Protein AF-0000000072194244 (afdb_homodimer)

Solvent-accessible surface area (backbone atoms only — not comparable to full-atom values): 41242 Å² total; per-residue (Å²): 120,69,75,63,57,59,68,65,25,69,85,48,50,73,40,33,37,29,37,32,29,22,42,45,92,61,34,68,52,39,53,58,39,48,48,56,43,42,70,26,44,30,46,35,26,34,32,38,37,77,55,20,52,60,36,37,35,70,57,42,47,43,54,65,60,36,54,61,70,42,52,59,68,84,71,59,92,54,96,53,62,51,50,46,54,46,73,64,32,51,21,36,36,29,40,30,24,21,71,66,53,42,48,26,58,50,67,66,41,55,85,44,33,62,36,32,26,55,70,64,36,86,57,46,39,38,40,26,39,26,45,55,36,70,58,50,68,30,64,68,49,45,50,26,51,51,50,35,42,73,72,63,33,45,73,46,65,41,27,73,42,72,37,75,84,66,48,74,37,51,13,31,58,42,57,54,66,57,51,47,51,51,52,51,28,46,66,38,62,62,84,34,50,85,38,31,34,36,33,33,19,9,13,19,44,27,51,28,33,49,58,36,30,41,32,46,69,43,44,16,58,59,29,43,15,34,52,44,37,43,41,35,19,40,24,48,37,39,36,42,29,19,58,80,42,62,72,67,60,87,82,45,45,75,43,82,34,46,29,47,65,49,42,39,54,56,48,59,70,49,49,85,76,36,41,31,38,38,44,48,38,47,61,43,65,52,32,50,62,64,77,42,74,55,63,82,71,66,80,90,42,75,87,33,52,71,46,49,28,38,62,44,82,59,52,63,45,54,51,45,70,65,53,56,91,83,48,42,35,37,38,57,44,82,39,76,56,96,46,68,66,58,38,38,53,51,34,51,53,47,28,63,74,36,56,35,48,30,23,40,22,31,39,52,81,39,90,70,14,37,60,78,37,73,25,33,37,36,26,36,36,36,72,86,67,55,66,50,75,45,69,75,37,36,31,24,46,53,24,42,51,50,54,53,52,59,71,74,104,119,68,75,64,57,58,68,66,26,69,86,48,50,74,38,32,37,28,37,31,29,22,42,45,93,61,33,68,54,39,52,58,38,49,48,57,44,42,68,25,46,30,46,35,26,34,31,38,37,77,56,20,53,60,36,35,36,70,56,43,46,42,54,66,59,34,54,60,71,42,52,59,68,84,72,58,93,53,97,52,62,52,49,45,53,46,73,64,33,51,20,36,36,28,39,29,24,21,71,67,53,43,47,26,58,50,68,67,41,56,86,44,33,62,35,33,27,54,69,65,36,88,58,47,40,37,41,26,38,26,46,54,36,70,59,49,67,30,65,69,48,45,49,26,52,51,49,36,42,74,73,63,32,45,74,47,65,41,28,73,43,72,36,75,84,67,50,73,37,48,12,31,58,42,56,54,67,58,52,47,52,51,52,50,28,46,66,37,63,61,85,35,51,85,38,31,34,36,32,33,19,9,12,18,45,27,51,28,34,49,59,35,30,41,31,46,69,44,44,16,59,60,27,44,15,34,52,45,38,43,39,35,19,40,24,49,36,38,36,42,30,19,57,81,41,62,73,67,58,87,82,45,45,75,43,82,32,46,30,46,64,50,42,39,53,55,48,60,70,48,50,85,76,36,41,33,38,39,43,49,39,47,61,44,65,51,31,49,61,63,78,42,74,55,64,82,72,66,80,90,42,75,88,34,52,70,46,49,29,37,62,43,80,60,52,62,44,55,51,45,72,63,54,56,90,83,48,42,34,36,39,58,44,81,39,77,54,95,46,67,66,60,39,37,53,51,33,50,52,47,28,62,74,35,56,36,48,30,23,41,22,31,39,51,82,39,90,69,14,37,60,77,37,72,25,32,37,36,26,37,36,36,72,87,67,54,67,49,76,47,68,76,37,37,32,23,46,52,24,43,51,51,53,52,52,59,70,73,105

Foldseek 3Di:
DDFALCLAPLPCAPAEEEEEAEADPCSVLVLVLLLSCVSSNYAYAYEYEPNRCVNPNLVSSVVSPHPPYHYWDPPDPDPCLLAPCQVGHQEYEYPADELVNLLCCLVCNPPTSVSSSSSNHDAAYEYWYADDQVSCPPPSSVVSVVSCVVVPHHYDWADFQQDPVRDGGGGHTDRSSLSNLVRLLSRAALPQAPFEEEEEFEKAWFAAEQDDTDIDQAQRNLRQLLQSLSVSNHYAYEYEYEPNHDDHHPSYHYHYDHALQRSLVVCVVCLAVGQEYEYHYHHDQKHWDHPYNDDDDCPPPPVDDDTDIDGGDDNLLVSLVVHDPRHAYEEEEEDADDDVVVQLVVQVVVCVNSVHQKYKYWYCPDPQADHPHQWTWIWMAGPVGDIDTGDIDGSNNVSNVRVVVRSVD/DDFALCLAPLPCAPAEEEEEAEADPCSVLVLVLLLSCVSSNYAYAYEYEPNNCVNPNLVSSVVSPHPPYHYWDPPDPDPCLLAPCQVGHQEYEYPADELVNLLCCLVCPPPTSVSSSSSNHDAAYEYWYADDQVSCPPPSSVVSVVSCVVVPHHYDWADFAADPVRDGGGGHTDRSSLSNLVRLLSRAALLQAPFEEEEEFEKAWFAAEQPDTDIDQAQRNLRQLLQSLSVSNHYAYEYEYEPNHDDHHPSYHYHYDHALQRSLVVCVVCLAPGQEYEYHYHHDQKHWDHPYNDDDDCPPVPVDDDTDIDGGDDNLLVSLVVHDPNHAYEEEEEDADDDVVVQLVVQVVVCVNSVHQKYKYWYCPDPQADHPHQWTWIWMAGPVGDIDTGDIDGSNNVSNVVVVVRSVD

pLDDT: mean 92.01, std 9.84, range [43.25, 98.88]

Structure (mmCIF, N/CA/C/O backbone):
data_AF-0000000072194244-model_v1
#
loop_
_entity.id
_entity.type
_entity.pdbx_description
1 polymer 'Coenzyme A biosynthesis bifunctional protein CoaBC'
#
loop_
_atom_site.group_PDB
_atom_site.id
_atom_site.type_symbol
_atom_site.label_atom_id
_atom_site.label_alt_id
_atom_site.label_comp_id
_atom_site.label_asym_id
_atom_site.label_entity_id
_atom_site.label_seq_id
_atom_site.pdbx_PDB_ins_code
_atom_site.Cartn_x
_atom_site.Cartn_y
_atom_site.Cartn_z
_atom_site.occupancy
_atom_site.B_iso_or_equiv
_atom_site.auth_seq_id
_atom_site.auth_comp_id
_atom_site.auth_asym_id
_atom_site.auth_atom_id
_atom_site.pdbx_PDB_model_num
ATOM 1 N N . MET A 1 1 ? 0.087 -2.645 2.057 1 44.06 1 MET A N 1
ATOM 2 C CA . MET A 1 1 ? 0.866 -3.736 1.479 1 44.06 1 MET A CA 1
ATOM 3 C C . MET A 1 1 ? 0.925 -3.617 -0.041 1 44.06 1 MET A C 1
ATOM 5 O O . MET A 1 1 ? -0.09 -3.35 -0.687 1 44.06 1 MET A O 1
ATOM 9 N N . SER A 1 2 ? 2.178 -3.439 -0.507 1 63 2 SER A N 1
ATOM 10 C CA . SER A 1 2 ? 2.348 -3.26 -1.945 1 63 2 SER A CA 1
ATOM 11 C C . SER A 1 2 ? 1.781 -4.445 -2.721 1 63 2 SER A C 1
ATOM 13 O O . SER A 1 2 ? 1.91 -5.594 -2.291 1 63 2 SER A O 1
ATOM 15 N N . ALA A 1 3 ? 1.033 -4.137 -3.693 1 75.06 3 ALA A N 1
ATOM 16 C CA . ALA A 1 3 ? 0.448 -5.145 -4.57 1 75.06 3 ALA A CA 1
ATOM 17 C C . ALA A 1 3 ? 1.531 -5.957 -5.273 1 75.06 3 ALA A C 1
ATOM 19 O O . ALA A 1 3 ? 2.57 -5.418 -5.66 1 75.06 3 ALA A O 1
ATOM 20 N N . SER A 1 4 ? 1.307 -7.215 -5.316 1 86.88 4 SER A N 1
ATOM 21 C CA . SER A 1 4 ? 2.227 -8.117 -5.992 1 86.88 4 SER A CA 1
ATOM 22 C C . SER A 1 4 ? 2.52 -7.648 -7.414 1 86.88 4 SER A C 1
ATOM 24 O O . SER A 1 4 ? 1.617 -7.195 -8.117 1 86.88 4 SER A O 1
ATOM 26 N N . PRO A 1 5 ? 3.777 -7.738 -7.801 1 91.19 5 PRO A N 1
ATOM 27 C CA . PRO A 1 5 ? 4.121 -7.406 -9.188 1 91.19 5 PRO A CA 1
ATOM 28 C C . PRO A 1 5 ? 3.35 -8.25 -10.203 1 91.19 5 PRO A C 1
ATOM 30 O O . PRO A 1 5 ? 3.262 -7.879 -11.375 1 91.19 5 PRO A O 1
ATOM 33 N N . PHE A 1 6 ? 2.773 -9.305 -9.797 1 95.06 6 PHE A N 1
ATOM 34 C CA . PHE A 1 6 ? 2.158 -10.234 -10.742 1 95.06 6 PHE A CA 1
ATOM 35 C C . PHE A 1 6 ? 0.713 -9.844 -11.023 1 95.06 6 PHE A C 1
ATOM 37 O O . PHE A 1 6 ? 0.04 -10.477 -11.836 1 95.06 6 PHE A O 1
ATOM 44 N N . ARG A 1 7 ? 0.212 -8.82 -10.445 1 93.62 7 ARG A N 1
ATOM 45 C CA . ARG A 1 7 ? -1.136 -8.336 -10.727 1 93.62 7 ARG A CA 1
ATOM 46 C C . ARG A 1 7 ? -1.245 -7.82 -12.156 1 93.62 7 ARG A C 1
ATOM 48 O O . ARG A 1 7 ? -2.35 -7.621 -12.664 1 93.62 7 ARG A O 1
ATOM 55 N N . SER A 1 8 ? -0.079 -7.652 -12.805 1 88.94 8 SER A N 1
ATOM 56 C CA . SER A 1 8 ? -0.102 -7.156 -14.172 1 88.94 8 SER A CA 1
ATOM 57 C C . SER A 1 8 ? 0.542 -8.148 -15.133 1 88.94 8 SER A C 1
ATOM 59 O O . SER A 1 8 ? 0.938 -7.781 -16.234 1 88.94 8 SER A O 1
ATOM 61 N N . SER A 1 9 ? 0.679 -9.352 -14.68 1 94.69 9 SER A N 1
ATOM 62 C CA . SER A 1 9 ? 1.322 -10.359 -15.516 1 94.69 9 SER A CA 1
ATOM 63 C C . SER A 1 9 ? 0.376 -10.859 -16.609 1 94.69 9 SER A C 1
ATOM 65 O O . SER A 1 9 ? -0.83 -10.977 -16.375 1 94.69 9 SER A O 1
ATOM 67 N N . ARG A 1 10 ? 0.887 -11.258 -17.75 1 93.5 10 ARG A N 1
ATOM 68 C CA . ARG A 1 10 ? 0.102 -11.836 -18.828 1 93.5 10 ARG A CA 1
ATOM 69 C C . ARG A 1 10 ? 0.295 -13.352 -18.906 1 93.5 10 ARG A C 1
ATOM 71 O O . ARG A 1 10 ? -0.276 -14.016 -19.766 1 93.5 10 ARG A O 1
ATOM 78 N N . ARG A 1 11 ? 0.986 -13.812 -18 1 95.06 11 ARG A N 1
ATOM 79 C CA . ARG A 1 11 ? 1.408 -15.203 -18.047 1 95.06 11 ARG A CA 1
ATOM 80 C C . ARG A 1 11 ? 0.264 -16.141 -17.672 1 95.06 11 ARG A C 1
ATOM 82 O O . ARG A 1 11 ? 0.332 -17.344 -17.922 1 95.06 11 ARG A O 1
ATOM 89 N N . PHE A 1 12 ? -0.789 -15.656 -17.125 1 97.19 12 PHE A N 1
ATOM 90 C CA . PHE A 1 12 ? -1.854 -16.516 -16.609 1 97.19 12 PHE A CA 1
ATOM 91 C C . PHE A 1 12 ? -3.117 -16.359 -17.453 1 97.19 12 PHE A C 1
ATOM 93 O O . PHE A 1 12 ? -4.16 -16.922 -17.125 1 97.19 12 PHE A O 1
ATOM 100 N N . ALA A 1 13 ? -2.998 -15.594 -18.516 1 96.25 13 ALA A N 1
ATOM 101 C CA . ALA A 1 13 ? -4.145 -15.391 -19.406 1 96.25 13 ALA A CA 1
ATOM 102 C C . ALA A 1 13 ? -4.668 -16.719 -19.938 1 96.25 13 ALA A C 1
ATOM 104 O O . ALA A 1 13 ? -3.895 -17.562 -20.391 1 96.25 13 ALA A O 1
ATOM 105 N N . GLY A 1 14 ? -5.977 -16.891 -19.812 1 96 14 GLY A N 1
ATOM 106 C CA . GLY A 1 14 ? -6.625 -18.062 -20.375 1 96 14 GLY A CA 1
ATOM 107 C C . GLY A 1 14 ? -6.66 -19.234 -19.406 1 96 14 GLY A C 1
ATOM 108 O O . GLY A 1 14 ? -7.293 -20.25 -19.688 1 96 14 GLY A O 1
ATOM 109 N N . ARG A 1 15 ? -5.953 -19.188 -18.297 1 96.94 15 ARG A N 1
ATOM 110 C CA . ARG A 1 15 ? -6.02 -20.234 -17.281 1 96.94 15 ARG A CA 1
ATOM 111 C C . ARG A 1 15 ? -7.406 -20.328 -16.672 1 96.94 15 ARG A C 1
ATOM 113 O O . ARG A 1 15 ? -8.195 -19.391 -16.781 1 96.94 15 ARG A O 1
ATOM 120 N N . ARG A 1 16 ? -7.715 -21.469 -16.078 1 97.06 16 ARG A N 1
ATOM 121 C CA . ARG A 1 16 ? -9.039 -21.703 -15.508 1 97.06 16 ARG A CA 1
ATOM 122 C C . ARG A 1 16 ? -8.938 -22.141 -14.047 1 97.06 16 ARG A C 1
ATOM 124 O O . ARG A 1 16 ? -8.203 -23.078 -13.727 1 97.06 16 ARG A O 1
ATOM 131 N N . LEU A 1 17 ? -9.633 -21.469 -13.172 1 97.81 17 LEU A N 1
ATOM 132 C CA . LEU A 1 17 ? -9.641 -21.734 -11.742 1 97.81 17 LEU A CA 1
ATOM 133 C C . LEU A 1 17 ? -11.07 -21.875 -11.219 1 97.81 17 LEU A C 1
ATOM 135 O O . LEU A 1 17 ? -11.945 -21.094 -11.602 1 97.81 17 LEU A O 1
ATOM 139 N N . HIS A 1 18 ? -11.336 -22.891 -10.445 1 97.75 18 HIS A N 1
ATOM 140 C CA . HIS A 1 18 ? -12.625 -23.031 -9.773 1 97.75 18 HIS A CA 1
ATOM 141 C C . HIS A 1 18 ? -12.547 -22.547 -8.328 1 97.75 18 HIS A C 1
ATOM 143 O O . HIS A 1 18 ? -11.672 -22.969 -7.57 1 97.75 18 HIS A O 1
ATOM 149 N N . LEU A 1 19 ? -13.422 -21.625 -7.957 1 97.94 19 LEU A N 1
ATOM 150 C CA . LEU A 1 19 ? -13.445 -21.031 -6.629 1 97.94 19 LEU A CA 1
ATOM 151 C C . LEU A 1 19 ? -14.641 -21.531 -5.824 1 97.94 19 LEU A C 1
ATOM 153 O O . LEU A 1 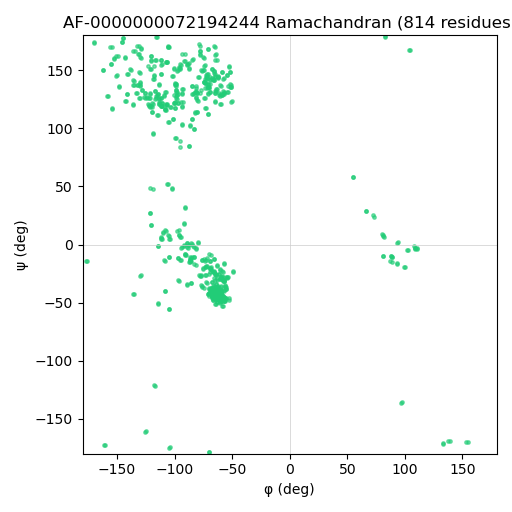19 ? -15.789 -21.391 -6.258 1 97.94 19 LEU A O 1
ATOM 157 N N . GLY A 1 20 ? -14.352 -22.234 -4.762 1 97.62 20 GLY A N 1
ATOM 158 C CA . GLY A 1 20 ? -15.391 -22.578 -3.797 1 97.62 20 GLY A CA 1
ATOM 159 C C . GLY A 1 20 ? -15.477 -21.578 -2.652 1 97.62 20 GLY A C 1
ATOM 160 O O . GLY A 1 20 ? -14.469 -21.234 -2.035 1 97.62 20 GLY A O 1
ATOM 161 N N . VAL A 1 21 ? -16.688 -21.094 -2.365 1 97.88 21 VAL A N 1
ATOM 162 C CA . VAL A 1 21 ? -16.906 -20.109 -1.316 1 97.88 21 VAL A CA 1
ATOM 163 C C . VAL A 1 21 ? -17.844 -20.672 -0.256 1 97.88 21 VAL A C 1
ATOM 165 O O . VAL A 1 21 ? -18.969 -21.062 -0.565 1 97.88 21 VAL A O 1
ATOM 168 N N . CYS A 1 22 ? -17.391 -20.719 0.977 1 96.81 22 CYS A N 1
ATOM 169 C CA . CYS A 1 22 ? -18.172 -21.281 2.066 1 96.81 22 CYS A CA 1
ATOM 170 C C . CYS A 1 22 ? -18.719 -20.172 2.969 1 96.81 22 CYS A C 1
ATOM 172 O O . CYS A 1 22 ? -18.344 -19 2.809 1 96.81 22 CYS A O 1
ATOM 174 N N . GLY A 1 23 ? -19.594 -20.625 3.848 1 93.12 23 GLY A N 1
ATOM 175 C CA . GLY A 1 23 ? -20.234 -19.688 4.754 1 93.12 23 GLY A CA 1
ATOM 176 C C . GLY A 1 23 ? -19.297 -19.141 5.812 1 93.12 23 GLY A C 1
ATOM 177 O O . GLY A 1 23 ? -18.875 -19.875 6.703 1 93.12 23 GLY A O 1
ATOM 178 N N . SER A 1 24 ? -19.016 -17.906 5.73 1 91.38 24 SER A N 1
ATOM 179 C CA . SER A 1 24 ? -18.188 -17.109 6.641 1 91.38 24 SER A CA 1
ATOM 180 C C . SER A 1 24 ? -18.438 -15.617 6.445 1 91.38 24 SER A C 1
ATOM 182 O O . SER A 1 24 ? -18.844 -15.18 5.367 1 91.38 24 SER A O 1
ATOM 184 N N . ILE A 1 25 ? -18.281 -14.875 7.473 1 89.62 25 ILE A N 1
ATOM 185 C CA . ILE A 1 25 ? -18.406 -13.43 7.359 1 89.62 25 ILE A CA 1
ATOM 186 C C . ILE A 1 25 ? -17.406 -12.898 6.344 1 89.62 25 ILE A C 1
ATOM 188 O O . ILE A 1 25 ? -17.641 -11.867 5.707 1 89.62 25 ILE A O 1
ATOM 192 N N . ALA A 1 26 ? -16.359 -13.633 6.121 1 92.31 26 ALA A N 1
ATOM 193 C CA . ALA A 1 26 ? -15.289 -13.203 5.23 1 92.31 26 ALA A CA 1
ATOM 194 C C . ALA A 1 26 ? -15.602 -13.562 3.779 1 92.31 26 ALA A C 1
ATOM 196 O O . ALA A 1 26 ? -14.789 -13.312 2.883 1 92.31 26 ALA A O 1
ATOM 197 N N . CYS A 1 27 ? -16.734 -14.156 3.459 1 93.62 27 CYS A N 1
ATOM 198 C CA . CYS A 1 27 ? -17.031 -14.68 2.129 1 93.62 27 CYS A CA 1
ATOM 199 C C . CYS A 1 27 ? -16.984 -13.57 1.086 1 93.62 27 CYS A C 1
ATOM 201 O O . CYS A 1 27 ? -16.641 -13.812 -0.073 1 93.62 27 CYS A O 1
ATOM 203 N N . TYR A 1 28 ? -17.266 -12.273 1.501 1 93.06 28 TYR A N 1
ATOM 204 C CA . TYR A 1 28 ? -17.266 -11.172 0.543 1 93.06 28 TYR A CA 1
ATOM 205 C C . TYR A 1 28 ? -15.859 -10.867 0.048 1 93.06 28 TYR A C 1
ATOM 207 O O . TYR A 1 28 ? -15.688 -10.25 -1.006 1 93.06 28 TYR A O 1
ATOM 215 N N . LYS A 1 29 ? -14.836 -11.266 0.768 1 95.31 29 LYS A N 1
ATOM 216 C CA . LYS A 1 29 ? -13.453 -11.07 0.347 1 95.31 29 LYS A CA 1
ATOM 217 C C . LYS A 1 29 ? -13.141 -11.891 -0.901 1 95.31 29 LYS A C 1
ATOM 219 O O . LYS A 1 29 ? -12.195 -11.586 -1.628 1 95.31 29 LYS A O 1
ATOM 224 N N . ALA A 1 30 ? -13.883 -12.93 -1.124 1 96.94 30 ALA A N 1
ATOM 225 C CA . ALA A 1 30 ? -13.734 -13.742 -2.328 1 96.94 30 ALA A CA 1
ATOM 226 C C . ALA A 1 30 ? -14 -12.922 -3.584 1 96.94 30 ALA A C 1
ATOM 228 O O . ALA A 1 30 ? -13.492 -13.234 -4.66 1 96.94 30 ALA A O 1
ATOM 229 N N . LEU A 1 31 ? -14.781 -11.875 -3.414 1 95.69 31 LEU A N 1
ATOM 230 C CA . LEU A 1 31 ? -15.102 -11.016 -4.551 1 95.69 31 LEU A CA 1
ATOM 231 C C . LEU A 1 31 ? -13.875 -10.227 -5 1 95.69 31 LEU A C 1
ATOM 233 O O . LEU A 1 31 ? -13.625 -10.086 -6.199 1 95.69 31 LEU A O 1
ATOM 237 N N . ASP A 1 32 ? -13.148 -9.75 -4.035 1 95.31 32 ASP A N 1
ATOM 238 C CA . ASP A 1 32 ? -11.898 -9.07 -4.367 1 95.31 32 ASP A CA 1
ATOM 239 C C . ASP A 1 32 ? -10.922 -10.031 -5.039 1 95.31 32 ASP A C 1
ATOM 241 O O . ASP A 1 32 ? -10.203 -9.648 -5.965 1 95.31 32 ASP A O 1
ATOM 245 N N . LEU A 1 33 ? -10.867 -11.219 -4.535 1 97.31 33 LEU A N 1
ATOM 246 C CA . LEU A 1 33 ? -10.031 -12.25 -5.141 1 97.31 33 LEU A CA 1
ATOM 247 C C . LEU A 1 33 ? -10.453 -12.508 -6.582 1 97.31 33 LEU A C 1
ATOM 249 O O . LEU A 1 33 ? -9.609 -12.555 -7.48 1 97.31 33 LEU A O 1
ATOM 253 N N . LEU A 1 34 ? -11.75 -12.688 -6.777 1 97.31 34 LEU A N 1
ATOM 254 C CA . LEU A 1 34 ? -12.305 -12.922 -8.102 1 97.31 34 LEU A CA 1
ATOM 255 C C . LEU A 1 34 ? -11.914 -11.797 -9.062 1 97.31 34 LEU A C 1
ATOM 257 O O . LEU A 1 34 ? -11.453 -12.062 -10.18 1 97.31 34 LEU A O 1
ATOM 261 N N . ARG A 1 35 ? -12.031 -10.594 -8.641 1 94.94 35 ARG A N 1
ATOM 262 C CA . ARG A 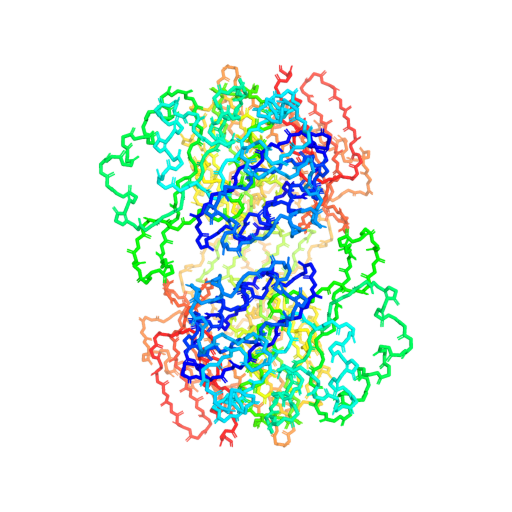1 35 ? -11.68 -9.445 -9.461 1 94.94 35 ARG A CA 1
ATOM 263 C C . ARG A 1 35 ? -10.203 -9.461 -9.828 1 94.94 35 ARG A C 1
ATOM 265 O O . ARG A 1 35 ? -9.836 -9.18 -10.977 1 94.94 35 ARG A O 1
ATOM 272 N N . ALA A 1 36 ? -9.359 -9.75 -8.867 1 96.12 36 ALA A N 1
ATOM 273 C CA . ALA A 1 36 ? -7.918 -9.789 -9.094 1 96.12 36 ALA A CA 1
ATOM 274 C C . ALA A 1 36 ? -7.559 -10.859 -10.125 1 96.12 36 ALA A C 1
ATOM 276 O O . ALA A 1 36 ? -6.715 -10.633 -10.992 1 96.12 36 ALA A O 1
ATOM 277 N N . LEU A 1 37 ? -8.172 -12.031 -10.016 1 97.62 37 LEU A N 1
ATOM 278 C CA . LEU A 1 37 ? -7.91 -13.125 -10.945 1 97.62 37 LEU A CA 1
ATOM 279 C C . LEU A 1 37 ? -8.414 -12.789 -12.344 1 97.62 37 LEU A C 1
ATOM 281 O O . LEU A 1 37 ? -7.738 -13.055 -13.336 1 97.62 37 LEU A O 1
ATOM 285 N N . HIS A 1 38 ? -9.562 -12.156 -12.391 1 95.31 38 HIS A N 1
ATOM 286 C CA . HIS A 1 38 ? -10.133 -11.766 -13.672 1 95.31 38 HIS A CA 1
ATOM 287 C C . HIS A 1 38 ? -9.242 -10.742 -14.375 1 95.31 38 HIS A C 1
ATOM 289 O O . HIS A 1 38 ? -9.141 -10.742 -15.602 1 95.31 38 HIS A O 1
ATOM 295 N N . ALA A 1 39 ? -8.664 -9.891 -13.617 1 93.88 39 ALA A N 1
ATOM 296 C CA . ALA A 1 39 ? -7.781 -8.875 -14.18 1 93.88 39 ALA A CA 1
ATOM 297 C C . ALA A 1 39 ? -6.605 -9.508 -14.914 1 93.88 39 ALA A C 1
ATOM 299 O O . ALA A 1 39 ? -5.98 -8.875 -15.766 1 93.88 39 ALA A O 1
ATOM 300 N N . LEU A 1 40 ? -6.289 -10.727 -14.609 1 96.5 40 LEU A N 1
ATOM 301 C CA . LEU A 1 40 ? -5.215 -11.461 -15.266 1 96.5 40 LEU A CA 1
ATOM 302 C C . LEU A 1 40 ? -5.758 -12.312 -16.406 1 96.5 40 LEU A C 1
ATOM 304 O O . LEU A 1 40 ? -5.043 -13.148 -16.953 1 96.5 40 LEU A O 1
ATOM 308 N N . ASP A 1 41 ? -7.055 -12.141 -16.703 1 96.25 41 ASP A N 1
ATOM 309 C CA . ASP A 1 41 ? -7.746 -12.883 -17.75 1 96.25 41 ASP A CA 1
ATOM 310 C C . ASP A 1 41 ? -7.836 -14.367 -17.406 1 96.25 41 ASP A C 1
ATOM 312 O O . ASP A 1 41 ? -7.754 -15.219 -18.281 1 96.25 41 ASP A O 1
ATOM 316 N N . ILE A 1 42 ? -7.871 -14.703 -16.156 1 97.25 42 ILE A N 1
ATOM 317 C CA . ILE A 1 42 ? -8.148 -16.062 -15.688 1 97.25 42 ILE A CA 1
ATOM 318 C C . ILE A 1 42 ? -9.648 -16.312 -15.68 1 97.25 42 ILE A C 1
ATOM 320 O O . ILE A 1 42 ? -10.422 -15.469 -15.219 1 97.25 42 ILE A O 1
ATOM 324 N N . HIS A 1 43 ? -10.062 -17.406 -16.234 1 96.69 43 HIS A N 1
ATOM 325 C CA . HIS A 1 43 ? -11.461 -17.812 -16.156 1 96.69 43 HIS A CA 1
ATOM 326 C C . HIS A 1 43 ? -11.789 -18.453 -14.82 1 96.69 43 HIS A C 1
ATOM 328 O O . HIS A 1 43 ? -11.148 -19.422 -14.422 1 96.69 43 HIS A O 1
ATOM 334 N N . VAL A 1 44 ? -12.797 -17.875 -14.133 1 97.06 44 VAL A N 1
ATOM 335 C CA . VAL A 1 44 ? -13.102 -18.359 -12.797 1 97.06 44 VAL A CA 1
ATOM 336 C C . VAL A 1 44 ? -14.547 -18.859 -12.734 1 97.06 44 VAL A C 1
ATOM 338 O O . VAL A 1 44 ? -15.477 -18.109 -13.07 1 97.06 44 VAL A O 1
ATOM 341 N N . SER A 1 45 ? -14.758 -20.094 -12.438 1 96.31 45 SER A N 1
ATOM 342 C CA . SER A 1 45 ? -16.062 -20.594 -12.023 1 96.31 45 SER A CA 1
ATOM 343 C C . SER A 1 45 ? -16.172 -20.625 -10.5 1 96.31 45 SER A C 1
ATOM 345 O O . SER A 1 45 ? -15.164 -20.688 -9.797 1 96.31 45 SER A O 1
ATOM 347 N N . VAL A 1 46 ? -17.484 -20.562 -10.023 1 96.56 46 VAL A N 1
ATOM 348 C CA . VAL A 1 46 ? -17.641 -20.406 -8.578 1 96.56 46 VAL A CA 1
ATOM 349 C C . VAL A 1 46 ? -18.734 -21.359 -8.086 1 96.56 46 VAL A C 1
ATOM 351 O O . VAL A 1 46 ? -19.75 -21.531 -8.75 1 96.56 46 VAL A O 1
ATOM 354 N N . THR A 1 47 ? -18.531 -21.984 -7.02 1 96 47 THR A N 1
ATOM 355 C CA . THR A 1 47 ? -19.578 -22.672 -6.277 1 96 47 THR A CA 1
ATOM 356 C C . THR A 1 47 ? -19.812 -22 -4.926 1 96 47 THR A C 1
ATOM 358 O O . THR A 1 47 ? -18.875 -21.844 -4.133 1 96 47 THR A O 1
ATOM 361 N N . LEU A 1 48 ? -21.016 -21.578 -4.699 1 95.94 48 LEU A N 1
ATOM 362 C CA . LEU A 1 48 ? -21.438 -21.016 -3.414 1 95.94 48 LEU A CA 1
ATOM 363 C C . LEU A 1 48 ? -22.172 -22.062 -2.584 1 95.94 48 LEU A C 1
ATOM 365 O O . LEU A 1 48 ? -23.172 -22.625 -3.031 1 95.94 48 LEU A O 1
ATOM 369 N N . THR A 1 49 ? -21.656 -22.328 -1.389 1 94.62 49 THR A N 1
ATOM 370 C CA . THR A 1 49 ? -22.391 -23.203 -0.485 1 94.62 49 THR A CA 1
ATOM 371 C C . THR A 1 49 ? -23.641 -22.516 0.04 1 94.62 49 THR A C 1
ATOM 373 O O . THR A 1 49 ? -23.797 -21.297 -0.114 1 94.62 49 THR A O 1
ATOM 376 N N . ASP A 1 50 ? -24.516 -23.312 0.69 1 93.25 50 ASP A N 1
ATOM 377 C CA . ASP A 1 50 ? -25.719 -22.75 1.312 1 93.25 50 ASP A CA 1
ATOM 378 C C . ASP A 1 50 ? -25.328 -21.703 2.365 1 93.25 50 ASP A C 1
ATOM 380 O O . ASP A 1 50 ? -25.984 -20.672 2.486 1 93.25 50 ASP A O 1
ATOM 384 N N . GLY A 1 51 ? -24.312 -22 3.096 1 92.69 51 GLY A N 1
ATOM 385 C CA . GLY A 1 51 ? -23.828 -21.062 4.09 1 92.69 51 GLY A CA 1
ATOM 386 C C . GLY A 1 51 ? -23.375 -19.734 3.49 1 92.69 51 GLY A C 1
ATOM 387 O O . GLY A 1 51 ? -23.688 -18.672 4.023 1 92.69 51 GLY A O 1
ATOM 388 N N . ALA A 1 52 ? -22.641 -19.812 2.391 1 94.44 52 ALA A N 1
ATOM 389 C CA . ALA A 1 52 ? -22.156 -18.609 1.733 1 94.44 52 ALA A CA 1
ATOM 390 C C . ALA A 1 52 ? -23.312 -17.75 1.223 1 94.44 52 ALA A C 1
ATOM 392 O O . ALA A 1 52 ? -23.281 -16.531 1.311 1 94.44 52 ALA A O 1
ATOM 393 N N . ARG A 1 53 ? -24.328 -18.359 0.734 1 93.81 53 ARG A N 1
ATOM 394 C CA . ARG A 1 53 ? -25.469 -17.688 0.119 1 93.81 53 ARG A CA 1
ATOM 395 C C . ARG A 1 53 ? -26.297 -16.922 1.161 1 93.81 53 ARG A C 1
ATOM 397 O O . ARG A 1 53 ? -27.141 -16.109 0.813 1 93.81 53 ARG A O 1
ATOM 404 N N . ARG A 1 54 ? -26.062 -17.203 2.404 1 92.19 54 ARG A N 1
ATOM 405 C CA . ARG A 1 54 ? -26.703 -16.438 3.471 1 92.19 54 ARG A CA 1
ATOM 406 C C . ARG A 1 54 ? -26.078 -15.047 3.584 1 92.19 54 ARG A C 1
ATOM 408 O O . ARG A 1 54 ? -26.656 -14.141 4.184 1 92.19 54 ARG A O 1
ATOM 415 N N . PHE A 1 55 ? -24.906 -14.867 3.066 1 91.69 55 PHE A N 1
ATOM 416 C CA . PHE A 1 55 ? -24.172 -13.617 3.176 1 91.69 55 PHE A CA 1
ATOM 417 C C . PHE A 1 55 ? -24.141 -12.883 1.837 1 91.69 55 PHE A C 1
ATOM 419 O O . PHE A 1 55 ? -24.234 -11.656 1.79 1 91.69 55 PHE A O 1
ATOM 426 N N . VAL A 1 56 ? -23.969 -13.625 0.708 1 92.62 56 VAL A N 1
ATOM 427 C CA . VAL A 1 56 ? -23.828 -13.062 -0.63 1 92.62 56 VAL A CA 1
ATOM 428 C C . VAL A 1 56 ? -24.766 -13.781 -1.599 1 92.62 56 VAL A C 1
ATOM 430 O O . VAL A 1 56 ? -25.203 -14.906 -1.325 1 92.62 56 VAL A O 1
ATOM 433 N N . THR A 1 57 ? -25 -13.18 -2.758 1 92.38 57 THR A N 1
ATOM 434 C CA . THR A 1 57 ? -25.875 -13.812 -3.744 1 92.38 57 THR A CA 1
ATOM 435 C C . THR A 1 57 ? -25.078 -14.258 -4.965 1 92.38 57 THR A C 1
ATOM 437 O O . THR A 1 57 ? -24.016 -13.703 -5.258 1 92.38 57 THR A O 1
ATOM 440 N N . PRO A 1 58 ? -25.594 -15.297 -5.684 1 92.75 58 PRO A N 1
ATOM 441 C CA . PRO A 1 58 ? -24.938 -15.719 -6.922 1 92.75 58 PRO A CA 1
ATOM 442 C C . PRO A 1 58 ? -24.812 -14.594 -7.941 1 92.75 58 PRO A C 1
ATOM 444 O O . PRO A 1 58 ? -23.828 -14.531 -8.688 1 92.75 58 PRO A O 1
ATOM 447 N N . LEU A 1 59 ? -25.766 -13.688 -7.91 1 92.31 59 LEU A N 1
ATOM 448 C CA . LEU A 1 59 ? -25.797 -12.586 -8.867 1 92.31 59 LEU A CA 1
ATOM 449 C C . LEU A 1 59 ? -24.547 -11.719 -8.742 1 92.31 59 LEU A C 1
ATOM 451 O O . LEU A 1 59 ? -24.016 -11.227 -9.742 1 92.31 59 LEU A O 1
ATOM 455 N N . LEU A 1 60 ? -24.125 -11.508 -7.551 1 92.69 60 LEU A N 1
ATOM 456 C CA . LEU A 1 60 ? -22.938 -10.688 -7.289 1 92.69 60 LEU A CA 1
ATOM 457 C C . LEU A 1 60 ? -21.703 -11.281 -7.957 1 92.69 60 LEU A C 1
ATOM 459 O O . LEU A 1 60 ? -20.938 -10.562 -8.602 1 92.69 60 LEU A O 1
ATOM 463 N N . PHE A 1 61 ? -21.531 -12.586 -7.883 1 94.88 61 PHE A N 1
ATOM 464 C CA . PHE A 1 61 ? -20.391 -13.273 -8.484 1 94.88 61 PHE A CA 1
ATOM 465 C C . PHE A 1 61 ? -20.516 -13.281 -10.008 1 94.88 61 PHE A C 1
ATOM 467 O O . PHE A 1 61 ? -19.531 -13.047 -10.711 1 94.88 61 PHE A O 1
ATOM 474 N N . GLU A 1 62 ? -21.719 -13.539 -10.492 1 94 62 GLU A N 1
ATOM 475 C CA . GLU A 1 62 ? -21.953 -13.523 -11.938 1 94 62 GLU A CA 1
ATOM 476 C C . GLU A 1 62 ? -21.656 -12.148 -12.523 1 94 62 GLU A C 1
ATOM 478 O O . GLU A 1 62 ? -21.016 -12.047 -13.578 1 94 62 GLU A O 1
ATOM 483 N N . ALA A 1 63 ? -22.078 -11.172 -11.812 1 90.56 63 ALA A N 1
ATOM 484 C CA . ALA A 1 63 ? -21.891 -9.797 -12.273 1 90.56 63 ALA A CA 1
ATOM 485 C C . ALA A 1 63 ? -20.406 -9.438 -12.344 1 90.56 63 ALA A C 1
ATOM 487 O O . ALA A 1 63 ? -20.016 -8.594 -13.148 1 90.56 63 ALA A O 1
ATOM 488 N N . LEU A 1 64 ? -19.609 -10.102 -11.562 1 91.69 64 LEU A N 1
ATOM 489 C CA . LEU A 1 64 ? -18.188 -9.82 -11.539 1 91.69 64 LEU A CA 1
ATOM 490 C C . LEU A 1 64 ? -17.438 -10.711 -12.539 1 91.69 64 LEU A C 1
ATOM 492 O O . LEU A 1 64 ? -16.219 -10.672 -12.617 1 91.69 64 LEU A O 1
ATOM 496 N N . GLY A 1 65 ? -18.203 -11.555 -13.203 1 91.19 65 GLY A N 1
ATOM 497 C CA . GLY A 1 65 ? -17.609 -12.266 -14.328 1 91.19 65 GLY A CA 1
ATOM 498 C C . GLY A 1 65 ? -17.422 -13.75 -14.062 1 91.19 65 GLY A C 1
ATOM 499 O O . GLY A 1 65 ? -16.969 -14.484 -14.938 1 91.19 65 GLY A O 1
ATOM 500 N N . ALA A 1 66 ? -17.734 -14.188 -12.867 1 93.88 66 ALA A N 1
ATOM 501 C CA . ALA A 1 66 ? -17.641 -15.625 -12.609 1 93.88 66 ALA A CA 1
ATOM 502 C C . ALA A 1 66 ? -18.625 -16.406 -13.484 1 93.88 66 ALA A C 1
ATOM 504 O O . ALA A 1 66 ? -19.781 -16.016 -13.633 1 93.88 66 ALA A O 1
ATOM 505 N N . MET A 1 67 ? -18.125 -17.469 -14.086 1 91 67 MET A N 1
ATOM 506 C CA . MET A 1 67 ? -18.984 -18.297 -14.93 1 91 67 MET A CA 1
ATOM 507 C C . MET A 1 67 ? -18.406 -19.703 -15.086 1 91 67 MET A C 1
ATOM 509 O O . MET A 1 67 ? -17.266 -19.859 -15.539 1 91 67 MET A O 1
ATOM 513 N N . PRO A 1 68 ? -19.297 -20.688 -14.789 1 92.44 68 PRO A N 1
ATOM 514 C CA . PRO A 1 68 ? -20.625 -20.625 -14.172 1 92.44 68 PRO A CA 1
ATOM 515 C C . PRO A 1 68 ? -20.547 -20.391 -12.664 1 92.44 68 PRO A C 1
ATOM 517 O O . PRO A 1 68 ? -19.469 -20.469 -12.07 1 92.44 68 PRO A O 1
ATOM 520 N N . VAL A 1 69 ? -21.625 -19.969 -12.156 1 93.12 69 VAL A N 1
ATOM 521 C CA . VAL A 1 69 ? -21.797 -19.922 -10.711 1 93.12 69 VAL A CA 1
ATOM 522 C C . VAL A 1 69 ? -22.75 -21.016 -10.266 1 93.12 69 VAL A C 1
ATOM 524 O O . VAL A 1 69 ? -23.922 -21.031 -10.648 1 93.12 69 VAL A O 1
ATOM 527 N N . TYR A 1 70 ? -22.188 -21.891 -9.406 1 88.44 70 TYR A N 1
ATOM 528 C CA . TYR A 1 70 ? -22.953 -23.031 -8.945 1 88.44 70 TYR A CA 1
ATOM 529 C C . TYR A 1 70 ? -23.5 -22.797 -7.539 1 88.44 70 TYR A C 1
ATOM 531 O O . TYR A 1 70 ? -22.875 -22.094 -6.738 1 88.44 70 TYR A O 1
ATOM 539 N N . GLY A 1 71 ? -24.656 -23.297 -7.266 1 85.25 71 GLY A N 1
ATOM 540 C CA . GLY A 1 71 ? -25.266 -23.281 -5.945 1 85.25 71 GLY A CA 1
ATOM 541 C C . GLY A 1 71 ? -25.5 -24.672 -5.379 1 85.25 71 GLY A C 1
ATOM 542 O O . GLY A 1 71 ? -24.562 -25.469 -5.273 1 85.25 71 GLY A O 1
ATOM 543 N N . ARG A 1 72 ? -26.875 -24.906 -5.094 1 72.88 72 ARG A N 1
ATOM 544 C CA . ARG A 1 72 ? -27.25 -26.172 -4.488 1 72.88 72 ARG A CA 1
ATOM 545 C C . ARG A 1 72 ? -27.188 -27.312 -5.508 1 72.88 72 ARG A C 1
ATOM 547 O O . ARG A 1 72 ? -27.359 -27.078 -6.707 1 72.88 72 ARG A O 1
ATOM 554 N N . MET A 1 73 ? -26.969 -28.375 -4.773 1 67.31 73 MET A N 1
ATOM 555 C CA . MET A 1 73 ? -26.969 -29.594 -5.582 1 67.31 73 MET A CA 1
ATOM 556 C C . MET A 1 73 ? -28.312 -29.781 -6.293 1 67.31 73 MET A C 1
ATOM 558 O O . MET A 1 73 ? -29.359 -29.5 -5.723 1 67.31 73 MET A O 1
ATOM 562 N N . PHE A 1 74 ? -28.328 -30.016 -7.598 1 56.53 74 PHE A N 1
ATOM 563 C CA . PHE A 1 74 ? -29.5 -30.375 -8.391 1 56.53 74 PHE A CA 1
ATOM 564 C C . PHE A 1 74 ? -30.234 -29.125 -8.867 1 56.53 74 PHE A C 1
ATOM 566 O O . PHE A 1 74 ? -31.312 -29.234 -9.469 1 56.53 74 PHE A O 1
ATOM 573 N N . GLU A 1 75 ? -29.938 -27.828 -8.273 1 54.28 75 GLU A N 1
ATOM 574 C CA . GLU A 1 75 ? -30.625 -26.625 -8.727 1 54.28 75 GLU A CA 1
ATOM 575 C C . GLU A 1 75 ? -30.188 -26.234 -10.133 1 54.28 75 GLU A C 1
ATOM 577 O O . GLU A 1 75 ? -30.922 -25.562 -10.852 1 54.28 75 GLU A O 1
ATOM 582 N N . GLY A 1 76 ? -29.078 -26.578 -10.531 1 55.44 76 GLY A N 1
ATOM 583 C CA . GLY A 1 76 ? -28.625 -26.141 -11.844 1 55.44 76 GLY A CA 1
ATOM 584 C C . GLY A 1 76 ? -29.062 -27.078 -12.961 1 55.44 76 GLY A C 1
ATOM 585 O O . GLY A 1 76 ? -29.688 -28.094 -12.711 1 55.44 76 GLY A O 1
ATOM 586 N N . ASP A 1 77 ? -29.156 -26.547 -14.242 1 51.16 77 ASP A N 1
ATOM 587 C CA . ASP A 1 77 ? -29.734 -27.141 -15.445 1 51.16 77 ASP A CA 1
ATOM 588 C C . ASP A 1 77 ? -28.922 -28.344 -15.898 1 51.16 77 ASP A C 1
ATOM 590 O O . ASP A 1 77 ? -29.406 -29.172 -16.672 1 51.16 77 ASP A O 1
ATOM 594 N N . GLU A 1 78 ? -27.594 -28.375 -15.477 1 53.91 78 GLU A N 1
ATOM 595 C CA . GLU A 1 78 ? -26.859 -29.406 -16.188 1 53.91 78 GLU A CA 1
ATOM 596 C C . GLU A 1 78 ? -26.516 -30.578 -15.266 1 53.91 78 GLU A C 1
ATOM 598 O O . GLU A 1 78 ? -26.094 -30.375 -14.125 1 53.91 78 GLU A O 1
ATOM 603 N N . VAL A 1 79 ? -26.875 -31.859 -15.734 1 44.44 79 VAL A N 1
ATOM 604 C CA . VAL A 1 79 ? -26.781 -33.156 -15.062 1 44.44 79 VAL A CA 1
ATOM 605 C C . VAL A 1 79 ? -25.391 -33.312 -14.477 1 44.44 79 VAL A C 1
ATOM 607 O O . VAL A 1 79 ? -25.219 -33.938 -13.414 1 44.44 79 VAL A O 1
ATOM 610 N N . PHE A 1 80 ? -24.391 -32.625 -14.984 1 48.91 80 PHE A N 1
ATOM 611 C CA . PHE A 1 80 ? -23.016 -32.969 -14.594 1 48.91 80 PHE A CA 1
ATOM 612 C C . PHE A 1 80 ? -22.328 -31.766 -13.969 1 48.91 80 PHE A C 1
ATOM 614 O O . PHE A 1 80 ? -21.094 -31.672 -14.008 1 48.91 80 PHE A O 1
ATOM 621 N N . ASP A 1 81 ? -23.078 -30.828 -13.359 1 60.44 81 ASP A N 1
ATOM 622 C CA . ASP A 1 81 ? -22.531 -29.625 -12.75 1 60.44 81 ASP A CA 1
ATOM 623 C C . ASP A 1 81 ? -21.516 -29.969 -11.656 1 60.44 81 ASP A C 1
ATOM 625 O O . ASP A 1 81 ? -20.547 -29.234 -11.445 1 60.44 81 ASP A O 1
ATOM 629 N N . HIS A 1 82 ? -21.75 -31.125 -11.047 1 63.25 82 HIS A N 1
ATOM 630 C CA . HIS A 1 82 ? -20.906 -31.547 -9.945 1 63.25 82 HIS A CA 1
ATOM 631 C C . HIS A 1 82 ? -19.547 -32 -10.445 1 63.25 82 HIS A C 1
ATOM 633 O O . HIS A 1 82 ? -18.594 -32.156 -9.664 1 63.25 82 HIS A O 1
ATOM 639 N N . LEU A 1 83 ? -19.438 -32.219 -11.758 1 64.56 83 LEU A N 1
ATOM 640 C CA . LEU A 1 83 ? -18.172 -32.688 -12.32 1 64.56 83 LEU A CA 1
ATOM 641 C C . LEU A 1 83 ? -17.5 -31.562 -13.133 1 64.56 83 LEU A C 1
ATOM 643 O O . LEU A 1 83 ? -16.312 -31.641 -13.43 1 64.56 83 LEU A O 1
ATOM 647 N N . GLU A 1 84 ? -18.156 -30.531 -13.461 1 62.16 84 GLU A N 1
ATOM 648 C CA . GLU A 1 84 ? -17.797 -29.609 -14.539 1 62.16 84 GLU A CA 1
ATOM 649 C C . GLU A 1 84 ? -16.531 -28.828 -14.203 1 62.16 84 GLU A C 1
ATOM 651 O O . GLU A 1 84 ? -15.625 -28.734 -15.031 1 62.16 84 GLU A O 1
ATOM 656 N N . PRO A 1 85 ? -16.406 -28.344 -12.969 1 62.72 85 PRO A N 1
ATOM 657 C CA . PRO A 1 85 ? -15.156 -27.609 -12.781 1 62.72 85 PRO A CA 1
ATOM 658 C C . PRO A 1 85 ? -13.922 -28.484 -12.945 1 62.72 85 PRO A C 1
ATOM 660 O O . PRO A 1 85 ? -12.891 -28.031 -13.453 1 62.72 85 PRO A O 1
ATOM 663 N N . GLY A 1 86 ? -14.172 -29.672 -12.594 1 62.97 86 GLY A N 1
ATOM 664 C CA . GLY A 1 86 ? -13.062 -30.609 -12.672 1 62.97 86 GLY A CA 1
ATOM 665 C C . GLY A 1 86 ? -12.625 -30.906 -14.094 1 62.97 86 GLY A C 1
ATOM 666 O O . GLY A 1 86 ? -11.469 -31.266 -14.336 1 62.97 86 GLY A O 1
ATOM 667 N N . GLN A 1 87 ? -13.531 -30.641 -14.914 1 67.31 87 GLN A N 1
ATOM 668 C CA . GLN A 1 87 ? -13.195 -30.969 -16.297 1 67.31 87 GLN A CA 1
ATOM 669 C C . GLN A 1 87 ? -12.469 -29.812 -16.969 1 67.31 87 GLN A C 1
ATOM 671 O O . GLN A 1 87 ? -11.703 -30.031 -17.922 1 67.31 87 GLN A O 1
ATOM 676 N N . ARG A 1 88 ? -12.523 -28.781 -16.422 1 82.06 88 ARG A N 1
ATOM 677 C CA . ARG A 1 88 ? -12.008 -27.641 -17.172 1 82.06 88 ARG A CA 1
ATOM 678 C C . ARG A 1 88 ? -11.016 -26.828 -16.344 1 82.06 88 ARG A C 1
ATOM 680 O O . ARG A 1 88 ? -10.062 -26.266 -16.875 1 82.06 88 ARG A O 1
ATOM 687 N N . ALA A 1 89 ? -11.172 -26.891 -15.016 1 93.25 89 ALA A N 1
ATOM 688 C CA . ALA A 1 89 ? -10.328 -26.047 -14.172 1 93.25 89 ALA A CA 1
ATOM 689 C C . ALA A 1 89 ? -8.938 -26.656 -14 1 93.25 89 ALA A C 1
ATOM 691 O O . ALA A 1 89 ? -8.805 -27.891 -13.93 1 93.25 89 ALA A O 1
ATOM 692 N N . GLN A 1 90 ? -7.945 -25.812 -13.938 1 96.81 90 GLN A N 1
ATOM 693 C CA . GLN A 1 90 ? -6.57 -26.266 -13.766 1 96.81 90 GLN A CA 1
ATOM 694 C C . GLN A 1 90 ? -6.145 -26.203 -12.305 1 96.81 90 GLN A C 1
ATOM 696 O O . GLN A 1 90 ? -5.117 -26.766 -11.922 1 96.81 90 GLN A O 1
ATOM 701 N N . ALA A 1 91 ? -6.941 -25.547 -11.484 1 97.69 91 ALA A N 1
ATOM 702 C CA . ALA A 1 91 ? -6.762 -25.469 -10.039 1 97.69 91 ALA A CA 1
ATOM 703 C C . ALA A 1 91 ? -8.086 -25.188 -9.336 1 97.69 91 ALA A C 1
ATOM 705 O O . ALA A 1 91 ? -9.023 -24.672 -9.953 1 97.69 91 ALA A O 1
ATOM 706 N N . MET A 1 92 ? -8.172 -25.578 -8.102 1 97.69 92 MET A N 1
ATOM 707 C CA . MET A 1 92 ? -9.336 -25.297 -7.27 1 97.69 92 MET A CA 1
ATOM 708 C C . MET A 1 92 ? -8.93 -24.594 -5.977 1 97.69 92 MET A C 1
ATOM 710 O O . MET A 1 92 ? -7.941 -24.969 -5.344 1 97.69 92 MET A O 1
ATOM 714 N N . LEU A 1 93 ? -9.562 -23.531 -5.637 1 98.44 93 LEU A N 1
ATOM 715 C CA . LEU A 1 93 ? -9.344 -22.781 -4.41 1 98.44 93 LEU A CA 1
ATOM 716 C C . LEU A 1 93 ? -10.641 -22.656 -3.609 1 98.44 93 LEU A C 1
ATOM 718 O O . LEU A 1 93 ? -11.664 -22.219 -4.137 1 98.44 93 LEU A O 1
ATOM 722 N N . VAL A 1 94 ? -10.648 -23.141 -2.406 1 98.5 94 VAL A N 1
ATOM 723 C CA . VAL A 1 94 ? -11.773 -22.969 -1.504 1 98.5 94 VAL A CA 1
ATOM 724 C C . VAL A 1 94 ? -11.461 -21.859 -0.498 1 98.5 94 VAL A C 1
ATOM 726 O O . VAL A 1 94 ? -10.648 -22.047 0.406 1 98.5 94 VAL A O 1
ATOM 729 N N . ALA A 1 95 ? -12.094 -20.734 -0.628 1 98.44 95 ALA A N 1
ATOM 730 C CA . ALA A 1 95 ? -11.789 -19.547 0.172 1 98.44 95 ALA A CA 1
ATOM 731 C C . ALA A 1 95 ? -13.008 -18.641 0.286 1 98.44 95 ALA A C 1
ATOM 733 O O . ALA A 1 95 ? -13.461 -18.078 -0.711 1 98.44 95 ALA A O 1
ATOM 734 N N . PRO A 1 96 ? -13.562 -18.375 1.436 1 97.88 96 PRO A N 1
ATOM 735 C CA . PRO A 1 96 ? -13.148 -19.047 2.676 1 97.88 96 PRO A CA 1
ATOM 736 C C . PRO A 1 96 ? -13.648 -20.484 2.764 1 97.88 96 PRO A C 1
ATOM 738 O O . PRO A 1 96 ? -14.68 -20.828 2.176 1 97.88 96 PRO A O 1
ATOM 741 N N . ALA A 1 97 ? -12.859 -21.266 3.455 1 98.06 97 ALA A N 1
ATOM 742 C CA . ALA A 1 97 ? -13.297 -22.609 3.811 1 98.06 97 ALA A CA 1
ATOM 743 C C . ALA A 1 97 ? -13.781 -22.672 5.258 1 98.06 97 ALA A C 1
ATOM 745 O O . ALA A 1 97 ? -13.031 -22.375 6.184 1 98.06 97 ALA A O 1
ATOM 746 N N . SER A 1 98 ? -15.016 -23.078 5.457 1 96.19 98 SER A N 1
ATOM 747 C CA . SER A 1 98 ? -15.562 -23.234 6.805 1 96.19 98 SER A CA 1
ATOM 748 C C . SER A 1 98 ? -15.07 -24.516 7.461 1 96.19 98 SER A C 1
ATOM 750 O O . SER A 1 98 ? -14.516 -25.391 6.789 1 96.19 98 SER A O 1
ATOM 752 N N . ALA A 1 99 ? -15.242 -24.547 8.797 1 95 99 ALA A N 1
ATOM 753 C CA . ALA A 1 99 ? -14.898 -25.781 9.5 1 95 99 ALA A CA 1
ATOM 754 C C . ALA A 1 99 ? -15.672 -26.969 8.938 1 95 99 ALA A C 1
ATOM 756 O O . ALA A 1 99 ? -15.117 -28.062 8.789 1 95 99 ALA A O 1
ATOM 757 N N . ASP A 1 100 ? -16.875 -26.781 8.609 1 94.75 100 ASP A N 1
ATOM 758 C CA . ASP A 1 100 ? -17.719 -27.828 8.031 1 94.75 100 ASP A CA 1
ATOM 759 C C . ASP A 1 100 ? -17.156 -28.297 6.688 1 94.75 100 ASP A C 1
ATOM 761 O O . ASP A 1 100 ? -17.094 -29.5 6.43 1 94.75 100 ASP A O 1
ATOM 765 N N . ALA A 1 101 ? -16.812 -27.391 5.871 1 95.75 101 ALA A N 1
ATOM 766 C CA . ALA A 1 101 ? -16.234 -27.734 4.574 1 95.75 101 ALA A CA 1
ATOM 767 C C . ALA A 1 101 ? -14.945 -28.531 4.738 1 95.75 101 ALA A C 1
ATOM 769 O O . ALA A 1 101 ? -14.727 -29.516 4.031 1 95.75 101 ALA A O 1
ATOM 770 N N . LEU A 1 102 ? -14.109 -28.078 5.676 1 97.06 102 LEU A N 1
ATOM 771 C CA . LEU A 1 102 ? -12.867 -28.812 5.941 1 97.06 102 LEU A CA 1
ATOM 772 C C . LEU A 1 102 ? -13.148 -30.266 6.289 1 97.06 102 LEU A C 1
ATOM 774 O O . LEU A 1 102 ? -12.484 -31.172 5.785 1 97.06 102 LEU A O 1
ATOM 778 N N . SER A 1 103 ? -14.133 -30.422 7.164 1 96.69 103 SER A N 1
ATOM 779 C CA . SER A 1 103 ? -14.5 -31.766 7.598 1 96.69 103 SER A CA 1
ATOM 780 C C . SER A 1 103 ? -14.977 -32.625 6.426 1 96.69 103 SER A C 1
ATOM 782 O O . SER A 1 103 ? -14.562 -33.781 6.281 1 96.69 103 SER A O 1
ATOM 784 N N . ARG A 1 104 ? -15.789 -32.062 5.598 1 95.94 104 ARG A N 1
ATOM 785 C CA . ARG A 1 104 ? -16.312 -32.812 4.453 1 95.94 104 ARG A CA 1
ATOM 786 C C . ARG A 1 104 ? -15.203 -33.156 3.469 1 95.94 104 ARG A C 1
ATOM 788 O O . ARG A 1 104 ? -15.133 -34.281 2.98 1 95.94 104 ARG A O 1
ATOM 795 N N . LEU A 1 105 ? -14.375 -32.156 3.166 1 96 105 LEU A N 1
ATOM 796 C CA . LEU A 1 105 ? -13.266 -32.406 2.24 1 96 105 LEU A CA 1
ATOM 797 C C . LEU A 1 105 ? -12.336 -33.5 2.762 1 96 105 LEU A C 1
ATOM 799 O O . LEU A 1 105 ? -11.906 -34.344 2 1 96 105 LEU A O 1
ATOM 803 N N . ALA A 1 106 ? -12.008 -33.406 4.047 1 96.62 106 ALA A N 1
ATOM 804 C CA . ALA A 1 106 ? -11.094 -34.375 4.66 1 96.62 106 ALA A CA 1
ATOM 805 C C . ALA A 1 106 ? -11.703 -35.781 4.688 1 96.62 106 ALA A C 1
ATOM 807 O O . ALA A 1 106 ? -11 -36.781 4.504 1 96.62 106 ALA A O 1
ATOM 808 N N . ALA A 1 107 ? -13.016 -35.844 4.895 1 94.81 107 ALA A N 1
ATOM 809 C CA . ALA A 1 107 ? -13.695 -37.125 5.059 1 94.81 107 ALA A CA 1
ATOM 810 C C . ALA A 1 107 ? -14.086 -37.719 3.709 1 94.81 107 ALA A C 1
ATOM 812 O O . ALA A 1 107 ? -14.461 -38.875 3.619 1 94.81 107 ALA A O 1
ATOM 813 N N . GLY A 1 108 ? -14.039 -36.938 2.688 1 91.69 108 GLY A N 1
ATOM 814 C CA . GLY A 1 108 ? -14.562 -37.375 1.402 1 91.69 108 GLY A CA 1
ATOM 815 C C . GLY A 1 108 ? -16.078 -37.406 1.369 1 91.69 108 GLY A C 1
ATOM 816 O O . GLY A 1 108 ? -16.656 -38.25 0.666 1 91.69 108 GLY A O 1
ATOM 817 N N . ALA A 1 109 ? -16.625 -36.656 2.197 1 86.81 109 ALA A N 1
ATOM 818 C CA . ALA A 1 109 ? -18.078 -36.562 2.242 1 86.81 109 ALA A CA 1
ATOM 819 C C . ALA A 1 109 ? -18.609 -35.625 1.163 1 86.81 109 ALA A C 1
ATOM 821 O O . ALA A 1 109 ? -18.297 -34.438 1.169 1 86.81 109 ALA A O 1
ATOM 822 N N . ALA A 1 110 ? -19.344 -36.125 0.192 1 86.44 110 ALA A N 1
ATOM 823 C CA . ALA A 1 110 ? -19.797 -35.375 -0.973 1 86.44 110 ALA A CA 1
ATOM 824 C C . ALA A 1 110 ? -21.281 -35.062 -0.891 1 86.44 110 ALA A C 1
ATOM 826 O O . ALA A 1 110 ? -22.016 -35.25 -1.859 1 86.44 110 ALA A O 1
ATOM 827 N N . SER A 1 111 ? -21.656 -34.469 0.262 1 84 111 SER A N 1
ATOM 828 C CA . SER A 1 111 ? -23.078 -34.281 0.518 1 84 111 SER A CA 1
ATOM 829 C C . SER A 1 111 ? -23.562 -32.969 -0.099 1 84 111 SER A C 1
ATOM 831 O O . SER A 1 111 ? -24.766 -32.688 -0.153 1 84 111 SER A O 1
ATOM 833 N N . ASP A 1 112 ? -22.656 -32.125 -0.52 1 87.38 112 ASP A N 1
ATOM 834 C CA . ASP A 1 112 ? -23.031 -30.891 -1.193 1 87.38 112 ASP A CA 1
ATOM 835 C C . ASP A 1 112 ? -22.234 -30.703 -2.48 1 87.38 112 ASP A C 1
ATOM 837 O O . ASP A 1 112 ? -21.359 -31.516 -2.795 1 87.38 112 ASP A O 1
ATOM 841 N N . MET A 1 113 ? -22.594 -29.734 -3.277 1 89.94 113 MET A N 1
ATOM 842 C CA . MET A 1 113 ? -22.016 -29.516 -4.602 1 89.94 113 MET A CA 1
ATOM 843 C C . MET A 1 113 ? -20.5 -29.312 -4.508 1 89.94 113 MET A C 1
ATOM 845 O O . MET A 1 113 ? -19.734 -29.984 -5.207 1 89.94 113 MET A O 1
ATOM 849 N N . LEU A 1 114 ? -20.062 -28.453 -3.6 1 93.12 114 LEU A N 1
ATOM 850 C CA . LEU A 1 114 ? -18.656 -28.094 -3.498 1 93.12 114 LEU A CA 1
ATOM 851 C C . LEU A 1 114 ? -17.812 -29.312 -3.123 1 93.12 114 LEU A C 1
ATOM 853 O O . LEU A 1 114 ? -16.781 -29.578 -3.744 1 93.12 114 LEU A O 1
ATOM 857 N N . SER A 1 115 ? -18.25 -30.016 -2.1 1 92.5 115 SER A N 1
ATOM 858 C CA . SER A 1 115 ? -17.5 -31.188 -1.656 1 92.5 115 SER A CA 1
ATOM 859 C C . SER A 1 115 ? -17.469 -32.25 -2.738 1 92.5 115 SER A C 1
ATOM 861 O O . SER A 1 115 ? -16.453 -32.938 -2.898 1 92.5 115 SER A O 1
ATOM 863 N N . ALA A 1 116 ? -18.547 -32.438 -3.49 1 90.56 116 ALA A N 1
ATOM 864 C CA . ALA A 1 116 ? -18.578 -33.406 -4.594 1 90.56 116 ALA A CA 1
ATOM 865 C C . ALA A 1 116 ? -17.594 -33 -5.695 1 90.56 116 ALA A C 1
ATOM 867 O O . ALA A 1 116 ? -16.859 -33.812 -6.219 1 90.56 116 ALA A O 1
ATOM 868 N N . GLN A 1 117 ? -17.641 -31.75 -6.012 1 91.69 117 GLN A N 1
ATOM 869 C CA . GLN A 1 117 ? -16.75 -31.219 -7.035 1 91.69 117 GLN A CA 1
ATOM 870 C C . GLN A 1 117 ? -15.289 -31.391 -6.629 1 91.69 117 GLN A C 1
ATOM 872 O O . GLN A 1 117 ? -14.453 -31.781 -7.445 1 91.69 117 GLN A O 1
ATOM 877 N N . ALA A 1 118 ? -15.023 -31.125 -5.379 1 93.25 118 ALA A N 1
ATOM 878 C CA . ALA A 1 118 ? -13.656 -31.25 -4.871 1 93.25 118 ALA A CA 1
ATOM 879 C C . ALA A 1 118 ? -13.195 -32.688 -4.902 1 93.25 118 ALA A C 1
ATOM 881 O O . ALA A 1 118 ? -12.031 -32.969 -5.219 1 93.25 118 ALA A O 1
ATOM 882 N N . LEU A 1 119 ? -14.047 -33.594 -4.582 1 90.44 119 LEU A N 1
ATOM 883 C CA . LEU A 1 119 ? -13.727 -35 -4.562 1 90.44 119 LEU A CA 1
ATOM 884 C C . LEU A 1 119 ? -13.406 -35.5 -5.969 1 90.44 119 LEU A C 1
ATOM 886 O O . LEU A 1 119 ? -12.57 -36.406 -6.137 1 90.44 119 LEU A O 1
ATOM 890 N N . ALA A 1 120 ? -14.016 -34.906 -6.926 1 89.75 120 ALA A N 1
ATOM 891 C CA . ALA A 1 120 ? -13.844 -35.344 -8.312 1 89.75 120 ALA A CA 1
ATOM 892 C C . ALA A 1 120 ? -12.688 -34.625 -8.977 1 89.75 120 ALA A C 1
ATOM 894 O O . ALA A 1 120 ? -12.312 -34.938 -10.109 1 89.75 120 ALA A O 1
ATOM 895 N N . PHE A 1 121 ? -12.156 -33.656 -8.336 1 92.81 121 PHE A N 1
ATOM 896 C CA . PHE A 1 121 ? -11.125 -32.812 -8.922 1 92.81 121 PHE A CA 1
ATOM 897 C C . PHE A 1 121 ? -9.75 -33.438 -8.75 1 92.81 121 PHE A C 1
ATOM 899 O O . PHE A 1 121 ? -9.375 -33.844 -7.648 1 92.81 121 PHE A O 1
ATOM 906 N N . ASP A 1 122 ? -8.922 -33.562 -9.828 1 90.81 122 ASP A N 1
ATOM 907 C CA . ASP A 1 122 ? -7.629 -34.25 -9.797 1 90.81 122 ASP A CA 1
ATOM 908 C C . ASP A 1 122 ? -6.48 -33.25 -9.922 1 90.81 122 ASP A C 1
ATOM 910 O O . ASP A 1 122 ? -5.328 -33.656 -10.125 1 90.81 122 ASP A O 1
ATOM 914 N N . GLY A 1 123 ? -6.727 -32.031 -9.82 1 94 123 GLY A N 1
ATOM 915 C CA . GLY A 1 123 ? -5.684 -31.016 -9.922 1 94 123 GLY A CA 1
ATOM 916 C C . GLY A 1 123 ? -5.305 -30.406 -8.586 1 94 123 GLY A C 1
ATOM 917 O O . GLY A 1 123 ? -5.688 -30.922 -7.535 1 94 123 GLY A O 1
ATOM 918 N N . PRO A 1 124 ? -4.422 -29.375 -8.562 1 97.06 124 PRO A N 1
ATOM 919 C CA . PRO A 1 124 ? -3.996 -28.703 -7.332 1 97.06 124 PRO A CA 1
ATOM 920 C C . PRO A 1 124 ? -5.16 -28.094 -6.559 1 97.06 124 PRO A C 1
ATOM 922 O O . PRO A 1 124 ? -5.996 -27.391 -7.145 1 97.06 124 PRO A O 1
ATOM 925 N N . LEU A 1 125 ? -5.242 -28.406 -5.27 1 97.69 125 LEU A N 1
ATOM 926 C CA . LEU A 1 125 ? -6.281 -27.891 -4.383 1 97.69 125 LEU A CA 1
ATOM 927 C C . LEU A 1 125 ? -5.688 -26.969 -3.318 1 97.69 125 LEU A C 1
ATOM 929 O O . LEU A 1 125 ? -4.762 -27.359 -2.604 1 97.69 125 LEU A O 1
ATOM 933 N N . VAL A 1 126 ? -6.129 -25.75 -3.27 1 98.56 126 VAL A N 1
ATOM 934 C CA . VAL A 1 126 ? -5.777 -24.781 -2.238 1 98.56 126 VAL A CA 1
ATOM 935 C C . VAL A 1 126 ? -6.973 -24.547 -1.319 1 98.56 126 VAL A C 1
ATOM 937 O O . VAL A 1 126 ? -8.102 -24.375 -1.789 1 98.56 126 VAL A O 1
ATOM 940 N N . VAL A 1 127 ? -6.785 -24.594 -0.019 1 98.69 127 VAL A N 1
ATOM 941 C CA . VAL A 1 127 ? -7.848 -24.375 0.959 1 98.69 127 VAL A CA 1
ATOM 942 C C . VAL A 1 127 ? -7.457 -23.25 1.916 1 98.69 127 VAL A C 1
ATOM 944 O O . VAL A 1 127 ? -6.367 -23.266 2.49 1 98.69 127 VAL A O 1
ATOM 947 N N . ALA A 1 128 ? -8.289 -22.25 2.08 1 98.69 128 ALA A N 1
ATOM 948 C CA . ALA A 1 128 ? -8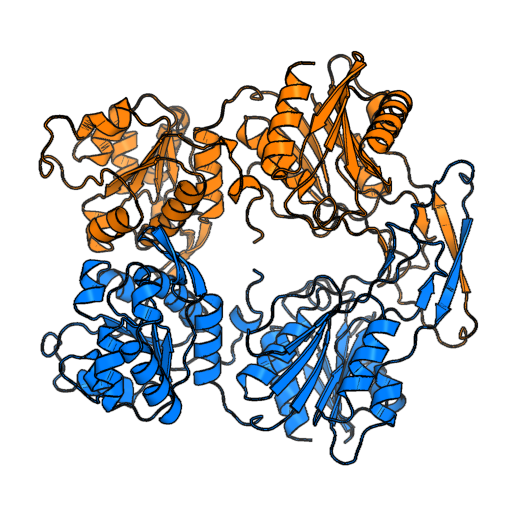.062 -21.109 2.969 1 98.69 128 ALA A CA 1
ATOM 949 C C . ALA A 1 128 ? -9.133 -21.031 4.047 1 98.69 128 ALA A C 1
ATOM 951 O O . ALA A 1 128 ? -10.172 -20.391 3.854 1 98.69 128 ALA A O 1
ATOM 952 N N . PRO A 1 129 ? -8.844 -21.578 5.188 1 97.94 129 PRO A N 1
ATOM 953 C CA . PRO A 1 129 ? -9.852 -21.625 6.258 1 97.94 129 PRO A CA 1
ATOM 954 C C . PRO A 1 129 ? -10.109 -20.25 6.871 1 97.94 129 PRO A C 1
ATOM 956 O O . PRO A 1 129 ? -9.211 -19.406 6.922 1 97.94 129 PRO A O 1
ATOM 959 N N . ALA A 1 130 ? -11.234 -20.016 7.254 1 96.56 130 ALA A N 1
ATOM 960 C CA . ALA A 1 130 ? -11.633 -18.859 8.039 1 96.56 130 ALA A CA 1
ATOM 961 C C . ALA A 1 130 ? -12.695 -19.219 9.07 1 96.56 130 ALA A C 1
ATOM 963 O O . ALA A 1 130 ? -13.758 -19.75 8.719 1 96.56 130 ALA A O 1
ATOM 964 N N . MET A 1 131 ? -12.453 -18.969 10.273 1 93.88 131 MET A N 1
ATOM 965 C CA . MET A 1 131 ? -13.359 -19.328 11.359 1 93.88 131 MET A CA 1
ATOM 966 C C . MET A 1 131 ? -12.922 -18.688 12.672 1 93.88 131 MET A C 1
ATOM 968 O O . MET A 1 131 ? -11.938 -17.938 12.703 1 93.88 131 MET A O 1
ATOM 972 N N . ASN A 1 132 ? -13.75 -18.859 13.641 1 91.12 132 ASN A N 1
ATOM 973 C CA . ASN A 1 132 ? -13.375 -18.406 14.977 1 91.12 132 ASN A CA 1
ATOM 974 C C . ASN A 1 132 ? -12.078 -19.047 15.453 1 91.12 132 ASN A C 1
ATOM 976 O O . ASN A 1 132 ? -11.852 -20.234 15.219 1 91.12 132 ASN A O 1
ATOM 980 N N . PRO A 1 133 ? -11.242 -18.266 16.188 1 92.38 133 PRO A N 1
ATOM 981 C CA . PRO A 1 133 ? -9.953 -18.797 16.641 1 92.38 133 PRO A CA 1
ATOM 982 C C . PRO A 1 133 ? -10.102 -20.078 17.453 1 92.38 133 PRO A C 1
ATOM 984 O O . PRO A 1 133 ? -9.266 -20.984 17.359 1 92.38 133 PRO A O 1
ATOM 987 N N . ARG A 1 134 ? -11.141 -20.156 18.219 1 92.88 134 ARG A N 1
ATOM 988 C CA . ARG A 1 134 ? -11.367 -21.359 19.016 1 92.88 134 ARG A CA 1
ATOM 989 C C . ARG A 1 134 ? -11.688 -22.547 18.125 1 92.88 134 ARG A C 1
ATOM 991 O O . ARG A 1 134 ? -11.234 -23.672 18.391 1 92.88 134 ARG A O 1
ATOM 998 N N . MET A 1 135 ? -12.469 -22.312 17.062 1 94.19 135 MET A N 1
ATOM 999 C CA . MET A 1 135 ? -12.789 -23.375 16.109 1 94.19 135 MET A CA 1
ATOM 1000 C C . MET A 1 135 ? -11.539 -23.812 15.359 1 94.19 135 MET A C 1
ATOM 1002 O O . MET A 1 135 ? -11.344 -25.016 15.125 1 94.19 135 MET A O 1
ATOM 1006 N N . TRP A 1 136 ? -10.648 -22.859 15.031 1 95.25 136 TRP A N 1
ATOM 1007 C CA . TRP A 1 136 ? -9.445 -23.156 14.273 1 95.25 136 TRP A CA 1
ATOM 1008 C C . TRP A 1 136 ? -8.492 -24.031 15.078 1 95.25 136 TRP A C 1
ATOM 1010 O O . TRP A 1 136 ? -7.898 -24.969 14.539 1 95.25 136 TRP A O 1
ATOM 1020 N N . ARG A 1 137 ? -8.422 -23.781 16.344 1 95 137 ARG A N 1
ATOM 1021 C CA . ARG A 1 137 ? -7.465 -24.469 17.203 1 95 137 ARG A CA 1
ATOM 1022 C C . ARG A 1 137 ? -8 -25.828 17.641 1 95 137 ARG A C 1
ATOM 1024 O O . ARG A 1 137 ? -7.262 -26.656 18.172 1 95 137 ARG A O 1
ATOM 1031 N N . HIS A 1 138 ? -9.305 -26.016 17.484 1 95.44 138 HIS A N 1
ATOM 1032 C CA . HIS A 1 138 ? -9.898 -27.281 17.906 1 95.44 138 HIS A CA 1
ATOM 1033 C C . HIS A 1 138 ? -9.172 -28.453 17.281 1 95.44 138 HIS A C 1
ATOM 1035 O O . HIS A 1 138 ? -8.875 -28.453 16.078 1 95.44 138 HIS A O 1
ATOM 1041 N N . PRO A 1 139 ? -8.898 -29.453 18.016 1 97.38 139 PRO A N 1
ATOM 1042 C CA . PRO A 1 139 ? -8.141 -30.594 17.5 1 97.38 139 PRO A CA 1
ATOM 1043 C C . PRO A 1 139 ? -8.766 -31.219 16.266 1 97.38 139 PRO A C 1
ATOM 1045 O O . PRO A 1 139 ? -8.055 -31.656 15.352 1 97.38 139 PRO A O 1
ATOM 1048 N N . ALA A 1 140 ? -10.086 -31.312 16.203 1 96.5 140 ALA A N 1
ATOM 1049 C CA . ALA A 1 140 ? -10.766 -31.891 15.039 1 96.5 140 ALA A CA 1
ATOM 1050 C C . ALA A 1 140 ? -10.445 -31.109 13.773 1 96.5 140 ALA A C 1
ATOM 1052 O O . ALA A 1 140 ? -10.211 -31.688 12.711 1 96.5 140 ALA A O 1
ATOM 1053 N N . THR A 1 141 ? -10.508 -29.797 13.891 1 97.25 141 THR A N 1
ATOM 1054 C CA . THR A 1 141 ? -10.188 -28.938 12.758 1 97.25 141 THR A CA 1
ATOM 1055 C C . THR A 1 141 ? -8.734 -29.125 12.328 1 97.25 141 THR A C 1
ATOM 1057 O O . THR A 1 141 ? -8.445 -29.297 11.141 1 97.25 141 THR A O 1
ATOM 1060 N N . GLN A 1 142 ? -7.879 -29.172 13.305 1 97.81 142 GLN A N 1
ATOM 1061 C CA . GLN A 1 142 ? -6.457 -29.344 13.016 1 97.81 142 GLN A CA 1
ATOM 1062 C C . GLN A 1 142 ? -6.188 -30.703 12.367 1 97.81 142 GLN A C 1
ATOM 1064 O O . GLN A 1 142 ? -5.359 -30.812 11.461 1 97.81 142 GLN A O 1
ATOM 1069 N N . ASP A 1 143 ? -6.871 -31.703 12.805 1 97.81 143 ASP A N 1
ATOM 1070 C CA . ASP A 1 143 ? -6.742 -33.031 12.211 1 97.81 143 ASP A CA 1
ATOM 1071 C C . ASP A 1 143 ? -7.195 -33.031 10.75 1 97.81 143 ASP A C 1
ATOM 1073 O O . ASP A 1 143 ? -6.57 -33.656 9.898 1 97.81 143 ASP A O 1
ATOM 1077 N N . ASN A 1 144 ? -8.312 -32.375 10.508 1 97.75 144 ASN A N 1
ATOM 1078 C CA . ASN A 1 144 ? -8.805 -32.281 9.141 1 97.75 144 ASN A CA 1
ATOM 1079 C C . ASN A 1 144 ? -7.789 -31.578 8.234 1 97.75 144 ASN A C 1
ATOM 1081 O O . ASN A 1 144 ? -7.531 -32.031 7.117 1 97.75 144 ASN A O 1
ATOM 1085 N N . VAL A 1 145 ? -7.23 -30.484 8.719 1 98.06 145 VAL A N 1
ATOM 1086 C CA . VAL A 1 145 ? -6.227 -29.734 7.98 1 98.06 145 VAL A CA 1
ATOM 1087 C C . VAL A 1 145 ? -5.016 -30.625 7.699 1 98.06 145 VAL A C 1
ATOM 1089 O O . VAL A 1 145 ? -4.508 -30.656 6.574 1 98.06 145 VAL A O 1
ATOM 1092 N N . ALA A 1 146 ? -4.551 -31.359 8.703 1 98.12 146 ALA A N 1
ATOM 1093 C CA . ALA A 1 146 ? -3.414 -32.25 8.547 1 98.12 146 ALA A CA 1
ATOM 1094 C C . ALA A 1 146 ? -3.697 -33.312 7.477 1 98.12 146 ALA A C 1
ATOM 1096 O O . ALA A 1 146 ? -2.822 -33.625 6.668 1 98.12 146 ALA A O 1
ATOM 1097 N N . THR A 1 147 ? -4.883 -33.844 7.496 1 98 147 THR A N 1
ATOM 1098 C CA . THR A 1 147 ? -5.293 -34.844 6.512 1 98 147 THR A CA 1
ATOM 1099 C C . THR A 1 147 ? -5.234 -34.281 5.102 1 98 147 THR A C 1
ATOM 1101 O O . THR A 1 147 ? -4.688 -34.906 4.191 1 98 147 THR A O 1
ATOM 1104 N N . LEU A 1 148 ? -5.789 -33.094 4.926 1 97.94 148 LEU A N 1
ATOM 1105 C CA . LEU A 1 148 ? -5.801 -32.469 3.621 1 97.94 148 LEU A CA 1
ATOM 1106 C C . LEU A 1 148 ? -4.383 -32.156 3.143 1 97.94 148 LEU A C 1
ATOM 1108 O O . LEU A 1 148 ? -4.062 -32.375 1.97 1 97.94 148 LEU A O 1
ATOM 1112 N N . ARG A 1 149 ? -3.539 -31.734 4.086 1 97.44 149 ARG A N 1
ATOM 1113 C CA . ARG A 1 149 ? -2.141 -31.484 3.746 1 97.44 149 ARG A CA 1
ATOM 1114 C C . ARG A 1 149 ? -1.461 -32.781 3.266 1 97.44 149 ARG A C 1
ATOM 1116 O O . ARG A 1 149 ? -0.759 -32.75 2.252 1 97.44 149 ARG A O 1
ATOM 1123 N N . ARG A 1 150 ? -1.674 -33.812 4.012 1 97 150 ARG A N 1
ATOM 1124 C CA . ARG A 1 150 ? -1.075 -35.094 3.676 1 97 150 ARG A CA 1
ATOM 1125 C C . ARG A 1 150 ? -1.484 -35.531 2.277 1 97 150 ARG A C 1
ATOM 1127 O O . ARG A 1 150 ? -0.7 -36.156 1.568 1 97 150 ARG A O 1
ATOM 1134 N N . ARG A 1 151 ? -2.664 -35.156 1.876 1 96.75 151 ARG A N 1
ATOM 1135 C CA . ARG A 1 151 ? -3.197 -35.594 0.585 1 96.75 151 ARG A CA 1
ATOM 1136 C C . ARG A 1 151 ? -2.809 -34.625 -0.516 1 96.75 151 ARG A C 1
ATOM 1138 O O . ARG A 1 151 ? -3.305 -34.688 -1.641 1 96.75 151 ARG A O 1
ATOM 1145 N N . GLY A 1 152 ? -2.029 -33.562 -0.162 1 95.69 152 GLY A N 1
ATOM 1146 C CA . GLY A 1 152 ? -1.425 -32.75 -1.187 1 95.69 152 GLY A CA 1
ATOM 1147 C C . GLY A 1 152 ? -2.066 -31.375 -1.294 1 95.69 152 GLY A C 1
ATOM 1148 O O . GLY A 1 152 ? -1.648 -30.547 -2.111 1 95.69 152 GLY A O 1
ATOM 1149 N N . ALA A 1 153 ? -3.137 -31.062 -0.5 1 97.38 153 ALA A N 1
ATOM 1150 C CA . ALA A 1 153 ? -3.76 -29.75 -0.545 1 97.38 153 ALA A CA 1
ATOM 1151 C C . ALA A 1 153 ? -2.848 -28.688 0.068 1 97.38 153 ALA A C 1
ATOM 1153 O O . ALA A 1 153 ? -2.182 -28.938 1.074 1 97.38 153 ALA A O 1
ATOM 1154 N N . GLU A 1 154 ? -2.723 -27.578 -0.57 1 97.12 154 GLU A N 1
ATOM 1155 C CA . GLU A 1 154 ? -2.062 -26.422 0.028 1 97.12 154 GLU A CA 1
ATOM 1156 C C . GLU A 1 154 ? -3.012 -25.672 0.951 1 97.12 154 GLU A C 1
ATOM 1158 O O . GLU A 1 154 ? -4.117 -25.297 0.548 1 97.12 154 GLU A O 1
ATOM 1163 N N . ILE A 1 155 ? -2.57 -25.453 2.197 1 98.06 155 ILE A N 1
ATOM 1164 C CA . ILE A 1 155 ? -3.391 -24.75 3.172 1 98.06 155 ILE A CA 1
ATOM 1165 C C . ILE A 1 155 ? -2.873 -23.312 3.334 1 98.06 155 ILE A C 1
ATOM 1167 O O . ILE A 1 155 ? -1.704 -23.109 3.664 1 98.06 155 ILE A O 1
ATOM 1171 N N . VAL A 1 156 ? -3.668 -22.281 3.02 1 97.81 156 VAL A N 1
ATOM 1172 C CA . VAL A 1 156 ? -3.365 -20.906 3.369 1 97.81 156 VAL A CA 1
ATOM 1173 C C . VAL A 1 156 ? -3.873 -20.594 4.777 1 97.81 156 VAL A C 1
ATOM 1175 O O . VAL A 1 156 ? -5.07 -20.375 4.977 1 97.81 156 VAL A O 1
ATOM 1178 N N . VAL A 1 157 ? -3.023 -20.578 5.672 1 96.06 157 VAL A N 1
ATOM 1179 C CA . VAL A 1 157 ? -3.371 -20.531 7.09 1 96.06 157 VAL A CA 1
ATOM 1180 C C . VAL A 1 157 ? -4.039 -19.188 7.406 1 96.06 157 VAL A C 1
ATOM 1182 O O . VAL A 1 157 ? -3.66 -18.156 6.852 1 96.06 157 VAL A O 1
ATOM 1185 N N . PRO A 1 158 ? -5.07 -19.25 8.305 1 95.19 158 PRO A N 1
ATOM 1186 C CA . PRO A 1 158 ? -5.758 -18.016 8.688 1 95.19 158 PRO A CA 1
ATOM 1187 C C . PRO A 1 158 ? -4.816 -16.984 9.305 1 95.19 158 PRO A C 1
ATOM 1189 O O . PRO A 1 158 ? -3.781 -17.344 9.875 1 95.19 158 PRO A O 1
ATOM 1192 N N . GLY A 1 159 ? -5.168 -15.781 9.062 1 91.25 159 GLY A N 1
ATOM 1193 C CA . GLY A 1 159 ? -4.406 -14.711 9.68 1 91.25 159 GLY A CA 1
ATOM 1194 C C . GLY A 1 159 ? -4.766 -14.484 11.141 1 91.25 159 GLY A C 1
ATOM 1195 O O . GLY A 1 159 ? -5.684 -15.117 11.664 1 91.25 159 GLY A O 1
ATOM 1196 N N . CYS A 1 160 ? -3.91 -13.594 11.719 1 84.56 160 CYS A N 1
ATOM 1197 C CA . CYS A 1 160 ? -4.156 -13.195 13.094 1 84.56 160 CYS A CA 1
ATOM 1198 C C . CYS A 1 160 ? -4.926 -11.875 13.148 1 84.56 160 CYS A C 1
ATOM 1200 O O . CYS A 1 160 ? -4.816 -11.055 12.242 1 84.56 160 CYS A O 1
ATOM 1202 N N . GLY A 1 161 ? -5.645 -11.703 14.172 1 77 161 GLY A N 1
ATOM 1203 C CA . GLY A 1 161 ? -6.371 -10.461 14.398 1 77 161 GLY A CA 1
ATOM 1204 C C . GLY A 1 161 ? -7.781 -10.688 14.914 1 77 161 GLY A C 1
ATOM 1205 O O . GLY A 1 161 ? -8.117 -11.781 15.375 1 77 161 GLY A O 1
ATOM 1206 N N . GLY A 1 162 ? -8.531 -9.555 14.906 1 71.25 162 GLY A N 1
ATOM 1207 C CA . GLY A 1 162 ? -9.906 -9.641 15.375 1 71.25 162 GLY A CA 1
ATOM 1208 C C . GLY A 1 162 ? -10.852 -10.25 14.352 1 71.25 162 GLY A C 1
ATOM 1209 O O . GLY A 1 162 ? -10.688 -10.039 13.148 1 71.25 162 GLY A O 1
ATOM 1210 N N . THR A 1 163 ? -11.641 -11.242 14.852 1 73.19 163 THR A N 1
ATOM 1211 C CA . THR A 1 163 ? -12.727 -11.773 14.031 1 73.19 163 THR A CA 1
ATOM 1212 C C . THR A 1 163 ? -14.023 -11.008 14.281 1 73.19 163 THR A C 1
ATOM 1214 O O . THR A 1 163 ? -14.102 -10.195 15.203 1 73.19 163 THR A O 1
ATOM 1217 N N . ALA A 1 164 ? -14.883 -11.141 13.484 1 66.81 164 ALA A N 1
ATOM 1218 C CA . ALA A 1 164 ? -16.172 -10.453 13.609 1 66.81 164 ALA A CA 1
ATOM 1219 C C . ALA A 1 164 ? -16.812 -10.742 14.961 1 66.81 164 ALA A C 1
ATOM 1221 O O . ALA A 1 164 ? -17.594 -9.93 15.469 1 66.81 164 ALA A O 1
ATOM 1222 N N . CYS A 1 165 ? -16.453 -11.914 15.445 1 64.81 165 CYS A N 1
ATOM 1223 C CA . CYS A 1 165 ? -17.047 -12.32 16.719 1 64.81 165 CYS A CA 1
ATOM 1224 C C . CYS A 1 165 ? -16.344 -11.648 17.891 1 64.81 165 CYS A C 1
ATOM 1226 O O . CYS A 1 165 ? -16.703 -11.867 19.047 1 64.81 165 CYS A O 1
ATOM 1228 N N . GLY A 1 166 ? -15.367 -10.828 17.5 1 70 166 GLY A N 1
ATOM 1229 C CA . GLY A 1 166 ? -14.711 -10.062 18.547 1 70 166 GLY A CA 1
ATOM 1230 C C . GLY A 1 166 ? -13.531 -10.789 19.172 1 70 166 GLY A C 1
ATOM 1231 O O . GLY A 1 166 ? -12.789 -10.211 19.969 1 70 166 GLY A O 1
ATOM 1232 N N . ASP A 1 167 ? -13.414 -12.094 18.828 1 71 167 ASP A N 1
ATOM 1233 C CA . ASP A 1 167 ? -12.305 -12.867 19.391 1 71 167 ASP A CA 1
ATOM 1234 C C . ASP A 1 167 ? -10.984 -12.484 18.734 1 71 167 ASP A C 1
ATOM 1236 O O . ASP A 1 167 ? -10.945 -12.156 17.547 1 71 167 ASP A O 1
ATOM 1240 N N . THR A 1 168 ? -10 -12.391 19.562 1 78.81 168 THR A N 1
ATOM 1241 C CA . THR A 1 168 ? -8.656 -12.102 19.078 1 78.81 168 THR A CA 1
ATOM 1242 C C . THR A 1 168 ? -7.855 -13.391 18.922 1 78.81 168 THR A C 1
ATOM 1244 O O . THR A 1 168 ? -8.008 -14.32 19.719 1 78.81 168 THR A O 1
ATOM 1247 N N . GLY A 1 169 ? -7.238 -13.648 17.844 1 81.75 169 GLY A N 1
ATOM 1248 C CA . GLY A 1 169 ? -6.43 -14.82 17.562 1 81.75 169 GLY A CA 1
ATOM 1249 C C . GLY A 1 169 ? -6.375 -15.172 16.078 1 81.75 169 GLY A C 1
ATOM 1250 O O . GLY A 1 169 ? -6.754 -14.359 15.234 1 81.75 169 GLY A O 1
ATOM 1251 N N . GLN A 1 170 ? -5.816 -16.359 15.906 1 87.69 170 GLN A N 1
ATOM 1252 C CA . GLN A 1 170 ? -5.676 -16.844 14.539 1 87.69 170 GLN A CA 1
ATOM 1253 C C . GLN A 1 170 ? -6.969 -17.484 14.039 1 87.69 170 GLN A C 1
ATOM 1255 O O . GLN A 1 170 ? -7.484 -18.422 14.656 1 87.69 170 GLN A O 1
ATOM 1260 N N . GLY A 1 171 ? -7.652 -16.906 13.055 1 91.06 171 GLY A N 1
ATOM 1261 C CA . GLY A 1 171 ? -8.883 -17.484 12.523 1 91.06 171 GLY A CA 1
ATOM 1262 C C . GLY A 1 171 ? -9.445 -16.703 11.352 1 91.06 171 GLY A C 1
ATOM 1263 O O . GLY A 1 171 ? -10.297 -17.203 10.617 1 91.06 171 GLY A O 1
ATOM 1264 N N . ARG A 1 172 ? -8.914 -15.523 11.227 1 93.44 172 ARG A N 1
ATOM 1265 C CA . ARG A 1 172 ? -9.375 -14.648 10.156 1 93.44 172 ARG A CA 1
ATOM 1266 C C . ARG A 1 172 ? -8.875 -15.133 8.797 1 93.44 172 ARG A C 1
ATOM 1268 O O . ARG A 1 172 ? -7.746 -15.625 8.688 1 93.44 172 ARG A O 1
ATOM 1275 N N . LEU A 1 173 ? -9.742 -15.008 7.801 1 96.5 173 LEU A N 1
ATOM 1276 C CA . LEU A 1 173 ? -9.289 -15.367 6.461 1 96.5 173 LEU A CA 1
ATOM 1277 C C . LEU A 1 173 ? -7.98 -14.664 6.121 1 96.5 173 LEU A C 1
ATOM 1279 O O . LEU A 1 173 ? -7.809 -13.484 6.418 1 96.5 173 LEU A O 1
ATOM 1283 N N . ALA A 1 174 ? -7.055 -15.43 5.535 1 96.31 174 ALA A N 1
ATOM 1284 C CA . ALA A 1 174 ? -5.793 -14.852 5.082 1 96.31 174 ALA A CA 1
ATOM 1285 C C . ALA A 1 174 ? -6.035 -13.641 4.18 1 96.31 174 ALA A C 1
ATOM 1287 O O . ALA A 1 174 ? -7.078 -13.547 3.531 1 96.31 174 ALA A O 1
ATOM 1288 N N . PRO A 1 175 ? -5.09 -12.719 4.137 1 94.75 175 PRO A N 1
ATOM 1289 C CA . PRO A 1 175 ? -5.227 -11.586 3.221 1 94.75 175 PRO A CA 1
ATOM 1290 C C . PRO A 1 175 ? -5.461 -12.023 1.775 1 94.75 175 PRO A C 1
ATOM 1292 O O . PRO A 1 175 ? -4.914 -13.039 1.335 1 94.75 175 PRO A O 1
ATOM 1295 N N . VAL A 1 176 ? -6.242 -11.242 1.045 1 96.38 176 VAL A N 1
ATOM 1296 C CA . VAL A 1 176 ? -6.617 -11.539 -0.333 1 96.38 176 VAL A CA 1
ATOM 1297 C C . VAL A 1 176 ? -5.363 -11.727 -1.184 1 96.38 176 VAL A C 1
ATOM 1299 O O . VAL A 1 176 ? -5.32 -12.586 -2.061 1 96.38 176 VAL A O 1
ATOM 1302 N N . GLU A 1 177 ? -4.336 -10.938 -0.875 1 95.88 177 GLU A N 1
ATOM 1303 C CA . GLU A 1 177 ? -3.094 -11.031 -1.636 1 95.88 177 GLU A CA 1
ATOM 1304 C C . GLU A 1 177 ? -2.455 -12.406 -1.493 1 95.88 177 GLU A C 1
ATOM 1306 O O . GLU A 1 177 ? -1.919 -12.953 -2.461 1 95.88 177 GLU A O 1
ATOM 1311 N N . ASP A 1 178 ? -2.512 -12.969 -0.273 1 96.62 178 ASP A N 1
ATOM 1312 C CA . ASP A 1 178 ? -1.977 -14.305 -0.046 1 96.62 178 ASP A CA 1
ATOM 1313 C C . ASP A 1 178 ? -2.773 -15.352 -0.822 1 96.62 178 ASP A C 1
ATOM 1315 O O . ASP A 1 178 ? -2.197 -16.297 -1.378 1 96.62 178 ASP A O 1
ATOM 1319 N N . LEU A 1 179 ? -4.066 -15.188 -0.813 1 98 179 LEU A N 1
ATOM 1320 C CA . LEU A 1 179 ? -4.926 -16.094 -1.565 1 98 179 LEU A CA 1
ATOM 1321 C C . LEU A 1 179 ? -4.637 -16 -3.061 1 98 179 LEU A C 1
ATOM 1323 O O . LEU A 1 179 ? -4.566 -17.031 -3.744 1 98 179 LEU A O 1
ATOM 1327 N N . PHE A 1 180 ? -4.469 -14.766 -3.529 1 98.19 180 PHE A N 1
ATOM 1328 C CA . PHE A 1 180 ? -4.156 -14.484 -4.926 1 98.19 180 PHE A CA 1
ATOM 1329 C C . PHE A 1 180 ? -2.877 -15.195 -5.348 1 98.19 180 PHE A C 1
ATOM 1331 O O . PHE A 1 180 ? -2.861 -15.914 -6.352 1 98.19 180 PHE A O 1
ATOM 1338 N N . LEU A 1 181 ? -1.854 -15.07 -4.559 1 98.06 181 LEU A N 1
ATOM 1339 C CA . LEU A 1 181 ? -0.566 -15.68 -4.875 1 98.06 181 LEU A CA 1
ATOM 1340 C C . LEU A 1 181 ? -0.645 -17.203 -4.785 1 98.06 181 LEU A C 1
ATOM 1342 O O . LEU A 1 181 ? -0.018 -17.906 -5.578 1 98.06 181 LEU A O 1
ATOM 1346 N N . ALA A 1 182 ? -1.396 -17.719 -3.814 1 98.06 182 ALA A N 1
ATOM 1347 C CA . ALA A 1 182 ? -1.586 -19.172 -3.709 1 98.06 182 ALA A CA 1
ATOM 1348 C C . ALA A 1 182 ? -2.287 -19.719 -4.949 1 98.06 182 ALA A C 1
ATOM 1350 O O . ALA A 1 182 ? -1.945 -20.797 -5.434 1 98.06 182 ALA A O 1
ATOM 1351 N N . ALA A 1 183 ? -3.287 -18.984 -5.434 1 98.38 183 ALA A N 1
ATOM 1352 C CA . ALA A 1 183 ? -3.982 -19.375 -6.656 1 98.38 183 ALA A CA 1
ATOM 1353 C C . ALA A 1 183 ? -3.027 -19.422 -7.844 1 98.38 183 ALA A C 1
ATOM 1355 O O . ALA A 1 183 ? -3.025 -20.375 -8.625 1 98.38 183 ALA A O 1
ATOM 1356 N N . LEU A 1 184 ? -2.236 -18.359 -7.984 1 98.5 184 LEU A N 1
ATOM 1357 C CA . LEU A 1 184 ? -1.287 -18.297 -9.094 1 98.5 184 LEU A CA 1
ATOM 1358 C C . LEU A 1 184 ? -0.281 -19.438 -9.008 1 98.5 184 LEU A C 1
ATOM 1360 O O . LEU A 1 184 ? 0.088 -20.031 -10.031 1 98.5 184 LEU A O 1
ATOM 1364 N N . ARG A 1 185 ? 0.194 -19.719 -7.805 1 98.31 185 ARG A N 1
ATOM 1365 C CA . ARG A 1 185 ? 1.138 -20.812 -7.629 1 98.31 185 ARG A CA 1
ATOM 1366 C C . ARG A 1 185 ? 0.521 -22.141 -8.07 1 98.31 185 ARG A C 1
ATOM 1368 O O . ARG A 1 185 ? 1.171 -22.938 -8.742 1 98.31 185 ARG A O 1
ATOM 1375 N N . ALA A 1 186 ? -0.776 -22.344 -7.699 1 98.12 186 ALA A N 1
ATOM 1376 C CA . ALA A 1 186 ? -1.484 -23.578 -8.062 1 98.12 186 ALA A CA 1
ATOM 1377 C C . ALA A 1 186 ? -1.629 -23.688 -9.578 1 98.12 186 ALA A C 1
ATOM 1379 O O . ALA A 1 186 ? -1.722 -24.797 -10.109 1 98.12 186 ALA A O 1
ATOM 1380 N N . LEU A 1 187 ? -1.627 -22.547 -10.273 1 98.12 187 LEU A N 1
ATOM 1381 C CA . LEU A 1 187 ? -1.8 -22.531 -11.719 1 98.12 187 LEU A CA 1
ATOM 1382 C C . LEU A 1 187 ? -0.449 -22.531 -12.43 1 98.12 187 LEU A C 1
ATOM 1384 O O . LEU A 1 187 ? -0.389 -22.516 -13.656 1 98.12 187 LEU A O 1
ATOM 1388 N N . SER A 1 188 ? 0.647 -22.5 -11.711 1 98.25 188 SER A N 1
ATOM 1389 C CA . SER A 1 188 ? 1.981 -22.375 -12.289 1 98.25 188 SER A CA 1
ATOM 1390 C C . SER A 1 188 ? 2.658 -23.734 -12.422 1 98.25 188 SER A C 1
ATOM 1392 O O . SER A 1 188 ? 2.395 -24.641 -11.633 1 98.25 188 SER A O 1
ATOM 1394 N N . PRO A 1 189 ? 3.525 -23.875 -13.445 1 97.56 189 PRO A N 1
ATOM 1395 C CA . PRO A 1 189 ? 4.367 -25.078 -13.445 1 97.56 189 PRO A CA 1
ATOM 1396 C C . PRO A 1 189 ? 5.293 -25.141 -12.227 1 97.56 189 PRO A C 1
ATOM 1398 O O . PRO A 1 189 ? 5.727 -24.109 -11.719 1 97.56 189 PRO A O 1
ATOM 1401 N N . GLN A 1 190 ? 5.477 -26.328 -11.766 1 97.94 190 GLN A N 1
ATOM 1402 C CA . GLN A 1 190 ? 6.367 -26.516 -10.625 1 97.94 190 GLN A CA 1
ATOM 1403 C C . GLN A 1 190 ? 7.727 -27.047 -11.07 1 97.94 190 GLN A C 1
ATOM 1405 O O . GLN A 1 190 ? 8.234 -28.016 -10.492 1 97.94 190 GLN A O 1
ATOM 1410 N N . ASP A 1 191 ? 8.25 -26.359 -12.117 1 98.31 191 ASP A N 1
ATOM 1411 C CA . ASP A 1 191 ? 9.469 -26.828 -12.766 1 98.31 191 ASP A CA 1
ATOM 1412 C C . ASP A 1 191 ? 10.711 -26.359 -12.016 1 98.31 191 ASP A C 1
ATOM 1414 O O . ASP A 1 191 ? 11.836 -26.719 -12.375 1 98.31 191 ASP A O 1
ATOM 1418 N N . MET A 1 192 ? 10.586 -25.578 -10.922 1 98.38 192 MET A N 1
ATOM 1419 C CA . MET A 1 192 ? 11.719 -25.172 -10.094 1 98.38 192 MET A CA 1
ATOM 1420 C C . MET A 1 192 ? 11.648 -25.828 -8.719 1 98.38 192 MET A C 1
ATOM 1422 O O . MET A 1 192 ? 12.406 -25.484 -7.816 1 98.38 192 MET A O 1
ATOM 1426 N N . ALA A 1 193 ? 10.664 -26.734 -8.586 1 97.56 193 ALA A N 1
ATOM 1427 C CA . ALA A 1 193 ? 10.539 -27.469 -7.328 1 97.56 193 ALA A CA 1
ATOM 1428 C C . ALA A 1 193 ? 11.852 -28.156 -6.965 1 97.56 193 ALA A C 1
ATOM 1430 O O . ALA A 1 193 ? 12.492 -28.766 -7.816 1 97.56 193 ALA A O 1
ATOM 1431 N N . GLY A 1 194 ? 12.258 -27.969 -5.715 1 97.12 194 GLY A N 1
ATOM 1432 C CA . GLY A 1 194 ? 13.484 -28.594 -5.234 1 97.12 194 GLY A CA 1
ATOM 1433 C C . GLY A 1 194 ? 14.703 -27.703 -5.367 1 97.12 194 GLY A C 1
ATOM 1434 O O . GLY A 1 194 ? 15.75 -27.984 -4.785 1 97.12 194 GLY A O 1
ATOM 1435 N N . GLN A 1 195 ? 14.633 -26.672 -6.164 1 97.81 195 GLN A N 1
ATOM 1436 C CA . GLN A 1 195 ? 15.734 -25.719 -6.312 1 97.81 195 GLN A CA 1
ATOM 1437 C C . GLN A 1 195 ? 15.75 -24.703 -5.164 1 97.81 195 GLN A C 1
ATOM 1439 O O . GLN A 1 195 ? 14.695 -24.234 -4.727 1 97.81 195 GLN A O 1
ATOM 1444 N N . ARG A 1 196 ? 16.906 -24.594 -4.637 1 98.44 196 ARG A N 1
ATOM 1445 C CA . ARG A 1 196 ? 17.125 -23.531 -3.652 1 98.44 196 ARG A CA 1
ATOM 1446 C C . ARG A 1 196 ? 17.688 -22.281 -4.312 1 98.44 196 ARG A C 1
ATOM 1448 O O . ARG A 1 196 ? 18.797 -22.312 -4.859 1 98.44 196 ARG A O 1
ATOM 1455 N N . VAL A 1 197 ? 16.938 -21.094 -4.242 1 98.81 197 VAL A N 1
ATOM 1456 C CA . VAL A 1 197 ? 17.281 -19.875 -4.953 1 98.81 197 VAL A CA 1
ATOM 1457 C C . VAL A 1 197 ? 17.594 -18.766 -3.951 1 98.81 197 VAL A C 1
ATOM 1459 O O . VAL A 1 197 ? 16.812 -18.516 -3.027 1 98.81 197 VAL A O 1
ATOM 1462 N N . MET A 1 198 ? 18.703 -18.141 -4.039 1 98.81 198 MET A N 1
ATOM 1463 C CA . MET A 1 198 ? 19.016 -16.922 -3.307 1 98.81 198 MET A CA 1
ATOM 1464 C C . MET A 1 198 ? 18.844 -15.688 -4.195 1 98.81 198 MET A C 1
ATOM 1466 O O . MET A 1 198 ? 19.25 -15.703 -5.359 1 98.81 198 MET A O 1
ATOM 1470 N N . LEU A 1 199 ? 18.297 -14.688 -3.672 1 98.5 199 LEU A N 1
ATOM 1471 C CA . LEU A 1 199 ? 18.078 -13.438 -4.391 1 98.5 199 LEU A CA 1
ATOM 1472 C C . LEU A 1 199 ? 18.516 -12.25 -3.549 1 98.5 199 LEU A C 1
ATOM 1474 O O . LEU A 1 199 ? 18.25 -12.195 -2.346 1 98.5 199 LEU A O 1
ATOM 1478 N N . THR A 1 200 ? 19.297 -11.359 -4.094 1 98.69 200 THR A N 1
ATOM 1479 C CA . THR A 1 200 ? 19.5 -10.047 -3.488 1 98.69 200 THR A CA 1
ATOM 1480 C C . THR A 1 200 ? 18.609 -9 -4.164 1 98.69 200 THR A C 1
ATOM 1482 O O . THR A 1 200 ? 18.438 -9.031 -5.383 1 98.69 200 THR A O 1
ATOM 1485 N N . MET A 1 201 ? 18.047 -8.156 -3.365 1 98 201 MET A N 1
ATOM 1486 C CA . MET A 1 201 ? 17.141 -7.18 -3.969 1 98 201 MET A CA 1
ATOM 1487 C C . MET A 1 201 ? 17.125 -5.887 -3.16 1 98 201 MET A C 1
ATOM 1489 O O . MET A 1 201 ? 17.531 -5.871 -1.998 1 98 201 MET A O 1
ATOM 1493 N N . GLY A 1 202 ? 16.625 -4.84 -3.869 1 97.12 202 GLY A N 1
ATOM 1494 C CA . GLY A 1 202 ? 16.484 -3.551 -3.215 1 97.12 202 GLY A CA 1
ATOM 1495 C C . GLY A 1 202 ? 17.781 -2.748 -3.193 1 97.12 202 GLY A C 1
ATOM 1496 O O . GLY A 1 202 ? 18.797 -3.207 -3.695 1 97.12 202 GLY A O 1
ATOM 1497 N N . PRO A 1 203 ? 17.641 -1.535 -2.607 1 97.25 203 PRO A N 1
ATOM 1498 C CA . PRO A 1 203 ? 18.828 -0.694 -2.453 1 97.25 203 PRO A CA 1
ATOM 1499 C C . PRO A 1 203 ? 19.625 -1.037 -1.202 1 97.25 203 PRO A C 1
ATOM 1501 O O . PRO A 1 203 ? 19.141 -1.768 -0.333 1 97.25 203 PRO A O 1
ATOM 1504 N N . THR A 1 204 ? 20.828 -0.677 -1.181 1 97.88 204 THR A N 1
ATOM 1505 C CA . THR A 1 204 ? 21.531 -0.553 0.088 1 97.88 204 THR A CA 1
ATOM 1506 C C . THR A 1 204 ? 21.609 0.908 0.522 1 97.88 204 THR A C 1
ATOM 1508 O O . THR A 1 204 ? 21.531 1.813 -0.31 1 97.88 204 THR A O 1
ATOM 1511 N N . ARG A 1 205 ? 21.672 1.139 1.757 1 97.25 205 ARG A N 1
ATOM 1512 C CA . ARG A 1 205 ? 21.812 2.471 2.334 1 97.25 205 ARG A CA 1
ATOM 1513 C C . ARG A 1 205 ? 23.094 2.578 3.162 1 97.25 205 ARG A C 1
ATOM 1515 O O . ARG A 1 205 ? 23.234 1.91 4.188 1 97.25 205 ARG A O 1
ATOM 1522 N N . GLU A 1 206 ? 23.953 3.383 2.682 1 97.88 206 GLU A N 1
ATOM 1523 C CA . GLU A 1 206 ? 25.234 3.58 3.357 1 97.88 206 GLU A CA 1
ATOM 1524 C C . GLU A 1 206 ? 25.172 4.77 4.312 1 97.88 206 GLU A C 1
ATOM 1526 O O . GLU A 1 206 ? 25.328 5.918 3.895 1 97.88 206 GLU A O 1
ATOM 1531 N N . LYS A 1 207 ? 25.062 4.449 5.547 1 95.44 207 LYS A N 1
ATOM 1532 C CA . LYS A 1 207 ? 24.859 5.473 6.566 1 95.44 207 LYS A CA 1
ATOM 1533 C C . LYS A 1 207 ? 26.125 6.301 6.777 1 95.44 207 LYS A C 1
ATOM 1535 O O . LYS A 1 207 ? 27.234 5.754 6.793 1 95.44 207 LYS A O 1
ATOM 1540 N N . TRP A 1 208 ? 25.953 7.594 6.91 1 95.25 208 TRP A N 1
ATOM 1541 C CA . TRP A 1 208 ? 27.078 8.477 7.23 1 95.25 208 TRP A CA 1
ATOM 1542 C C . TRP A 1 208 ? 27.016 8.922 8.688 1 95.25 208 TRP A C 1
ATOM 1544 O O . TRP A 1 208 ? 27.984 8.734 9.438 1 95.25 208 TRP A O 1
ATOM 1554 N N . ASP A 1 209 ? 25.953 9.469 9.039 1 92.12 209 ASP A N 1
ATOM 1555 C CA . ASP A 1 209 ? 25.75 9.859 10.438 1 92.12 209 ASP A CA 1
ATOM 1556 C C . ASP A 1 209 ? 24.469 9.242 11 1 92.12 209 ASP A C 1
ATOM 1558 O O . ASP A 1 209 ? 24.016 8.203 10.523 1 92.12 209 ASP A O 1
ATOM 1562 N N . GLY A 1 210 ? 23.984 9.789 12.023 1 87.5 210 GLY A N 1
ATOM 1563 C CA . GLY A 1 210 ? 22.844 9.195 12.688 1 87.5 210 GLY A CA 1
ATOM 1564 C C . GLY A 1 210 ? 21.562 9.297 11.875 1 87.5 210 GLY A C 1
ATOM 1565 O O . GLY A 1 210 ? 20.562 8.656 12.203 1 87.5 210 GLY A O 1
ATOM 1566 N N . VAL A 1 211 ? 21.578 9.992 10.828 1 88.25 211 VAL A N 1
ATOM 1567 C CA . VAL A 1 211 ? 20.328 10.273 10.117 1 88.25 211 VAL A CA 1
ATOM 1568 C C . VAL A 1 211 ? 20.531 10.086 8.617 1 88.25 211 VAL A C 1
ATOM 1570 O O . VAL A 1 211 ? 19.766 9.391 7.961 1 88.25 211 VAL A O 1
ATOM 1573 N N . ARG A 1 212 ? 21.641 10.539 8.047 1 93.44 212 ARG A N 1
ATOM 1574 C CA . ARG A 1 212 ? 21.828 10.648 6.602 1 93.44 212 ARG A CA 1
ATOM 1575 C C . ARG A 1 212 ? 22.547 9.422 6.047 1 93.44 212 ARG A C 1
ATOM 1577 O O . ARG A 1 212 ? 23.344 8.797 6.742 1 93.44 212 ARG A O 1
ATOM 1584 N N . TYR A 1 213 ? 22.188 9.195 4.738 1 95.38 213 TYR A N 1
ATOM 1585 C CA . TYR A 1 213 ? 22.828 8.055 4.102 1 95.38 213 TYR A CA 1
ATOM 1586 C C . TYR A 1 213 ? 22.922 8.25 2.594 1 95.38 213 TYR A C 1
ATOM 1588 O O . TYR A 1 213 ? 22.297 9.156 2.037 1 95.38 213 TYR A O 1
ATOM 1596 N N . TRP A 1 214 ? 23.828 7.5 2.037 1 96.69 214 TRP A N 1
ATOM 1597 C CA . TRP A 1 214 ? 24.109 7.418 0.607 1 96.69 214 TRP A CA 1
ATOM 1598 C C . TRP A 1 214 ? 23.406 6.215 -0.014 1 96.69 214 TRP A C 1
ATOM 1600 O O . TRP A 1 214 ? 23.469 5.109 0.531 1 96.69 214 TRP A O 1
ATOM 1610 N N . THR A 1 215 ? 22.688 6.453 -1.174 1 96.81 215 THR A N 1
ATOM 1611 C CA . THR A 1 215 ? 21.922 5.336 -1.708 1 96.81 215 THR A CA 1
ATOM 1612 C C . THR A 1 215 ? 21.562 5.57 -3.174 1 96.81 215 THR A C 1
ATOM 1614 O O . THR A 1 215 ? 22.141 6.449 -3.822 1 96.81 215 THR A O 1
ATOM 1617 N N . ASN A 1 216 ? 20.75 4.711 -3.723 1 93.31 216 ASN A N 1
ATOM 1618 C CA . ASN A 1 216 ? 20.188 4.789 -5.07 1 93.31 216 ASN A CA 1
ATOM 1619 C C . ASN A 1 216 ? 18.672 4.613 -5.062 1 93.31 216 ASN A C 1
ATOM 1621 O O . ASN A 1 216 ? 18.094 4.254 -4.035 1 93.31 216 ASN A O 1
ATOM 1625 N N . PRO A 1 217 ? 18 4.875 -6.164 1 91.81 217 PRO A N 1
ATOM 1626 C CA . PRO A 1 217 ? 16.531 4.945 -6.148 1 91.81 217 PRO A CA 1
ATOM 1627 C C . PRO A 1 217 ? 15.875 3.605 -6.449 1 91.81 217 PRO A C 1
ATOM 1629 O O . PRO A 1 217 ? 14.75 3.566 -6.945 1 91.81 217 PRO A O 1
ATOM 1632 N N . SER A 1 218 ? 16.453 2.555 -6.105 1 93.12 218 SER A N 1
ATOM 1633 C CA . SER A 1 218 ? 15.844 1.253 -6.344 1 93.12 218 SER A CA 1
ATOM 1634 C C . SER A 1 218 ? 14.664 1.016 -5.41 1 93.12 218 SER A C 1
ATOM 1636 O O . SER A 1 218 ? 14.758 1.274 -4.207 1 93.12 218 SER A O 1
ATOM 1638 N N . SER A 1 219 ? 13.594 0.522 -6.02 1 92.38 219 SER A N 1
ATOM 1639 C CA . SER A 1 219 ? 12.406 0.197 -5.23 1 92.38 219 SER A CA 1
ATOM 1640 C C . SER A 1 219 ? 12.391 -1.277 -4.84 1 92.38 219 SER A C 1
ATOM 1642 O O . SER A 1 219 ? 11.594 -1.692 -3.998 1 92.38 219 SER A O 1
ATOM 1644 N N . GLY A 1 220 ? 13.234 -2.02 -5.461 1 95.19 220 GLY A N 1
ATOM 1645 C CA . GLY A 1 220 ? 13.273 -3.449 -5.195 1 95.19 220 GLY A CA 1
ATOM 1646 C C . GLY A 1 220 ? 12.195 -4.223 -5.938 1 95.19 220 GLY A C 1
ATOM 1647 O O . GLY A 1 220 ? 12.094 -5.441 -5.789 1 95.19 220 GLY A O 1
ATOM 1648 N N . THR A 1 221 ? 11.43 -3.609 -6.848 1 95.25 221 THR A N 1
ATOM 1649 C CA . THR A 1 221 ? 10.281 -4.219 -7.508 1 95.25 221 THR A CA 1
ATOM 1650 C C . THR A 1 221 ? 10.734 -5.34 -8.445 1 95.25 221 THR A C 1
ATOM 1652 O O . THR A 1 221 ? 10.102 -6.398 -8.5 1 95.25 221 THR A O 1
ATOM 1655 N N . MET A 1 222 ? 11.781 -5.117 -9.18 1 96.12 222 MET A N 1
ATOM 1656 C CA . MET A 1 222 ? 12.281 -6.156 -10.07 1 96.12 222 MET A CA 1
ATOM 1657 C C . MET A 1 222 ? 12.703 -7.391 -9.281 1 96.12 222 MET A C 1
ATOM 1659 O O . MET A 1 222 ? 12.414 -8.523 -9.68 1 96.12 222 MET A O 1
ATOM 1663 N N . GLY A 1 223 ? 13.422 -7.164 -8.156 1 97.56 223 GLY A N 1
ATOM 1664 C CA . GLY A 1 223 ? 13.805 -8.266 -7.297 1 97.56 223 GLY A CA 1
ATOM 1665 C C . GLY A 1 223 ? 12.609 -9.016 -6.723 1 97.56 223 GLY A C 1
ATOM 1666 O O . GLY A 1 223 ? 12.617 -10.242 -6.652 1 97.56 223 GLY A O 1
ATOM 1667 N N . ALA A 1 224 ? 11.625 -8.273 -6.352 1 97.5 224 ALA A N 1
ATOM 1668 C CA . ALA A 1 224 ? 10.414 -8.891 -5.828 1 97.5 224 ALA A CA 1
ATOM 1669 C C . ALA A 1 224 ? 9.734 -9.758 -6.891 1 97.5 224 ALA A C 1
ATOM 1671 O O . ALA A 1 224 ? 9.219 -10.836 -6.586 1 97.5 224 ALA A O 1
ATOM 1672 N N . ALA A 1 225 ? 9.695 -9.234 -8.086 1 97.75 225 ALA A N 1
ATOM 1673 C CA . ALA A 1 225 ? 9.125 -9.992 -9.195 1 97.75 225 ALA A CA 1
ATOM 1674 C C . ALA A 1 225 ? 9.875 -11.305 -9.406 1 97.75 225 ALA A C 1
ATOM 1676 O O . ALA A 1 225 ? 9.258 -12.359 -9.586 1 97.75 225 ALA A O 1
ATOM 1677 N N . LEU A 1 226 ? 11.18 -11.258 -9.312 1 98.31 226 LEU A N 1
ATOM 1678 C CA . LEU A 1 226 ? 12.008 -12.445 -9.5 1 98.31 226 LEU A CA 1
ATOM 1679 C C . LEU A 1 226 ? 11.766 -13.461 -8.391 1 98.31 226 LEU A C 1
ATOM 1681 O O . LEU A 1 226 ? 11.57 -14.648 -8.656 1 98.31 226 LEU A O 1
ATOM 1685 N N . ALA A 1 227 ? 11.789 -12.953 -7.172 1 98.5 227 ALA A N 1
ATOM 1686 C CA . ALA A 1 227 ? 11.547 -13.82 -6.023 1 98.5 227 ALA A CA 1
ATOM 1687 C C . ALA A 1 227 ? 10.188 -14.508 -6.137 1 98.5 227 ALA A C 1
ATOM 1689 O O . ALA A 1 227 ? 10.078 -15.719 -5.918 1 98.5 227 ALA A O 1
ATOM 1690 N N . THR A 1 228 ? 9.227 -13.758 -6.5 1 98.31 228 THR A N 1
ATOM 1691 C CA . THR A 1 228 ? 7.867 -14.281 -6.602 1 98.31 228 THR A CA 1
ATOM 1692 C C . THR A 1 228 ? 7.758 -15.297 -7.734 1 98.31 228 THR A C 1
ATOM 1694 O O . THR A 1 228 ? 7.145 -16.359 -7.574 1 98.31 228 THR A O 1
ATOM 1697 N N . ALA A 1 229 ? 8.359 -14.969 -8.883 1 98.5 229 ALA A N 1
ATOM 1698 C CA . ALA A 1 229 ? 8.336 -15.891 -10.023 1 98.5 229 ALA A CA 1
ATOM 1699 C C . ALA A 1 229 ? 8.93 -17.234 -9.648 1 98.5 229 ALA A C 1
ATOM 1701 O O . ALA A 1 229 ? 8.336 -18.281 -9.914 1 98.5 229 ALA A O 1
ATOM 1702 N N . ALA A 1 230 ? 10.078 -17.156 -9.023 1 98.75 230 ALA A N 1
ATOM 1703 C CA . ALA A 1 230 ? 10.734 -18.391 -8.617 1 98.75 230 ALA A CA 1
ATOM 1704 C C . ALA A 1 230 ? 9.875 -19.156 -7.609 1 98.75 230 ALA A C 1
ATOM 1706 O O . ALA A 1 230 ? 9.727 -20.375 -7.715 1 98.75 230 ALA A O 1
ATOM 1707 N N . TRP A 1 231 ? 9.312 -18.438 -6.66 1 98.56 231 TRP A N 1
ATOM 1708 C CA . TRP A 1 231 ? 8.469 -19.047 -5.637 1 98.56 231 TRP A CA 1
ATOM 1709 C C . TRP A 1 231 ? 7.215 -19.656 -6.25 1 98.56 231 TRP A C 1
ATOM 1711 O O . TRP A 1 231 ? 6.828 -20.781 -5.91 1 98.56 231 TRP A O 1
ATOM 1721 N N . LEU A 1 232 ? 6.598 -18.938 -7.145 1 98.44 232 LEU A N 1
ATOM 1722 C CA . LEU A 1 232 ? 5.406 -19.438 -7.824 1 98.44 232 LEU A CA 1
ATOM 1723 C C . LEU A 1 232 ? 5.695 -20.75 -8.539 1 98.44 232 LEU A C 1
ATOM 1725 O O . LEU A 1 232 ? 4.828 -21.625 -8.617 1 98.44 232 LEU A O 1
ATOM 1729 N N . ARG A 1 233 ? 6.898 -20.875 -8.977 1 98.56 233 ARG A N 1
ATOM 1730 C CA . ARG A 1 233 ? 7.258 -22.016 -9.812 1 98.56 233 ARG A CA 1
ATOM 1731 C C . ARG A 1 233 ? 7.883 -23.125 -8.977 1 98.56 233 ARG A C 1
ATOM 1733 O O . ARG A 1 233 ? 8.477 -24.062 -9.516 1 98.56 233 ARG A O 1
ATOM 1740 N N . GLY A 1 234 ? 7.848 -22.969 -7.613 1 98.19 234 GLY A N 1
ATOM 1741 C CA . GLY A 1 234 ? 8.086 -24.094 -6.715 1 98.19 234 GLY A CA 1
ATOM 1742 C C . GLY A 1 234 ? 9.414 -24 -5.996 1 98.19 234 GLY A C 1
ATOM 1743 O O . GLY A 1 234 ? 9.711 -24.828 -5.129 1 98.19 234 GLY A O 1
ATOM 1744 N N . ALA A 1 235 ? 10.242 -23.031 -6.258 1 98.69 235 ALA A N 1
ATOM 1745 C CA . ALA A 1 235 ? 11.57 -22.922 -5.656 1 98.69 235 ALA A CA 1
ATOM 1746 C C . ALA A 1 235 ? 11.469 -22.531 -4.184 1 98.69 235 ALA A C 1
ATOM 1748 O O . ALA A 1 235 ? 10.516 -21.859 -3.779 1 98.69 235 ALA A O 1
ATOM 1749 N N . GLY A 1 236 ? 12.375 -23.094 -3.379 1 98.5 236 GLY A N 1
ATOM 1750 C CA . GLY A 1 236 ? 12.664 -22.453 -2.104 1 98.5 236 GLY A CA 1
ATOM 1751 C C . GLY A 1 236 ? 13.484 -21.188 -2.242 1 98.5 236 GLY A C 1
ATOM 1752 O O . GLY A 1 236 ? 14.609 -21.219 -2.74 1 98.5 236 GLY A O 1
ATOM 1753 N N . VAL A 1 237 ? 12.953 -20.062 -1.849 1 98.75 237 VAL A N 1
ATOM 1754 C CA . VAL A 1 237 ? 13.594 -18.781 -2.143 1 98.75 237 VAL A CA 1
ATOM 1755 C C . VAL A 1 237 ? 14.016 -18.094 -0.84 1 98.75 237 VAL A C 1
ATOM 1757 O O . VAL A 1 237 ? 13.234 -18.031 0.112 1 98.75 237 VAL A O 1
ATOM 1760 N N . THR A 1 238 ? 15.195 -17.719 -0.761 1 98.88 238 THR A N 1
ATOM 1761 C CA . THR A 1 238 ? 15.711 -16.828 0.272 1 98.88 238 THR A CA 1
ATOM 1762 C C . THR A 1 238 ? 16.094 -15.469 -0.319 1 98.88 238 THR A C 1
ATOM 1764 O O . THR A 1 238 ? 16.953 -15.391 -1.204 1 98.88 238 THR A O 1
ATOM 1767 N N . ALA A 1 239 ? 15.453 -14.438 0.164 1 98.81 239 ALA A N 1
ATOM 1768 C CA . ALA A 1 239 ? 15.688 -13.094 -0.365 1 98.81 239 ALA A CA 1
ATOM 1769 C C . ALA A 1 239 ? 16.453 -12.234 0.635 1 98.81 239 ALA A C 1
ATOM 1771 O O . ALA A 1 239 ? 15.992 -12.016 1.758 1 98.81 239 ALA A O 1
ATOM 1772 N N . VAL A 1 240 ? 17.641 -11.82 0.268 1 98.81 240 VAL A N 1
ATOM 1773 C CA . VAL A 1 240 ? 18.391 -10.82 1.021 1 98.81 240 VAL A CA 1
ATOM 1774 C C . VAL A 1 240 ? 17.953 -9.422 0.59 1 98.81 240 VAL A C 1
ATOM 1776 O O . VAL A 1 240 ? 18.344 -8.945 -0.483 1 98.81 240 VAL A O 1
ATOM 1779 N N . CYS A 1 241 ? 17.234 -8.75 1.456 1 98.5 241 CYS A N 1
ATOM 1780 C CA . CYS A 1 241 ? 16.469 -7.57 1.053 1 98.5 241 CYS A CA 1
ATOM 1781 C C . CYS A 1 241 ? 17.047 -6.309 1.676 1 98.5 241 CYS A C 1
ATOM 1783 O O . CYS A 1 241 ? 17.234 -6.238 2.893 1 98.5 241 CYS A O 1
ATOM 1785 N N . GLY A 1 242 ? 17.359 -5.324 0.842 1 97.88 242 GLY A N 1
ATOM 1786 C CA . GLY A 1 242 ? 17.672 -3.996 1.341 1 97.88 242 GLY A CA 1
ATOM 1787 C C . GLY A 1 242 ? 16.469 -3.27 1.914 1 97.88 242 GLY A C 1
ATOM 1788 O O . GLY A 1 242 ? 15.367 -3.82 1.956 1 97.88 242 GLY A O 1
ATOM 1789 N N . PRO A 1 243 ? 16.703 -2.084 2.336 1 95.19 243 PRO A N 1
ATOM 1790 C CA . PRO A 1 243 ? 15.625 -1.325 2.965 1 95.19 243 PRO A CA 1
ATOM 1791 C C . PRO A 1 243 ? 14.539 -0.915 1.974 1 95.19 243 PRO A C 1
ATOM 1793 O O . PRO A 1 243 ? 14.844 -0.58 0.825 1 95.19 243 PRO A O 1
ATOM 1796 N N . GLY A 1 244 ? 13.273 -0.976 2.496 1 91.25 244 GLY A N 1
ATOM 1797 C CA . GLY A 1 244 ? 12.164 -0.434 1.727 1 91.25 244 GLY A CA 1
ATOM 1798 C C . GLY A 1 244 ? 11.672 -1.378 0.647 1 91.25 244 GLY A C 1
ATOM 1799 O O . GLY A 1 244 ? 10.828 -1.005 -0.173 1 91.25 244 GLY A O 1
ATOM 1800 N N . CYS A 1 245 ? 12.125 -2.539 0.642 1 94 245 CYS A N 1
ATOM 1801 C CA . CYS A 1 245 ? 11.719 -3.498 -0.381 1 94 245 CYS A CA 1
ATOM 1802 C C . CYS A 1 245 ? 10.25 -3.879 -0.219 1 94 245 CYS A C 1
ATOM 1804 O O . CYS A 1 245 ? 9.727 -3.873 0.894 1 94 245 CYS A O 1
ATOM 1806 N N . PRO A 1 246 ? 9.633 -4.223 -1.397 1 94.06 246 PRO A N 1
ATOM 1807 C CA . PRO A 1 246 ? 8.242 -4.676 -1.332 1 94.06 246 PRO A CA 1
ATOM 1808 C C . PRO A 1 246 ? 8.086 -5.992 -0.57 1 94.06 246 PRO A C 1
ATOM 1810 O O . PRO A 1 246 ? 9.07 -6.707 -0.362 1 94.06 246 PRO A O 1
ATOM 1813 N N . ASP A 1 247 ? 6.836 -6.246 -0.197 1 93.31 247 ASP A N 1
ATOM 1814 C CA . ASP A 1 247 ? 6.512 -7.52 0.442 1 93.31 247 ASP A CA 1
ATOM 1815 C C . ASP A 1 247 ? 6.707 -8.688 -0.525 1 93.31 247 ASP A C 1
ATOM 1817 O O . ASP A 1 247 ? 6.57 -8.523 -1.739 1 93.31 247 ASP A O 1
ATOM 1821 N N . LEU A 1 248 ? 7.051 -9.742 0.075 1 96.69 248 LEU A N 1
ATOM 1822 C CA . LEU A 1 248 ? 7.211 -10.992 -0.659 1 96.69 248 LEU A CA 1
ATOM 1823 C C . LEU A 1 248 ? 6.207 -12.039 -0.183 1 96.69 248 LEU A C 1
ATOM 1825 O O . LEU A 1 248 ? 5.605 -11.883 0.882 1 96.69 248 LEU A O 1
ATOM 1829 N N . PRO A 1 249 ? 5.965 -13.023 -1.041 1 95.62 249 PRO A N 1
ATOM 1830 C CA . PRO A 1 249 ? 5.09 -14.094 -0.565 1 95.62 249 PRO A CA 1
ATOM 1831 C C . PRO A 1 249 ? 5.547 -14.68 0.772 1 95.62 249 PRO A C 1
ATOM 1833 O O . PRO A 1 249 ? 6.75 -14.742 1.044 1 95.62 249 PRO A O 1
ATOM 1836 N N . ALA A 1 250 ? 4.609 -15.141 1.583 1 91.94 250 ALA A N 1
ATOM 1837 C CA . ALA A 1 250 ? 4.879 -15.648 2.926 1 91.94 250 ALA A CA 1
ATOM 1838 C C . ALA A 1 250 ? 5.863 -16.812 2.883 1 91.94 250 ALA A C 1
ATOM 1840 O O . ALA A 1 250 ? 6.641 -17.016 3.818 1 91.94 250 ALA A O 1
ATOM 1841 N N . GLY A 1 251 ? 5.918 -17.531 1.857 1 94.44 251 GLY A N 1
ATOM 1842 C CA . GLY A 1 251 ? 6.777 -18.703 1.746 1 94.44 251 GLY A CA 1
ATOM 1843 C C . GLY A 1 251 ? 8.211 -18.359 1.395 1 94.44 251 GLY A C 1
ATOM 1844 O O . GLY A 1 251 ? 9.078 -19.219 1.388 1 94.44 251 GLY A O 1
ATOM 1845 N N . VAL A 1 252 ? 8.523 -17.094 1.158 1 97.44 252 VAL A N 1
ATOM 1846 C CA . VAL A 1 252 ? 9.875 -16.641 0.842 1 97.44 252 VAL A CA 1
ATOM 1847 C C . VAL A 1 252 ? 10.586 -16.219 2.121 1 97.44 252 VAL A C 1
ATOM 1849 O O . VAL A 1 252 ? 10.07 -15.398 2.887 1 97.44 252 VAL A O 1
ATOM 1852 N N . GLU A 1 253 ? 11.688 -16.844 2.367 1 97.88 253 GLU A N 1
ATOM 1853 C CA . GLU A 1 253 ? 12.492 -16.406 3.508 1 97.88 253 GLU A CA 1
ATOM 1854 C C . GLU A 1 253 ? 13.156 -15.062 3.238 1 97.88 253 GLU A C 1
ATOM 1856 O O . GLU A 1 253 ? 13.797 -14.875 2.201 1 97.88 253 GLU A O 1
ATOM 1861 N N . ARG A 1 254 ? 12.992 -14.188 4.168 1 98 254 ARG A N 1
ATOM 1862 C CA . ARG A 1 254 ? 13.531 -12.844 4 1 98 254 ARG A CA 1
ATOM 1863 C C . ARG A 1 254 ? 14.633 -12.562 5.016 1 98 254 ARG A C 1
ATOM 1865 O O . ARG A 1 254 ? 14.484 -12.859 6.203 1 98 254 ARG A O 1
ATOM 1872 N N . ILE A 1 255 ? 15.742 -12.094 4.57 1 98.56 255 ILE A N 1
ATOM 1873 C CA . ILE A 1 255 ? 16.828 -11.594 5.402 1 98.56 255 ILE A CA 1
ATOM 1874 C C . ILE A 1 255 ? 17.016 -10.094 5.164 1 98.56 255 ILE A C 1
ATOM 1876 O O . ILE A 1 255 ? 17.438 -9.68 4.078 1 98.56 255 ILE A O 1
ATOM 1880 N N . GLY A 1 256 ? 16.703 -9.297 6.133 1 98.12 256 GLY A N 1
ATOM 1881 C CA . GLY A 1 256 ? 16.844 -7.859 6.012 1 98.12 256 GLY A CA 1
ATOM 1882 C C . GLY A 1 256 ? 18.266 -7.375 6.246 1 98.12 256 GLY A C 1
ATOM 1883 O O . GLY A 1 256 ? 18.938 -7.859 7.148 1 98.12 256 GLY A O 1
ATOM 1884 N N . VAL A 1 257 ? 18.688 -6.484 5.398 1 98.31 257 VAL A N 1
ATOM 1885 C CA . VAL A 1 257 ? 20 -5.855 5.543 1 98.31 257 VAL A CA 1
ATOM 1886 C C . VAL A 1 257 ? 19.891 -4.355 5.297 1 98.31 257 VAL A C 1
ATOM 1888 O O . VAL A 1 257 ? 18.859 -3.879 4.801 1 98.31 257 VAL A O 1
ATOM 1891 N N . GLY A 1 258 ? 20.906 -3.621 5.656 1 97.06 258 GLY A N 1
ATOM 1892 C CA . GLY A 1 258 ? 20.906 -2.184 5.438 1 97.06 258 GLY A CA 1
ATOM 1893 C C . GLY A 1 258 ? 21.953 -1.73 4.441 1 97.06 258 GLY A C 1
ATOM 1894 O O . GLY A 1 258 ? 21.641 -1.074 3.449 1 97.06 258 GLY A O 1
ATOM 1895 N N . SER A 1 259 ? 23.203 -2.174 4.66 1 97.88 259 SER A N 1
ATOM 1896 C CA . SER A 1 259 ? 24.344 -1.706 3.893 1 97.88 259 SER A CA 1
ATOM 1897 C C . SER A 1 259 ? 24.812 -2.762 2.896 1 97.88 259 SER A C 1
ATOM 1899 O O . SER A 1 259 ? 24.375 -3.91 2.947 1 97.88 259 SER A O 1
ATOM 1901 N N . ALA A 1 260 ? 25.703 -2.328 2.023 1 98.06 260 ALA A N 1
ATOM 1902 C CA . ALA A 1 260 ? 26.312 -3.238 1.06 1 98.06 260 ALA A CA 1
ATOM 1903 C C . ALA A 1 260 ? 27.094 -4.348 1.768 1 98.06 260 ALA A C 1
ATOM 1905 O O . ALA A 1 260 ? 27.016 -5.512 1.377 1 98.06 260 ALA A O 1
ATOM 1906 N N . ARG A 1 261 ? 27.812 -4.008 2.795 1 98 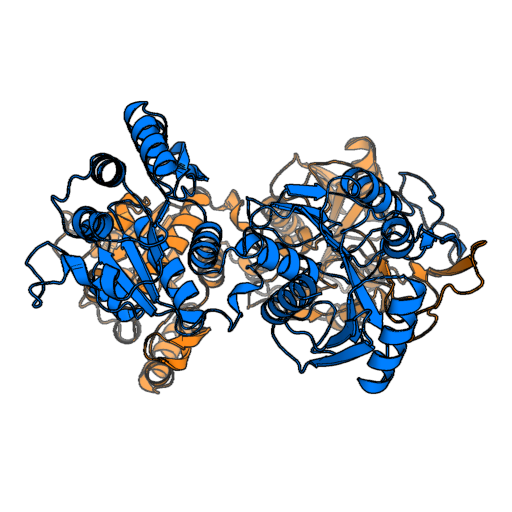261 ARG A N 1
ATOM 1907 C CA . ARG A 1 261 ? 28.609 -4.98 3.529 1 98 261 ARG A CA 1
ATOM 1908 C C . ARG A 1 261 ? 27.719 -6.004 4.23 1 98 261 ARG A C 1
ATOM 1910 O O . ARG A 1 261 ? 28.016 -7.199 4.234 1 98 261 ARG A O 1
ATOM 1917 N N . GLU A 1 262 ? 26.672 -5.496 4.828 1 98.44 262 GLU A N 1
ATOM 1918 C CA . GLU A 1 262 ? 25.719 -6.406 5.453 1 98.44 262 GLU A CA 1
ATOM 1919 C C . GLU A 1 262 ? 25.109 -7.359 4.43 1 98.44 262 GLU A C 1
ATOM 1921 O O . GLU A 1 262 ? 24.922 -8.547 4.707 1 98.44 262 GLU A O 1
ATOM 1926 N N . MET A 1 263 ? 24.781 -6.863 3.275 1 98.69 263 MET A N 1
ATOM 1927 C CA . MET A 1 263 ? 24.219 -7.703 2.221 1 98.69 263 MET A CA 1
ATOM 1928 C C . MET A 1 263 ? 25.234 -8.75 1.764 1 98.69 263 MET A C 1
ATOM 1930 O O . MET A 1 263 ? 24.875 -9.906 1.536 1 98.69 263 MET A O 1
ATOM 1934 N N . PHE A 1 264 ? 26.5 -8.305 1.648 1 98.5 264 PHE A N 1
ATOM 1935 C CA . PHE A 1 264 ? 27.562 -9.219 1.256 1 98.5 264 PHE A CA 1
ATOM 1936 C C . PHE A 1 264 ? 27.688 -10.375 2.246 1 98.5 264 PHE A C 1
ATOM 1938 O O . PHE A 1 264 ? 27.734 -11.539 1.849 1 98.5 264 PHE A O 1
ATOM 1945 N N . GLU A 1 265 ? 27.672 -10.031 3.492 1 98.62 265 GLU A N 1
ATOM 1946 C CA . GLU A 1 265 ? 27.812 -11.047 4.535 1 98.62 265 GLU A CA 1
ATOM 1947 C C . GLU A 1 265 ? 26.641 -12.023 4.52 1 98.62 265 GLU A C 1
ATOM 1949 O O . GLU A 1 265 ? 26.828 -13.234 4.531 1 98.62 265 GLU A O 1
ATOM 1954 N N . ALA A 1 266 ? 25.422 -11.492 4.449 1 98.75 266 ALA A N 1
ATOM 1955 C CA . ALA A 1 266 ? 24.234 -12.328 4.441 1 98.75 266 ALA A CA 1
ATOM 1956 C C . ALA A 1 266 ? 24.203 -13.234 3.215 1 98.75 266 ALA A C 1
ATOM 1958 O O . ALA A 1 266 ? 23.906 -14.43 3.322 1 98.75 266 ALA A O 1
ATOM 1959 N N . ALA A 1 267 ? 24.5 -12.664 2.059 1 98.62 267 ALA A N 1
ATOM 1960 C CA . ALA A 1 267 ? 24.5 -13.438 0.817 1 98.62 267 ALA A CA 1
ATOM 1961 C C . ALA A 1 267 ? 25.594 -14.508 0.844 1 98.62 267 ALA A C 1
ATOM 1963 O O . ALA A 1 267 ? 25.359 -15.641 0.401 1 98.62 267 ALA A O 1
ATOM 1964 N N . SER A 1 268 ? 26.766 -14.133 1.334 1 98.38 268 SER A N 1
ATOM 1965 C CA . SER A 1 268 ? 27.875 -15.078 1.418 1 98.38 268 SER A CA 1
ATOM 1966 C C . SER A 1 268 ? 27.531 -16.266 2.293 1 98.38 268 SER A C 1
ATOM 1968 O O . SER A 1 268 ? 27.906 -17.406 1.989 1 98.38 268 SER A O 1
ATOM 1970 N N . ASP A 1 269 ? 26.828 -16.016 3.35 1 98.12 269 ASP A N 1
ATOM 1971 C CA . ASP A 1 269 ? 26.438 -17.078 4.273 1 98.12 269 ASP A CA 1
ATOM 1972 C C . ASP A 1 269 ? 25.438 -18.031 3.625 1 98.12 269 ASP A C 1
ATOM 1974 O O . ASP A 1 269 ? 25.469 -19.234 3.863 1 98.12 269 ASP A O 1
ATOM 1978 N N . CYS A 1 270 ? 24.594 -17.531 2.74 1 97.75 270 CYS A N 1
ATOM 1979 C CA . CYS A 1 270 ? 23.516 -18.297 2.119 1 97.75 270 CYS A CA 1
ATOM 1980 C C . CYS A 1 270 ? 24.016 -19.047 0.893 1 97.75 270 CYS A C 1
ATOM 1982 O O . CYS A 1 270 ? 23.625 -20.188 0.652 1 97.75 270 CYS A O 1
ATOM 1984 N N . TRP A 1 271 ? 24.906 -18.547 0.197 1 97.81 271 TRP A N 1
ATOM 1985 C CA . TRP A 1 271 ? 25.25 -18.875 -1.184 1 97.81 271 TRP A CA 1
ATOM 1986 C C . TRP A 1 271 ? 25.719 -20.328 -1.3 1 97.81 271 TRP A C 1
ATOM 1988 O O . TRP A 1 271 ? 25.281 -21.047 -2.197 1 97.81 271 TRP A O 1
ATOM 1998 N N . PRO A 1 272 ? 26.5 -20.828 -0.322 1 97.19 272 PRO A N 1
ATOM 1999 C CA . PRO A 1 272 ? 27.016 -22.188 -0.489 1 97.19 272 PRO A CA 1
ATOM 2000 C C . PRO A 1 272 ? 25.906 -23.234 -0.528 1 97.19 272 PRO A C 1
ATOM 2002 O O . PRO A 1 272 ? 26.125 -24.344 -1.042 1 97.19 272 PRO A O 1
ATOM 2005 N N . HIS A 1 273 ? 24.719 -22.922 -0.07 1 96.88 273 HIS A N 1
ATOM 2006 C CA . HIS A 1 273 ? 23.656 -23.891 0.079 1 96.88 273 HIS A CA 1
ATOM 2007 C C . HIS A 1 273 ? 22.594 -23.719 -1.006 1 96.88 273 HIS A C 1
ATOM 2009 O O . HIS A 1 273 ? 21.547 -24.391 -0.976 1 96.88 273 HIS A O 1
ATOM 2015 N N . MET A 1 274 ? 22.859 -22.891 -1.95 1 98.31 274 MET A N 1
ATOM 2016 C CA . MET A 1 274 ? 21.875 -22.562 -2.961 1 98.31 274 MET A CA 1
ATOM 2017 C C . MET A 1 274 ? 22.219 -23.203 -4.301 1 98.31 274 MET A C 1
ATOM 2019 O O . MET A 1 274 ? 23.359 -23.578 -4.535 1 98.31 274 MET A O 1
ATOM 2023 N N . ASP A 1 275 ? 21.188 -23.359 -5.125 1 98.31 275 ASP A N 1
ATOM 2024 C CA . ASP A 1 275 ? 21.391 -23.875 -6.477 1 98.31 275 ASP A CA 1
ATOM 2025 C C . ASP A 1 275 ? 21.469 -22.734 -7.492 1 98.31 275 ASP A C 1
ATOM 2027 O O . ASP A 1 275 ? 22.156 -22.859 -8.516 1 98.31 275 ASP A O 1
ATOM 2031 N N . MET A 1 276 ? 20.797 -21.656 -7.246 1 98.5 276 MET A N 1
ATOM 2032 C CA . MET A 1 276 ? 20.766 -20.484 -8.125 1 98.5 276 MET A CA 1
ATOM 2033 C C . MET A 1 276 ? 20.906 -19.203 -7.324 1 98.5 276 MET A C 1
ATOM 2035 O O . MET A 1 276 ? 20.391 -19.094 -6.211 1 98.5 276 MET A O 1
ATOM 2039 N N . GLY A 1 277 ? 21.609 -18.281 -7.852 1 98.56 277 GLY A N 1
ATOM 2040 C CA . GLY A 1 277 ? 21.734 -16.938 -7.301 1 98.56 277 GLY A CA 1
ATOM 2041 C C . GLY A 1 277 ? 21.281 -15.859 -8.25 1 98.56 277 GLY A C 1
ATOM 2042 O O . GLY A 1 277 ? 21.797 -15.742 -9.367 1 98.56 277 GLY A O 1
ATOM 2043 N N . LEU A 1 278 ? 20.281 -15.117 -7.875 1 98.75 278 LEU A N 1
ATOM 2044 C CA . LEU A 1 278 ? 19.75 -13.984 -8.633 1 98.75 278 LEU A CA 1
ATOM 2045 C C . LEU A 1 278 ? 20.172 -12.664 -7.992 1 98.75 278 LEU A C 1
ATOM 2047 O O . LEU A 1 278 ? 19.656 -12.289 -6.941 1 98.75 278 LEU A O 1
ATOM 2051 N N . PHE A 1 279 ? 21.094 -12 -8.586 1 98.44 279 PHE A N 1
ATOM 2052 C CA . PHE A 1 279 ? 21.656 -10.781 -8.016 1 98.44 279 PHE A CA 1
ATOM 2053 C C . PHE A 1 279 ? 21.031 -9.547 -8.648 1 98.44 279 PHE A C 1
ATOM 2055 O O . PHE A 1 279 ? 21.531 -9.016 -9.641 1 98.44 279 PHE A O 1
ATOM 2062 N N . CYS A 1 280 ? 19.953 -9.094 -7.984 1 97.5 280 CYS A N 1
ATOM 2063 C CA . CYS A 1 280 ? 19.141 -8.023 -8.547 1 97.5 280 CYS A CA 1
ATOM 2064 C C . CYS A 1 280 ? 19.219 -6.762 -7.699 1 97.5 280 CYS A C 1
ATOM 2066 O O . CYS A 1 280 ? 18.656 -5.73 -8.055 1 97.5 280 CYS A O 1
ATOM 2068 N N . ALA A 1 281 ? 19.906 -6.715 -6.621 1 97.88 281 ALA A N 1
ATOM 2069 C CA . ALA A 1 281 ? 20 -5.57 -5.723 1 97.88 281 ALA A CA 1
ATOM 2070 C C . ALA A 1 281 ? 20.734 -4.414 -6.379 1 97.88 281 ALA A C 1
ATOM 2072 O O . ALA A 1 281 ? 21.688 -4.629 -7.137 1 97.88 281 ALA A O 1
ATOM 2073 N N . ALA A 1 282 ? 20.297 -3.232 -6.094 1 96.38 282 ALA A N 1
ATOM 2074 C CA . ALA A 1 282 ? 21.078 -2.031 -6.391 1 96.38 282 ALA A CA 1
ATOM 2075 C C . ALA A 1 282 ? 22.031 -1.701 -5.246 1 96.38 282 ALA A C 1
ATOM 2077 O O . ALA A 1 282 ? 21.719 -0.856 -4.402 1 96.38 282 ALA A O 1
ATOM 2078 N N . VAL A 1 283 ? 23.172 -2.346 -5.289 1 97.06 283 VAL A N 1
ATOM 2079 C CA . VAL A 1 283 ? 24.172 -2.205 -4.23 1 97.06 283 VAL A CA 1
ATOM 2080 C C . VAL A 1 283 ? 25 -0.949 -4.473 1 97.06 283 VAL A C 1
ATOM 2082 O O . VAL A 1 283 ? 25.5 -0.731 -5.578 1 97.06 283 VAL A O 1
ATOM 2085 N N . ALA A 1 284 ? 25.125 -0.169 -3.406 1 95.5 284 ALA A N 1
ATOM 2086 C CA . ALA A 1 284 ? 25.984 1.001 -3.533 1 95.5 284 ALA A CA 1
ATOM 2087 C C . ALA A 1 284 ? 27.438 0.587 -3.762 1 95.5 284 ALA A C 1
ATOM 2089 O O . ALA A 1 284 ? 27.984 -0.224 -3.012 1 95.5 284 ALA A O 1
ATOM 2090 N N . ASP A 1 285 ? 28.078 1.176 -4.723 1 92.75 285 ASP A N 1
ATOM 2091 C CA . ASP A 1 285 ? 29.453 0.823 -5.086 1 92.75 285 ASP A CA 1
ATOM 2092 C C . ASP A 1 285 ? 30.438 1.327 -4.039 1 92.75 285 ASP A C 1
ATOM 2094 O O . ASP A 1 285 ? 31.547 0.806 -3.93 1 92.75 285 ASP A O 1
ATOM 2098 N N . PHE A 1 286 ? 30.047 2.396 -3.33 1 93.44 286 PHE A N 1
ATOM 2099 C CA . PHE A 1 286 ? 30.922 2.988 -2.318 1 93.44 286 PHE A CA 1
ATOM 2100 C C . PHE A 1 286 ? 30.109 3.463 -1.119 1 93.44 286 PHE A C 1
ATOM 2102 O O . PHE A 1 286 ? 28.875 3.594 -1.202 1 93.44 286 PHE A O 1
ATOM 2109 N N . SER A 1 287 ? 30.781 3.623 -0.062 1 95.62 287 SER A N 1
ATOM 2110 C CA . SER A 1 287 ? 30.188 4.047 1.204 1 95.62 287 SER A CA 1
ATOM 2111 C C . SER A 1 287 ? 30.953 5.215 1.808 1 95.62 287 SER A C 1
ATOM 2113 O O . SER A 1 287 ? 32.188 5.246 1.765 1 95.62 287 SER A O 1
ATOM 2115 N N . PRO A 1 288 ? 30.203 6.211 2.328 1 96.38 288 PRO A N 1
ATOM 2116 C CA . PRO A 1 288 ? 30.906 7.266 3.064 1 96.38 288 PRO A CA 1
ATOM 2117 C C . PRO A 1 288 ? 31.562 6.754 4.344 1 96.38 288 PRO A C 1
ATOM 2119 O O . PRO A 1 288 ? 31.016 5.867 5.008 1 96.38 288 PRO A O 1
ATOM 2122 N N . GLU A 1 289 ? 32.656 7.379 4.641 1 94.75 289 GLU A N 1
ATOM 2123 C CA . GLU A 1 289 ? 33.25 7.094 5.949 1 94.75 289 GLU A CA 1
ATOM 2124 C C . GLU A 1 289 ? 32.312 7.559 7.074 1 94.75 289 GLU A C 1
ATOM 2126 O O . GLU A 1 289 ? 31.984 8.742 7.156 1 94.75 289 GLU A O 1
ATOM 2131 N N . PRO A 1 290 ? 32 6.641 7.863 1 92.56 290 PRO A N 1
ATOM 2132 C CA . PRO A 1 290 ? 31 6.977 8.867 1 92.56 290 PRO A CA 1
ATOM 2133 C C . PRO A 1 290 ? 31.484 8.008 9.875 1 92.56 290 PRO A C 1
ATOM 2135 O O . PRO A 1 290 ? 32.656 7.992 10.266 1 92.56 290 PRO A O 1
ATOM 2138 N N . LEU A 1 291 ? 30.641 8.914 10.273 1 89.88 291 LEU A N 1
ATOM 2139 C CA . LEU A 1 291 ? 30.906 9.891 11.328 1 89.88 291 LEU A CA 1
ATOM 2140 C C . LEU A 1 291 ? 30.5 9.344 12.695 1 89.88 291 LEU A C 1
ATOM 2142 O O . LEU A 1 291 ? 31.109 9.695 13.711 1 89.88 291 LEU A O 1
ATOM 2146 N N . GLY A 1 292 ? 29.438 8.547 12.734 1 84.88 292 GLY A N 1
ATOM 2147 C CA . GLY A 1 292 ? 28.938 8.008 13.984 1 84.88 292 GLY A CA 1
ATOM 2148 C C . GLY A 1 292 ? 27.422 8.141 14.125 1 84.88 292 GLY A C 1
ATOM 2149 O O . GLY A 1 292 ? 26.75 8.555 13.18 1 84.88 292 GLY A O 1
ATOM 2150 N N . PRO A 1 293 ? 26.891 7.836 15.297 1 83.75 293 PRO A N 1
ATOM 2151 C CA . PRO A 1 293 ? 25.438 7.727 15.492 1 83.75 293 PRO A CA 1
ATOM 2152 C C . PRO A 1 293 ? 24.781 9.078 15.734 1 83.75 293 PRO A C 1
ATOM 2154 O O . PRO A 1 293 ? 23.547 9.18 15.695 1 83.75 293 PRO A O 1
ATOM 2157 N N . GLN A 1 294 ? 25.531 10.031 15.945 1 82.31 294 GLN A N 1
ATOM 2158 C CA . GLN A 1 294 ? 24.969 11.359 16.203 1 82.31 294 GLN A CA 1
ATOM 2159 C C . GLN A 1 294 ? 24.734 12.117 14.891 1 82.31 294 GLN A C 1
ATOM 2161 O O . GLN A 1 294 ? 25.469 11.93 13.922 1 82.31 294 GLN A O 1
ATOM 2166 N N . LYS A 1 295 ? 23.75 12.969 14.953 1 83.56 295 LYS A N 1
ATOM 2167 C CA . LYS A 1 295 ? 23.484 13.812 13.797 1 83.56 295 LYS A CA 1
ATOM 2168 C C . LYS A 1 295 ? 24.531 14.914 13.656 1 83.56 295 LYS A C 1
ATOM 2170 O O . LYS A 1 295 ? 24.812 15.633 14.617 1 83.56 295 LYS A O 1
ATOM 2175 N N . PHE A 1 296 ? 25.109 14.938 12.43 1 83.31 296 PHE A N 1
ATOM 2176 C CA . PHE A 1 296 ? 26.078 15.977 12.125 1 83.31 296 PHE A CA 1
ATOM 2177 C C . PHE A 1 296 ? 25.422 17.359 12.141 1 83.31 296 PHE A C 1
ATOM 2179 O O . PHE A 1 296 ? 24.328 17.531 11.602 1 83.31 296 PHE A O 1
ATOM 2186 N N . LYS A 1 297 ? 26.031 18.328 12.859 1 74.5 297 LYS A N 1
ATOM 2187 C CA . LYS A 1 297 ? 25.531 19.703 12.906 1 74.5 297 LYS A CA 1
ATOM 2188 C C . LYS A 1 297 ? 26.328 20.609 11.961 1 74.5 297 LYS A C 1
ATOM 2190 O O . LYS A 1 297 ? 27.547 20.594 11.969 1 74.5 297 LYS A O 1
ATOM 2195 N N . LYS A 1 298 ? 25.641 21.281 11.172 1 69.62 298 LYS A N 1
ATOM 2196 C CA . LYS A 1 298 ? 26.219 22.109 10.117 1 69.62 298 LYS A CA 1
ATOM 2197 C C . LYS A 1 298 ? 26.891 23.359 10.695 1 69.62 298 LYS A C 1
ATOM 2199 O O . LYS A 1 298 ? 27.594 24.078 9.984 1 69.62 298 LYS A O 1
ATOM 2204 N N . GLU A 1 299 ? 26.625 23.578 11.93 1 65.5 299 GLU A N 1
ATOM 2205 C CA . GLU A 1 299 ? 27.109 24.859 12.453 1 65.5 299 GLU A CA 1
ATOM 2206 C C . GLU A 1 299 ? 28.578 25.062 12.133 1 65.5 299 GLU A C 1
ATOM 2208 O O . GLU A 1 299 ? 29.406 24.188 12.391 1 65.5 299 GLU A O 1
ATOM 2213 N N . GLY A 1 300 ? 28.969 26.109 11.469 1 59.91 300 GLY A N 1
ATOM 2214 C CA . GLY A 1 300 ? 30.312 26.578 11.195 1 59.91 300 GLY A CA 1
ATOM 2215 C C . GLY A 1 300 ? 30.859 26.094 9.867 1 59.91 300 GLY A C 1
ATOM 2216 O O . GLY A 1 300 ? 32 26.344 9.531 1 59.91 300 GLY A O 1
ATOM 2217 N N . ARG A 1 301 ? 30.141 25.375 9.086 1 67.06 301 ARG A N 1
ATOM 2218 C CA . ARG A 1 301 ? 30.672 24.859 7.832 1 67.06 301 ARG A CA 1
ATOM 2219 C C . ARG A 1 301 ? 29.844 25.344 6.645 1 67.06 301 ARG A C 1
ATOM 2221 O O . ARG A 1 301 ? 29.469 24.547 5.781 1 67.06 301 ARG A O 1
ATOM 2228 N N . GLN A 1 302 ? 29.594 26.578 6.609 1 68.5 302 GLN A N 1
ATOM 2229 C CA . GLN A 1 302 ? 28.75 27.172 5.578 1 68.5 302 GLN A CA 1
ATOM 2230 C C . GLN A 1 302 ? 29.438 27.125 4.215 1 68.5 302 GLN A C 1
ATOM 2232 O O . GLN A 1 302 ? 28.766 27.109 3.178 1 68.5 302 GLN A O 1
ATOM 2237 N N . ASP A 1 303 ? 30.734 26.969 4.285 1 79.12 303 ASP A N 1
ATOM 2238 C CA . ASP A 1 303 ? 31.469 27.016 3.029 1 79.12 303 ASP A CA 1
ATOM 2239 C C . ASP A 1 303 ? 31.562 25.625 2.391 1 79.12 303 ASP A C 1
ATOM 2241 O O . ASP A 1 303 ? 32.125 25.469 1.306 1 79.12 303 ASP A O 1
ATOM 2245 N N . GLY A 1 304 ? 31.047 24.703 3.066 1 84.5 304 GLY A N 1
ATOM 2246 C CA . GLY A 1 304 ? 31.094 23.359 2.51 1 84.5 304 GLY A CA 1
ATOM 2247 C C . GLY A 1 304 ? 32.125 22.453 3.168 1 84.5 304 GLY A C 1
ATOM 2248 O O . GLY A 1 304 ? 32.906 22.906 4.02 1 84.5 304 GLY A O 1
ATOM 2249 N N . PHE A 1 305 ? 32.062 21.172 2.898 1 90.81 305 PHE A N 1
ATOM 2250 C CA . PHE A 1 305 ? 33 20.172 3.396 1 90.81 305 PHE A CA 1
ATOM 2251 C C . PHE A 1 305 ? 33.031 18.953 2.477 1 90.81 305 PHE A C 1
ATOM 2253 O O . PHE A 1 305 ? 32.25 18.859 1.531 1 90.81 305 PHE A O 1
ATOM 2260 N N . SER A 1 306 ? 34 18.125 2.758 1 94.06 306 SER A N 1
ATOM 2261 C CA . SER A 1 306 ? 34.156 16.938 1.929 1 94.06 306 SER A CA 1
ATOM 2262 C C . SER A 1 306 ? 33.969 15.672 2.752 1 94.06 306 SER A C 1
ATOM 2264 O O . SER A 1 306 ? 34.344 15.609 3.918 1 94.06 306 SER A O 1
ATOM 2266 N N . ILE A 1 307 ? 33.406 14.727 2.121 1 94.25 307 ILE A N 1
ATOM 2267 C CA . ILE A 1 307 ? 33.219 13.414 2.736 1 94.25 307 ILE A CA 1
ATOM 2268 C C . ILE A 1 307 ? 34 12.367 1.954 1 94.25 307 ILE A C 1
ATOM 2270 O O . ILE A 1 307 ? 33.938 12.32 0.724 1 94.25 307 ILE A O 1
ATOM 2274 N N . ARG A 1 308 ? 34.75 11.547 2.682 1 95.56 308 ARG A N 1
ATOM 2275 C CA . ARG A 1 308 ? 35.531 10.477 2.062 1 95.56 308 ARG A CA 1
ATOM 2276 C C . ARG A 1 308 ? 34.656 9.227 1.854 1 95.56 308 ARG A C 1
ATOM 2278 O O . ARG A 1 308 ? 33.875 8.844 2.736 1 95.56 308 ARG A O 1
ATOM 2285 N N . PHE A 1 309 ? 34.844 8.672 0.667 1 95.5 309 PHE A N 1
ATOM 2286 C CA . PHE A 1 309 ? 34.125 7.449 0.311 1 95.5 309 PHE A CA 1
ATOM 2287 C C . PHE A 1 309 ? 35.094 6.312 0.043 1 95.5 309 PHE A C 1
ATOM 2289 O O . PHE A 1 309 ? 36.188 6.531 -0.513 1 95.5 309 PHE A O 1
ATOM 2296 N N . THR A 1 310 ? 34.688 5.16 0.461 1 94.38 310 THR A N 1
ATOM 2297 C CA . THR A 1 310 ? 35.469 3.961 0.21 1 94.38 310 THR A CA 1
ATOM 2298 C C . THR A 1 310 ? 34.688 2.939 -0.59 1 94.38 310 THR A C 1
ATOM 2300 O O . THR A 1 310 ? 33.438 2.975 -0.587 1 94.38 310 THR A O 1
ATOM 2303 N N . ALA A 1 311 ? 35.344 2.018 -1.28 1 93.69 311 ALA A N 1
ATOM 2304 C CA . ALA A 1 311 ? 34.688 1.036 -2.146 1 93.69 311 ALA A CA 1
ATOM 2305 C C . ALA A 1 311 ? 34 -0.046 -1.326 1 93.69 311 ALA A C 1
ATOM 2307 O O . ALA A 1 311 ? 34.531 -0.494 -0.305 1 93.69 311 ALA A O 1
ATOM 2308 N N . ASN A 1 312 ? 32.812 -0.444 -1.756 1 94.88 312 ASN A N 1
ATOM 2309 C CA . ASN A 1 312 ? 32.125 -1.601 -1.198 1 94.88 312 ASN A CA 1
ATOM 2310 C C . ASN A 1 312 ? 32.5 -2.885 -1.93 1 94.88 312 ASN A C 1
ATOM 2312 O O . ASN A 1 312 ? 32.969 -2.842 -3.068 1 94.88 312 ASN A O 1
ATOM 2316 N N . PRO A 1 313 ? 32.375 -3.982 -1.245 1 94.12 313 PRO A N 1
ATOM 2317 C CA . PRO A 1 313 ? 32.656 -5.238 -1.948 1 94.12 313 PRO A CA 1
ATOM 2318 C C . PRO A 1 313 ? 31.703 -5.473 -3.123 1 94.12 313 PRO A C 1
ATOM 2320 O O . PRO A 1 313 ? 30.531 -5.086 -3.066 1 94.12 313 PRO A O 1
ATOM 2323 N N . ASP A 1 314 ? 32.25 -6.078 -4.156 1 94.44 314 ASP A N 1
ATOM 2324 C CA . ASP A 1 314 ? 31.438 -6.516 -5.281 1 94.44 314 ASP A CA 1
ATOM 2325 C C . ASP A 1 314 ? 30.797 -7.875 -5 1 94.44 314 ASP A C 1
ATOM 2327 O O . ASP A 1 314 ? 31.438 -8.914 -5.164 1 94.44 314 ASP A O 1
ATOM 2331 N N . ILE A 1 315 ? 29.578 -7.848 -4.625 1 97.19 315 ILE A N 1
ATOM 2332 C CA . ILE A 1 315 ? 28.891 -9.039 -4.145 1 97.19 315 ILE A CA 1
ATOM 2333 C C . ILE A 1 315 ? 28.766 -10.055 -5.277 1 97.19 315 ILE A C 1
ATOM 2335 O O . ILE A 1 315 ? 29.109 -11.227 -5.117 1 97.19 315 ILE A O 1
ATOM 2339 N N . LEU A 1 316 ? 28.25 -9.625 -6.449 1 97.31 316 LEU A N 1
ATOM 2340 C CA . LEU A 1 316 ? 28.031 -10.5 -7.594 1 97.31 316 LEU A CA 1
ATOM 2341 C C . LEU A 1 316 ? 29.328 -11.172 -8.039 1 97.31 316 LEU A C 1
ATOM 2343 O O . LEU A 1 316 ? 29.391 -12.398 -8.148 1 97.31 316 LEU A O 1
ATOM 2347 N N . ARG A 1 317 ? 30.344 -10.359 -8.266 1 95.56 317 ARG A N 1
ATOM 2348 C CA . ARG A 1 317 ? 31.609 -10.891 -8.75 1 95.56 317 ARG A CA 1
ATOM 2349 C C . ARG A 1 317 ? 32.188 -11.891 -7.762 1 95.56 317 ARG A C 1
ATOM 2351 O O . ARG A 1 317 ? 32.625 -12.984 -8.148 1 95.56 317 ARG A O 1
ATOM 2358 N N . THR A 1 318 ? 32.188 -11.516 -6.473 1 96.56 318 THR A N 1
ATOM 2359 C CA . THR A 1 318 ? 32.812 -12.359 -5.449 1 96.56 318 THR A CA 1
ATOM 2360 C C . THR A 1 318 ? 32.062 -13.695 -5.34 1 96.56 318 THR A C 1
ATOM 2362 O O . THR A 1 318 ? 32.688 -14.758 -5.34 1 96.56 318 THR A O 1
ATOM 2365 N N . LEU A 1 319 ? 30.766 -13.656 -5.305 1 97.12 319 LEU A N 1
ATOM 2366 C CA . LEU A 1 319 ? 30 -14.883 -5.078 1 97.12 319 LEU A CA 1
ATOM 2367 C C . LEU A 1 319 ? 29.953 -15.734 -6.344 1 97.12 319 LEU A C 1
ATOM 2369 O O . LEU A 1 319 ? 29.938 -16.969 -6.27 1 97.12 319 LEU A O 1
ATOM 2373 N N . SER A 1 320 ? 29.906 -15.094 -7.484 1 96.56 320 SER A N 1
ATOM 2374 C CA . SER A 1 320 ? 29.969 -15.844 -8.734 1 96.56 320 SER A CA 1
ATOM 2375 C C . SER A 1 320 ? 31.266 -16.641 -8.836 1 96.56 320 SER A C 1
ATOM 2377 O O . SER A 1 320 ? 31.266 -17.766 -9.344 1 96.56 320 SER A O 1
ATOM 2379 N N . GLN A 1 321 ? 32.344 -16.109 -8.352 1 94.81 321 GLN A N 1
ATOM 2380 C CA . GLN A 1 321 ? 33.625 -16.766 -8.406 1 94.81 321 GLN A CA 1
ATOM 2381 C C . GLN A 1 321 ? 33.719 -17.891 -7.387 1 94.81 321 GLN A C 1
ATOM 2383 O O . GLN A 1 321 ? 34.562 -18.781 -7.508 1 94.81 321 GLN A O 1
ATOM 2388 N N . GLN A 1 322 ? 32.906 -17.828 -6.441 1 94.75 322 GLN A N 1
ATOM 2389 C CA . GLN A 1 322 ? 32.938 -18.828 -5.387 1 94.75 322 GLN A CA 1
ATOM 2390 C C . GLN A 1 322 ? 31.891 -19.906 -5.645 1 94.75 322 GLN A C 1
ATOM 2392 O O . GLN A 1 322 ? 31.625 -20.75 -4.781 1 94.75 322 GLN A O 1
ATOM 2397 N N . ARG A 1 323 ? 31.328 -19.938 -6.77 1 93.44 323 ARG A N 1
ATOM 2398 C CA . ARG A 1 323 ? 30.219 -20.844 -7.016 1 93.44 323 ARG A CA 1
ATOM 2399 C C . ARG A 1 323 ? 30.688 -22.297 -7.094 1 93.44 323 ARG A C 1
ATOM 2401 O O . ARG A 1 323 ? 31.766 -22.562 -7.609 1 93.44 323 ARG A O 1
ATOM 2408 N N . ARG A 1 324 ? 29.922 -23.141 -6.641 1 94.19 324 ARG A N 1
ATOM 2409 C CA . ARG A 1 324 ? 30.109 -24.578 -6.812 1 94.19 324 ARG A CA 1
ATOM 2410 C C . ARG A 1 324 ? 29.688 -25.016 -8.211 1 94.19 324 ARG A C 1
ATOM 2412 O O . ARG A 1 324 ? 28.984 -24.281 -8.914 1 94.19 324 ARG A O 1
ATOM 2419 N N . GLU A 1 325 ? 30.109 -26.25 -8.508 1 92.75 325 GLU A N 1
ATOM 2420 C CA . GLU A 1 325 ? 29.656 -26.828 -9.781 1 92.75 325 GLU A CA 1
ATOM 2421 C C . GLU A 1 325 ? 28.141 -26.953 -9.82 1 92.75 325 GLU A C 1
ATOM 2423 O O . GLU A 1 325 ? 27.516 -27.391 -8.844 1 92.75 325 GLU A O 1
ATOM 2428 N N . GLY A 1 326 ? 27.609 -26.5 -10.82 1 93.81 326 GLY A N 1
ATOM 2429 C CA . GLY A 1 326 ? 26.188 -26.672 -11.031 1 93.81 326 GLY A CA 1
ATOM 2430 C C . GLY A 1 326 ? 25.375 -25.453 -10.641 1 93.81 326 GLY A C 1
ATOM 2431 O O . GLY A 1 326 ? 24.219 -25.312 -11.047 1 93.81 326 GLY A O 1
ATOM 2432 N N . GLN A 1 327 ? 25.938 -24.578 -9.828 1 97.31 327 GLN A N 1
ATOM 2433 C CA . GLN A 1 327 ? 25.234 -23.359 -9.43 1 97.31 327 GLN A CA 1
ATOM 2434 C C . GLN A 1 327 ? 25.094 -22.391 -10.602 1 97.31 327 GLN A C 1
ATOM 2436 O O . GLN A 1 327 ? 26.031 -22.234 -11.391 1 97.31 327 GLN A O 1
ATOM 2441 N N . LYS A 1 328 ? 23.969 -21.812 -10.703 1 98.12 328 LYS A N 1
ATOM 2442 C CA . LYS A 1 328 ? 23.703 -20.859 -11.773 1 98.12 328 LYS A CA 1
ATOM 2443 C C . LYS A 1 328 ? 23.547 -19.438 -11.219 1 98.12 328 LYS A C 1
ATOM 2445 O O . LYS A 1 328 ? 22.984 -19.25 -10.141 1 98.12 328 LYS A O 1
ATOM 2450 N N . VAL A 1 329 ? 23.984 -18.484 -12.008 1 98.44 329 VAL A N 1
ATOM 2451 C CA . VAL A 1 329 ? 24.016 -17.109 -11.531 1 98.44 329 VAL A CA 1
ATOM 2452 C C . VAL A 1 329 ? 23.359 -16.188 -12.562 1 98.44 329 VAL A C 1
ATOM 2454 O O . VAL A 1 329 ? 23.703 -16.234 -13.75 1 98.44 329 VAL A O 1
ATOM 2457 N N . LEU A 1 330 ? 22.406 -15.438 -12.133 1 98.62 330 LEU A N 1
ATOM 2458 C CA . LEU A 1 330 ? 21.812 -14.344 -12.891 1 98.62 330 LEU A CA 1
ATOM 2459 C C . LEU A 1 330 ? 22.234 -12.992 -12.32 1 98.62 330 LEU A C 1
ATOM 2461 O O . LEU A 1 330 ? 22.031 -12.727 -11.133 1 98.62 330 LEU A O 1
ATOM 2465 N N . GLY A 1 331 ? 22.875 -12.195 -13.148 1 98 331 GLY A N 1
ATOM 2466 C CA . GLY A 1 331 ? 23.25 -10.852 -12.758 1 98 331 GLY A CA 1
ATOM 2467 C C . GLY A 1 331 ? 22.406 -9.781 -13.438 1 98 331 GLY A C 1
ATOM 2468 O O . GLY A 1 331 ? 21.812 -10.023 -14.477 1 98 331 GLY A O 1
ATOM 2469 N N . PHE A 1 332 ? 22.359 -8.656 -12.82 1 96.31 332 PHE A N 1
ATOM 2470 C CA . PHE A 1 332 ? 21.656 -7.504 -13.367 1 96.31 332 PHE A CA 1
ATOM 2471 C C . PHE A 1 332 ? 22.594 -6.324 -13.57 1 96.31 332 PHE A C 1
ATOM 2473 O O . PHE A 1 332 ? 23.594 -6.195 -12.859 1 96.31 332 PHE A 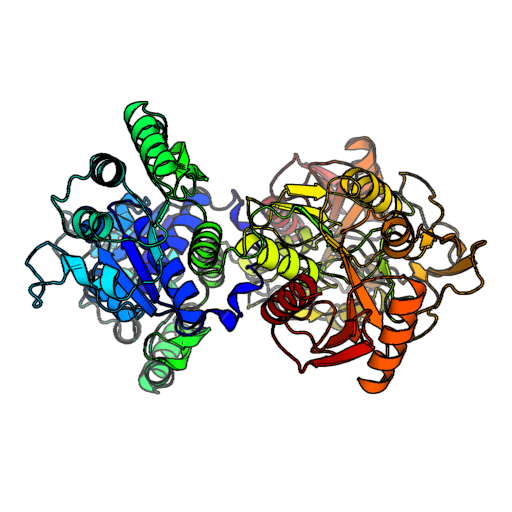O 1
ATOM 2480 N N . ALA A 1 333 ? 22.266 -5.504 -14.531 1 90.38 333 ALA A N 1
ATOM 2481 C CA . ALA A 1 333 ? 22.984 -4.258 -14.781 1 90.38 333 ALA A CA 1
ATOM 2482 C C . ALA A 1 333 ? 22.016 -3.109 -15.055 1 90.38 333 ALA A C 1
ATOM 2484 O O . ALA A 1 333 ? 21.125 -3.225 -15.898 1 90.38 333 ALA A O 1
ATOM 2485 N N . ALA A 1 334 ? 22.078 -2.113 -14.25 1 88.06 334 ALA A N 1
ATOM 2486 C CA . ALA A 1 334 ? 21.375 -0.86 -14.523 1 88.06 334 ALA A CA 1
ATOM 2487 C C . ALA A 1 334 ? 22.312 0.185 -15.109 1 88.06 334 ALA A C 1
ATOM 2489 O O . ALA A 1 334 ? 23.297 0.57 -14.469 1 88.06 334 ALA A O 1
ATOM 2490 N N . GLU A 1 335 ? 22.047 0.631 -16.344 1 87.75 335 GLU A N 1
ATOM 2491 C CA . GLU A 1 335 ? 22.984 1.489 -17.062 1 87.75 335 GLU A CA 1
ATOM 2492 C C . GLU A 1 335 ? 22.297 2.719 -17.641 1 87.75 335 GLU A C 1
ATOM 2494 O O . GLU A 1 335 ? 21.078 2.697 -17.875 1 87.75 335 GLU A O 1
ATOM 2499 N N . THR A 1 336 ? 23.078 3.781 -17.672 1 86.06 336 THR A N 1
ATOM 2500 C CA . THR A 1 336 ? 22.594 4.969 -18.359 1 86.06 336 THR A CA 1
ATOM 2501 C C . THR A 1 336 ? 23.125 5 -19.797 1 86.06 336 THR A C 1
ATOM 2503 O O . THR A 1 336 ? 24.312 5.242 -20.016 1 86.06 336 THR A O 1
ATOM 2506 N N . THR A 1 337 ? 22.438 4.422 -20.688 1 86.62 337 THR A N 1
ATOM 2507 C CA . THR A 1 337 ? 22.844 4.379 -22.078 1 86.62 337 THR A CA 1
ATOM 2508 C C . THR A 1 337 ? 21.75 4.973 -22.969 1 86.62 337 THR A C 1
ATOM 2510 O O . THR A 1 337 ? 20.578 5.02 -22.594 1 86.62 337 THR A O 1
ATOM 2513 N N . PRO A 1 338 ? 22.188 5.457 -24.078 1 85.44 338 PRO A N 1
ATOM 2514 C CA . PRO A 1 338 ? 21.219 6.141 -24.938 1 85.44 338 PRO A CA 1
ATOM 2515 C C . PRO A 1 338 ? 20.25 5.176 -25.609 1 85.44 338 PRO A C 1
ATOM 2517 O O . PRO A 1 338 ? 19.125 5.566 -25.969 1 85.44 338 PRO A O 1
ATOM 2520 N N . ASP A 1 339 ? 20.75 3.922 -25.938 1 89.25 339 ASP A N 1
ATOM 2521 C CA . ASP A 1 339 ? 19.891 2.992 -26.656 1 89.25 339 ASP A CA 1
ATOM 2522 C C . ASP A 1 339 ? 20.141 1.553 -26.219 1 89.25 339 ASP A C 1
ATOM 2524 O O . ASP A 1 339 ? 21.078 1.285 -25.453 1 89.25 339 ASP A O 1
ATOM 2528 N N . MET A 1 340 ? 19.359 0.672 -26.797 1 90.06 340 MET A N 1
ATOM 2529 C CA . MET A 1 340 ? 19.375 -0.722 -26.359 1 90.06 340 MET A CA 1
ATOM 2530 C C . MET A 1 340 ? 20.594 -1.45 -26.922 1 90.06 340 MET A C 1
ATOM 2532 O O . MET A 1 340 ? 21.094 -2.391 -26.312 1 90.06 340 MET A O 1
ATOM 2536 N N . GLU A 1 341 ? 21.062 -1.041 -27.969 1 91.81 341 GLU A N 1
ATOM 2537 C CA . GLU A 1 341 ? 22.25 -1.668 -28.547 1 91.81 341 GLU A CA 1
ATOM 2538 C C . GLU A 1 341 ? 23.484 -1.419 -27.672 1 91.81 341 GLU A C 1
ATOM 2540 O O . GLU A 1 341 ? 24.281 -2.332 -27.438 1 91.81 341 GLU A O 1
ATOM 2545 N N . SER A 1 342 ? 23.547 -0.206 -27.297 1 92.56 342 SER A N 1
ATOM 2546 C CA . SER A 1 342 ? 24.641 0.126 -26.375 1 92.56 342 SER A CA 1
ATOM 2547 C C . SER A 1 342 ? 24.5 -0.64 -25.062 1 92.56 342 SER A C 1
ATOM 2549 O O . SER A 1 342 ? 25.5 -1.058 -24.484 1 92.56 342 SER A O 1
ATOM 2551 N N . LEU A 1 343 ? 23.312 -0.785 -24.703 1 92.75 343 LEU A N 1
ATOM 2552 C CA . LEU A 1 343 ? 23.047 -1.541 -23.484 1 92.75 343 LEU A CA 1
ATOM 2553 C C . LEU A 1 343 ? 23.5 -2.992 -23.641 1 92.75 343 LEU A C 1
ATOM 2555 O O . LEU A 1 343 ? 24.078 -3.568 -22.719 1 92.75 343 LEU A O 1
ATOM 2559 N N . LEU A 1 344 ? 23.188 -3.545 -24.766 1 95.12 344 LEU A N 1
ATOM 2560 C CA . LEU A 1 344 ? 23.547 -4.93 -25.047 1 95.12 344 LEU A CA 1
ATOM 2561 C C . LEU A 1 344 ? 25.062 -5.113 -24.984 1 95.12 344 LEU A C 1
ATOM 2563 O O . LEU A 1 344 ? 25.547 -6.098 -24.422 1 95.12 344 LEU A O 1
ATOM 2567 N N . GLU A 1 345 ? 25.781 -4.203 -25.5 1 94.12 345 GLU A N 1
ATOM 2568 C CA . GLU A 1 345 ? 27.234 -4.25 -25.469 1 94.12 345 GLU A CA 1
ATOM 2569 C C . GLU A 1 345 ? 27.766 -4.207 -24.031 1 94.12 345 GLU A C 1
ATOM 2571 O O . GLU A 1 345 ? 28.656 -4.965 -23.672 1 94.12 345 GLU A O 1
ATOM 2576 N N . LEU A 1 346 ? 27.188 -3.346 -23.312 1 92.5 346 LEU A N 1
ATOM 2577 C CA . LEU A 1 346 ? 27.578 -3.238 -21.906 1 92.5 346 LEU A CA 1
ATOM 2578 C C . LEU A 1 346 ? 27.266 -4.523 -21.156 1 92.5 346 LEU A C 1
ATOM 2580 O O . LEU A 1 346 ? 28.047 -4.973 -20.312 1 92.5 346 LEU A O 1
ATOM 2584 N N . ALA A 1 347 ? 26.141 -5.055 -21.484 1 94.44 347 ALA A N 1
ATOM 2585 C CA . ALA A 1 347 ? 25.703 -6.289 -20.828 1 94.44 347 ALA A CA 1
ATOM 2586 C C . ALA A 1 347 ? 26.656 -7.438 -21.141 1 94.44 347 ALA A C 1
ATOM 2588 O O . ALA A 1 347 ? 27.016 -8.219 -20.25 1 94.44 347 ALA A O 1
ATOM 2589 N N . ARG A 1 348 ? 27.125 -7.516 -22.359 1 95.44 348 ARG A N 1
ATOM 2590 C CA . ARG A 1 348 ? 28.094 -8.531 -22.75 1 95.44 348 ARG A CA 1
ATOM 2591 C C . ARG A 1 348 ? 29.375 -8.406 -21.938 1 95.44 348 ARG A C 1
ATOM 2593 O O . ARG A 1 348 ? 29.875 -9.398 -21.406 1 95.44 348 ARG A O 1
ATOM 2600 N N . GLY A 1 349 ? 29.828 -7.191 -21.922 1 94.12 349 GLY A N 1
ATOM 2601 C CA . GLY A 1 349 ? 31.047 -6.949 -21.188 1 94.12 349 GLY A CA 1
ATOM 2602 C C . GLY A 1 349 ? 30.938 -7.277 -19.719 1 94.12 349 GLY A C 1
ATOM 2603 O O . GLY A 1 349 ? 31.812 -7.922 -19.141 1 94.12 349 GLY A O 1
ATOM 2604 N N . LYS A 1 350 ? 29.875 -6.867 -19.125 1 94.25 350 LYS A N 1
ATOM 2605 C CA . LYS A 1 350 ? 29.672 -7.105 -17.703 1 94.25 350 LYS A CA 1
ATOM 2606 C C . LYS A 1 350 ? 29.5 -8.594 -17.422 1 94.25 350 LYS A C 1
ATOM 2608 O O . LYS A 1 350 ? 29.984 -9.102 -16.406 1 94.25 350 LYS A O 1
ATOM 2613 N N . ARG A 1 351 ? 28.719 -9.281 -18.266 1 95.94 351 ARG A N 1
ATOM 2614 C CA . ARG A 1 351 ? 28.531 -10.719 -18.094 1 95.94 351 ARG A CA 1
ATOM 2615 C C . ARG A 1 351 ? 29.875 -11.438 -18 1 95.94 351 ARG A C 1
ATOM 2617 O O . ARG A 1 351 ? 30.078 -12.273 -17.125 1 95.94 351 ARG A O 1
ATOM 2624 N N . ALA A 1 352 ? 30.75 -11.094 -18.922 1 94.94 352 ALA A N 1
ATOM 2625 C CA . ALA A 1 352 ? 32.062 -11.719 -18.969 1 94.94 352 ALA A CA 1
ATOM 2626 C C . ALA A 1 352 ? 32.906 -11.359 -17.734 1 94.94 352 ALA A C 1
ATOM 2628 O O . ALA A 1 352 ? 33.5 -12.234 -17.094 1 94.94 352 ALA A O 1
ATOM 2629 N N . ARG A 1 353 ? 32.906 -10.102 -17.359 1 93.56 353 ARG A N 1
ATOM 2630 C CA . ARG A 1 353 ? 33.688 -9.602 -16.234 1 93.56 353 ARG A CA 1
ATOM 2631 C C . ARG A 1 353 ? 33.219 -10.211 -14.922 1 93.56 353 ARG A C 1
ATOM 2633 O O . ARG A 1 353 ? 34.031 -10.531 -14.055 1 93.56 353 ARG A O 1
ATOM 2640 N N . LYS A 1 354 ? 31.906 -10.367 -14.781 1 95.06 354 LYS A N 1
ATOM 2641 C CA . LYS A 1 354 ? 31.344 -10.867 -13.531 1 95.06 354 LYS A CA 1
ATOM 2642 C C . LYS A 1 354 ? 31.219 -12.383 -13.555 1 95.06 354 LYS A C 1
ATOM 2644 O O . LYS A 1 354 ? 30.891 -13 -12.531 1 95.06 354 LYS A O 1
ATOM 2649 N N . ASP A 1 355 ? 31.438 -13.039 -14.664 1 94 355 ASP A N 1
ATOM 2650 C CA . ASP A 1 355 ? 31.391 -14.492 -14.844 1 94 355 ASP A CA 1
ATOM 2651 C C . ASP A 1 355 ? 30.047 -15.062 -14.391 1 94 355 ASP A C 1
ATOM 2653 O O . ASP A 1 355 ? 30 -15.961 -13.555 1 94 355 ASP A O 1
ATOM 2657 N N . VAL A 1 356 ? 28.969 -14.586 -14.992 1 97.25 356 VAL A N 1
ATOM 2658 C CA . VAL A 1 356 ? 27.625 -15.062 -14.633 1 97.25 356 VAL A CA 1
ATOM 2659 C C . VAL A 1 356 ? 27.031 -15.867 -15.789 1 97.25 356 VAL A C 1
ATOM 2661 O O . VAL A 1 356 ? 27.516 -15.781 -16.922 1 97.25 356 VAL A O 1
ATOM 2664 N N . ASP A 1 357 ? 26.109 -16.672 -15.547 1 97.94 357 ASP A N 1
ATOM 2665 C CA . ASP A 1 357 ? 25.469 -17.516 -16.562 1 97.94 357 ASP A CA 1
ATOM 2666 C C . ASP A 1 357 ? 24.531 -16.703 -17.438 1 97.94 357 ASP A C 1
ATOM 2668 O O . ASP A 1 357 ? 24.391 -16.969 -18.625 1 97.94 357 ASP A O 1
ATOM 2672 N N . LEU A 1 358 ? 23.859 -15.773 -16.828 1 98.31 358 LEU A N 1
ATOM 2673 C CA . LEU A 1 358 ? 22.859 -14.914 -17.469 1 98.31 358 LEU A CA 1
ATOM 2674 C C . LEU A 1 358 ? 22.953 -13.484 -16.938 1 98.31 358 LEU A C 1
ATOM 2676 O O . LEU A 1 358 ? 23.078 -13.281 -15.727 1 98.31 358 LEU A O 1
ATOM 2680 N N . LEU A 1 359 ? 23.016 -12.516 -17.797 1 98.31 359 LEU A N 1
ATOM 2681 C CA . LEU A 1 359 ? 23.031 -11.109 -17.406 1 98.31 359 LEU A CA 1
ATOM 2682 C C . LEU A 1 359 ? 21.875 -10.352 -18.047 1 98.31 359 LEU A C 1
ATOM 2684 O O . LEU A 1 359 ? 21.656 -10.445 -19.266 1 98.31 359 LEU A O 1
ATOM 2688 N N . ALA A 1 360 ? 21.109 -9.688 -17.219 1 97.75 360 ALA A N 1
ATOM 2689 C CA . ALA A 1 360 ? 20 -8.844 -17.672 1 97.75 360 ALA A CA 1
ATOM 2690 C C . ALA A 1 360 ? 20.312 -7.367 -17.438 1 97.75 360 ALA A C 1
ATOM 2692 O O . ALA A 1 360 ? 20.594 -6.965 -16.297 1 97.75 360 ALA A O 1
ATOM 2693 N N . GLY A 1 361 ? 20.297 -6.578 -18.469 1 95.25 361 GLY A N 1
ATOM 2694 C CA . GLY A 1 361 ? 20.562 -5.152 -18.375 1 95.25 361 GLY A CA 1
ATOM 2695 C C . GLY A 1 361 ? 19.344 -4.301 -18.703 1 95.25 361 GLY A C 1
ATOM 2696 O O . GLY A 1 361 ? 18.578 -4.621 -19.609 1 95.25 361 GLY A O 1
ATOM 2697 N N . ASN A 1 362 ? 19.125 -3.244 -17.891 1 91.88 362 ASN A N 1
ATOM 2698 C CA . ASN A 1 362 ? 18.047 -2.295 -18.188 1 91.88 362 ASN A CA 1
ATOM 2699 C C . ASN A 1 362 ? 18.562 -0.856 -18.156 1 91.88 362 ASN A C 1
ATOM 2701 O O . ASN A 1 362 ? 19.594 -0.571 -17.562 1 91.88 362 ASN A O 1
ATOM 2705 N N . ARG A 1 363 ? 17.797 0.001 -18.797 1 87.94 363 ARG A N 1
ATOM 2706 C CA . ARG A 1 363 ? 18.109 1.429 -18.797 1 87.94 363 ARG A CA 1
ATOM 2707 C C . ARG A 1 363 ? 17.375 2.148 -17.672 1 87.94 363 ARG A C 1
ATOM 2709 O O . ARG A 1 363 ? 16.172 1.954 -17.469 1 87.94 363 ARG A O 1
ATOM 2716 N N . VAL A 1 364 ? 18.094 2.977 -16.969 1 82.31 364 VAL A N 1
ATOM 2717 C CA . VAL A 1 364 ? 17.484 3.639 -15.82 1 82.31 364 VAL A CA 1
ATOM 2718 C C . VAL A 1 364 ? 17.172 5.094 -16.172 1 82.31 364 VAL A C 1
ATOM 2720 O O . VAL A 1 364 ? 16.531 5.801 -15.383 1 82.31 364 VAL A O 1
ATOM 2723 N N . ASN A 1 365 ? 17.609 5.605 -17.203 1 74.38 365 ASN A N 1
ATOM 2724 C CA . ASN A 1 365 ? 17.344 6.984 -17.594 1 74.38 365 ASN A CA 1
ATOM 2725 C C . ASN A 1 365 ? 16.109 7.086 -18.484 1 74.38 365 ASN A C 1
ATOM 2727 O O . ASN A 1 365 ? 15.906 8.094 -19.172 1 74.38 365 ASN A O 1
ATOM 2731 N N . SER A 1 366 ? 15.336 6.039 -18.422 1 71.25 366 SER A N 1
ATOM 2732 C CA . SER A 1 366 ? 14.109 6.047 -19.203 1 71.25 366 SER A CA 1
ATOM 2733 C C . SER A 1 366 ? 12.875 6.055 -18.312 1 71.25 366 SER A C 1
ATOM 2735 O O . SER A 1 366 ? 12.844 5.359 -17.297 1 71.25 366 SER A O 1
ATOM 2737 N N . GLY A 1 367 ? 11.977 7.016 -18.531 1 69.81 367 GLY A N 1
ATOM 2738 C CA . GLY A 1 367 ? 10.805 7.207 -17.703 1 69.81 367 GLY A CA 1
ATOM 2739 C C . GLY A 1 367 ? 9.953 5.961 -17.562 1 69.81 367 GLY A C 1
ATOM 2740 O O . GLY A 1 367 ? 9.312 5.742 -16.547 1 69.81 367 GLY A O 1
ATOM 2741 N N . ASP A 1 368 ? 9.945 5.109 -18.5 1 74.56 368 ASP A N 1
ATOM 2742 C CA . ASP A 1 368 ? 9.016 3.984 -18.516 1 74.56 368 ASP A CA 1
ATOM 2743 C C . ASP A 1 368 ? 9.742 2.674 -18.203 1 74.56 368 ASP A C 1
ATOM 2745 O O . ASP A 1 368 ? 9.172 1.593 -18.375 1 74.56 368 ASP A O 1
ATOM 2749 N N . SER A 1 369 ? 10.945 2.838 -17.766 1 76.69 369 SER A N 1
ATOM 2750 C CA . SER A 1 369 ? 11.734 1.634 -17.531 1 76.69 369 SER A CA 1
ATOM 2751 C C . SER A 1 369 ? 12.758 1.853 -16.422 1 76.69 369 SER A C 1
ATOM 2753 O O . SER A 1 369 ? 13.289 2.953 -16.266 1 76.69 369 SER A O 1
ATOM 2755 N N . GLY A 1 370 ? 12.898 0.716 -15.727 1 76.75 370 GLY A N 1
ATOM 2756 C CA . GLY A 1 370 ? 13.938 0.779 -14.711 1 76.75 370 GLY A CA 1
ATOM 2757 C C . GLY A 1 370 ? 13.398 1.093 -13.328 1 76.75 370 GLY A C 1
ATOM 2758 O O . GLY A 1 370 ? 12.461 0.451 -12.859 1 76.75 370 GLY A O 1
ATOM 2759 N N . PHE A 1 371 ? 14.086 1.958 -12.719 1 79.25 371 PHE A N 1
ATOM 2760 C CA . PHE A 1 371 ? 13.797 2.18 -11.305 1 79.25 371 PHE A CA 1
ATOM 2761 C C . PHE A 1 371 ? 12.438 2.852 -11.133 1 79.25 371 PHE A C 1
ATOM 2763 O O . PHE A 1 371 ? 12.125 3.826 -11.82 1 79.25 371 PHE A O 1
ATOM 2770 N N . GLY A 1 372 ? 11.625 2.291 -10.227 1 76.31 372 GLY A N 1
ATOM 2771 C CA . GLY A 1 372 ? 10.375 2.922 -9.852 1 76.31 372 GLY A CA 1
ATOM 2772 C C . GLY A 1 372 ? 9.25 2.658 -10.836 1 76.31 372 GLY A C 1
ATOM 2773 O O . GLY A 1 372 ? 8.094 2.984 -10.57 1 76.31 372 GLY A O 1
ATOM 2774 N N . ALA A 1 373 ? 9.609 2.066 -12.016 1 79.5 373 ALA A N 1
ATOM 2775 C CA . ALA A 1 373 ? 8.602 1.771 -13.023 1 79.5 373 ALA A CA 1
ATOM 2776 C C . ALA A 1 373 ? 8.047 0.361 -12.844 1 79.5 373 ALA A C 1
ATOM 2778 O O . ALA A 1 373 ? 8.695 -0.502 -12.258 1 79.5 373 ALA A O 1
ATOM 2779 N N . ALA A 1 374 ? 6.844 0.222 -13.414 1 84 374 ALA A N 1
ATOM 2780 C CA . ALA A 1 374 ? 6.203 -1.087 -13.328 1 84 374 ALA A CA 1
ATOM 2781 C C . ALA A 1 374 ? 6.645 -1.996 -14.469 1 84 374 ALA A C 1
ATOM 2783 O O . ALA A 1 374 ? 6.426 -3.209 -14.43 1 84 374 ALA A O 1
ATOM 2784 N N . THR A 1 375 ? 7.273 -1.399 -15.469 1 87.44 375 THR A N 1
ATOM 2785 C CA . THR A 1 375 ? 7.699 -2.123 -16.656 1 87.44 375 THR A CA 1
ATOM 2786 C C . THR A 1 375 ? 9.211 -2.029 -16.844 1 87.44 375 THR A C 1
ATOM 2788 O O . THR A 1 375 ? 9.883 -1.287 -16.109 1 87.44 375 THR A O 1
ATOM 2791 N N . ASN A 1 376 ? 9.633 -2.922 -17.641 1 89.12 376 ASN A N 1
ATOM 2792 C CA . ASN A 1 376 ? 11.07 -2.926 -17.906 1 89.12 376 ASN A CA 1
ATOM 2793 C C . ASN A 1 376 ? 11.383 -3.41 -19.312 1 89.12 376 ASN A C 1
ATOM 2795 O O . ASN A 1 376 ? 10.758 -4.352 -19.812 1 89.12 376 ASN A O 1
ATOM 2799 N N . SER A 1 377 ? 12.281 -2.701 -19.969 1 90.25 377 SER A N 1
ATOM 2800 C CA . SER A 1 377 ? 12.945 -3.184 -21.172 1 90.25 377 SER A CA 1
ATOM 2801 C C . SER A 1 377 ? 14.328 -3.736 -20.859 1 90.25 377 SER A C 1
ATOM 2803 O O . SER A 1 377 ? 15.062 -3.172 -20.047 1 90.25 377 SER A O 1
ATOM 2805 N N . MET A 1 378 ? 14.602 -4.934 -21.516 1 93.06 378 MET A N 1
ATOM 2806 C CA . MET A 1 378 ? 15.805 -5.629 -21.078 1 93.06 378 MET A CA 1
ATOM 2807 C C . MET A 1 378 ? 16.688 -6.008 -22.25 1 93.06 378 MET A C 1
ATOM 2809 O O . MET A 1 378 ? 16.188 -6.355 -23.328 1 93.06 378 MET A O 1
ATOM 2813 N N . ALA A 1 379 ? 17.984 -5.855 -22.094 1 96.06 379 ALA A N 1
ATOM 2814 C CA . ALA A 1 379 ? 18.984 -6.598 -22.859 1 96.06 379 ALA A CA 1
ATOM 2815 C C . ALA A 1 379 ? 19.484 -7.812 -22.078 1 96.06 379 ALA A C 1
ATOM 2817 O O . ALA A 1 379 ? 19.984 -7.68 -20.953 1 96.06 379 ALA A O 1
ATOM 2818 N N . VAL A 1 380 ? 19.328 -9 -22.641 1 97.81 380 VAL A N 1
ATOM 2819 C CA . VAL A 1 380 ? 19.688 -10.219 -21.922 1 97.81 380 VAL A CA 1
ATOM 2820 C C . VAL A 1 380 ? 20.734 -10.992 -22.688 1 97.81 380 VAL A C 1
ATOM 2822 O O . VAL A 1 380 ? 20.609 -11.195 -23.906 1 97.81 380 VAL A O 1
ATOM 2825 N N . VAL A 1 381 ? 21.812 -11.383 -22.016 1 97.94 381 VAL A N 1
ATOM 2826 C CA . VAL A 1 381 ? 22.906 -12.125 -22.625 1 97.94 381 VAL A CA 1
ATOM 2827 C C . VAL A 1 381 ? 23.266 -13.32 -21.734 1 97.94 381 VAL A C 1
ATOM 2829 O O . VAL A 1 381 ? 23.266 -13.219 -20.516 1 97.94 381 VAL A O 1
ATOM 2832 N N . ASP A 1 382 ? 23.5 -14.477 -22.359 1 97.94 382 ASP A N 1
ATOM 2833 C CA . ASP A 1 382 ? 23.875 -15.625 -21.531 1 97.94 382 ASP A CA 1
ATOM 2834 C C . ASP A 1 382 ? 25.297 -16.078 -21.859 1 97.94 382 ASP A C 1
ATOM 2836 O O . ASP A 1 382 ? 25.969 -15.492 -22.703 1 97.94 382 ASP A O 1
ATOM 2840 N N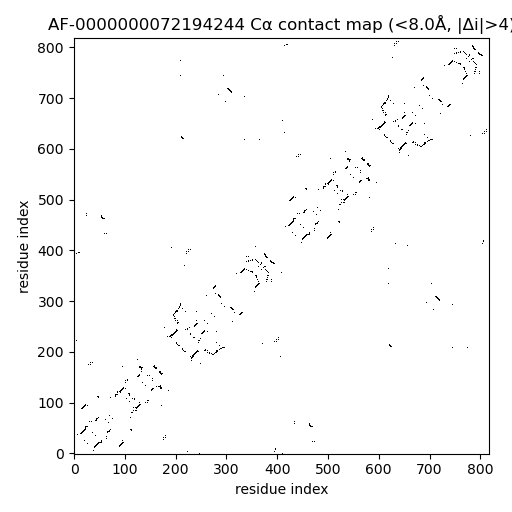 . ARG A 1 383 ? 25.844 -17.094 -21.188 1 95.75 383 ARG A N 1
ATOM 2841 C CA . ARG A 1 383 ? 27.219 -17.547 -21.25 1 95.75 383 ARG A CA 1
ATOM 2842 C C . ARG A 1 383 ? 27.516 -18.25 -22.578 1 95.75 383 ARG A C 1
ATOM 2844 O O . ARG A 1 383 ? 28.672 -18.438 -22.953 1 95.75 383 ARG A O 1
ATOM 2851 N N . THR A 1 384 ? 26.484 -18.688 -23.297 1 96 384 THR A N 1
ATOM 2852 C CA . THR A 1 384 ? 26.688 -19.359 -24.578 1 96 384 THR A CA 1
ATOM 2853 C C . THR A 1 384 ? 26.828 -18.359 -25.703 1 96 384 THR A C 1
ATOM 2855 O O . THR A 1 384 ? 27.141 -18.734 -26.844 1 96 384 THR A O 1
ATOM 2858 N N . GLY A 1 385 ? 26.531 -17.141 -25.406 1 94.69 385 GLY A N 1
ATOM 2859 C CA . GLY A 1 385 ? 26.609 -16.109 -26.422 1 94.69 385 GLY A CA 1
ATOM 2860 C C . GLY A 1 385 ? 25.25 -15.719 -26.984 1 94.69 385 GLY A C 1
ATOM 2861 O O . GLY A 1 385 ? 25.156 -14.781 -27.781 1 94.69 385 GLY A O 1
ATOM 2862 N N . HIS A 1 386 ? 24.25 -16.438 -26.547 1 96.88 386 HIS A N 1
ATOM 2863 C CA . HIS A 1 386 ? 22.891 -16.062 -26.953 1 96.88 386 HIS A CA 1
ATOM 2864 C C . HIS A 1 386 ? 22.469 -14.758 -26.281 1 96.88 386 HIS A C 1
ATOM 2866 O O . HIS A 1 386 ? 22.734 -14.539 -25.094 1 96.88 386 HIS A O 1
ATOM 2872 N N . GLU A 1 387 ? 21.859 -13.875 -27.062 1 97.06 387 GLU A N 1
ATOM 2873 C CA . GLU A 1 387 ? 21.438 -12.586 -26.531 1 97.06 387 GLU A CA 1
ATOM 2874 C C . GLU A 1 387 ? 20.078 -12.172 -27.109 1 97.06 387 GLU A C 1
ATOM 2876 O O . GLU A 1 387 ? 19.75 -12.539 -28.234 1 97.06 387 GLU A O 1
ATOM 2881 N N . GLU A 1 388 ? 19.297 -11.5 -26.344 1 96.81 388 GLU A N 1
ATOM 2882 C CA . GLU A 1 388 ? 18 -11 -26.75 1 96.81 388 GLU A CA 1
ATOM 2883 C C . GLU A 1 388 ? 17.766 -9.586 -26.234 1 96.81 388 GLU A C 1
ATOM 2885 O O . GLU A 1 388 ? 18.297 -9.203 -25.188 1 96.81 388 GLU A O 1
ATOM 2890 N N . ILE A 1 389 ? 16.984 -8.828 -26.969 1 95.81 389 ILE A N 1
ATOM 2891 C CA . ILE A 1 389 ? 16.422 -7.555 -26.516 1 95.81 389 ILE A CA 1
ATOM 2892 C C . ILE A 1 389 ? 14.922 -7.691 -26.344 1 95.81 389 ILE A C 1
ATOM 2894 O O . ILE A 1 389 ? 14.211 -8.07 -27.281 1 95.81 389 ILE A O 1
ATOM 2898 N N . TRP A 1 390 ? 14.5 -7.48 -25.141 1 94.75 390 TRP A N 1
ATOM 2899 C CA . TRP A 1 390 ? 13.078 -7.598 -24.844 1 94.75 390 TRP A CA 1
ATOM 2900 C C . TRP A 1 390 ? 12.414 -6.227 -24.828 1 94.75 390 TRP A C 1
ATOM 2902 O O . TRP A 1 390 ? 12.953 -5.27 -24.266 1 94.75 390 TRP A O 1
ATOM 2912 N N . PRO A 1 391 ? 11.266 -6.102 -25.5 1 91.06 391 PRO A N 1
ATOM 2913 C CA . PRO A 1 391 ? 10.5 -4.855 -25.406 1 91.06 391 PRO A CA 1
ATOM 2914 C C . PRO A 1 391 ? 9.961 -4.582 -24.016 1 91.06 391 PRO A C 1
ATOM 2916 O O . PRO A 1 391 ? 10.086 -5.43 -23.125 1 91.06 391 PRO A O 1
ATOM 2919 N N . ASN A 1 392 ? 9.453 -3.408 -23.844 1 91.44 392 ASN A N 1
ATOM 2920 C CA . ASN A 1 392 ? 8.875 -3.018 -22.562 1 91.44 392 ASN A CA 1
ATOM 2921 C C . ASN A 1 392 ? 7.715 -3.926 -22.172 1 91.44 392 ASN A C 1
ATOM 2923 O O . ASN A 1 392 ? 6.781 -4.117 -22.953 1 91.44 392 ASN A O 1
ATOM 2927 N N . GLN A 1 393 ? 7.824 -4.559 -21.062 1 92.56 393 GLN A N 1
ATOM 2928 C CA . GLN A 1 393 ? 6.805 -5.449 -20.516 1 92.56 393 GLN A CA 1
ATOM 2929 C C . GLN A 1 393 ? 6.773 -5.375 -18.984 1 92.56 393 GLN A C 1
ATOM 2931 O O . GLN A 1 393 ? 7.613 -4.711 -18.375 1 92.56 393 GLN A O 1
ATOM 2936 N N . SER A 1 394 ? 5.789 -6.074 -18.391 1 94.75 394 SER A N 1
ATOM 2937 C CA . SER A 1 394 ? 5.688 -6.031 -16.938 1 94.75 394 SER A CA 1
ATOM 2938 C C . SER A 1 394 ? 6.906 -6.668 -16.281 1 94.75 394 SER A C 1
ATOM 2940 O O . SER A 1 394 ? 7.441 -7.656 -16.781 1 94.75 394 SER A O 1
ATOM 2942 N N . LYS A 1 395 ? 7.324 -6.156 -15.18 1 95.94 395 LYS A N 1
ATOM 2943 C CA . LYS A 1 395 ? 8.469 -6.707 -14.461 1 95.94 395 LYS A CA 1
ATOM 2944 C C . LYS A 1 395 ? 8.211 -8.148 -14.039 1 95.94 395 LYS A C 1
ATOM 2946 O O . LYS A 1 395 ? 9.133 -8.961 -13.984 1 95.94 395 LYS A O 1
ATOM 2951 N N . ALA A 1 396 ? 6.938 -8.492 -13.805 1 96.75 396 ALA A N 1
ATOM 2952 C CA . ALA A 1 396 ? 6.57 -9.867 -13.508 1 96.75 396 ALA A CA 1
ATOM 2953 C C . ALA A 1 396 ? 6.883 -10.789 -14.688 1 96.75 396 ALA A C 1
ATOM 2955 O O . ALA A 1 396 ? 7.445 -11.867 -14.5 1 96.75 396 ALA A O 1
ATOM 2956 N N . ASP A 1 397 ? 6.516 -10.375 -15.891 1 97.31 397 ASP A N 1
ATOM 2957 C CA . ASP A 1 397 ? 6.75 -11.195 -17.078 1 97.31 397 ASP A CA 1
ATOM 2958 C C . ASP A 1 397 ? 8.242 -11.289 -17.391 1 97.31 397 ASP A C 1
ATOM 2960 O O . ASP A 1 397 ? 8.727 -12.344 -17.797 1 97.31 397 ASP A O 1
ATOM 2964 N N . VAL A 1 398 ? 8.945 -10.156 -17.203 1 97.06 398 VAL A N 1
ATOM 2965 C CA . VAL A 1 398 ? 10.398 -10.164 -17.344 1 97.06 398 VAL A CA 1
ATOM 2966 C C . VAL A 1 398 ? 11.008 -11.203 -16.406 1 97.06 398 VAL A C 1
ATOM 2968 O O . VAL A 1 398 ? 11.828 -12.023 -16.828 1 97.06 398 VAL A O 1
ATOM 2971 N N . ALA A 1 399 ? 10.578 -11.164 -15.148 1 97.94 399 ALA A N 1
ATOM 2972 C CA . ALA A 1 399 ? 11.086 -12.078 -14.133 1 97.94 399 ALA A CA 1
ATOM 2973 C C . ALA A 1 399 ? 10.812 -13.531 -14.516 1 97.94 399 ALA A C 1
ATOM 2975 O O . ALA A 1 399 ? 11.688 -14.391 -14.383 1 97.94 399 ALA A O 1
ATOM 2976 N N . TRP A 1 400 ? 9.586 -13.773 -14.992 1 98.19 400 TRP A N 1
ATOM 2977 C CA . TRP A 1 400 ? 9.195 -15.117 -15.406 1 98.19 400 TRP A CA 1
ATOM 2978 C C . TRP A 1 400 ? 10.109 -15.641 -16.5 1 98.19 400 TRP A C 1
ATOM 2980 O O . TRP A 1 400 ? 10.609 -16.766 -16.422 1 98.19 400 TRP A O 1
ATOM 2990 N N . ASP A 1 401 ? 10.367 -14.82 -17.484 1 97.81 401 ASP A N 1
ATOM 2991 C CA . ASP A 1 401 ? 11.164 -15.211 -18.641 1 97.81 401 ASP A CA 1
ATOM 2992 C C . ASP A 1 401 ? 12.633 -15.391 -18.266 1 97.81 401 ASP A C 1
ATOM 2994 O O . ASP A 1 401 ? 13.305 -16.281 -18.781 1 97.81 401 ASP A O 1
ATOM 2998 N N . LEU A 1 402 ? 13.125 -14.578 -17.406 1 98.31 402 LEU A N 1
ATOM 2999 C CA . LEU A 1 402 ? 14.5 -14.719 -16.938 1 98.31 402 LEU A CA 1
ATOM 3000 C C . LEU A 1 402 ? 14.695 -16.047 -16.219 1 98.31 402 LEU A C 1
ATOM 3002 O O . LEU A 1 402 ? 15.703 -16.719 -16.422 1 98.31 402 LEU A O 1
ATOM 3006 N N . CYS A 1 403 ? 13.766 -16.422 -15.359 1 98.31 403 CYS A N 1
ATOM 3007 C CA . CYS A 1 403 ? 13.836 -17.703 -14.672 1 98.31 403 CYS A CA 1
ATOM 3008 C C . CYS A 1 403 ? 13.82 -18.859 -15.664 1 98.31 403 CYS A C 1
ATOM 3010 O O . CYS A 1 403 ? 14.586 -19.812 -15.523 1 98.31 403 CYS A O 1
ATOM 3012 N N . SER A 1 404 ? 12.945 -18.75 -16.703 1 98.19 404 SER A N 1
ATOM 3013 C CA . SER A 1 404 ? 12.875 -19.797 -17.719 1 98.19 404 SER A CA 1
ATOM 3014 C C . SER A 1 404 ? 14.203 -19.938 -18.453 1 98.19 404 SER A C 1
ATOM 3016 O O . SER A 1 404 ? 14.664 -21.062 -18.688 1 98.19 404 SER A O 1
ATOM 3018 N N . TRP A 1 405 ? 14.734 -18.797 -18.797 1 98.19 405 TRP A N 1
ATOM 3019 C CA . TRP A 1 405 ? 16.016 -18.797 -19.5 1 98.19 405 TRP A CA 1
ATOM 3020 C C . TRP A 1 405 ? 17.109 -19.406 -18.641 1 98.19 405 TRP A C 1
ATOM 3022 O O . TRP A 1 405 ? 17.859 -20.281 -19.094 1 98.19 405 TRP A O 1
ATOM 3032 N N . LEU A 1 406 ? 17.172 -19.047 -17.391 1 97.5 406 LEU A N 1
ATOM 3033 C CA . LEU A 1 406 ? 18.172 -19.562 -16.453 1 97.5 406 LEU A CA 1
ATOM 3034 C C . LEU A 1 406 ? 18.047 -21.078 -16.297 1 97.5 406 LEU A C 1
ATOM 3036 O O . LEU A 1 406 ? 19.047 -21.781 -16.25 1 97.5 406 LEU A O 1
ATOM 3040 N N . LEU A 1 407 ? 16.812 -21.625 -16.25 1 96.12 407 LEU A N 1
ATOM 3041 C CA . LEU A 1 407 ? 16.547 -23.062 -16.109 1 96.12 407 LEU A CA 1
ATOM 3042 C C . LEU A 1 407 ? 17.062 -23.828 -17.312 1 96.12 407 LEU A C 1
ATOM 3044 O O . LEU A 1 407 ? 17.547 -24.969 -17.172 1 96.12 407 LEU A O 1
ATOM 3048 N N . ARG A 1 408 ? 17 -23.203 -18.469 1 95.19 408 ARG A N 1
ATOM 3049 C CA . ARG A 1 408 ? 17.391 -23.875 -19.703 1 95.19 408 ARG A CA 1
ATOM 3050 C C . ARG A 1 408 ? 18.906 -23.953 -19.828 1 95.19 408 ARG A C 1
ATOM 3052 O O . ARG A 1 408 ? 19.422 -24.75 -20.609 1 95.19 408 ARG A O 1
ATOM 3059 N N . LEU A 1 409 ? 19.578 -23.031 -19.234 1 95.06 409 LEU A N 1
ATOM 3060 C CA . LEU A 1 409 ? 21.031 -23.016 -19.297 1 95.06 409 LEU A CA 1
ATOM 3061 C C . LEU A 1 409 ? 21.625 -24.172 -18.5 1 95.06 409 LEU A C 1
ATOM 3063 O O . LEU A 1 409 ? 22.656 -24.719 -18.875 1 95.06 409 LEU A O 1
ATOM 3067 N N . MET B 1 1 ? -1.52 1.437 -2.582 1 43.25 1 MET B N 1
ATOM 3068 C CA . MET B 1 1 ? -1.801 2.752 -2.014 1 43.25 1 MET B CA 1
ATOM 3069 C C . MET B 1 1 ? -1.729 2.713 -0.491 1 43.25 1 MET B C 1
ATOM 3071 O O . MET B 1 1 ? -2.27 1.802 0.137 1 43.25 1 MET B O 1
ATOM 3075 N N . SER B 1 2 ? -0.735 3.475 0.009 1 61.91 2 SER B N 1
ATOM 3076 C CA . SER B 1 2 ? -0.533 3.471 1.454 1 61.91 2 SER B CA 1
ATOM 3077 C C . SER B 1 2 ? -1.802 3.889 2.191 1 61.91 2 SER B C 1
ATOM 3079 O O . SER B 1 2 ? -2.521 4.781 1.74 1 61.91 2 SER B O 1
ATOM 3081 N N . ALA B 1 3 ? -2.143 3.127 3.143 1 74.94 3 ALA B N 1
ATOM 3082 C CA . ALA B 1 3 ? -3.301 3.406 3.988 1 74.94 3 ALA B CA 1
ATOM 3083 C C . ALA B 1 3 ? -3.148 4.746 4.703 1 74.94 3 ALA B C 1
ATOM 3085 O O . ALA B 1 3 ? -2.049 5.113 5.121 1 74.94 3 ALA B O 1
ATOM 3086 N N . SER B 1 4 ? -4.195 5.461 4.715 1 86.81 4 SER B N 1
ATOM 3087 C CA . SER B 1 4 ? -4.223 6.75 5.402 1 86.81 4 SER B CA 1
ATOM 3088 C C . SER B 1 4 ? -3.719 6.621 6.836 1 86.81 4 SER B C 1
ATOM 3090 O O . SER B 1 4 ? -4.031 5.652 7.523 1 86.81 4 SER B O 1
ATOM 3092 N N . PRO B 1 5 ? -2.918 7.578 7.242 1 91 5 PRO B N 1
ATOM 3093 C CA . PRO B 1 5 ? -2.477 7.582 8.641 1 91 5 PRO B CA 1
ATOM 3094 C C . PRO B 1 5 ? -3.641 7.605 9.625 1 91 5 PRO B C 1
ATOM 3096 O O . PRO B 1 5 ? -3.465 7.27 10.805 1 91 5 PRO B O 1
ATOM 3099 N N . PHE B 1 6 ? -4.785 7.938 9.195 1 95 6 PHE B N 1
ATOM 3100 C CA . PHE B 1 6 ? -5.902 8.133 10.117 1 95 6 PHE B CA 1
ATOM 3101 C C . PHE B 1 6 ? -6.629 6.816 10.375 1 95 6 PHE B C 1
ATOM 3103 O O . PHE B 1 6 ? -7.566 6.762 11.172 1 95 6 PHE B O 1
ATOM 3110 N N . ARG B 1 7 ? -6.223 5.746 9.797 1 93.62 7 ARG B N 1
ATOM 3111 C CA . ARG B 1 7 ? -6.812 4.438 10.055 1 93.62 7 ARG B CA 1
ATOM 3112 C C . ARG B 1 7 ? -6.547 3.99 11.484 1 93.62 7 ARG B C 1
ATOM 3114 O O . ARG B 1 7 ? -7.18 3.053 11.977 1 93.62 7 ARG B O 1
ATOM 3121 N N . SER B 1 8 ? -5.625 4.703 12.164 1 89.06 8 SER B N 1
ATOM 3122 C CA . SER B 1 8 ? -5.309 4.332 13.539 1 89.06 8 SER B CA 1
ATOM 3123 C C . SER B 1 8 ? -5.598 5.477 14.5 1 89.06 8 SER B C 1
ATOM 3125 O O . SER B 1 8 ? -5.082 5.5 15.617 1 89.06 8 SER B O 1
ATOM 3127 N N . SER B 1 9 ? -6.363 6.418 14.039 1 94.62 9 SER B N 1
ATOM 3128 C CA . SER B 1 9 ? -6.66 7.574 14.875 1 94.62 9 SER B CA 1
ATOM 3129 C C . SER B 1 9 ? -7.699 7.23 15.938 1 94.62 9 SER B C 1
ATOM 3131 O O . SER B 1 9 ? -8.609 6.438 15.695 1 94.62 9 SER B O 1
ATOM 3133 N N . ARG B 1 10 ? -7.66 7.875 17.094 1 93.5 10 ARG B N 1
ATOM 3134 C CA . ARG B 1 10 ? -8.641 7.699 18.156 1 93.5 10 ARG B CA 1
ATOM 3135 C C . ARG B 1 10 ? -9.602 8.883 18.219 1 93.5 10 ARG B C 1
ATOM 3137 O O . ARG B 1 10 ? -10.484 8.93 19.078 1 93.5 10 ARG B O 1
ATOM 3144 N N . ARG B 1 11 ? -9.438 9.703 17.328 1 95.12 11 ARG B N 1
ATOM 3145 C CA . ARG B 1 11 ? -10.156 10.977 17.375 1 95.12 11 ARG B CA 1
ATOM 3146 C C . ARG B 1 11 ? -11.609 10.805 16.969 1 95.12 11 ARG B C 1
ATOM 3148 O O . ARG B 1 11 ? -12.438 11.688 17.219 1 95.12 11 ARG B O 1
ATOM 3155 N N . PHE B 1 12 ? -11.977 9.711 16.406 1 97.19 12 PHE B N 1
ATOM 3156 C CA . PHE B 1 12 ? -13.32 9.539 15.875 1 97.19 12 PHE B CA 1
ATOM 3157 C C . PHE B 1 12 ? -14.109 8.523 16.703 1 97.19 12 PHE B C 1
ATOM 3159 O O . PHE B 1 12 ? -15.227 8.164 16.344 1 97.19 12 PHE B O 1
ATOM 3166 N N . ALA B 1 13 ? -13.492 8.07 17.766 1 96.31 13 ALA B N 1
ATOM 3167 C CA . ALA B 1 13 ? -14.148 7.094 18.641 1 96.31 13 ALA B CA 1
ATOM 3168 C C . ALA B 1 13 ? -15.484 7.629 19.156 1 96.31 13 ALA B C 1
ATOM 3170 O O . ALA B 1 13 ? -15.562 8.773 19.609 1 96.31 13 ALA B O 1
ATOM 3171 N N . GLY B 1 14 ? -16.5 6.801 19 1 96 14 GLY B N 1
ATOM 3172 C CA . GLY B 1 14 ? -17.812 7.141 19.531 1 96 14 GLY B CA 1
ATOM 3173 C C . GLY B 1 14 ? -18.656 7.938 18.562 1 96 14 GLY B C 1
ATOM 3174 O O . GLY B 1 14 ? -19.844 8.188 18.812 1 96 14 GLY B O 1
ATOM 3175 N N . ARG B 1 15 ? -18.125 8.422 17.453 1 96.88 15 ARG B N 1
ATOM 3176 C CA . ARG B 1 15 ? -18.906 9.125 16.438 1 96.88 15 ARG B CA 1
ATOM 3177 C C . ARG B 1 15 ? -19.922 8.18 15.789 1 96.88 15 ARG B C 1
ATOM 3179 O O . ARG B 1 15 ? -19.797 6.957 15.898 1 96.88 15 ARG B O 1
ATOM 3186 N N . ARG B 1 16 ? -20.953 8.75 15.188 1 97.06 16 ARG B N 1
ATOM 3187 C CA . ARG B 1 16 ? -22.031 7.969 14.594 1 97.06 16 ARG B CA 1
ATOM 3188 C C . ARG B 1 16 ? -22.25 8.359 13.133 1 97.06 16 ARG B C 1
ATOM 3190 O O . ARG B 1 16 ? -22.406 9.539 12.812 1 97.06 16 ARG B O 1
ATOM 3197 N N . LEU B 1 17 ? -22.219 7.383 12.25 1 97.75 17 LEU B N 1
ATOM 3198 C CA . LEU B 1 17 ? -22.391 7.578 10.812 1 97.75 17 LEU B CA 1
ATOM 3199 C C . LEU B 1 17 ? -23.469 6.641 10.266 1 97.75 17 LEU B C 1
ATOM 3201 O O . LEU B 1 17 ? -23.516 5.465 10.633 1 97.75 17 LEU B O 1
ATOM 3205 N N . HIS B 1 18 ? -24.375 7.16 9.469 1 97.69 18 HIS B N 1
ATOM 3206 C CA . HIS B 1 18 ? -25.344 6.328 8.773 1 97.69 18 HIS B CA 1
ATOM 3207 C C . HIS B 1 18 ? -24.922 6.062 7.336 1 97.69 18 HIS B C 1
ATOM 3209 O O . HIS B 1 18 ? -24.609 6.996 6.594 1 97.69 18 HIS B O 1
ATOM 3215 N N . LEU B 1 19 ? -24.859 4.797 6.957 1 97.94 19 LEU B N 1
ATOM 3216 C CA . LEU B 1 19 ? -24.406 4.379 5.633 1 97.94 19 LEU B CA 1
ATOM 3217 C C . LEU B 1 19 ? -25.594 3.869 4.801 1 97.94 19 LEU B C 1
ATOM 3219 O O . LEU B 1 19 ? -26.297 2.945 5.219 1 97.94 19 LEU B O 1
ATOM 3223 N N . GLY B 1 20 ? -25.875 4.582 3.736 1 97.62 20 GLY B N 1
ATOM 3224 C CA . GLY B 1 20 ? -26.812 4.074 2.748 1 97.62 20 GLY B CA 1
ATOM 3225 C C . GLY B 1 20 ? -26.141 3.33 1.611 1 97.62 20 GLY B C 1
ATOM 3226 O O . GLY B 1 20 ? -25.188 3.83 1.015 1 97.62 20 GLY B O 1
ATOM 3227 N N . VAL B 1 21 ? -26.625 2.117 1.312 1 97.88 21 VAL B N 1
ATOM 3228 C CA . VAL B 1 21 ? -26.047 1.282 0.267 1 97.88 21 VAL B CA 1
ATOM 3229 C C . VAL B 1 21 ? -27.078 1.006 -0.815 1 97.88 21 VAL B C 1
ATOM 3231 O O . VAL B 1 21 ? -28.156 0.464 -0.531 1 97.88 21 VAL B O 1
ATOM 3234 N N . CYS B 1 22 ? -26.781 1.391 -2.043 1 96.81 22 CYS B N 1
ATOM 3235 C CA . CYS B 1 22 ? -27.703 1.213 -3.152 1 96.81 22 CYS B CA 1
ATOM 3236 C C . CYS B 1 22 ? -27.266 0.073 -4.059 1 96.81 22 CYS B C 1
ATOM 3238 O O . CYS B 1 22 ? -26.172 -0.474 -3.887 1 96.81 22 CYS B O 1
ATOM 3240 N N . GLY B 1 23 ? -28.188 -0.247 -4.957 1 93.12 23 GLY B N 1
ATOM 3241 C CA . GLY B 1 23 ? -27.938 -1.354 -5.867 1 93.12 23 GLY B CA 1
ATOM 3242 C C . GLY B 1 23 ? -26.875 -1.048 -6.902 1 93.12 23 GLY B C 1
ATOM 3243 O O . GLY B 1 23 ? -27.094 -0.227 -7.797 1 93.12 23 GLY B O 1
ATOM 3244 N N . SER B 1 24 ? -25.781 -1.696 -6.801 1 91.38 24 SER B N 1
ATOM 3245 C CA . SER B 1 24 ? -24.625 -1.646 -7.688 1 91.38 24 SER B CA 1
ATOM 3246 C C . SER B 1 24 ? -23.719 -2.857 -7.484 1 91.38 24 SER B C 1
ATOM 3248 O O . SER B 1 24 ? -23.719 -3.461 -6.41 1 91.38 24 SER B O 1
ATOM 3250 N N . ILE B 1 25 ? -23.062 -3.242 -8.5 1 89.62 25 ILE B N 1
ATOM 3251 C CA . ILE B 1 25 ? -22.109 -4.34 -8.375 1 89.62 25 ILE B CA 1
ATOM 3252 C C . ILE B 1 25 ? -21.047 -3.988 -7.344 1 89.62 25 ILE B C 1
ATOM 3254 O O . ILE B 1 25 ? -20.484 -4.875 -6.703 1 89.62 25 ILE B O 1
ATOM 3258 N N . ALA B 1 26 ? -20.859 -2.732 -7.113 1 92.25 26 ALA B N 1
ATOM 3259 C CA . ALA B 1 26 ? -19.828 -2.258 -6.203 1 92.25 26 ALA B CA 1
ATOM 3260 C C . ALA B 1 26 ? -20.328 -2.252 -4.758 1 92.25 26 ALA B C 1
ATOM 3262 O O . ALA B 1 26 ? -19.594 -1.852 -3.846 1 92.25 26 ALA B O 1
ATOM 3263 N N . CYS B 1 27 ? -21.547 -2.654 -4.465 1 93.56 27 CYS B N 1
ATOM 3264 C CA . CYS B 1 27 ? -22.156 -2.514 -3.141 1 93.56 27 CYS B CA 1
ATOM 3265 C C . CYS B 1 27 ? -21.328 -3.26 -2.09 1 93.56 27 CYS B C 1
ATOM 3267 O O . CYS B 1 27 ? -21.297 -2.855 -0.927 1 93.56 27 CYS B O 1
ATOM 3269 N N . TYR B 1 28 ? -20.594 -4.359 -2.5 1 93.06 28 TYR B N 1
ATOM 3270 C CA . TYR B 1 28 ? -19.828 -5.141 -1.535 1 93.06 28 TYR B CA 1
ATOM 3271 C C . TYR B 1 28 ? -18.641 -4.34 -1.009 1 93.06 28 TYR B C 1
ATOM 3273 O O . TYR B 1 28 ? -18.094 -4.648 0.053 1 93.06 28 TYR B O 1
ATOM 3281 N N . LYS B 1 29 ? -18.203 -3.318 -1.715 1 95.31 29 LYS B N 1
ATOM 3282 C CA . LYS B 1 29 ? -17.109 -2.461 -1.265 1 95.31 29 LYS B CA 1
ATOM 3283 C C . LYS B 1 29 ? -17.5 -1.678 -0.016 1 95.31 29 LYS B C 1
ATOM 3285 O O . LYS B 1 29 ? -16.641 -1.214 0.73 1 95.31 29 LYS B O 1
ATOM 3290 N N . ALA B 1 30 ? -18.781 -1.496 0.187 1 96.94 30 ALA B N 1
ATOM 3291 C CA . ALA B 1 30 ? -19.281 -0.833 1.388 1 96.94 30 ALA B CA 1
ATOM 3292 C C . ALA B 1 30 ? -18.891 -1.607 2.645 1 96.94 30 ALA B C 1
ATOM 3294 O O . ALA B 1 30 ? -18.797 -1.029 3.73 1 96.94 30 ALA B O 1
ATOM 3295 N N . LEU B 1 31 ? -18.672 -2.889 2.469 1 95.69 31 LEU B N 1
ATOM 3296 C CA . LEU B 1 31 ? -18.297 -3.721 3.605 1 95.69 31 LEU B CA 1
ATOM 3297 C C . LEU B 1 31 ? -16.891 -3.389 4.086 1 95.69 31 LEU B C 1
ATOM 3299 O O . LEU B 1 31 ? -16.641 -3.32 5.289 1 95.69 31 LEU B O 1
ATOM 3303 N N . ASP B 1 32 ? -16.031 -3.191 3.145 1 95.31 32 ASP B N 1
ATOM 3304 C CA . ASP B 1 32 ? -14.68 -2.758 3.504 1 95.31 32 ASP B CA 1
ATOM 3305 C C . ASP B 1 32 ? -14.711 -1.392 4.188 1 95.31 32 ASP B C 1
ATOM 3307 O O . ASP B 1 32 ? -13.953 -1.15 5.133 1 95.31 32 ASP B O 1
ATOM 3311 N N . LEU B 1 33 ? -15.516 -0.531 3.678 1 97.25 33 LEU B N 1
ATOM 3312 C CA . LEU B 1 33 ? -15.695 0.782 4.289 1 97.25 33 LEU B CA 1
ATOM 3313 C C . LEU B 1 33 ? -16.203 0.65 5.719 1 97.25 33 LEU B C 1
ATOM 3315 O O . LEU B 1 33 ? -15.672 1.282 6.633 1 97.25 33 LEU B O 1
ATOM 3319 N N . LEU B 1 34 ? -17.234 -0.171 5.891 1 97.31 34 LEU B N 1
ATOM 3320 C CA . LEU B 1 34 ? -17.812 -0.418 7.207 1 97.31 34 LEU B CA 1
ATOM 3321 C C . LEU B 1 34 ? -16.75 -0.918 8.18 1 97.31 34 LEU B C 1
ATOM 3323 O O . LEU B 1 34 ? -16.641 -0.413 9.305 1 97.31 34 LEU B O 1
ATOM 3327 N N . ARG B 1 35 ? -15.953 -1.833 7.77 1 95 35 ARG B N 1
ATOM 3328 C CA . ARG B 1 35 ? -14.898 -2.385 8.609 1 95 35 ARG B CA 1
ATOM 3329 C C . ARG B 1 35 ? -13.891 -1.306 9.008 1 95 35 ARG B C 1
ATOM 3331 O O . ARG B 1 35 ? -13.461 -1.245 10.156 1 95 35 ARG B O 1
ATOM 3338 N N . ALA B 1 36 ? -13.5 -0.497 8.047 1 96.12 36 ALA B N 1
ATOM 3339 C CA . ALA B 1 36 ? -12.539 0.572 8.305 1 96.12 36 ALA B CA 1
ATOM 3340 C C . ALA B 1 36 ? -13.078 1.564 9.328 1 96.12 36 ALA B C 1
ATOM 3342 O O . ALA B 1 36 ? -12.352 2.01 10.219 1 96.12 36 ALA B O 1
ATOM 3343 N N . LEU B 1 37 ? -14.344 1.934 9.203 1 97.62 37 LEU B N 1
ATOM 3344 C CA . LEU B 1 37 ? -14.977 2.873 10.125 1 97.62 37 LEU B CA 1
ATOM 3345 C C . LEU B 1 37 ? -15.109 2.264 11.523 1 97.62 37 LEU B C 1
ATOM 3347 O O . LEU B 1 37 ? -14.852 2.934 12.523 1 97.62 37 LEU B O 1
ATOM 3351 N N . HIS B 1 38 ? -15.445 1.005 11.539 1 95.31 38 HIS B N 1
ATOM 3352 C CA . HIS B 1 38 ? -15.578 0.309 12.812 1 95.31 38 HIS B CA 1
ATOM 3353 C C . HIS B 1 38 ? -14.242 0.231 13.547 1 95.31 38 HIS B C 1
ATOM 3355 O O . HIS B 1 38 ? -14.195 0.301 14.773 1 95.31 38 HIS B O 1
ATOM 3361 N N . ALA B 1 39 ? -13.211 0.071 12.812 1 93.88 39 ALA B N 1
ATOM 3362 C CA . ALA B 1 39 ? -11.875 -0.003 13.398 1 93.88 39 ALA B CA 1
ATOM 3363 C C . ALA B 1 39 ? -11.539 1.282 14.148 1 93.88 39 ALA B C 1
ATOM 3365 O O . ALA B 1 39 ? -10.664 1.287 15.016 1 93.88 39 ALA B O 1
ATOM 3366 N N . LEU B 1 40 ? -12.188 2.357 13.836 1 96.5 40 LEU B N 1
ATOM 3367 C CA . LEU B 1 40 ? -11.984 3.637 14.508 1 96.5 40 LEU B CA 1
ATOM 3368 C C . LEU B 1 40 ? -12.992 3.826 15.633 1 96.5 40 LEU B C 1
ATOM 3370 O O . LEU B 1 40 ? -13.117 4.922 16.188 1 96.5 40 LEU B O 1
ATOM 3374 N N . ASP B 1 41 ? -13.773 2.773 15.898 1 96.31 41 ASP B N 1
ATOM 3375 C CA . ASP B 1 41 ? -14.812 2.779 16.922 1 96.31 41 ASP B CA 1
ATOM 3376 C C . ASP B 1 41 ? -15.938 3.746 16.562 1 96.31 41 ASP B C 1
ATOM 3378 O O . ASP B 1 41 ? -16.516 4.387 17.453 1 96.31 41 ASP B O 1
ATOM 3382 N N . ILE B 1 42 ? -16.172 3.961 15.312 1 97.25 42 ILE B N 1
ATOM 3383 C CA . ILE B 1 42 ? -17.344 4.707 14.836 1 97.25 42 ILE B CA 1
ATOM 3384 C C . ILE B 1 42 ? -18.562 3.789 14.797 1 97.25 42 ILE B C 1
ATOM 3386 O O . ILE B 1 42 ? -18.469 2.65 14.328 1 97.25 42 ILE B O 1
ATOM 3390 N N . HIS B 1 43 ? -19.656 4.246 15.328 1 96.69 43 HIS B N 1
ATOM 3391 C CA . HIS B 1 43 ? -20.906 3.51 15.227 1 96.69 43 HIS B CA 1
ATOM 3392 C C . HIS B 1 43 ? -21.578 3.732 13.875 1 96.69 43 HIS B C 1
ATOM 3394 O O . HIS B 1 43 ? -21.828 4.875 13.484 1 96.69 43 HIS B O 1
ATOM 3400 N N . VAL B 1 44 ? -21.859 2.605 13.18 1 97.06 44 VAL B N 1
ATOM 3401 C CA . VAL B 1 44 ? -22.391 2.736 11.828 1 97.06 44 VAL B CA 1
ATOM 3402 C C . VAL B 1 44 ? -23.734 2.035 11.742 1 97.06 44 VAL B C 1
ATOM 3404 O O . VAL B 1 44 ? -23.859 0.85 12.055 1 97.06 44 VAL B O 1
ATOM 3407 N N . SER B 1 45 ? -24.766 2.74 11.43 1 96.25 45 SER B N 1
ATOM 3408 C CA . SER B 1 45 ? -26.016 2.162 10.977 1 96.25 45 SER B CA 1
ATOM 3409 C C . SER B 1 45 ? -26.094 2.111 9.453 1 96.25 45 SER B C 1
ATOM 3411 O O . SER B 1 45 ? -25.422 2.889 8.773 1 96.25 45 SER B O 1
ATOM 3413 N N . VAL B 1 46 ? -26.938 1.112 8.961 1 96.5 46 VAL B N 1
ATOM 3414 C CA . VAL B 1 46 ? -26.906 0.902 7.512 1 96.5 46 VAL B CA 1
ATOM 3415 C C . VAL B 1 46 ? -28.344 0.774 6.988 1 96.5 46 VAL B C 1
ATOM 3417 O O . VAL B 1 46 ? -29.188 0.159 7.633 1 96.5 46 VAL B O 1
ATOM 3420 N N . THR B 1 47 ? -28.625 1.374 5.926 1 95.94 47 THR B N 1
ATOM 3421 C CA . THR B 1 47 ? -29.828 1.104 5.156 1 95.94 47 THR B CA 1
ATOM 3422 C C . THR B 1 47 ? -29.484 0.476 3.809 1 95.94 47 THR B C 1
ATOM 3424 O O . THR B 1 47 ? -28.719 1.043 3.033 1 95.94 47 THR B O 1
ATOM 3427 N N . LEU B 1 48 ? -30.016 -0.693 3.562 1 95.88 48 LEU B N 1
ATOM 3428 C CA . LEU B 1 48 ? -29.875 -1.366 2.275 1 95.88 48 LEU B CA 1
ATOM 3429 C C . LEU B 1 48 ? -31.125 -1.173 1.424 1 95.88 48 LEU B C 1
ATOM 3431 O O . LEU B 1 48 ? -32.219 -1.52 1.848 1 95.88 48 LEU B O 1
ATOM 3435 N N . THR B 1 49 ? -30.938 -0.603 0.23 1 94.62 49 THR B N 1
ATOM 3436 C CA . THR B 1 49 ? -32.062 -0.518 -0.694 1 94.62 49 THR B CA 1
ATOM 3437 C C . THR B 1 49 ? -32.406 -1.896 -1.242 1 94.62 49 THR B C 1
ATOM 3439 O O . THR B 1 49 ? -31.656 -2.85 -1.084 1 94.62 49 THR B O 1
ATOM 3442 N N . ASP B 1 50 ? -33.594 -1.966 -1.913 1 93.19 50 ASP B N 1
ATOM 3443 C CA . ASP B 1 50 ? -34 -3.213 -2.557 1 93.19 50 ASP B CA 1
ATOM 3444 C C . ASP B 1 50 ? -32.969 -3.652 -3.594 1 93.19 50 ASP B C 1
ATOM 3446 O O . ASP B 1 50 ? -32.656 -4.84 -3.717 1 93.19 50 ASP B O 1
ATOM 3450 N N . GLY B 1 51 ? -32.469 -2.699 -4.305 1 92.69 51 GLY B N 1
ATOM 3451 C CA . GLY B 1 51 ? -31.422 -2.996 -5.281 1 92.69 51 GLY B CA 1
ATOM 3452 C C . GLY B 1 51 ? -30.172 -3.594 -4.66 1 92.69 51 GLY B C 1
ATOM 3453 O O . GLY B 1 51 ? -29.609 -4.555 -5.191 1 92.69 51 GLY B O 1
ATOM 3454 N N . ALA B 1 52 ? -29.734 -3.016 -3.549 1 94.38 52 ALA B N 1
ATOM 3455 C CA . ALA B 1 52 ? -28.531 -3.514 -2.869 1 94.38 52 ALA B CA 1
ATOM 3456 C C . ALA B 1 52 ? -28.75 -4.941 -2.375 1 94.38 52 ALA B C 1
ATOM 3458 O O . ALA B 1 52 ? -27.828 -5.77 -2.455 1 94.38 52 ALA B O 1
ATOM 3459 N N . ARG B 1 53 ? -29.891 -5.266 -1.915 1 93.81 53 ARG B N 1
ATOM 3460 C CA . ARG B 1 53 ? -30.203 -6.559 -1.316 1 93.81 53 ARG B CA 1
ATOM 3461 C C . ARG B 1 53 ? -30.203 -7.664 -2.367 1 93.81 53 ARG B C 1
ATOM 3463 O O . ARG B 1 53 ? -30.219 -8.852 -2.031 1 93.81 53 ARG B O 1
ATOM 3470 N N . ARG B 1 54 ? -30.219 -7.293 -3.607 1 92.19 54 ARG B N 1
ATOM 3471 C CA . ARG B 1 54 ? -30.078 -8.273 -4.68 1 92.19 54 ARG B CA 1
ATOM 3472 C C . ARG B 1 54 ? -28.641 -8.781 -4.77 1 92.19 54 ARG B C 1
ATOM 3474 O O . ARG B 1 54 ? -28.391 -9.82 -5.379 1 92.19 54 ARG B O 1
ATOM 3481 N N . PHE B 1 55 ? -27.719 -8.07 -4.223 1 91.62 55 PHE B N 1
ATOM 3482 C CA . PHE B 1 55 ? -26.297 -8.406 -4.309 1 91.62 55 PHE B CA 1
ATOM 3483 C C . PHE B 1 55 ? -25.781 -8.898 -2.963 1 91.62 55 PHE B C 1
ATOM 3485 O O . PHE B 1 55 ? -24.969 -9.82 -2.906 1 91.62 55 PHE B O 1
ATOM 3492 N N . VAL B 1 56 ? -26.219 -8.266 -1.839 1 92.62 56 VAL B N 1
ATOM 3493 C CA . VAL B 1 56 ? -25.734 -8.57 -0.494 1 92.62 56 VAL B CA 1
ATOM 3494 C C . VAL B 1 56 ? -26.922 -8.75 0.45 1 92.62 56 VAL B C 1
ATOM 3496 O O . VAL B 1 56 ? -28.031 -8.281 0.161 1 92.62 56 VAL B O 1
ATOM 3499 N N . THR B 1 57 ? -26.672 -9.352 1.607 1 92.38 57 THR B N 1
ATOM 3500 C CA . THR B 1 57 ? -27.75 -9.547 2.572 1 92.38 57 THR B CA 1
ATOM 3501 C C . THR B 1 57 ? -27.547 -8.672 3.805 1 92.38 57 THR B C 1
ATOM 3503 O O . THR B 1 57 ? -26.406 -8.297 4.121 1 92.38 57 THR B O 1
ATOM 3506 N N . PRO B 1 58 ? -28.672 -8.352 4.516 1 92.75 58 PRO B N 1
ATOM 3507 C CA . PRO B 1 58 ? -28.547 -7.59 5.762 1 92.75 58 PRO B CA 1
ATOM 3508 C C . PRO B 1 58 ? -27.656 -8.289 6.793 1 92.75 58 PRO B C 1
ATOM 3510 O O . PRO B 1 58 ? -26.953 -7.633 7.559 1 92.75 58 PRO B O 1
ATOM 3513 N N . LEU B 1 59 ? -27.656 -9.594 6.742 1 92.31 59 LEU B N 1
ATOM 3514 C CA . LEU B 1 59 ? -26.906 -10.391 7.707 1 92.31 59 LEU B CA 1
ATOM 3515 C C . LEU B 1 59 ? -25.406 -10.094 7.609 1 92.31 59 LEU B C 1
ATOM 3517 O O . LEU B 1 59 ? -24.719 -10.062 8.625 1 92.31 59 LEU B O 1
ATOM 3521 N N . LEU B 1 60 ? -24.953 -9.922 6.438 1 92.75 60 LEU B N 1
ATOM 3522 C CA . LEU B 1 60 ? -23.531 -9.641 6.211 1 92.75 60 LEU B CA 1
ATOM 3523 C C . LEU B 1 60 ? -23.125 -8.336 6.895 1 92.75 60 LEU B C 1
ATOM 3525 O O . LEU B 1 60 ? -22.094 -8.289 7.566 1 92.75 60 LEU B O 1
ATOM 3529 N N . PHE B 1 61 ? -23.938 -7.309 6.809 1 94.88 61 PHE B N 1
ATOM 3530 C CA . PHE B 1 61 ? -23.656 -6.02 7.43 1 94.88 61 PHE B CA 1
ATOM 3531 C C . PHE B 1 61 ? -23.781 -6.113 8.945 1 94.88 61 PHE B C 1
ATOM 3533 O O . PHE B 1 61 ? -22.938 -5.574 9.672 1 94.88 61 PHE B O 1
ATOM 3540 N N . GLU B 1 62 ? -24.812 -6.805 9.414 1 94 62 GLU B N 1
ATOM 3541 C CA . GLU B 1 62 ? -25 -7 10.844 1 94 62 GLU B CA 1
ATOM 3542 C C . GLU B 1 62 ? -23.797 -7.738 11.453 1 94 62 GLU B C 1
ATOM 3544 O O . GLU B 1 62 ? -23.312 -7.355 12.516 1 94 62 GLU B O 1
ATOM 3549 N N . ALA B 1 63 ? -23.375 -8.703 10.742 1 90.56 63 ALA B N 1
ATOM 3550 C CA . ALA B 1 63 ? -22.266 -9.531 11.219 1 90.56 63 ALA B CA 1
ATOM 3551 C C . ALA B 1 63 ? -20.984 -8.711 11.32 1 90.56 63 ALA B C 1
ATOM 3553 O O . ALA B 1 63 ? -20.109 -9.016 12.141 1 90.56 63 ALA B O 1
ATOM 3554 N N . LEU B 1 64 ? -20.891 -7.68 10.555 1 91.69 64 LEU B N 1
ATOM 3555 C CA . LEU B 1 64 ? -19.703 -6.84 10.562 1 91.69 64 LEU B CA 1
ATOM 3556 C C . LEU B 1 64 ? -19.844 -5.695 11.555 1 91.69 64 LEU B C 1
ATOM 3558 O O . LEU B 1 64 ? -18.969 -4.832 11.656 1 91.69 64 LEU B O 1
ATOM 3562 N N . GLY B 1 65 ? -20.984 -5.648 12.203 1 91.19 65 GLY B N 1
ATOM 3563 C CA . GLY B 1 65 ? -21.109 -4.738 13.328 1 91.19 65 GLY B CA 1
ATOM 3564 C C . GLY B 1 65 ? -22.047 -3.578 13.055 1 91.19 65 GLY B C 1
ATOM 3565 O O . GLY B 1 65 ? -22.281 -2.74 13.93 1 91.19 65 GLY B O 1
ATOM 3566 N N . ALA B 1 66 ? -22.578 -3.502 11.844 1 93.81 66 ALA B N 1
ATOM 3567 C CA . ALA B 1 66 ? -23.547 -2.441 11.578 1 93.81 66 ALA B CA 1
ATOM 3568 C C . ALA B 1 66 ? -24.797 -2.613 12.43 1 93.81 66 ALA B C 1
ATOM 3570 O O . ALA B 1 66 ? -25.312 -3.723 12.57 1 93.81 66 ALA B O 1
ATOM 3571 N N . MET B 1 67 ? -25.219 -1.521 13.023 1 91 67 MET B N 1
ATOM 3572 C CA . MET B 1 67 ? -26.422 -1.576 13.852 1 91 67 MET B CA 1
ATOM 3573 C C . MET B 1 67 ? -27.047 -0.19 14.008 1 91 67 MET B C 1
ATOM 3575 O O . MET B 1 67 ? -26.391 0.735 14.484 1 91 67 MET B O 1
ATOM 3579 N N . PRO B 1 68 ? -28.359 -0.147 13.688 1 92.44 68 PRO B N 1
ATOM 3580 C CA . PRO B 1 68 ? -29.234 -1.138 13.039 1 92.44 68 PRO B CA 1
ATOM 3581 C C . PRO B 1 68 ? -28.984 -1.247 11.539 1 92.44 68 PRO B C 1
ATOM 3583 O O . PRO B 1 68 ? -28.281 -0.411 10.961 1 92.44 68 PRO B O 1
ATOM 3586 N N . VAL B 1 69 ? -29.406 -2.311 11.016 1 93.12 69 VAL B N 1
ATOM 3587 C CA . VAL B 1 69 ? -29.469 -2.459 9.562 1 93.12 69 VAL B CA 1
ATOM 3588 C C . VAL B 1 69 ? -30.922 -2.383 9.094 1 93.12 69 VAL B C 1
ATOM 3590 O O . VAL B 1 69 ? -31.75 -3.227 9.461 1 93.12 69 VAL B O 1
ATOM 3593 N N . TYR B 1 70 ? -31.141 -1.361 8.234 1 88.56 70 TYR B N 1
ATOM 3594 C CA . TYR B 1 70 ? -32.5 -1.117 7.758 1 88.56 70 TYR B CA 1
ATOM 3595 C C . TYR B 1 70 ? -32.688 -1.654 6.344 1 88.56 70 TYR B C 1
ATOM 3597 O O . TYR B 1 70 ? -31.734 -1.688 5.559 1 88.56 70 TYR B O 1
ATOM 3605 N N . GLY B 1 71 ? -33.844 -2.146 6.043 1 85.75 71 GLY B N 1
ATOM 3606 C CA . GLY B 1 71 ? -34.219 -2.588 4.711 1 85.75 71 GLY B CA 1
ATOM 3607 C C . GLY B 1 71 ? -35.375 -1.783 4.129 1 85.75 71 GLY B C 1
ATOM 3608 O O . GLY B 1 71 ? -35.281 -0.557 4.039 1 85.75 71 GLY B O 1
ATOM 3609 N N . ARG B 1 72 ? -36.469 -2.6 3.803 1 73.25 72 ARG B N 1
ATOM 3610 C CA . ARG B 1 72 ? -37.625 -1.987 3.182 1 73.25 72 ARG B CA 1
ATOM 3611 C C . ARG B 1 72 ? -38.438 -1.166 4.195 1 73.25 72 ARG B C 1
ATOM 3613 O O . ARG B 1 72 ? -38.406 -1.464 5.391 1 73.25 72 ARG B O 1
ATOM 3620 N N . MET B 1 73 ? -39.062 -0.265 3.465 1 68.38 73 MET B N 1
ATOM 3621 C CA . MET B 1 73 ? -39.938 0.572 4.266 1 68.38 73 MET B CA 1
ATOM 3622 C C . MET B 1 73 ? -41 -0.273 4.953 1 68.38 73 MET B C 1
ATOM 3624 O O . MET B 1 73 ? -41.531 -1.227 4.367 1 68.38 73 MET B O 1
ATOM 3628 N N . PHE B 1 74 ? -41.188 -0.172 6.258 1 57.44 74 PHE B N 1
ATOM 3629 C CA . PHE B 1 74 ? -42.281 -0.771 7.035 1 57.44 74 PHE B CA 1
ATOM 3630 C C . PHE B 1 74 ? -41.906 -2.168 7.508 1 57.44 74 PHE B C 1
ATOM 3632 O O . PHE B 1 74 ? -42.719 -2.877 8.102 1 57.44 74 PHE B O 1
ATOM 3639 N N . GLU B 1 75 ? -40.75 -2.855 6.91 1 54.91 75 GLU B N 1
ATOM 3640 C CA . GLU B 1 75 ? -40.375 -4.188 7.359 1 54.91 75 GLU B CA 1
ATOM 3641 C C . GLU B 1 75 ? -39.812 -4.148 8.773 1 54.91 75 GLU B C 1
ATOM 3643 O O . GLU B 1 75 ? -39.844 -5.152 9.492 1 54.91 75 GLU B O 1
ATOM 3648 N N . GLY B 1 76 ? -39.312 -3.09 9.219 1 55.97 76 GLY B N 1
ATOM 3649 C CA . GLY B 1 76 ? -38.719 -3.068 10.547 1 55.97 76 GLY B CA 1
ATOM 3650 C C . GLY B 1 76 ? -39.688 -2.758 11.648 1 55.97 76 GLY B C 1
ATOM 3651 O O . GLY B 1 76 ? -40.875 -2.523 11.383 1 55.97 76 GLY B O 1
ATOM 3652 N N . ASP B 1 77 ? -39.375 -3.203 12.914 1 51.69 77 ASP B N 1
ATOM 3653 C CA . ASP B 1 77 ? -40.219 -3.223 14.102 1 51.69 77 ASP B CA 1
ATOM 3654 C C . ASP B 1 77 ? -40.562 -1.805 14.57 1 51.69 77 ASP B C 1
ATOM 3656 O O . ASP B 1 77 ? -41.469 -1.601 15.352 1 51.69 77 ASP B O 1
ATOM 3660 N N . GLU B 1 78 ? -39.656 -0.844 14.148 1 54.34 78 GLU B N 1
ATOM 3661 C CA . GLU B 1 78 ? -39.906 0.405 14.867 1 54.34 78 GLU B CA 1
ATOM 3662 C C . GLU B 1 78 ? -40.5 1.46 13.945 1 54.34 78 GLU B C 1
ATOM 3664 O O . GLU B 1 78 ? -40.031 1.639 12.812 1 54.34 78 GLU B O 1
ATOM 3669 N N . VAL B 1 79 ? -41.688 2.078 14.398 1 44.69 79 VAL B N 1
ATOM 3670 C CA . VAL B 1 79 ? -42.531 3.049 13.719 1 44.69 79 VAL B CA 1
ATOM 3671 C C . VAL B 1 79 ? -41.688 4.191 13.164 1 44.69 79 VAL B C 1
ATOM 3673 O O . VAL B 1 79 ? -42 4.75 12.109 1 44.69 79 VAL B O 1
ATOM 3676 N N . PHE B 1 80 ? -40.5 4.422 13.711 1 48.72 80 PHE B N 1
ATOM 3677 C CA . PHE B 1 80 ? -39.781 5.645 13.359 1 48.72 80 PHE B CA 1
ATOM 3678 C C . PHE B 1 80 ? -38.406 5.324 12.75 1 48.72 80 PHE B C 1
ATOM 3680 O O . PHE B 1 80 ? -37.5 6.145 12.805 1 48.72 80 PHE B O 1
ATOM 3687 N N . ASP B 1 81 ? -38.25 4.148 12.117 1 60.19 81 ASP B N 1
ATOM 3688 C CA . ASP B 1 81 ? -37 3.715 11.516 1 60.19 81 ASP B CA 1
ATOM 3689 C C . ASP B 1 81 ? -36.531 4.691 10.438 1 60.19 81 ASP B C 1
ATOM 3691 O O . ASP B 1 81 ? -35.344 4.895 10.258 1 60.19 81 ASP B O 1
ATOM 3695 N N . HIS B 1 82 ? -37.531 5.336 9.828 1 62.66 82 HIS B N 1
ATOM 3696 C CA . HIS B 1 82 ? -37.219 6.258 8.734 1 62.66 82 HIS B CA 1
ATOM 3697 C C . HIS B 1 82 ? -36.625 7.555 9.266 1 62.66 82 HIS B C 1
ATOM 3699 O O . HIS B 1 82 ? -36.062 8.336 8.5 1 62.66 82 HIS B O 1
ATOM 3705 N N . LEU B 1 83 ? -36.719 7.754 10.586 1 64.12 83 LEU B N 1
ATOM 3706 C CA . LEU B 1 83 ? -36.188 8.977 11.172 1 64.12 83 LEU B CA 1
ATOM 3707 C C . LEU B 1 83 ? -34.938 8.68 11.992 1 64.12 83 LEU B C 1
ATOM 3709 O O . LEU B 1 83 ? -34.188 9.594 12.328 1 64.12 83 LEU B O 1
ATOM 3713 N N . GLU B 1 84 ? -34.625 7.508 12.305 1 62.09 84 GLU B N 1
ATOM 3714 C CA . GLU B 1 84 ? -33.75 7.105 13.391 1 62.09 84 GLU B CA 1
ATOM 3715 C C . GLU B 1 84 ? -32.281 7.48 13.094 1 62.09 84 GLU B C 1
ATOM 3717 O O . GLU B 1 84 ? -31.609 8.055 13.938 1 62.09 84 GLU B O 1
ATOM 3722 N N . PRO B 1 85 ? -31.828 7.23 11.867 1 62.72 85 PRO B N 1
ATOM 3723 C CA . PRO B 1 85 ? -30.422 7.633 11.727 1 62.72 85 PRO B CA 1
ATOM 3724 C C . PRO B 1 85 ? -30.219 9.133 11.898 1 62.72 85 PRO B C 1
ATOM 3726 O O . PRO B 1 85 ? -29.188 9.562 12.43 1 62.72 85 PRO B O 1
ATOM 3729 N N . GLY B 1 86 ? -31.266 9.766 11.531 1 62.97 86 GLY B N 1
ATOM 3730 C CA . GLY B 1 86 ? -31.172 11.211 11.617 1 62.97 86 GLY B CA 1
ATOM 3731 C C . GLY B 1 86 ? -31.094 11.727 13.039 1 62.97 86 GLY B C 1
ATOM 3732 O O . GLY B 1 86 ? -30.562 12.812 13.289 1 62.97 86 GLY B O 1
ATOM 3733 N N . GLN B 1 87 ? -31.562 10.906 13.844 1 67 87 GLN B N 1
ATOM 3734 C CA . GLN B 1 87 ? -31.594 11.375 15.227 1 67 87 GLN B CA 1
ATOM 3735 C C . GLN B 1 87 ? -30.266 11.086 15.93 1 67 87 GLN B C 1
ATOM 3737 O O . GLN B 1 87 ? -29.906 11.773 16.891 1 67 87 GLN B O 1
ATOM 3742 N N . ARG B 1 88 ? -29.547 10.344 15.383 1 81.88 88 ARG B N 1
ATOM 3743 C CA . ARG B 1 88 ? -28.375 9.922 16.156 1 81.88 88 ARG B CA 1
ATOM 3744 C C . ARG B 1 88 ? -27.094 10.086 15.344 1 81.88 88 ARG B C 1
ATOM 3746 O O . ARG B 1 88 ? -26.031 10.375 15.898 1 81.88 88 ARG B O 1
ATOM 3753 N N . ALA B 1 89 ? -27.219 10.008 14.016 1 93.12 89 ALA B N 1
ATOM 3754 C CA . ALA B 1 89 ? -26 10.047 13.195 1 93.12 89 ALA B CA 1
ATOM 3755 C C . ALA B 1 89 ? -25.484 11.469 13.039 1 93.12 89 ALA B C 1
ATOM 3757 O O . ALA B 1 89 ? -26.281 12.414 12.961 1 93.12 89 ALA B O 1
ATOM 3758 N N . GLN B 1 90 ? -24.203 11.602 13.008 1 96.75 90 GLN B N 1
ATOM 3759 C CA . GLN B 1 90 ? -23.578 12.914 12.859 1 96.75 90 GLN B CA 1
ATOM 3760 C C . GLN B 1 90 ? -23.203 13.18 11.406 1 96.75 90 GLN B C 1
ATOM 3762 O O . GLN B 1 90 ? -22.891 14.32 11.039 1 96.75 90 GLN B O 1
ATOM 3767 N N . ALA B 1 91 ? -23.266 12.156 10.578 1 97.69 91 ALA B N 1
ATOM 3768 C CA . ALA B 1 91 ? -23.062 12.242 9.141 1 97.69 91 ALA B CA 1
ATOM 3769 C C . ALA B 1 91 ? -23.766 11.094 8.414 1 97.69 91 ALA B C 1
ATOM 3771 O O . ALA B 1 91 ? -24.047 10.062 9.008 1 97.69 91 ALA B O 1
ATOM 3772 N N . MET B 1 92 ? -24.078 11.32 7.168 1 97.62 92 MET B N 1
ATOM 3773 C CA . MET B 1 92 ? -24.672 10.289 6.316 1 97.62 92 MET B CA 1
ATOM 3774 C C . MET B 1 92 ? -23.859 10.109 5.039 1 97.62 92 MET B C 1
ATOM 3776 O O . MET B 1 92 ? -23.438 11.086 4.422 1 97.62 92 MET B O 1
ATOM 3780 N N . LEU B 1 93 ? -23.516 8.93 4.699 1 98.44 93 LEU B N 1
ATOM 3781 C CA . LEU B 1 93 ? -22.797 8.562 3.486 1 98.44 93 LEU B CA 1
ATOM 3782 C C . LEU B 1 93 ? -23.594 7.562 2.66 1 98.44 93 LEU B C 1
ATOM 3784 O O . LEU B 1 93 ? -24 6.516 3.168 1 98.44 93 LEU B O 1
ATOM 3788 N N . VAL B 1 94 ? -23.922 7.902 1.452 1 98.5 94 VAL B N 1
ATOM 3789 C CA . VAL B 1 94 ? -24.562 6.973 0.528 1 98.5 94 VAL B CA 1
ATOM 3790 C C . VAL B 1 94 ? -23.531 6.438 -0.464 1 98.5 94 VAL B C 1
ATOM 3792 O O . VAL B 1 94 ? -23.078 7.168 -1.353 1 98.5 94 VAL B O 1
ATOM 3795 N N . ALA B 1 95 ? -23.156 5.207 -0.335 1 98.44 95 ALA B N 1
ATOM 3796 C CA . ALA B 1 95 ? -22.078 4.617 -1.122 1 98.44 95 ALA B CA 1
ATOM 3797 C C . ALA B 1 95 ? -22.25 3.105 -1.252 1 98.44 95 ALA B C 1
ATOM 3799 O O . ALA B 1 95 ? -22.188 2.379 -0.258 1 98.44 95 ALA B O 1
ATOM 3800 N N . PRO B 1 96 ? -22.438 2.533 -2.412 1 97.88 96 PRO B N 1
ATOM 3801 C CA . PRO B 1 96 ? -22.609 3.295 -3.65 1 97.88 96 PRO B CA 1
ATOM 3802 C C . PRO B 1 96 ? -23.984 3.938 -3.76 1 97.88 96 PRO B C 1
ATOM 3804 O O . PRO B 1 96 ? -24.969 3.422 -3.197 1 97.88 96 PRO B O 1
ATOM 3807 N N . ALA B 1 97 ? -23.984 5.051 -4.441 1 98.06 97 ALA B N 1
ATOM 3808 C CA . ALA B 1 97 ? -25.25 5.672 -4.812 1 98.06 97 ALA B CA 1
ATOM 3809 C C . ALA B 1 97 ? -25.609 5.375 -6.27 1 98.06 97 ALA B C 1
ATOM 3811 O O . ALA B 1 97 ? -24.859 5.727 -7.18 1 98.06 97 ALA B O 1
ATOM 3812 N N . SER B 1 98 ? -26.766 4.766 -6.5 1 96.19 98 SER B N 1
ATOM 3813 C CA . SER B 1 98 ? -27.219 4.488 -7.855 1 96.19 98 SER B CA 1
ATOM 3814 C C . SER B 1 98 ? -27.781 5.742 -8.516 1 96.19 98 SER B C 1
ATOM 3816 O O . SER B 1 98 ? -28.047 6.738 -7.836 1 96.19 98 SER B O 1
ATOM 3818 N N . ALA B 1 99 ? -27.906 5.656 -9.844 1 95.12 99 ALA B N 1
ATOM 3819 C CA . ALA B 1 99 ? -28.547 6.766 -10.555 1 95.12 99 ALA B CA 1
ATOM 3820 C C . ALA B 1 99 ? -29.953 7.031 -10.008 1 95.12 99 ALA B C 1
ATOM 3822 O O . ALA B 1 99 ? -30.359 8.188 -9.867 1 95.12 99 ALA B O 1
ATOM 3823 N N . ASP B 1 100 ? -30.656 6.016 -9.711 1 94.81 100 ASP B N 1
ATOM 3824 C CA . ASP B 1 100 ? -32 6.129 -9.156 1 94.81 100 ASP B CA 1
ATOM 3825 C C . ASP B 1 100 ? -31.984 6.844 -7.805 1 94.81 100 ASP B C 1
ATOM 3827 O O . ASP B 1 100 ? -32.812 7.727 -7.551 1 94.81 100 ASP B O 1
ATOM 3831 N N . ALA B 1 101 ? -31.094 6.461 -6.973 1 95.81 101 ALA B N 1
ATOM 3832 C CA . ALA B 1 101 ? -30.969 7.102 -5.664 1 95.81 101 ALA B CA 1
ATOM 3833 C C . ALA B 1 101 ? -30.641 8.586 -5.809 1 95.81 101 ALA B C 1
ATOM 3835 O O . ALA B 1 101 ? -31.219 9.422 -5.102 1 95.81 101 ALA B O 1
ATOM 3836 N N . LEU B 1 102 ? -29.734 8.891 -6.73 1 97.12 102 LEU B N 1
ATOM 3837 C CA . LEU B 1 102 ? -29.391 10.281 -6.973 1 97.12 102 LEU B CA 1
ATOM 3838 C C . LEU B 1 102 ? -30.625 11.094 -7.336 1 97.12 102 LEU B C 1
ATOM 3840 O O . LEU B 1 102 ? -30.828 12.195 -6.824 1 97.12 102 LEU B O 1
ATOM 3844 N N . SER B 1 103 ? -31.406 10.5 -8.227 1 96.69 103 SER B N 1
ATOM 3845 C CA . SER B 1 103 ? -32.625 11.172 -8.68 1 96.69 103 SER B CA 1
ATOM 3846 C C . SER B 1 103 ? -33.594 11.414 -7.52 1 96.69 103 SER B C 1
ATOM 3848 O O . SER B 1 103 ? -34.125 12.508 -7.375 1 96.69 103 SER B O 1
ATOM 3850 N N . ARG B 1 104 ? -33.75 10.43 -6.703 1 95.94 104 ARG B N 1
ATOM 3851 C CA . ARG B 1 104 ? -34.688 10.555 -5.574 1 95.94 104 ARG B CA 1
ATOM 3852 C C . ARG B 1 104 ? -34.188 11.586 -4.57 1 95.94 104 ARG B C 1
ATOM 3854 O O . ARG B 1 104 ? -34.969 12.414 -4.086 1 95.94 104 ARG B O 1
ATOM 3861 N N . LEU B 1 105 ? -32.906 11.5 -4.25 1 95.94 105 LEU B N 1
ATOM 3862 C CA . LEU B 1 105 ? -32.312 12.445 -3.305 1 95.94 105 LEU B CA 1
ATOM 3863 C C . LEU B 1 105 ? -32.469 13.875 -3.814 1 95.94 105 LEU B C 1
ATOM 3865 O O . LEU B 1 105 ? -32.781 14.781 -3.049 1 95.94 105 LEU B O 1
ATOM 3869 N N . ALA B 1 106 ? -32.156 14.078 -5.086 1 96.62 106 ALA B N 1
ATOM 3870 C CA . ALA B 1 106 ? -32.188 15.406 -5.688 1 96.62 106 ALA B CA 1
ATOM 3871 C C . ALA B 1 106 ? -33.625 15.93 -5.742 1 96.62 106 ALA B C 1
ATOM 3873 O O . ALA B 1 106 ? -33.875 17.125 -5.551 1 96.62 106 ALA B O 1
ATOM 3874 N N . ALA B 1 107 ? -34.594 15.039 -5.973 1 94.81 107 ALA B N 1
ATOM 3875 C CA . ALA B 1 107 ? -35.969 15.43 -6.164 1 94.81 107 ALA B CA 1
ATOM 3876 C C . ALA B 1 107 ? -36.688 15.547 -4.828 1 94.81 107 ALA B C 1
ATOM 3878 O O . ALA B 1 107 ? -37.812 16.094 -4.758 1 94.81 107 ALA B O 1
ATOM 3879 N N . GLY B 1 108 ? -36.125 15.031 -3.805 1 91.69 108 GLY B N 1
ATOM 3880 C CA . GLY B 1 108 ? -36.812 14.938 -2.535 1 91.69 108 GLY B CA 1
ATOM 3881 C C . GLY B 1 108 ? -37.906 13.891 -2.531 1 91.69 108 GLY B C 1
ATOM 3882 O O . GLY B 1 108 ? -38.938 14.039 -1.841 1 91.69 108 GLY B O 1
ATOM 3883 N N . ALA B 1 109 ? -37.719 12.984 -3.371 1 86.88 109 ALA B N 1
ATOM 3884 C CA . ALA B 1 109 ? -38.656 11.875 -3.445 1 86.88 109 ALA B CA 1
ATOM 3885 C C . ALA B 1 109 ? -38.375 10.836 -2.369 1 86.88 109 ALA B C 1
ATOM 3887 O O . ALA B 1 109 ? -37.312 10.227 -2.359 1 86.88 109 ALA B O 1
ATOM 3888 N N . ALA B 1 110 ? -39.281 10.648 -1.408 1 86.44 110 ALA B N 1
ATOM 3889 C CA . ALA B 1 110 ? -39.062 9.789 -0.246 1 86.44 110 ALA B CA 1
ATOM 3890 C C . ALA B 1 110 ? -39.844 8.492 -0.355 1 86.44 110 ALA B C 1
ATOM 3892 O O . ALA B 1 110 ? -40.531 8.094 0.595 1 86.44 110 ALA B O 1
ATOM 3893 N N . SER B 1 111 ? -39.656 7.824 -1.514 1 84.06 111 SER B N 1
ATOM 3894 C CA . SER B 1 111 ? -40.5 6.652 -1.797 1 84.06 111 SER B CA 1
ATOM 3895 C C . SER B 1 111 ? -39.875 5.391 -1.179 1 84.06 111 SER B C 1
ATOM 3897 O O . SER B 1 111 ? -40.531 4.344 -1.146 1 84.06 111 SER B O 1
ATOM 3899 N N . ASP B 1 112 ? -38.688 5.469 -0.726 1 87.5 112 ASP B N 1
ATOM 3900 C CA . ASP B 1 112 ? -38.062 4.336 -0.05 1 87.5 112 ASP B CA 1
ATOM 3901 C C . ASP B 1 112 ? -37.406 4.773 1.253 1 87.5 112 ASP B C 1
ATOM 3903 O O . ASP B 1 112 ? -37.375 5.961 1.578 1 87.5 112 ASP B O 1
ATOM 3907 N N . MET B 1 113 ? -36.969 3.836 2.047 1 90 113 MET B N 1
ATOM 3908 C CA . MET B 1 113 ? -36.438 4.09 3.383 1 90 113 MET B CA 1
ATOM 3909 C C . MET B 1 113 ? -35.25 5.043 3.32 1 90 113 MET B C 1
ATOM 3911 O O . MET B 1 113 ? -35.219 6.051 4.031 1 90 113 MET B O 1
ATOM 3915 N N . LEU B 1 114 ? -34.281 4.77 2.424 1 93.12 114 LEU B N 1
ATOM 3916 C CA . LEU B 1 114 ? -33.062 5.547 2.352 1 93.12 114 LEU B CA 1
ATOM 3917 C C . LEU B 1 114 ? -33.344 6.996 1.983 1 93.12 114 LEU B C 1
ATOM 3919 O O . LEU B 1 114 ? -32.844 7.918 2.623 1 93.12 114 LEU B O 1
ATOM 3923 N N . SER B 1 115 ? -34.125 7.18 0.947 1 92.5 115 SER B N 1
ATOM 3924 C CA . SER B 1 115 ? -34.469 8.531 0.509 1 92.5 115 SER B CA 1
ATOM 3925 C C . SER B 1 115 ? -35.219 9.289 1.583 1 92.5 115 SER B C 1
ATOM 3927 O O . SER B 1 115 ? -35.031 10.5 1.753 1 92.5 115 SER B O 1
ATOM 3929 N N . ALA B 1 116 ? -36.125 8.633 2.322 1 90.56 116 ALA B N 1
ATOM 3930 C CA . ALA B 1 116 ? -36.844 9.258 3.418 1 90.56 116 ALA B CA 1
ATOM 3931 C C . ALA B 1 116 ? -35.906 9.672 4.543 1 90.56 116 ALA B C 1
ATOM 3933 O O . ALA B 1 116 ? -36 10.781 5.074 1 90.56 116 ALA B O 1
ATOM 3934 N N . GLN B 1 117 ? -35.031 8.773 4.867 1 91.75 117 GLN B N 1
ATOM 3935 C CA . GLN B 1 117 ? -34.062 9.047 5.906 1 91.75 117 GLN B CA 1
ATOM 3936 C C . GLN B 1 117 ? -33.156 10.234 5.527 1 91.75 117 GLN B C 1
ATOM 3938 O O . GLN B 1 117 ? -32.906 11.102 6.359 1 91.75 117 GLN B O 1
ATOM 3943 N N . ALA B 1 118 ? -32.781 10.242 4.281 1 93.25 118 ALA B N 1
ATOM 3944 C CA . ALA B 1 118 ? -31.906 11.32 3.801 1 93.25 118 ALA B CA 1
ATOM 3945 C C . ALA B 1 118 ? -32.656 12.656 3.828 1 93.25 118 ALA B C 1
ATOM 3947 O O . ALA B 1 118 ? -32.062 13.688 4.168 1 93.25 118 ALA B O 1
ATOM 3948 N N . LEU B 1 119 ? -33.875 12.656 3.488 1 90.44 119 LEU B N 1
ATOM 3949 C CA . LEU B 1 119 ? -34.656 13.867 3.467 1 90.44 119 LEU B CA 1
ATOM 3950 C C . LEU B 1 119 ? -34.844 14.438 4.871 1 90.44 119 LEU B C 1
ATOM 3952 O O . LEU B 1 119 ? -34.906 15.656 5.051 1 90.44 119 LEU B O 1
ATOM 3956 N N . ALA B 1 120 ? -34.844 13.594 5.836 1 89.69 120 ALA B N 1
ATOM 3957 C CA . ALA B 1 120 ? -35.062 14 7.223 1 89.69 120 ALA B CA 1
ATOM 3958 C C . ALA B 1 120 ? -33.719 14.32 7.91 1 89.69 120 ALA B C 1
ATOM 3960 O O . ALA B 1 120 ? -33.719 14.797 9.047 1 89.69 120 ALA B O 1
ATOM 3961 N N . PHE B 1 121 ? -32.656 14.031 7.285 1 92.69 121 PHE B N 1
ATOM 3962 C CA . PHE B 1 121 ? -31.359 14.188 7.891 1 92.69 121 PHE B CA 1
ATOM 3963 C C . PHE B 1 121 ? -30.859 15.617 7.742 1 92.69 121 PHE B C 1
ATOM 3965 O O . PHE B 1 121 ? -30.859 16.172 6.641 1 92.69 121 PHE B O 1
ATOM 3972 N N . ASP B 1 122 ? -30.391 16.312 8.828 1 90.81 122 ASP B N 1
ATOM 3973 C CA . ASP B 1 122 ? -30 17.703 8.812 1 90.81 122 ASP B CA 1
ATOM 3974 C C . ASP B 1 122 ? -28.484 17.844 8.961 1 90.81 122 ASP B C 1
ATOM 3976 O O . ASP B 1 122 ? -27.969 18.953 9.164 1 90.81 122 ASP B O 1
ATOM 3980 N N . GLY B 1 123 ? -27.75 16.797 8.891 1 93.94 123 GLY B N 1
ATOM 3981 C CA . GLY B 1 123 ? -26.297 16.859 9.016 1 93.94 123 GLY B CA 1
ATOM 3982 C C . GLY B 1 123 ? -25.578 16.719 7.688 1 93.94 123 GLY B C 1
ATOM 3983 O O . GLY B 1 123 ? -26.203 16.812 6.629 1 93.94 123 GLY B O 1
ATOM 3984 N N . PRO B 1 124 ? -24.234 16.641 7.691 1 97.06 124 PRO B N 1
ATOM 3985 C CA . PRO B 1 124 ? -23.422 16.5 6.473 1 97.06 124 PRO B CA 1
ATOM 3986 C C . PRO B 1 124 ? -23.781 15.242 5.68 1 97.06 124 PRO B C 1
ATOM 3988 O O . PRO B 1 124 ? -23.875 14.148 6.25 1 97.06 124 PRO B O 1
ATOM 3991 N N . LEU B 1 125 ? -24.031 15.414 4.379 1 97.62 125 LEU B N 1
ATOM 3992 C CA . LEU B 1 125 ? -24.359 14.32 3.475 1 97.62 125 LEU B CA 1
ATOM 3993 C C . LEU B 1 125 ? -23.266 14.117 2.436 1 97.62 125 LEU B C 1
ATOM 3995 O O . LEU B 1 125 ? -22.891 15.062 1.738 1 97.62 125 LEU B O 1
ATOM 3999 N N . VAL B 1 126 ? -22.688 12.953 2.387 1 98.56 126 VAL B N 1
ATOM 4000 C CA . VAL B 1 126 ? -21.734 12.539 1.371 1 98.56 126 VAL B CA 1
ATOM 4001 C C . VAL B 1 126 ? -22.375 11.523 0.43 1 98.56 126 VAL B C 1
ATOM 4003 O O . VAL B 1 126 ? -23.031 10.586 0.878 1 98.56 126 VAL B O 1
ATOM 4006 N N . VAL B 1 127 ? -22.25 11.703 -0.865 1 98.69 127 VAL B N 1
ATOM 4007 C CA . VAL B 1 127 ? -22.812 10.805 -1.863 1 98.69 127 VAL B CA 1
ATOM 4008 C C . VAL B 1 127 ? -21.719 10.312 -2.805 1 98.69 127 VAL B C 1
ATOM 4010 O O . VAL B 1 127 ? -20.953 11.117 -3.357 1 98.69 127 VAL B O 1
ATOM 4013 N N . ALA B 1 128 ? -21.562 9.016 -2.973 1 98.69 128 ALA B N 1
ATOM 4014 C CA . ALA B 1 128 ? -20.562 8.406 -3.85 1 98.69 128 ALA B CA 1
ATOM 4015 C C . ALA B 1 128 ? -21.234 7.582 -4.949 1 98.69 128 ALA B C 1
ATOM 4017 O O . ALA B 1 128 ? -21.5 6.391 -4.77 1 98.69 128 ALA B O 1
ATOM 4018 N N . PRO B 1 129 ? -21.406 8.18 -6.094 1 97.94 129 PRO B N 1
ATOM 4019 C CA . PRO B 1 129 ? -22.109 7.496 -7.184 1 97.94 129 PRO B CA 1
ATOM 4020 C C . PRO B 1 129 ? -21.297 6.363 -7.789 1 97.94 129 PRO B C 1
ATOM 4022 O O . PRO B 1 129 ? -20.062 6.426 -7.812 1 97.94 129 PRO B O 1
ATOM 4025 N N . ALA B 1 130 ? -21.891 5.395 -8.195 1 96.5 130 ALA B N 1
ATOM 4026 C CA . ALA B 1 130 ? -21.312 4.305 -8.977 1 96.5 130 ALA B CA 1
ATOM 4027 C C . ALA B 1 130 ? -22.297 3.807 -10.031 1 96.5 130 ALA B C 1
ATOM 4029 O O . ALA B 1 130 ? -23.422 3.406 -9.703 1 96.5 130 ALA B O 1
ATOM 4030 N N . MET B 1 131 ? -21.922 3.818 -11.227 1 93.81 131 MET B N 1
ATOM 4031 C CA . MET B 1 131 ? -22.797 3.42 -12.336 1 93.81 131 MET B CA 1
ATOM 4032 C C . MET B 1 131 ? -22 3.295 -13.633 1 93.81 131 MET B C 1
ATOM 4034 O O . MET B 1 131 ? -20.781 3.498 -13.641 1 93.81 131 MET B O 1
ATOM 4038 N N . ASN B 1 132 ? -22.672 2.834 -14.625 1 91.12 132 ASN B N 1
ATOM 4039 C CA . ASN B 1 132 ? -22.062 2.797 -15.953 1 91.12 132 ASN B CA 1
ATOM 4040 C C . ASN B 1 132 ? -21.625 4.188 -16.406 1 91.12 132 ASN B C 1
ATOM 4042 O O . ASN B 1 132 ? -22.328 5.168 -16.172 1 91.12 132 ASN B O 1
ATOM 4046 N N . PRO B 1 133 ? -20.469 4.262 -17.109 1 92.31 133 PRO B N 1
ATOM 4047 C CA . PRO B 1 133 ? -19.953 5.566 -17.531 1 92.31 133 PRO B CA 1
ATOM 4048 C C . PRO B 1 133 ? -20.969 6.352 -18.375 1 92.31 133 PRO B C 1
ATOM 4050 O O . PRO B 1 133 ? -21.047 7.578 -18.25 1 92.31 133 PRO B O 1
ATOM 4053 N N . ARG B 1 134 ? -21.719 5.656 -19.156 1 92.88 134 ARG B N 1
ATOM 4054 C CA . ARG B 1 134 ? -22.734 6.336 -19.969 1 92.88 134 ARG B CA 1
ATOM 4055 C C . ARG B 1 134 ? -23.828 6.926 -19.094 1 92.88 134 ARG B C 1
ATOM 4057 O O . ARG B 1 134 ? -24.312 8.023 -19.359 1 92.88 134 ARG B O 1
ATOM 4064 N N . MET B 1 135 ? -24.219 6.188 -18.047 1 94.25 135 MET B N 1
ATOM 4065 C CA . MET B 1 135 ? -25.219 6.676 -17.109 1 94.25 135 MET B CA 1
ATOM 4066 C C . MET B 1 135 ? -24.703 7.883 -16.344 1 94.25 135 MET B C 1
ATOM 4068 O O . MET B 1 135 ? -25.438 8.852 -16.109 1 94.25 135 MET B O 1
ATOM 4072 N N . TRP B 1 136 ? -23.406 7.855 -15.984 1 95.19 136 TRP B N 1
ATOM 4073 C CA . TRP B 1 136 ? -22.797 8.922 -15.203 1 95.19 136 TRP B CA 1
ATOM 4074 C C . TRP B 1 136 ? -22.75 10.227 -15.992 1 95.19 136 TRP B C 1
ATOM 4076 O O . TRP B 1 136 ? -23.031 11.297 -15.453 1 95.19 136 TRP B O 1
ATOM 4086 N N . ARG B 1 137 ? -22.484 10.109 -17.266 1 94.94 137 ARG B N 1
ATOM 4087 C CA . ARG B 1 137 ? -22.312 11.289 -18.109 1 94.94 137 ARG B CA 1
ATOM 4088 C C . ARG B 1 137 ? -23.656 11.844 -18.547 1 94.94 137 ARG B C 1
ATOM 4090 O O . ARG B 1 137 ? -23.734 12.953 -19.094 1 94.94 137 ARG B O 1
ATOM 4097 N N . HIS B 1 138 ? -24.688 11.023 -18.438 1 95.44 138 HIS B N 1
ATOM 4098 C CA . HIS B 1 138 ? -26 11.477 -18.875 1 95.44 138 HIS B CA 1
ATOM 4099 C C . HIS B 1 138 ? -26.375 12.82 -18.25 1 95.44 138 HIS B C 1
ATOM 4101 O O . HIS B 1 138 ? -26.188 13.008 -17.031 1 95.44 138 HIS B O 1
ATOM 4107 N N . PRO B 1 139 ? -26.875 13.711 -18.969 1 97.31 139 PRO B N 1
ATOM 4108 C CA . PRO B 1 139 ? -27.188 15.047 -18.453 1 97.31 139 PRO B CA 1
ATOM 4109 C C . PRO B 1 139 ? -28.109 15.016 -17.234 1 97.31 139 PRO B C 1
ATOM 4111 O O . PRO B 1 139 ? -27.938 15.812 -16.312 1 97.31 139 PRO B O 1
ATOM 4114 N N . ALA B 1 140 ? -29.078 14.133 -17.203 1 96.44 140 ALA B N 1
ATOM 4115 C CA . ALA B 1 140 ? -29.984 14.023 -16.062 1 96.44 140 ALA B CA 1
ATOM 4116 C C . ALA B 1 140 ? -29.234 13.703 -14.781 1 96.44 140 ALA B C 1
ATOM 4118 O O . ALA B 1 140 ? -29.5 14.273 -13.719 1 96.44 140 ALA B O 1
ATOM 4119 N N . THR B 1 141 ? -28.328 12.75 -14.891 1 97.25 141 THR B N 1
ATOM 4120 C CA . THR B 1 141 ? -27.516 12.383 -13.742 1 97.25 141 THR B CA 1
ATOM 4121 C C . THR B 1 141 ? -26.656 13.555 -13.289 1 97.25 141 THR B C 1
ATOM 4123 O O . THR B 1 141 ? -26.594 13.867 -12.094 1 97.25 141 THR B O 1
ATOM 4126 N N . GLN B 1 142 ? -26.078 14.203 -14.242 1 97.81 142 GLN B N 1
ATOM 4127 C CA . GLN B 1 142 ? -25.219 15.344 -13.93 1 97.81 142 GLN B CA 1
ATOM 4128 C C . GLN B 1 142 ? -26.016 16.469 -13.289 1 97.81 142 GLN B C 1
ATOM 4130 O O . GLN B 1 142 ? -25.547 17.141 -12.367 1 97.81 142 GLN B O 1
ATOM 4135 N N . ASP B 1 143 ? -27.203 16.688 -13.742 1 97.81 143 ASP B N 1
ATOM 4136 C CA . ASP B 1 143 ? -28.094 17.688 -13.148 1 97.81 143 ASP B CA 1
ATOM 4137 C C . ASP B 1 143 ? -28.422 17.344 -11.703 1 97.81 143 ASP B C 1
ATOM 4139 O O . ASP B 1 143 ? -28.453 18.219 -10.836 1 97.81 143 ASP B O 1
ATOM 4143 N N . ASN B 1 144 ? -28.75 16.094 -11.469 1 97.75 144 ASN B N 1
ATOM 4144 C CA . ASN B 1 144 ? -29.016 15.648 -10.102 1 97.75 144 ASN B CA 1
ATOM 4145 C C . ASN B 1 144 ? -27.828 15.883 -9.18 1 97.75 144 ASN B C 1
ATOM 4147 O O . ASN B 1 144 ? -28 16.375 -8.062 1 97.75 144 ASN B O 1
ATOM 4151 N N . VAL B 1 145 ? -26.656 15.547 -9.656 1 98.06 145 VAL B N 1
ATOM 4152 C CA . VAL B 1 145 ? -25.438 15.734 -8.891 1 98.06 145 VAL B CA 1
ATOM 4153 C C . VAL B 1 145 ? -25.234 17.219 -8.594 1 98.06 145 VAL B C 1
ATOM 4155 O O . VAL B 1 145 ? -24.922 17.594 -7.461 1 98.06 145 VAL B O 1
ATOM 4158 N N . ALA B 1 146 ? -25.422 18.078 -9.594 1 98.12 146 ALA B N 1
ATOM 4159 C CA . ALA B 1 146 ? -25.297 19.516 -9.422 1 98.12 146 ALA B CA 1
ATOM 4160 C C . ALA B 1 146 ? -26.266 20.031 -8.367 1 98.12 146 ALA B C 1
ATOM 4162 O O . ALA B 1 146 ? -25.906 20.891 -7.543 1 98.12 146 ALA B O 1
ATOM 4163 N N . THR B 1 147 ? -27.469 19.562 -8.406 1 98 147 THR B N 1
ATOM 4164 C CA . THR B 1 147 ? -28.484 19.938 -7.438 1 98 147 THR B CA 1
ATOM 4165 C C . THR B 1 147 ? -28.062 19.578 -6.023 1 98 147 THR B C 1
ATOM 4167 O O . THR B 1 147 ? -28.156 20.391 -5.105 1 98 147 THR B O 1
ATOM 4170 N N . LEU B 1 148 ? -27.609 18.359 -5.855 1 97.94 148 LEU B N 1
ATOM 4171 C CA . LEU B 1 148 ? -27.172 17.891 -4.547 1 97.94 148 LEU B CA 1
ATOM 4172 C C . LEU B 1 148 ? -25.984 18.703 -4.039 1 97.94 148 LEU B C 1
ATOM 4174 O O . LEU B 1 148 ? -25.938 19.062 -2.861 1 97.94 148 LEU B O 1
ATOM 4178 N N . ARG B 1 149 ? -25.078 19.031 -4.961 1 97.44 149 ARG B N 1
ATOM 4179 C CA . ARG B 1 149 ? -23.938 19.859 -4.594 1 97.44 149 ARG B CA 1
ATOM 4180 C C . ARG B 1 149 ? -24.406 21.234 -4.109 1 97.44 149 ARG B C 1
ATOM 4182 O O . ARG B 1 149 ? -23.922 21.719 -3.084 1 97.44 149 ARG B O 1
ATOM 4189 N N . ARG B 1 150 ? -25.281 21.797 -4.863 1 96.94 150 ARG B N 1
ATOM 4190 C CA . ARG B 1 150 ? -25.812 23.125 -4.527 1 96.94 150 ARG B CA 1
ATOM 4191 C C . ARG B 1 150 ? -26.438 23.125 -3.137 1 96.94 150 ARG B C 1
ATOM 4193 O O . ARG B 1 150 ? -26.359 24.109 -2.418 1 96.94 150 ARG B O 1
ATOM 4200 N N . ARG B 1 151 ? -26.984 22.016 -2.758 1 96.69 151 ARG B N 1
ATOM 4201 C CA . ARG B 1 151 ? -27.688 21.906 -1.48 1 96.69 151 ARG B CA 1
ATOM 4202 C C . ARG B 1 151 ? -26.734 21.5 -0.365 1 96.69 151 ARG B C 1
ATOM 4204 O O . ARG B 1 151 ? -27.156 21.203 0.75 1 96.69 151 ARG B O 1
ATOM 4211 N N . GLY B 1 152 ? -25.453 21.344 -0.696 1 95.69 152 GLY B N 1
ATOM 4212 C CA . GLY B 1 152 ? -24.438 21.203 0.346 1 95.69 152 GLY B CA 1
ATOM 4213 C C . GLY B 1 152 ? -23.891 19.781 0.452 1 95.69 152 GLY B C 1
ATOM 4214 O O . GLY B 1 152 ? -23.031 19.516 1.283 1 95.69 152 GLY B O 1
ATOM 4215 N N . ALA B 1 153 ? -24.391 18.812 -0.363 1 97.38 153 ALA B N 1
ATOM 4216 C CA . ALA B 1 153 ? -23.875 17.453 -0.319 1 97.38 153 ALA B CA 1
ATOM 4217 C C . ALA B 1 153 ? -22.469 17.391 -0.906 1 97.38 153 ALA B C 1
ATOM 4219 O O . ALA B 1 153 ? -22.172 18.047 -1.904 1 97.38 153 ALA B O 1
ATOM 4220 N N . GLU B 1 154 ? -21.594 16.703 -0.259 1 97.12 154 GLU B N 1
ATOM 4221 C CA . GLU B 1 154 ? -20.297 16.375 -0.836 1 97.12 154 GLU B CA 1
ATOM 4222 C C . GLU B 1 154 ? -20.391 15.18 -1.771 1 97.12 154 GLU B C 1
ATOM 4224 O O . GLU B 1 154 ? -20.891 14.125 -1.386 1 97.12 154 GLU B O 1
ATOM 4229 N N . ILE B 1 155 ? -19.906 15.375 -3.014 1 98.06 155 ILE B N 1
ATOM 4230 C CA . ILE B 1 155 ? -19.953 14.297 -3.998 1 98.06 155 ILE B CA 1
ATOM 4231 C C . ILE B 1 155 ? -18.562 13.68 -4.137 1 98.06 155 ILE B C 1
ATOM 4233 O O . ILE B 1 155 ? -17.594 14.383 -4.441 1 98.06 155 ILE B O 1
ATOM 4237 N N . VAL B 1 156 ? -18.375 12.383 -3.834 1 97.81 156 VAL B N 1
ATOM 4238 C CA . VAL B 1 156 ? -17.156 11.648 -4.164 1 97.81 156 VAL B CA 1
ATOM 4239 C C . VAL B 1 156 ? -17.266 11.086 -5.582 1 97.81 156 VAL B C 1
ATOM 4241 O O . VAL B 1 156 ? -17.938 10.07 -5.805 1 97.81 156 VAL B O 1
ATOM 4244 N N . VAL B 1 157 ? -16.641 11.695 -6.461 1 96.06 157 VAL B N 1
ATOM 4245 C CA . VAL B 1 157 ? -16.812 11.422 -7.883 1 96.06 157 VAL B CA 1
ATOM 4246 C C . VAL B 1 157 ? -16.312 10.016 -8.203 1 96.06 157 VAL B C 1
ATOM 4248 O O . VAL B 1 157 ? -15.32 9.562 -7.633 1 96.06 157 VAL B O 1
ATOM 4251 N N . PRO B 1 158 ? -17.062 9.32 -9.125 1 95.19 158 PRO B N 1
ATOM 4252 C CA . PRO B 1 158 ? -16.641 7.973 -9.508 1 95.19 158 PRO B CA 1
ATOM 4253 C C . PRO B 1 158 ? -15.227 7.938 -10.102 1 95.19 158 PRO B C 1
ATOM 4255 O O . PRO B 1 158 ? -14.766 8.938 -10.656 1 95.19 158 PRO B O 1
ATOM 4258 N N . GLY B 1 159 ? -14.609 6.859 -9.852 1 91.12 159 GLY B N 1
ATOM 4259 C CA . GLY B 1 159 ? -13.297 6.668 -10.445 1 91.12 159 GLY B CA 1
ATOM 4260 C C . GLY B 1 159 ? -13.352 6.262 -11.906 1 91.12 159 GLY B C 1
ATOM 4261 O O . GLY B 1 159 ? -14.438 6.039 -12.453 1 91.12 159 GLY B O 1
ATOM 4262 N N . CYS B 1 160 ? -12.109 6.293 -12.453 1 84.31 160 CYS B N 1
ATOM 4263 C CA . CYS B 1 160 ? -11.969 5.848 -13.836 1 84.31 160 CYS B CA 1
ATOM 4264 C C . CYS B 1 160 ? -11.531 4.391 -13.898 1 84.31 160 CYS B C 1
ATOM 4266 O O . CYS B 1 160 ? -10.852 3.902 -13 1 84.31 160 CYS B O 1
ATOM 4268 N N . GLY B 1 161 ? -11.891 3.742 -14.922 1 76.69 161 GLY B N 1
ATOM 4269 C CA . GLY B 1 161 ? -11.484 2.365 -15.156 1 76.69 161 GLY B CA 1
ATOM 4270 C C . GLY B 1 161 ? -12.602 1.497 -15.703 1 76.69 161 GLY B C 1
ATOM 4271 O O . GLY B 1 161 ? -13.617 2.01 -16.172 1 76.69 161 GLY B O 1
ATOM 4272 N N . GLY B 1 162 ? -12.289 0.174 -15.703 1 70.75 162 GLY B N 1
ATOM 4273 C CA . GLY B 1 162 ? -13.289 -0.764 -16.203 1 70.75 162 GLY B CA 1
ATOM 4274 C C . GLY B 1 162 ? -14.406 -1.018 -15.203 1 70.75 162 GLY B C 1
ATOM 4275 O O . GLY B 1 162 ? -14.188 -1.012 -13.992 1 70.75 162 GLY B O 1
ATOM 4276 N N . THR B 1 163 ? -15.648 -0.939 -15.758 1 72.19 163 THR B N 1
ATOM 4277 C CA . THR B 1 163 ? -16.797 -1.341 -14.969 1 72.19 163 THR B CA 1
ATOM 4278 C C . THR B 1 163 ? -17.156 -2.801 -15.234 1 72.19 163 THR B C 1
ATOM 4280 O O . THR B 1 163 ? -16.625 -3.42 -16.156 1 72.19 163 THR B O 1
ATOM 4283 N N . ALA B 1 164 ? -17.875 -3.32 -14.438 1 66.38 164 ALA B N 1
ATOM 4284 C CA . ALA B 1 164 ? -18.281 -4.715 -14.57 1 66.38 164 ALA B CA 1
ATOM 4285 C C . ALA B 1 164 ? -18.938 -4.965 -15.938 1 66.38 164 ALA B C 1
ATOM 4287 O O . ALA B 1 164 ? -18.891 -6.086 -16.453 1 66.38 164 ALA B O 1
ATOM 4288 N N . CYS B 1 165 ? -19.516 -3.9 -16.422 1 64.44 165 CYS B N 1
ATOM 4289 C CA . CYS B 1 165 ? -20.203 -4.031 -17.703 1 64.44 165 CYS B CA 1
ATOM 4290 C C . CYS B 1 165 ? -19.219 -3.99 -18.859 1 64.44 165 CYS B C 1
ATOM 4292 O O . CYS B 1 165 ? -19.609 -4.098 -20.016 1 64.44 165 CYS B O 1
ATOM 4294 N N . GLY B 1 166 ? -17.953 -3.885 -18.469 1 69.88 166 GLY B N 1
ATOM 4295 C CA . GLY B 1 166 ? -16.922 -3.943 -19.484 1 69.88 166 GLY B CA 1
ATOM 4296 C C . GLY B 1 166 ? -16.609 -2.588 -20.094 1 69.88 166 GLY B C 1
ATOM 4297 O O . GLY B 1 166 ? -15.648 -2.453 -20.859 1 69.88 166 GLY B O 1
ATOM 4298 N N . ASP B 1 167 ? -17.469 -1.587 -19.766 1 71.06 167 ASP B N 1
ATOM 4299 C CA . ASP B 1 167 ? -17.234 -0.25 -20.312 1 71.06 167 ASP B CA 1
ATOM 4300 C C . ASP B 1 167 ? -16.062 0.426 -19.609 1 71.06 167 ASP B C 1
ATOM 4302 O O . ASP B 1 167 ? -15.805 0.189 -18.438 1 71.06 167 ASP B O 1
ATOM 4306 N N . THR B 1 168 ? -15.305 1.09 -20.406 1 78.62 168 THR B N 1
ATOM 4307 C CA . THR B 1 168 ? -14.18 1.86 -19.891 1 78.62 168 THR B CA 1
ATOM 4308 C C . THR B 1 168 ? -14.555 3.332 -19.734 1 78.62 168 THR B C 1
ATOM 4310 O O . THR B 1 168 ? -15.312 3.869 -20.547 1 78.62 168 THR B O 1
ATOM 4313 N N . GLY B 1 169 ? -14.352 3.947 -18.641 1 81.5 169 GLY B N 1
ATOM 4314 C CA . GLY B 1 169 ? -14.648 5.344 -18.359 1 81.5 169 GLY B CA 1
ATOM 4315 C C . GLY B 1 169 ? -14.875 5.617 -16.891 1 81.5 169 GLY B C 1
ATOM 4316 O O . GLY B 1 169 ? -14.555 4.789 -16.031 1 81.5 169 GLY B O 1
ATOM 4317 N N . GLN B 1 170 ? -15.352 6.836 -16.719 1 87.19 170 GLN B N 1
ATOM 4318 C CA . GLN B 1 170 ? -15.625 7.262 -15.344 1 87.19 170 GLN B CA 1
ATOM 4319 C C . GLN B 1 170 ? -16.984 6.762 -14.875 1 87.19 170 GLN B C 1
ATOM 4321 O O . GLN B 1 170 ? -18.016 7.047 -15.5 1 87.19 170 GLN B O 1
ATOM 4326 N N . GLY B 1 171 ? -17.078 5.871 -13.898 1 90.75 171 GLY B N 1
ATOM 4327 C CA . GLY B 1 171 ? -18.344 5.375 -13.391 1 90.75 171 GLY B CA 1
ATOM 4328 C C . GLY B 1 171 ? -18.188 4.422 -12.227 1 90.75 171 GLY B C 1
ATOM 4329 O O . GLY B 1 171 ? -19.141 4.145 -11.508 1 90.75 171 GLY B O 1
ATOM 4330 N N . ARG B 1 172 ? -16.969 3.996 -12.078 1 93.31 172 ARG B N 1
ATOM 4331 C CA . ARG B 1 172 ? -16.688 3.051 -11.008 1 93.31 172 ARG B CA 1
ATOM 4332 C C . ARG B 1 172 ? -16.703 3.742 -9.648 1 93.31 172 ARG B C 1
ATOM 4334 O O . ARG B 1 172 ? -16.297 4.895 -9.523 1 93.31 172 ARG B O 1
ATOM 4341 N N . LEU B 1 173 ? -17.234 3.016 -8.672 1 96.44 173 LEU B N 1
ATOM 4342 C CA . LEU B 1 173 ? -17.203 3.574 -7.32 1 96.44 173 LEU B CA 1
ATOM 4343 C C . LEU B 1 173 ? -15.805 4.035 -6.953 1 96.44 173 LEU B C 1
ATOM 4345 O O . LEU B 1 173 ? -14.82 3.34 -7.234 1 96.44 173 LEU B O 1
ATOM 4349 N N . ALA B 1 174 ? -15.727 5.219 -6.359 1 96.25 174 ALA B N 1
ATOM 4350 C CA . ALA B 1 174 ? -14.445 5.727 -5.879 1 96.25 174 ALA B CA 1
ATOM 4351 C C . ALA B 1 174 ? -13.758 4.711 -4.973 1 96.25 174 ALA B C 1
ATOM 4353 O O . ALA B 1 174 ? -14.422 3.881 -4.344 1 96.25 174 ALA B O 1
ATOM 4354 N N . PRO B 1 175 ? -12.438 4.758 -4.898 1 94.75 175 PRO B N 1
ATOM 4355 C CA . PRO B 1 175 ? -11.734 3.867 -3.977 1 94.75 175 PRO B CA 1
ATOM 4356 C C . PRO B 1 175 ? -12.234 3.984 -2.539 1 94.75 175 PRO B C 1
ATOM 4358 O O . PRO B 1 175 ? -12.602 5.078 -2.098 1 94.75 175 PRO B O 1
ATOM 4361 N N . VAL B 1 176 ? -12.234 2.881 -1.828 1 96.38 176 VAL B N 1
ATOM 4362 C CA . VAL B 1 176 ? -12.734 2.801 -0.46 1 96.38 176 VAL B CA 1
ATOM 4363 C C . VAL B 1 176 ? -12.016 3.826 0.414 1 96.38 176 VAL B C 1
ATOM 4365 O O . VAL B 1 176 ? -12.625 4.445 1.287 1 96.38 176 VAL B O 1
ATOM 4368 N N . GLU B 1 177 ? -10.734 4.027 0.137 1 95.94 177 GLU B N 1
ATOM 4369 C CA . GLU B 1 177 ? -9.953 4.98 0.922 1 95.94 177 GLU B CA 1
ATOM 4370 C C . GLU B 1 177 ? -10.5 6.395 0.782 1 95.94 177 GLU B C 1
ATOM 4372 O O . GLU B 1 177 ? -10.547 7.148 1.756 1 95.94 177 GLU B O 1
ATOM 4377 N N . ASP B 1 178 ? -10.922 6.75 -0.44 1 96.56 178 ASP B N 1
ATOM 4378 C CA . ASP B 1 178 ? -11.516 8.062 -0.667 1 96.56 178 ASP B CA 1
ATOM 4379 C C . ASP B 1 178 ? -12.836 8.211 0.084 1 96.56 178 ASP B C 1
ATOM 4381 O O . ASP B 1 178 ? -13.125 9.266 0.642 1 96.56 178 ASP B O 1
ATOM 4385 N N . LEU B 1 179 ? -13.602 7.156 0.046 1 98 179 LEU B N 1
ATOM 4386 C CA . LEU B 1 179 ? -14.867 7.152 0.774 1 98 179 LEU B CA 1
ATOM 4387 C C . LEU B 1 179 ? -14.633 7.293 2.273 1 98 179 LEU B C 1
ATOM 4389 O O . LEU B 1 179 ? -15.336 8.047 2.951 1 98 179 LEU B O 1
ATOM 4393 N N . PHE B 1 180 ? -13.633 6.555 2.758 1 98.19 180 PHE B N 1
ATOM 4394 C CA . PHE B 1 180 ? -13.242 6.574 4.16 1 98.19 180 PHE B CA 1
ATOM 4395 C C . PHE B 1 180 ? -12.875 7.988 4.605 1 98.19 180 PHE B C 1
ATOM 4397 O O . PHE B 1 180 ? -13.406 8.484 5.602 1 98.19 180 PHE B O 1
ATOM 4404 N N . LEU B 1 181 ? -12.062 8.641 3.834 1 98.06 181 LEU B N 1
ATOM 4405 C CA . LEU B 1 181 ? -11.617 9.992 4.172 1 98.06 181 LEU B CA 1
ATOM 4406 C C . LEU B 1 181 ? -12.766 10.984 4.07 1 98.06 181 LEU B C 1
ATOM 4408 O O . LEU B 1 181 ? -12.852 11.922 4.867 1 98.06 181 LEU B O 1
ATOM 4412 N N . ALA B 1 182 ? -13.648 10.812 3.084 1 98.06 182 ALA B N 1
ATOM 4413 C CA . ALA B 1 182 ? -14.812 11.672 2.965 1 98.06 182 ALA B CA 1
ATOM 4414 C C . ALA B 1 182 ? -15.727 11.539 4.184 1 98.06 182 ALA B C 1
ATOM 4416 O O . ALA B 1 182 ? -16.281 12.531 4.668 1 98.06 182 ALA B O 1
ATOM 4417 N N . ALA B 1 183 ? -15.898 10.312 4.656 1 98.31 183 ALA B N 1
ATOM 4418 C CA . ALA B 1 183 ? -16.688 10.07 5.859 1 98.31 183 ALA B CA 1
ATOM 4419 C C . ALA B 1 183 ? -16.062 10.766 7.066 1 98.31 183 ALA B C 1
ATOM 4421 O O . ALA B 1 183 ? -16.766 11.43 7.84 1 98.31 183 ALA B O 1
ATOM 4422 N N . LEU B 1 184 ? -14.766 10.617 7.227 1 98.5 184 LEU B N 1
ATOM 4423 C CA . LEU B 1 184 ? -14.086 11.25 8.352 1 98.5 184 LEU B CA 1
ATOM 4424 C C . LEU B 1 184 ? -14.211 12.766 8.281 1 98.5 184 LEU B C 1
ATOM 4426 O O . LEU B 1 184 ? -14.391 13.422 9.312 1 98.5 184 LEU B O 1
ATOM 4430 N N . ARG B 1 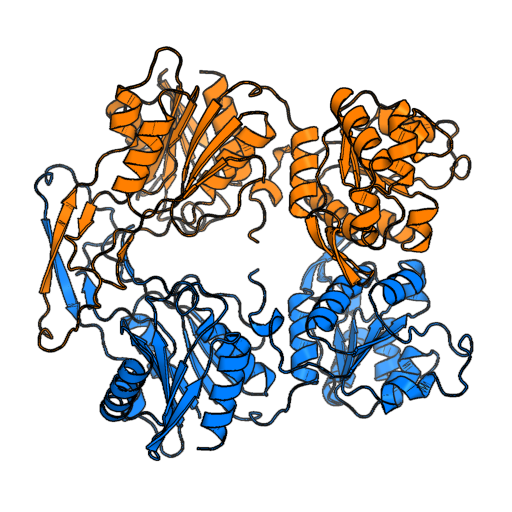185 ? -14.047 13.305 7.082 1 98.31 185 ARG B N 1
ATOM 4431 C CA . ARG B 1 185 ? -14.188 14.742 6.918 1 98.31 185 ARG B CA 1
ATOM 4432 C C . ARG B 1 185 ? -15.578 15.211 7.332 1 98.31 185 ARG B C 1
ATOM 4434 O O . ARG B 1 185 ? -15.719 16.234 8.016 1 98.31 185 ARG B O 1
ATOM 4441 N N . ALA B 1 186 ? -16.625 14.43 6.941 1 98.12 186 ALA B N 1
ATOM 4442 C CA . ALA B 1 186 ? -18 14.766 7.281 1 98.12 186 ALA B CA 1
ATOM 4443 C C . ALA B 1 186 ? -18.219 14.734 8.797 1 98.12 186 ALA B C 1
ATOM 4445 O O . ALA B 1 186 ? -19.094 15.43 9.32 1 98.12 186 ALA B O 1
ATOM 4446 N N . LEU B 1 187 ? -17.391 13.938 9.5 1 98.12 187 LEU B N 1
ATOM 4447 C CA . LEU B 1 187 ? -17.516 13.781 10.945 1 98.12 187 LEU B CA 1
ATOM 4448 C C . LEU B 1 187 ? -16.594 14.75 11.68 1 98.12 187 LEU B C 1
ATOM 4450 O O . LEU B 1 187 ? -16.562 14.773 12.906 1 98.12 187 LEU B O 1
ATOM 4454 N N . SER B 1 188 ? -15.797 15.523 10.984 1 98.25 188 SER B N 1
ATOM 4455 C CA . SER B 1 188 ? -14.797 16.391 11.586 1 98.25 188 SER B CA 1
ATOM 4456 C C . SER B 1 188 ? -15.312 17.812 11.727 1 98.25 188 SER B C 1
ATOM 4458 O O . SER B 1 188 ? -16.141 18.266 10.93 1 98.25 188 SER B O 1
ATOM 4460 N N . PRO B 1 189 ? -14.82 18.531 12.766 1 97.62 189 PRO B N 1
ATOM 4461 C CA . PRO B 1 189 ? -15.102 19.969 12.773 1 97.62 189 PRO B CA 1
ATOM 4462 C C . PRO B 1 189 ? -14.492 20.703 11.578 1 97.62 189 PRO B C 1
ATOM 4464 O O . PRO B 1 189 ? -13.445 20.281 11.07 1 97.62 189 PRO B O 1
ATOM 4467 N N . GLN B 1 190 ? -15.211 21.656 11.109 1 98 190 GLN B N 1
ATOM 4468 C CA . GLN B 1 190 ? -14.711 22.438 9.984 1 98 190 GLN B CA 1
ATOM 4469 C C . GLN B 1 190 ? -14.172 23.781 10.445 1 98 190 GLN B C 1
ATOM 4471 O O . GLN B 1 190 ? -14.492 24.828 9.867 1 98 190 GLN B O 1
ATOM 4476 N N . ASP B 1 191 ? -13.32 23.688 11.508 1 98.31 191 ASP B N 1
ATOM 4477 C CA . ASP B 1 191 ? -12.82 24.891 12.18 1 98.31 191 ASP B CA 1
ATOM 4478 C C . ASP B 1 191 ? -11.609 25.453 11.445 1 98.31 191 ASP B C 1
ATOM 4480 O O . ASP B 1 191 ? -11.094 26.516 11.82 1 98.31 191 ASP B O 1
ATOM 4484 N N . MET B 1 192 ? -11.125 24.828 10.352 1 98.38 192 MET B N 1
ATOM 4485 C CA . MET B 1 192 ? -10.031 25.375 9.547 1 98.38 192 MET B CA 1
ATOM 4486 C C . MET B 1 192 ? -10.531 25.797 8.172 1 98.38 192 MET B C 1
ATOM 4488 O O . MET B 1 192 ? -9.727 26.094 7.285 1 98.38 192 MET B O 1
ATOM 4492 N N . ALA B 1 193 ? -11.859 25.703 8.016 1 97.62 193 ALA B N 1
ATOM 4493 C CA . ALA B 1 193 ? -12.445 26.141 6.75 1 97.62 193 ALA B CA 1
ATOM 4494 C C . ALA B 1 193 ? -12.031 27.562 6.41 1 97.62 193 ALA B C 1
ATOM 4496 O O . ALA B 1 193 ? -12.047 28.453 7.273 1 97.62 193 ALA B O 1
ATOM 4497 N N . GLY B 1 194 ? -11.586 27.75 5.168 1 97.19 194 GLY B N 1
ATOM 4498 C CA . GLY B 1 194 ? -11.188 29.062 4.707 1 97.19 194 GLY B CA 1
ATOM 4499 C C . GLY B 1 194 ? -9.703 29.328 4.875 1 97.19 194 GLY B C 1
ATOM 4500 O O . GLY B 1 194 ? -9.164 30.297 4.316 1 97.19 194 GLY B O 1
ATOM 4501 N N . GLN B 1 195 ? -9.008 28.547 5.668 1 97.81 195 GLN B N 1
ATOM 4502 C CA . GLN B 1 195 ? -7.562 28.672 5.844 1 97.81 195 GLN B CA 1
ATOM 4503 C C . GLN B 1 195 ? -6.805 28 4.703 1 97.81 195 GLN B C 1
ATOM 4505 O O . GLN B 1 195 ? -7.184 26.906 4.258 1 97.81 195 GLN B O 1
ATOM 4510 N N . ARG B 1 196 ? -5.918 28.766 4.199 1 98.38 196 ARG B N 1
ATOM 4511 C CA . ARG B 1 196 ? -4.988 28.203 3.227 1 98.38 196 ARG B CA 1
ATOM 4512 C C . ARG B 1 196 ? -3.703 27.734 3.902 1 98.38 196 ARG B C 1
ATOM 4514 O O . ARG B 1 196 ? -2.965 28.547 4.469 1 98.38 196 ARG B O 1
ATOM 4521 N N . VAL B 1 197 ? -3.369 26.375 3.828 1 98.88 197 VAL B N 1
ATOM 4522 C CA . VAL B 1 197 ? -2.26 25.766 4.555 1 98.88 197 VAL B CA 1
ATOM 4523 C C . VAL B 1 197 ? -1.231 25.219 3.568 1 98.88 197 VAL B C 1
ATOM 4525 O O . VAL B 1 197 ? -1.583 24.5 2.633 1 98.88 197 VAL B O 1
ATOM 4528 N N . MET B 1 198 ? -0.021 25.609 3.688 1 98.81 198 MET B N 1
ATOM 4529 C CA . MET B 1 198 ? 1.087 24.984 2.969 1 98.81 198 MET B CA 1
ATOM 4530 C C . MET B 1 198 ? 1.833 24 3.863 1 98.81 198 MET B C 1
ATOM 4532 O O . MET B 1 198 ? 2.08 24.281 5.035 1 98.81 198 MET B O 1
ATOM 4536 N N . LEU B 1 199 ? 2.193 22.922 3.338 1 98.56 199 LEU B N 1
ATOM 4537 C CA . LEU B 1 199 ? 2.93 21.891 4.059 1 98.56 199 LEU B CA 1
ATOM 4538 C C . LEU B 1 199 ? 4.109 21.391 3.236 1 98.56 199 LEU B C 1
ATOM 4540 O O . LEU B 1 199 ? 3.982 21.172 2.027 1 98.56 199 LEU B O 1
ATOM 4544 N N . THR B 1 200 ? 5.285 21.328 3.799 1 98.69 200 THR B N 1
ATOM 4545 C CA . THR B 1 200 ? 6.379 20.562 3.207 1 98.69 200 THR B CA 1
ATOM 4546 C C . THR B 1 200 ? 6.512 19.203 3.875 1 98.69 200 THR B C 1
ATOM 4548 O O . THR B 1 200 ? 6.336 19.078 5.09 1 98.69 200 THR B O 1
ATOM 4551 N N . MET B 1 201 ? 6.73 18.203 3.07 1 98 201 MET B N 1
ATOM 4552 C CA . MET B 1 201 ? 6.797 16.875 3.662 1 98 201 MET B CA 1
ATOM 4553 C C . MET B 1 201 ? 7.734 15.977 2.867 1 98 201 MET B C 1
ATOM 4555 O O . MET B 1 201 ? 8.055 16.266 1.713 1 98 201 MET B O 1
ATOM 4559 N N . GLY B 1 202 ? 8.125 14.883 3.572 1 97.06 202 GLY B N 1
ATOM 4560 C CA . GLY B 1 202 ? 8.969 13.891 2.928 1 97.06 202 GLY B CA 1
ATOM 4561 C C . GLY B 1 202 ? 10.445 14.258 2.936 1 97.06 202 GLY B C 1
ATOM 4562 O O . GLY B 1 202 ? 10.82 15.312 3.453 1 97.06 202 GLY B O 1
ATOM 4563 N N . PRO B 1 203 ? 11.234 13.328 2.346 1 97.25 203 PRO B N 1
ATOM 4564 C CA . PRO B 1 203 ? 12.672 13.602 2.219 1 97.25 203 PRO B CA 1
ATOM 4565 C C . PRO B 1 203 ? 13.008 14.43 0.981 1 97.25 203 PRO B C 1
ATOM 4567 O O . PRO B 1 203 ? 12.164 14.594 0.097 1 97.25 203 PRO B O 1
ATOM 4570 N N . THR B 1 204 ? 14.086 15.047 0.993 1 97.88 204 THR B N 1
ATOM 4571 C CA . THR B 1 204 ? 14.695 15.484 -0.26 1 97.88 204 THR B CA 1
ATOM 4572 C C . THR B 1 204 ? 15.812 14.539 -0.683 1 97.88 204 THR B C 1
ATOM 4574 O O . THR B 1 204 ? 16.391 13.844 0.152 1 97.88 204 THR B O 1
ATOM 4577 N N . ARG B 1 205 ? 16.047 14.43 -1.92 1 97.19 205 ARG B N 1
ATOM 4578 C CA . ARG B 1 205 ? 17.109 13.609 -2.488 1 97.19 205 ARG B CA 1
ATOM 4579 C C . ARG B 1 205 ? 18.094 14.469 -3.287 1 97.19 205 ARG B C 1
ATOM 4581 O O . ARG B 1 205 ? 17.719 15.047 -4.309 1 97.19 205 ARG B O 1
ATOM 4588 N N . GLU B 1 206 ? 19.25 14.523 -2.781 1 97.88 206 GLU B N 1
ATOM 4589 C CA . GLU B 1 206 ? 20.297 15.32 -3.432 1 97.88 206 GLU B CA 1
ATOM 4590 C C . GLU B 1 206 ? 21.125 14.461 -4.379 1 97.88 206 GLU B C 1
ATOM 4592 O O . GLU B 1 206 ? 22.062 13.773 -3.953 1 97.88 206 GLU B O 1
ATOM 4597 N N . LYS B 1 207 ? 20.859 14.625 -5.617 1 95.44 207 LYS B N 1
ATOM 4598 C CA . LYS B 1 207 ? 21.469 13.773 -6.637 1 95.44 207 LYS B CA 1
ATOM 4599 C C . LYS B 1 207 ? 22.938 14.117 -6.816 1 95.44 207 LYS B C 1
ATOM 4601 O O . LYS B 1 207 ? 23.312 15.289 -6.816 1 95.44 207 LYS B O 1
ATOM 4606 N N . TRP B 1 208 ? 23.75 13.102 -6.945 1 95.31 208 TRP B N 1
ATOM 4607 C CA . TRP B 1 208 ? 25.172 13.297 -7.238 1 95.31 208 TRP B CA 1
ATOM 4608 C C . TRP B 1 208 ? 25.484 12.953 -8.695 1 95.31 208 TRP B C 1
ATOM 4610 O O . TRP B 1 208 ? 26.016 13.781 -9.43 1 95.31 208 TRP B O 1
ATOM 4620 N N . ASP B 1 209 ? 25.141 11.805 -9.055 1 92.19 209 ASP B N 1
ATOM 4621 C CA . ASP B 1 209 ? 25.328 11.398 -10.445 1 92.19 209 ASP B CA 1
ATOM 4622 C C . ASP B 1 209 ? 24 10.898 -11.039 1 92.19 209 ASP B C 1
ATOM 4624 O O . ASP B 1 209 ? 22.922 11.289 -10.586 1 92.19 209 ASP B O 1
ATOM 4628 N N . GLY B 1 210 ? 24.078 10.188 -12.07 1 87.69 210 GLY B N 1
ATOM 4629 C CA . GLY B 1 210 ? 22.875 9.773 -12.758 1 87.69 210 GLY B CA 1
ATOM 4630 C C . GLY B 1 210 ? 22.047 8.781 -11.969 1 87.69 210 GLY B C 1
ATOM 4631 O O . GLY B 1 210 ? 20.891 8.5 -12.32 1 87.69 210 GLY B O 1
ATOM 4632 N N . VAL B 1 211 ? 22.531 8.297 -10.922 1 88.31 211 VAL B N 1
ATOM 4633 C CA . VAL B 1 211 ? 21.859 7.203 -10.234 1 88.31 211 VAL B CA 1
ATOM 4634 C C . VAL B 1 211 ? 21.844 7.469 -8.734 1 88.31 211 VAL B C 1
ATOM 4636 O O . VAL B 1 211 ? 20.797 7.387 -8.094 1 88.31 211 VAL B O 1
ATOM 4639 N N . ARG B 1 212 ? 22.922 7.949 -8.133 1 93.56 212 ARG B N 1
ATOM 4640 C CA . ARG B 1 212 ? 23.109 7.996 -6.688 1 93.56 212 ARG B CA 1
ATOM 4641 C C . ARG B 1 212 ? 22.703 9.359 -6.133 1 93.56 212 ARG B C 1
ATOM 4643 O O . ARG B 1 212 ? 22.828 10.375 -6.816 1 93.56 212 ARG B O 1
ATOM 4650 N N . TYR B 1 213 ? 22.266 9.25 -4.828 1 95.44 213 TYR B N 1
ATOM 4651 C CA . TYR B 1 213 ? 21.875 10.5 -4.188 1 95.44 213 TYR B CA 1
ATOM 4652 C C . TYR B 1 213 ? 22.062 10.422 -2.676 1 95.44 213 TYR B C 1
ATOM 4654 O O . TYR B 1 213 ? 22.266 9.336 -2.125 1 95.44 213 TYR B O 1
ATOM 4662 N N . TRP B 1 214 ? 22.125 11.594 -2.105 1 96.69 214 TRP B N 1
ATOM 4663 C CA . TRP B 1 214 ? 22.234 11.836 -0.67 1 96.69 214 TRP B CA 1
ATOM 4664 C C . TRP B 1 214 ? 20.875 12.164 -0.07 1 96.69 214 TRP B C 1
ATOM 4666 O O . TRP B 1 214 ? 20.125 12.969 -0.625 1 96.69 214 TRP B O 1
ATOM 4676 N N . THR B 1 215 ? 20.516 11.469 1.074 1 96.81 215 THR B N 1
ATOM 4677 C CA . THR B 1 215 ? 19.172 11.68 1.585 1 96.81 215 THR B CA 1
ATOM 4678 C C . THR B 1 215 ? 19.078 11.25 3.047 1 96.81 215 THR B C 1
ATOM 4680 O O . THR B 1 215 ? 20.094 11.055 3.713 1 96.81 215 THR B O 1
ATOM 4683 N N . ASN B 1 216 ? 17.875 11.25 3.572 1 93.25 216 ASN B N 1
ATOM 4684 C CA . ASN B 1 216 ? 17.516 10.781 4.906 1 93.25 216 ASN B CA 1
ATOM 4685 C C . ASN B 1 216 ? 16.344 9.812 4.867 1 93.25 216 ASN B C 1
ATOM 4687 O O . ASN B 1 216 ? 15.703 9.648 3.826 1 93.25 216 ASN B O 1
ATOM 4691 N N . PRO B 1 217 ? 16.062 9.133 5.961 1 91.81 217 PRO B N 1
ATOM 4692 C CA . PRO B 1 217 ? 15.094 8.023 5.914 1 91.81 217 PRO B CA 1
ATOM 4693 C C . PRO B 1 217 ? 13.664 8.469 6.203 1 91.81 217 PRO B C 1
ATOM 4695 O O . PRO B 1 217 ? 12.859 7.684 6.707 1 91.81 217 PRO B O 1
ATOM 4698 N N . SER B 1 218 ? 13.305 9.617 5.844 1 93.12 218 SER B N 1
ATOM 4699 C CA . SER B 1 218 ? 11.938 10.078 6.066 1 93.12 218 SER B CA 1
ATOM 4700 C C . SER B 1 218 ? 10.969 9.398 5.105 1 93.12 218 SER B C 1
ATOM 4702 O O . SER B 1 218 ? 11.242 9.297 3.908 1 93.12 218 SER B O 1
ATOM 4704 N N . SER B 1 219 ? 9.859 8.961 5.695 1 92.38 219 SER B N 1
ATOM 4705 C CA . SER B 1 219 ? 8.82 8.344 4.887 1 92.38 219 SER B CA 1
ATOM 4706 C C . SER B 1 219 ? 7.754 9.352 4.48 1 92.38 219 SER B C 1
ATOM 4708 O O . SER B 1 219 ? 6.922 9.078 3.615 1 92.38 219 SER B O 1
ATOM 4710 N N . GLY B 1 220 ? 7.785 10.469 5.117 1 95.19 220 GLY B N 1
ATOM 4711 C CA . GLY B 1 220 ? 6.781 11.492 4.836 1 95.19 220 GLY B CA 1
ATOM 4712 C C . GLY B 1 220 ? 5.469 11.25 5.555 1 95.19 220 GLY B C 1
ATOM 4713 O O . GLY B 1 220 ? 4.516 12.016 5.395 1 95.19 220 GLY B O 1
ATOM 4714 N N . THR B 1 221 ? 5.367 10.258 6.457 1 95.19 221 THR B N 1
ATOM 4715 C CA . THR B 1 221 ? 4.121 9.852 7.09 1 95.19 221 THR B CA 1
ATOM 4716 C C . THR B 1 221 ? 3.607 10.945 8.023 1 95.19 221 THR B C 1
ATOM 4718 O O . THR B 1 221 ? 2.408 11.227 8.062 1 95.19 221 THR B O 1
ATOM 4721 N N . MET B 1 222 ? 4.477 11.539 8.781 1 96.12 222 MET B N 1
ATOM 4722 C CA . MET B 1 222 ? 4.062 12.617 9.672 1 96.12 222 MET B CA 1
ATOM 4723 C C . MET B 1 222 ? 3.482 13.781 8.883 1 96.12 222 MET B C 1
ATOM 4725 O O . MET B 1 222 ? 2.461 14.352 9.266 1 96.12 222 MET B O 1
ATOM 4729 N N . GLY B 1 223 ? 4.168 14.148 7.773 1 97.56 223 GLY B N 1
ATOM 4730 C CA . GLY B 1 223 ? 3.648 15.195 6.91 1 97.56 223 GLY B CA 1
ATOM 4731 C C . GLY B 1 223 ? 2.297 14.852 6.309 1 97.56 223 GLY B C 1
ATOM 4732 O O . GLY B 1 223 ? 1.414 15.711 6.23 1 97.56 223 GLY B O 1
ATOM 4733 N N . ALA B 1 224 ? 2.15 13.641 5.934 1 97.5 224 ALA B N 1
ATOM 4734 C CA . ALA B 1 224 ? 0.873 13.195 5.383 1 97.5 224 ALA B CA 1
ATOM 4735 C C . ALA B 1 224 ? -0.238 13.297 6.422 1 97.5 224 ALA B C 1
ATOM 4737 O O . ALA B 1 224 ? -1.367 13.672 6.102 1 97.5 224 ALA B O 1
ATOM 4738 N N . ALA B 1 225 ? 0.09 12.898 7.621 1 97.75 225 ALA B N 1
ATOM 4739 C CA . ALA B 1 225 ? -0.875 13 8.711 1 97.75 225 ALA B CA 1
ATOM 4740 C C . ALA B 1 225 ? -1.303 14.453 8.93 1 97.75 225 ALA B C 1
ATOM 4742 O O . ALA B 1 225 ? -2.492 14.734 9.094 1 97.75 225 ALA B O 1
ATOM 4743 N N . LEU B 1 226 ? -0.369 15.352 8.852 1 98.31 226 LEU B N 1
ATOM 4744 C CA . LEU B 1 226 ? -0.652 16.766 9.047 1 98.31 226 LEU B CA 1
ATOM 4745 C C . LEU B 1 226 ? -1.53 17.312 7.926 1 98.31 226 LEU B C 1
ATOM 4747 O O . LEU B 1 226 ? -2.525 18 8.188 1 98.31 226 LEU B O 1
ATOM 4751 N N . ALA B 1 227 ? -1.128 16.984 6.715 1 98.5 227 ALA B N 1
ATOM 4752 C CA . ALA B 1 227 ? -1.902 17.422 5.559 1 98.5 227 ALA B CA 1
ATOM 4753 C C . ALA B 1 227 ? -3.342 16.922 5.641 1 98.5 227 ALA B C 1
ATOM 4755 O O . ALA B 1 227 ? -4.285 17.688 5.406 1 98.5 227 ALA B O 1
ATOM 4756 N N . THR B 1 228 ? -3.475 15.703 5.996 1 98.31 228 THR B N 1
ATOM 4757 C CA . THR B 1 228 ? -4.793 15.086 6.066 1 98.31 228 THR B CA 1
ATOM 4758 C C . THR B 1 228 ? -5.621 15.703 7.195 1 98.31 228 THR B C 1
ATOM 4760 O O . THR B 1 228 ? -6.805 15.984 7.016 1 98.31 228 THR B O 1
ATOM 4763 N N . ALA B 1 229 ? -4.992 15.906 8.352 1 98.5 229 ALA B N 1
ATOM 4764 C CA . ALA B 1 229 ? -5.691 16.516 9.484 1 98.5 229 ALA B CA 1
ATOM 4765 C C . ALA B 1 229 ? -6.242 17.891 9.109 1 98.5 229 ALA B C 1
ATOM 4767 O O . ALA B 1 229 ? -7.414 18.172 9.359 1 98.5 229 ALA B O 1
ATOM 4768 N N . ALA B 1 230 ? -5.375 18.656 8.508 1 98.75 230 ALA B N 1
ATOM 4769 C CA . ALA B 1 230 ? -5.809 19.984 8.102 1 98.75 230 ALA B CA 1
ATOM 4770 C C . ALA B 1 230 ? -6.938 19.906 7.078 1 98.75 230 ALA B C 1
ATOM 4772 O O . ALA B 1 230 ? -7.922 20.641 7.176 1 98.75 230 ALA B O 1
ATOM 4773 N N . TRP B 1 231 ? -6.797 19 6.121 1 98.56 231 TRP B N 1
ATOM 4774 C CA . TRP B 1 231 ? -7.801 18.828 5.078 1 98.56 231 TRP B CA 1
ATOM 4775 C C . TRP B 1 231 ? -9.117 18.344 5.664 1 98.56 231 TRP B C 1
ATOM 4777 O O . TRP B 1 231 ? -10.188 18.844 5.309 1 98.56 231 TRP B O 1
ATOM 4787 N N . LEU B 1 232 ? -9.047 17.391 6.555 1 98.44 232 LEU B N 1
ATOM 4788 C CA . LEU B 1 232 ? -10.242 16.875 7.211 1 98.44 232 LEU B CA 1
ATOM 4789 C C . LEU B 1 232 ? -11 17.984 7.918 1 98.44 232 LEU B C 1
ATOM 4791 O O . LEU B 1 232 ? -12.234 17.969 7.977 1 98.44 232 LEU B O 1
ATOM 4795 N N . ARG B 1 233 ? -10.266 18.938 8.375 1 98.56 233 ARG B N 1
ATOM 4796 C CA . ARG B 1 233 ? -10.859 19.984 9.203 1 98.56 233 ARG B CA 1
ATOM 4797 C C . ARG B 1 233 ? -11.211 21.203 8.375 1 98.56 233 ARG B C 1
ATOM 4799 O O . ARG B 1 233 ? -11.477 22.281 8.922 1 98.56 233 ARG B O 1
ATOM 4806 N N . GLY B 1 234 ? -11.094 21.078 7.016 1 98.19 234 GLY B N 1
ATOM 4807 C CA . GLY B 1 234 ? -11.719 22.031 6.113 1 98.19 234 GLY B CA 1
ATOM 4808 C C . GLY B 1 234 ? -10.719 22.938 5.422 1 98.19 234 GLY B C 1
ATOM 4809 O O . GLY B 1 234 ? -11.094 23.734 4.555 1 98.19 234 GLY B O 1
ATOM 4810 N N . ALA B 1 235 ? -9.445 22.859 5.703 1 98.69 235 ALA B N 1
ATOM 4811 C CA . ALA B 1 235 ? -8.438 23.75 5.125 1 98.69 235 ALA B CA 1
ATOM 4812 C C . ALA B 1 235 ? -8.195 23.422 3.658 1 98.69 235 ALA B C 1
ATOM 4814 O O . ALA B 1 235 ? -8.359 22.266 3.236 1 98.69 235 ALA B O 1
ATOM 4815 N N . GLY B 1 236 ? -7.961 24.469 2.871 1 98.5 236 GLY B N 1
ATOM 4816 C CA . GLY B 1 236 ? -7.277 24.25 1.605 1 98.5 236 GLY B CA 1
ATOM 4817 C C . GLY B 1 236 ? -5.797 23.953 1.768 1 98.5 236 GLY B C 1
ATOM 4818 O O . GLY B 1 236 ? -5.051 24.797 2.289 1 98.5 236 GLY B O 1
ATOM 4819 N N . VAL B 1 237 ? -5.344 22.797 1.37 1 98.75 237 VAL B N 1
ATOM 4820 C CA . VAL B 1 237 ? -3.984 22.359 1.685 1 98.75 237 VAL B CA 1
ATOM 4821 C C . VAL B 1 237 ? -3.18 22.219 0.396 1 98.75 237 VAL B C 1
ATOM 4823 O O . VAL B 1 237 ? -3.652 21.609 -0.573 1 98.75 237 VAL B O 1
ATOM 4826 N N . THR B 1 238 ? -2.078 22.797 0.338 1 98.88 238 THR B N 1
ATOM 4827 C CA . THR B 1 238 ? -1.058 22.562 -0.678 1 98.88 238 THR B CA 1
ATOM 4828 C C . THR B 1 238 ? 0.17 21.891 -0.07 1 98.88 238 THR B C 1
ATOM 4830 O O . THR B 1 238 ? 0.805 22.438 0.831 1 98.88 238 THR B O 1
ATOM 4833 N N . ALA B 1 239 ? 0.478 20.719 -0.557 1 98.81 239 ALA B N 1
ATOM 4834 C CA . ALA B 1 239 ? 1.598 19.953 -0.014 1 98.81 239 ALA B CA 1
ATOM 4835 C C . ALA B 1 239 ? 2.768 19.922 -0.994 1 98.81 239 ALA B C 1
ATOM 4837 O O . ALA B 1 239 ? 2.627 19.438 -2.123 1 98.81 239 ALA B O 1
ATOM 4838 N N . VAL B 1 240 ? 3.879 20.484 -0.596 1 98.81 240 VAL B N 1
ATOM 4839 C CA . VAL B 1 240 ? 5.133 20.328 -1.327 1 98.81 240 VAL B CA 1
ATOM 4840 C C . VAL B 1 240 ? 5.84 19.047 -0.895 1 98.81 240 VAL B C 1
ATOM 4842 O O . VAL B 1 240 ? 6.426 19 0.188 1 98.81 240 VAL B O 1
ATOM 4845 N N . CYS B 1 241 ? 5.836 18.062 -1.775 1 98.5 241 CYS B N 1
ATOM 4846 C CA . CYS B 1 241 ? 6.152 16.703 -1.377 1 98.5 241 CYS B CA 1
ATOM 4847 C C . CYS B 1 241 ? 7.48 16.25 -1.98 1 98.5 241 CYS B C 1
ATOM 4849 O O . CYS B 1 241 ? 7.68 16.344 -3.193 1 98.5 241 CYS B O 1
ATOM 4851 N N . GLY B 1 242 ? 8.383 15.789 -1.133 1 97.88 242 GLY B N 1
ATOM 4852 C CA . GLY B 1 242 ? 9.562 15.102 -1.615 1 97.88 242 GLY B CA 1
ATOM 4853 C C . GLY B 1 242 ? 9.266 13.734 -2.207 1 97.88 242 GLY B C 1
ATOM 4854 O O . GLY B 1 242 ? 8.102 13.328 -2.277 1 97.88 242 GLY B O 1
ATOM 4855 N N . PRO B 1 243 ? 10.297 13.086 -2.619 1 95.19 243 PRO B N 1
ATOM 4856 C CA . PRO B 1 243 ? 10.102 11.789 -3.266 1 95.19 243 PRO B CA 1
ATOM 4857 C C . PRO B 1 243 ? 9.625 10.711 -2.295 1 95.19 243 PRO B C 1
ATOM 4859 O O . PRO B 1 243 ? 10.055 10.68 -1.14 1 95.19 243 PRO B O 1
ATOM 4862 N N . GLY B 1 244 ? 8.695 9.852 -2.846 1 91.25 244 GLY B N 1
ATOM 4863 C CA . GLY B 1 244 ? 8.305 8.672 -2.098 1 91.25 244 GLY B CA 1
ATOM 4864 C C . GLY B 1 244 ? 7.266 8.953 -1.033 1 91.25 244 GLY B C 1
ATOM 4865 O O . GLY B 1 244 ? 6.93 8.078 -0.234 1 91.25 244 GLY B O 1
ATOM 4866 N N . CYS B 1 245 ? 6.75 10.094 -1.016 1 94.06 245 CYS B N 1
ATOM 4867 C CA . CYS B 1 245 ? 5.762 10.453 -0.005 1 94.06 245 CYS B CA 1
ATOM 4868 C C . CYS B 1 245 ? 4.473 9.664 -0.196 1 94.06 245 CYS B C 1
ATOM 4870 O O . CYS B 1 245 ? 4.133 9.289 -1.318 1 94.06 245 CYS B O 1
ATOM 4872 N N . PRO B 1 246 ? 3.779 9.438 0.961 1 94.06 246 PRO B N 1
ATOM 4873 C CA . PRO B 1 246 ? 2.488 8.75 0.867 1 94.06 246 PRO B CA 1
ATOM 4874 C C . PRO B 1 246 ? 1.446 9.555 0.093 1 94.06 246 PRO B C 1
ATOM 4876 O O . PRO B 1 246 ? 1.612 10.766 -0.1 1 94.06 246 PRO B O 1
ATOM 4879 N N . ASP B 1 247 ? 0.402 8.836 -0.303 1 93.31 247 ASP B N 1
ATOM 4880 C CA . ASP B 1 247 ? -0.727 9.492 -0.958 1 93.31 247 ASP B CA 1
ATOM 4881 C C . ASP B 1 247 ? -1.449 10.43 0.002 1 93.31 247 ASP B C 1
ATOM 4883 O O . ASP B 1 247 ? -1.453 10.211 1.215 1 93.31 247 ASP B O 1
ATOM 4887 N N . LEU B 1 248 ? -1.966 11.414 -0.595 1 96.62 248 LEU B N 1
ATOM 4888 C CA . LEU B 1 248 ? -2.768 12.391 0.132 1 96.62 248 LEU B CA 1
ATOM 4889 C C . LEU B 1 248 ? -4.207 12.391 -0.372 1 96.62 248 LEU B C 1
ATOM 4891 O O . LEU B 1 248 ? -4.496 11.867 -1.448 1 96.62 248 LEU B O 1
ATOM 4895 N N . PRO B 1 249 ? -5.098 12.891 0.47 1 95.62 249 PRO B N 1
ATOM 4896 C CA . PRO B 1 249 ? -6.473 13.016 -0.029 1 95.62 249 PRO B CA 1
ATOM 4897 C C . PRO B 1 249 ? -6.551 13.758 -1.361 1 95.62 249 PRO B C 1
ATOM 4899 O O . PRO B 1 249 ? -5.762 14.672 -1.612 1 95.62 249 PRO B O 1
ATOM 4902 N N . ALA B 1 250 ? -7.516 13.406 -2.193 1 91.94 250 ALA B N 1
ATOM 4903 C CA . ALA B 1 250 ? -7.672 13.961 -3.535 1 91.94 250 ALA B CA 1
ATOM 4904 C C . ALA B 1 250 ? -7.836 15.477 -3.482 1 91.94 250 ALA B C 1
ATOM 4906 O O . ALA B 1 250 ? -7.418 16.188 -4.402 1 91.94 250 ALA B O 1
ATOM 4907 N N . GLY B 1 251 ? -8.328 16 -2.459 1 94.38 251 GLY B N 1
ATOM 4908 C CA . GLY B 1 251 ? -8.578 17.438 -2.34 1 94.38 251 GLY B CA 1
ATOM 4909 C C . GLY B 1 251 ? -7.344 18.219 -1.958 1 94.38 251 GLY B C 1
ATOM 4910 O O . GLY B 1 251 ? -7.371 19.453 -1.938 1 94.38 251 GLY B O 1
ATOM 4911 N N . VAL B 1 252 ? -6.223 17.562 -1.714 1 97.38 252 VAL B N 1
ATOM 4912 C CA . VAL B 1 252 ? -4.969 18.234 -1.367 1 97.38 252 VAL B CA 1
ATOM 4913 C C . VAL B 1 252 ? -4.137 18.453 -2.627 1 97.38 252 VAL B C 1
ATOM 4915 O O . VAL B 1 252 ? -3.891 17.531 -3.395 1 97.38 252 VAL B O 1
ATOM 4918 N N . GLU B 1 253 ? -3.826 19.688 -2.855 1 97.88 253 GLU B N 1
ATOM 4919 C CA . GLU B 1 253 ? -2.936 19.984 -3.975 1 97.88 253 GLU B CA 1
ATOM 4920 C C . GLU B 1 253 ? -1.51 19.531 -3.682 1 97.88 253 GLU B C 1
ATOM 4922 O O . GLU B 1 253 ? -0.953 19.844 -2.629 1 97.88 253 GLU B O 1
ATOM 4927 N N . ARG B 1 254 ? -0.974 18.812 -4.613 1 98 254 ARG B N 1
ATOM 4928 C CA . ARG B 1 254 ? 0.366 18.266 -4.426 1 98 254 ARG B CA 1
ATOM 4929 C C . ARG B 1 254 ? 1.352 18.875 -5.418 1 98 254 ARG B C 1
ATOM 4931 O O . ARG B 1 254 ? 1.055 18.984 -6.609 1 98 254 ARG B O 1
ATOM 4938 N N . ILE B 1 255 ? 2.453 19.344 -4.941 1 98.56 255 ILE B N 1
ATOM 4939 C CA . ILE B 1 255 ? 3.584 19.797 -5.75 1 98.56 255 ILE B CA 1
ATOM 4940 C C . ILE B 1 255 ? 4.789 18.891 -5.492 1 98.56 255 ILE B C 1
ATOM 4942 O O . ILE B 1 255 ? 5.348 18.891 -4.395 1 98.56 255 ILE B O 1
ATOM 4946 N N . GLY B 1 256 ? 5.16 18.125 -6.461 1 98.12 256 GLY B N 1
ATOM 4947 C CA . GLY B 1 256 ? 6.297 17.219 -6.324 1 98.12 256 GLY B CA 1
ATOM 4948 C C . GLY B 1 256 ? 7.629 17.906 -6.523 1 98.12 256 GLY B C 1
ATOM 4949 O O . GLY B 1 256 ? 7.773 18.75 -7.418 1 98.12 256 GLY B O 1
ATOM 4950 N N . VAL B 1 257 ? 8.555 17.609 -5.656 1 98.31 257 VAL B N 1
ATOM 4951 C CA . VAL B 1 257 ? 9.922 18.109 -5.77 1 98.31 257 VAL B CA 1
ATOM 4952 C C . VAL B 1 257 ? 10.914 16.984 -5.52 1 98.31 257 VAL B C 1
ATOM 4954 O O . VAL B 1 257 ? 10.539 15.914 -5.031 1 98.31 257 VAL B O 1
ATOM 4957 N N . GLY B 1 258 ? 12.156 17.219 -5.859 1 97.06 258 GLY B N 1
ATOM 4958 C CA . GLY B 1 258 ? 13.188 16.219 -5.633 1 97.06 258 GLY B CA 1
ATOM 4959 C C . GLY B 1 258 ? 14.219 16.656 -4.609 1 97.06 258 GLY B C 1
ATOM 4960 O O . GLY B 1 258 ? 14.438 15.969 -3.611 1 97.06 258 GLY B O 1
ATOM 4961 N N . SER B 1 259 ? 14.773 17.859 -4.805 1 97.88 259 SER B N 1
ATOM 4962 C CA . SER B 1 259 ? 15.891 18.344 -4.008 1 97.88 259 SER B CA 1
ATOM 4963 C C . SER B 1 259 ? 15.438 19.406 -3.01 1 97.88 259 SER B C 1
ATOM 4965 O O . SER B 1 259 ? 14.297 19.891 -3.08 1 97.88 259 SER B O 1
ATOM 4967 N N . ALA B 1 260 ? 16.344 19.734 -2.121 1 98.06 260 ALA B N 1
ATOM 4968 C CA . ALA B 1 260 ? 16.094 20.812 -1.154 1 98.06 260 ALA B CA 1
ATOM 4969 C C . ALA B 1 260 ? 15.844 22.141 -1.857 1 98.06 260 ALA B C 1
ATOM 4971 O O . ALA B 1 260 ? 14.945 22.891 -1.479 1 98.06 260 ALA B O 1
ATOM 4972 N N . ARG B 1 261 ? 16.609 22.438 -2.867 1 98 261 ARG B N 1
ATOM 4973 C CA . ARG B 1 261 ? 16.484 23.688 -3.598 1 98 261 ARG B CA 1
ATOM 4974 C C . ARG B 1 261 ? 15.133 23.766 -4.32 1 98 261 ARG B C 1
ATOM 4976 O O . ARG B 1 261 ? 14.477 24.797 -4.324 1 98 261 ARG B O 1
ATOM 4983 N N . GLU B 1 262 ? 14.781 22.656 -4.934 1 98.44 262 GLU B N 1
ATOM 4984 C CA . GLU B 1 262 ? 13.477 22.594 -5.586 1 98.44 262 GLU B CA 1
ATOM 4985 C C . GLU B 1 262 ? 12.344 22.812 -4.582 1 98.44 262 GLU B C 1
ATOM 4987 O O . GLU B 1 262 ? 11.367 23.5 -4.871 1 98.44 262 GLU B O 1
ATOM 4992 N N . MET B 1 263 ? 12.469 22.234 -3.428 1 98.75 263 MET B N 1
ATOM 4993 C CA . MET B 1 263 ? 11.453 22.391 -2.391 1 98.75 263 MET B CA 1
ATOM 4994 C C . MET B 1 263 ? 11.391 23.844 -1.922 1 98.75 263 MET B C 1
ATOM 4996 O O . MET B 1 263 ? 10.305 24.391 -1.71 1 98.75 263 MET B O 1
ATOM 5000 N N . PHE B 1 264 ? 12.586 24.469 -1.779 1 98.56 264 PHE B N 1
ATOM 5001 C CA . PHE B 1 264 ? 12.664 25.859 -1.374 1 98.56 264 PHE B CA 1
ATOM 5002 C C . PHE B 1 264 ? 11.93 26.766 -2.371 1 98.56 264 PHE B C 1
ATOM 5004 O O . PHE B 1 264 ? 11.125 27.609 -1.979 1 98.56 264 PHE B O 1
ATOM 5011 N N . GLU B 1 265 ? 12.18 26.5 -3.609 1 98.62 265 GLU B N 1
ATOM 5012 C CA . GLU B 1 265 ? 11.562 27.312 -4.656 1 98.62 265 GLU B CA 1
ATOM 5013 C C . GLU B 1 265 ? 10.047 27.141 -4.672 1 98.62 265 GLU B C 1
ATOM 5015 O O . GLU B 1 265 ? 9.305 28.125 -4.691 1 98.62 265 GLU B O 1
ATOM 5020 N N . ALA B 1 266 ? 9.586 25.906 -4.617 1 98.75 266 ALA B N 1
ATOM 5021 C CA . ALA B 1 266 ? 8.156 25.625 -4.641 1 98.75 266 ALA B CA 1
ATOM 5022 C C . ALA B 1 266 ? 7.457 26.219 -3.422 1 98.75 266 ALA B C 1
ATOM 5024 O O . ALA B 1 266 ? 6.398 26.844 -3.545 1 98.75 266 ALA B O 1
ATOM 5025 N N . ALA B 1 267 ? 8.055 26.031 -2.264 1 98.62 267 ALA B N 1
ATOM 5026 C CA . ALA B 1 267 ? 7.48 26.562 -1.028 1 98.62 267 ALA B CA 1
ATOM 5027 C C . ALA B 1 267 ? 7.457 28.078 -1.041 1 98.62 267 ALA B C 1
ATOM 5029 O O . ALA B 1 267 ? 6.48 28.703 -0.611 1 98.62 267 ALA B O 1
ATOM 5030 N N . SER B 1 268 ? 8.547 28.688 -1.505 1 98.38 268 SER B N 1
ATOM 5031 C CA . SER B 1 268 ? 8.648 30.141 -1.573 1 98.38 268 SER B CA 1
ATOM 5032 C C . SER B 1 268 ? 7.555 30.719 -2.465 1 98.38 268 SER B C 1
ATOM 5034 O O . SER B 1 268 ? 7 31.781 -2.162 1 98.38 268 SER B O 1
ATOM 5036 N N . ASP B 1 269 ? 7.273 30.047 -3.531 1 98.12 269 ASP B N 1
ATOM 5037 C CA . ASP B 1 269 ? 6.25 30.5 -4.469 1 98.12 269 ASP B CA 1
ATOM 5038 C C . ASP B 1 269 ? 4.859 30.422 -3.844 1 98.12 269 ASP B C 1
ATOM 5040 O O . ASP B 1 269 ? 4.016 31.297 -4.09 1 98.12 269 ASP B O 1
ATOM 5044 N N . CYS B 1 270 ? 4.617 29.469 -2.971 1 97.75 270 CYS B N 1
ATOM 5045 C CA . CYS B 1 270 ? 3.309 29.219 -2.373 1 97.75 270 CYS B CA 1
ATOM 5046 C C . CYS B 1 270 ? 3.096 30.094 -1.143 1 97.75 270 CYS B C 1
ATOM 5048 O O . CYS B 1 270 ? 1.992 30.594 -0.917 1 97.75 270 CYS B O 1
ATOM 5050 N N . TRP B 1 271 ? 4.062 30.391 -0.426 1 97.81 271 TRP B N 1
ATOM 5051 C CA . TRP B 1 271 ? 4.035 30.844 0.958 1 97.81 271 TRP B CA 1
ATOM 5052 C C . TRP B 1 271 ? 3.312 32.188 1.073 1 97.81 271 TRP B C 1
ATOM 5054 O O . TRP B 1 271 ? 2.473 32.375 1.957 1 97.81 271 TRP B O 1
ATOM 5064 N N . PRO B 1 272 ? 3.514 33.125 0.111 1 97.19 272 PRO B N 1
ATOM 5065 C CA . PRO B 1 272 ? 2.889 34.438 0.279 1 97.19 272 PRO B CA 1
ATOM 5066 C C . PRO B 1 272 ? 1.364 34.344 0.288 1 97.19 272 PRO B C 1
ATOM 5068 O O . PRO B 1 272 ? 0.705 35.281 0.796 1 97.19 272 PRO B O 1
ATOM 5071 N N . HIS B 1 273 ? 0.781 33.281 -0.191 1 96.88 273 HIS B N 1
ATOM 5072 C CA . HIS B 1 273 ? -0.664 33.188 -0.367 1 96.88 273 HIS B CA 1
ATOM 5073 C C . HIS B 1 273 ? -1.295 32.312 0.7 1 96.88 273 HIS B C 1
ATOM 5075 O O . HIS B 1 273 ? -2.498 32.031 0.656 1 96.88 273 HIS B O 1
ATOM 5081 N N . MET B 1 274 ? -0.52 31.922 1.646 1 98.31 274 MET B N 1
ATOM 5082 C CA . MET B 1 274 ? -0.988 30.953 2.639 1 98.31 274 MET B CA 1
ATOM 5083 C C . MET B 1 274 ? -1.235 31.625 3.98 1 98.31 274 MET B C 1
ATOM 5085 O O . MET B 1 274 ? -0.717 32.719 4.234 1 98.31 274 MET B O 1
ATOM 5089 N N . ASP B 1 275 ? -2.076 31 4.785 1 98.31 275 ASP B N 1
ATOM 5090 C CA . ASP B 1 275 ? -2.338 31.484 6.137 1 98.31 275 ASP B CA 1
ATOM 5091 C C . ASP B 1 275 ? -1.473 30.75 7.16 1 98.31 275 ASP B C 1
ATOM 5093 O O . ASP B 1 275 ? -1.113 31.312 8.195 1 98.31 275 ASP B O 1
ATOM 5097 N N . MET B 1 276 ? -1.159 29.516 6.91 1 98.5 276 MET B N 1
ATOM 5098 C CA . MET B 1 276 ? -0.355 28.672 7.797 1 98.5 276 MET B CA 1
ATOM 5099 C C . MET B 1 276 ? 0.688 27.891 7.004 1 98.5 276 MET B C 1
ATOM 5101 O O . MET B 1 276 ? 0.424 27.453 5.883 1 98.5 276 MET B O 1
ATOM 5105 N N . GLY B 1 277 ? 1.828 27.766 7.551 1 98.56 277 GLY B N 1
ATOM 5106 C CA . GLY B 1 277 ? 2.891 26.922 7.016 1 98.56 277 GLY B CA 1
ATOM 5107 C C . GLY B 1 277 ? 3.332 25.828 7.969 1 98.56 277 GLY B C 1
ATOM 5108 O O . GLY B 1 277 ? 3.754 26.125 9.094 1 98.56 277 GLY B O 1
ATOM 5109 N N . LEU B 1 278 ? 3.178 24.609 7.57 1 98.75 278 LEU B N 1
ATOM 5110 C CA . LEU B 1 278 ? 3.623 23.438 8.328 1 98.75 278 LEU B CA 1
ATOM 5111 C C . LEU B 1 278 ? 4.875 22.828 7.703 1 98.75 278 LEU B C 1
ATOM 5113 O O . LEU B 1 278 ? 4.801 22.203 6.648 1 98.75 278 LEU B O 1
ATOM 5117 N N . PHE B 1 279 ? 5.984 23.031 8.312 1 98.44 279 PHE B N 1
ATOM 5118 C CA . PHE B 1 279 ? 7.262 22.594 7.766 1 98.44 279 PHE B CA 1
ATOM 5119 C C . PHE B 1 279 ? 7.699 21.281 8.391 1 98.44 279 PHE B C 1
ATOM 5121 O O . PHE B 1 279 ? 8.406 21.266 9.398 1 98.44 279 PHE B O 1
ATOM 5128 N N . CYS B 1 280 ? 7.297 20.188 7.715 1 97.5 280 CYS B N 1
ATOM 5129 C CA . CYS B 1 280 ? 7.492 18.859 8.273 1 97.5 280 CYS B CA 1
ATOM 5130 C C . CYS B 1 280 ? 8.477 18.047 7.434 1 97.5 280 CYS B C 1
ATOM 5132 O O . CYS B 1 280 ? 8.82 16.922 7.785 1 97.5 280 CYS B O 1
ATOM 5134 N N . ALA B 1 281 ? 9.008 18.531 6.375 1 97.94 281 ALA B N 1
ATOM 5135 C CA . ALA B 1 281 ? 9.906 17.797 5.484 1 97.94 281 ALA B CA 1
ATOM 5136 C C . ALA B 1 281 ? 11.25 17.531 6.16 1 97.94 281 ALA B C 1
ATOM 5138 O O . ALA B 1 281 ? 11.742 18.359 6.934 1 97.94 281 ALA B O 1
ATOM 5139 N N . ALA B 1 282 ? 11.797 16.406 5.867 1 96.31 282 ALA B N 1
ATOM 5140 C CA . ALA B 1 282 ? 13.188 16.125 6.188 1 96.31 282 ALA B CA 1
ATOM 5141 C C . ALA B 1 282 ? 14.117 16.594 5.066 1 96.31 282 ALA B C 1
ATOM 5143 O O . ALA B 1 282 ? 14.531 15.797 4.219 1 96.31 282 ALA B O 1
ATOM 5144 N N . VAL B 1 283 ? 14.445 17.859 5.137 1 97.06 283 VAL B N 1
ATOM 5145 C CA . VAL B 1 283 ? 15.258 18.484 4.098 1 97.06 283 VAL B CA 1
ATOM 5146 C C . VAL B 1 283 ? 16.734 18.219 4.367 1 97.06 283 VAL B C 1
ATOM 5148 O O . VAL B 1 283 ? 17.219 18.422 5.484 1 97.06 283 VAL B O 1
ATOM 5151 N N . ALA B 1 284 ? 17.391 17.766 3.311 1 95.5 284 ALA B N 1
ATOM 5152 C CA . ALA B 1 284 ? 18.844 17.578 3.463 1 95.5 284 ALA B CA 1
ATOM 5153 C C . ALA B 1 284 ? 19.547 18.906 3.717 1 95.5 284 ALA B C 1
ATOM 5155 O O . ALA B 1 284 ? 19.344 19.875 2.973 1 95.5 284 ALA B O 1
ATOM 5156 N N . ASP B 1 285 ? 20.391 18.953 4.684 1 92.75 285 ASP B N 1
ATOM 5157 C CA . ASP B 1 285 ? 21.078 20.172 5.074 1 92.75 285 ASP B CA 1
ATOM 5158 C C . ASP B 1 285 ? 22.156 20.547 4.051 1 92.75 285 ASP B C 1
ATOM 5160 O O . ASP B 1 285 ? 22.547 21.719 3.957 1 92.75 285 ASP B O 1
ATOM 5164 N N . PHE B 1 286 ? 22.656 19.531 3.346 1 93.44 286 PHE B N 1
ATOM 5165 C CA . PHE B 1 286 ? 23.703 19.766 2.355 1 93.44 286 PHE B CA 1
ATOM 5166 C C . PHE B 1 286 ? 23.5 18.859 1.144 1 93.44 286 PHE B C 1
ATOM 5168 O O . PHE B 1 286 ? 22.766 17.875 1.207 1 93.44 286 PHE B O 1
ATOM 5175 N N . SER B 1 287 ? 24.109 19.25 0.105 1 95.69 287 SER B N 1
ATOM 5176 C CA . SER B 1 287 ? 24.031 18.547 -1.17 1 95.69 287 SER B CA 1
ATOM 5177 C C . SER B 1 287 ? 25.406 18.297 -1.75 1 95.69 287 SER B C 1
ATOM 5179 O O . SER B 1 287 ? 26.281 19.156 -1.683 1 95.69 287 SER B O 1
ATOM 5181 N N . PRO B 1 288 ? 25.625 17.078 -2.275 1 96.44 288 PRO B N 1
ATOM 5182 C CA . PRO B 1 288 ? 26.875 16.859 -2.99 1 96.44 288 PRO B CA 1
ATOM 5183 C C . PRO B 1 288 ? 27 17.688 -4.262 1 96.44 288 PRO B C 1
ATOM 5185 O O . PRO B 1 288 ? 25.984 17.922 -4.945 1 96.44 288 PRO B O 1
ATOM 5188 N N . GLU B 1 289 ? 28.219 18.062 -4.531 1 94.75 289 GLU B N 1
ATOM 5189 C CA . GLU B 1 289 ? 28.422 18.688 -5.832 1 94.75 289 GLU B CA 1
ATOM 5190 C C . GLU B 1 289 ? 28.156 17.703 -6.973 1 94.75 289 GLU B C 1
ATOM 5192 O O . GLU B 1 289 ? 28.766 16.641 -7.051 1 94.75 289 GLU B O 1
ATOM 5197 N N . PRO B 1 290 ? 27.281 18.125 -7.773 1 92.44 290 PRO B N 1
ATOM 5198 C CA . PRO B 1 290 ? 26.844 17.172 -8.797 1 92.44 290 PRO B CA 1
ATOM 5199 C C . PRO B 1 290 ? 27.953 16.812 -9.781 1 92.44 290 PRO B C 1
ATOM 5201 O O . PRO B 1 290 ? 28.766 17.672 -10.148 1 92.44 290 PRO B O 1
ATOM 5204 N N . LEU B 1 291 ? 28.031 15.578 -10.188 1 89.94 291 LEU B N 1
ATOM 5205 C CA . LEU B 1 291 ? 28.938 15.102 -11.227 1 89.94 291 LEU B CA 1
ATOM 5206 C C . LEU B 1 291 ? 28.297 15.203 -12.602 1 89.94 291 LEU B C 1
ATOM 5208 O O . LEU B 1 291 ? 28.984 15.414 -13.602 1 89.94 291 LEU B O 1
ATOM 5212 N N . GLY B 1 292 ? 26.984 14.984 -12.672 1 84.88 292 GLY B N 1
ATOM 5213 C CA . GLY B 1 292 ? 26.266 15 -13.938 1 84.88 292 GLY B CA 1
ATOM 5214 C C . GLY B 1 292 ? 25.328 13.828 -14.109 1 84.88 292 GLY B C 1
ATOM 5215 O O . GLY B 1 292 ? 25.125 13.047 -13.18 1 84.88 292 GLY B O 1
ATOM 5216 N N . PRO B 1 293 ? 24.766 13.656 -15.297 1 83.81 293 PRO B N 1
ATOM 5217 C CA . PRO B 1 293 ? 23.688 12.688 -15.523 1 83.81 293 PRO B CA 1
ATOM 5218 C C . PRO B 1 293 ? 24.203 11.273 -15.766 1 83.81 293 PRO B C 1
ATOM 5220 O O . PRO B 1 293 ? 23.422 10.32 -15.758 1 83.81 293 PRO B O 1
ATOM 5223 N N . GLN B 1 294 ? 25.406 11.172 -15.945 1 82.5 294 GLN B N 1
ATOM 5224 C CA . GLN B 1 294 ? 25.984 9.852 -16.203 1 82.5 294 GLN B CA 1
ATOM 5225 C C . GLN B 1 294 ? 26.344 9.148 -14.898 1 82.5 294 GLN B C 1
ATOM 5227 O O . GLN B 1 294 ? 26.703 9.797 -13.906 1 82.5 294 GLN B O 1
ATOM 5232 N N . LYS B 1 295 ? 26.297 7.836 -14.969 1 83.69 295 LYS B N 1
ATOM 5233 C CA . LYS B 1 295 ? 26.688 7.039 -13.812 1 83.69 295 LYS B CA 1
ATOM 5234 C C . LYS B 1 295 ? 28.203 7.039 -13.648 1 83.69 295 LYS B C 1
ATOM 5236 O O . LYS B 1 295 ? 28.938 6.758 -14.594 1 83.69 295 LYS B O 1
ATOM 5241 N N . PHE B 1 296 ? 28.594 7.426 -12.398 1 83.31 296 PHE B N 1
ATOM 5242 C CA . PHE B 1 296 ? 30.016 7.406 -12.062 1 83.31 296 PHE B CA 1
ATOM 5243 C C . PHE B 1 296 ? 30.562 5.984 -12.086 1 83.31 296 PHE B C 1
ATOM 5245 O O . PHE B 1 296 ? 29.922 5.062 -11.57 1 83.31 296 PHE B O 1
ATOM 5252 N N . LYS B 1 297 ? 31.688 5.738 -12.781 1 74.94 297 LYS B N 1
ATOM 5253 C CA . LYS B 1 297 ? 32.344 4.434 -12.836 1 74.94 297 LYS B CA 1
ATOM 5254 C C . LYS B 1 297 ? 33.5 4.367 -11.859 1 74.94 297 LYS B C 1
ATOM 5256 O O . LYS B 1 297 ? 34.344 5.266 -11.844 1 74.94 297 LYS B O 1
ATOM 5261 N N . LYS B 1 298 ? 33.5 3.398 -11.078 1 69.56 298 LYS B N 1
ATOM 5262 C CA . LYS B 1 298 ? 34.469 3.229 -10 1 69.56 298 LYS B CA 1
ATOM 5263 C C . LYS B 1 298 ? 35.844 2.855 -10.562 1 69.56 298 LYS B C 1
ATOM 5265 O O . LYS B 1 298 ? 36.844 2.859 -9.828 1 69.56 298 LYS B O 1
ATOM 5270 N N . GLU B 1 299 ? 35.844 2.51 -11.789 1 65.62 299 GLU B N 1
ATOM 5271 C CA . GLU B 1 299 ? 37.125 1.966 -12.289 1 65.62 299 GLU B CA 1
ATOM 5272 C C . GLU B 1 299 ? 38.281 2.871 -11.93 1 65.62 299 GLU B C 1
ATOM 5274 O O . GLU B 1 299 ? 38.25 4.078 -12.18 1 65.62 299 GLU B O 1
ATOM 5279 N N . GLY B 1 300 ? 39.281 2.398 -11.25 1 59.97 300 GLY B N 1
ATOM 5280 C CA . GLY B 1 300 ? 40.562 3.025 -10.945 1 59.97 300 GLY B CA 1
ATOM 5281 C C . GLY B 1 300 ? 40.562 3.744 -9.609 1 59.97 300 GLY B C 1
ATOM 5282 O O . GLY B 1 300 ? 41.531 4.398 -9.258 1 59.97 300 GLY B O 1
ATOM 5283 N N . ARG B 1 301 ? 39.531 3.742 -8.867 1 67.19 301 ARG B N 1
ATOM 5284 C CA . ARG B 1 301 ? 39.5 4.488 -7.613 1 67.19 301 ARG B CA 1
ATOM 5285 C C . ARG B 1 301 ? 39.281 3.557 -6.426 1 67.19 301 ARG B C 1
ATOM 5287 O O . ARG B 1 301 ? 38.406 3.83 -5.574 1 67.19 301 ARG B O 1
ATOM 5294 N N . GLN B 1 302 ? 40 2.523 -6.379 1 68.62 302 GLN B N 1
ATOM 5295 C CA . GLN B 1 302 ? 39.812 1.511 -5.344 1 68.62 302 GLN B CA 1
ATOM 5296 C C . GLN B 1 302 ? 40.219 2.045 -3.977 1 68.62 302 GLN B C 1
ATOM 5298 O O . GLN B 1 302 ? 39.75 1.57 -2.945 1 68.62 302 GLN B O 1
ATOM 5303 N N . ASP B 1 303 ? 41 3.094 -4.043 1 79.25 303 ASP B N 1
ATOM 5304 C CA . ASP B 1 303 ? 41.531 3.609 -2.783 1 79.25 303 ASP B CA 1
ATOM 5305 C C . ASP B 1 303 ? 40.594 4.625 -2.16 1 79.25 303 ASP B C 1
ATOM 5307 O O . ASP B 1 303 ? 40.844 5.145 -1.074 1 79.25 303 ASP B O 1
ATOM 5311 N N . GLY B 1 304 ? 39.562 4.887 -2.846 1 84.81 304 GLY B N 1
ATOM 5312 C CA . GLY B 1 304 ? 38.625 5.832 -2.309 1 84.81 304 GLY B CA 1
ATOM 5313 C C . GLY B 1 304 ? 38.688 7.203 -2.955 1 84.81 304 GLY B C 1
ATOM 5314 O O . GLY B 1 304 ? 39.562 7.449 -3.791 1 84.81 304 GLY B O 1
ATOM 5315 N N . PHE B 1 305 ? 37.688 8.047 -2.701 1 90.88 305 PHE B N 1
ATOM 5316 C CA . PHE B 1 305 ? 37.625 9.422 -3.189 1 90.88 305 PHE B CA 1
ATOM 5317 C C . PHE B 1 305 ? 36.781 10.281 -2.279 1 90.88 305 PHE B C 1
ATOM 5319 O O . PHE B 1 305 ? 36.125 9.773 -1.353 1 90.88 305 PHE B O 1
ATOM 5326 N N . SER B 1 306 ? 36.844 11.555 -2.539 1 94.06 306 SER B N 1
ATOM 5327 C CA . SER B 1 306 ? 36.062 12.477 -1.718 1 94.06 306 SER B CA 1
ATOM 5328 C C . SER B 1 306 ? 35.031 13.227 -2.553 1 94.06 306 SER B C 1
ATOM 5330 O O . SER B 1 306 ? 35.312 13.562 -3.713 1 94.06 306 SER B O 1
ATOM 5332 N N . ILE B 1 307 ? 33.969 13.477 -1.948 1 94.25 307 ILE B N 1
ATOM 5333 C CA . ILE B 1 307 ? 32.906 14.258 -2.576 1 94.25 307 ILE B CA 1
ATOM 5334 C C . ILE B 1 307 ? 32.688 15.547 -1.788 1 94.25 307 ILE B C 1
ATOM 5336 O O . ILE B 1 307 ? 32.594 15.523 -0.559 1 94.25 307 ILE B O 1
ATOM 5340 N N . ARG B 1 308 ? 32.625 16.656 -2.502 1 95.56 308 ARG B N 1
ATOM 5341 C CA . ARG B 1 308 ? 32.375 17.953 -1.877 1 95.56 308 ARG B CA 1
ATOM 5342 C C . ARG B 1 308 ? 30.875 18.188 -1.697 1 95.56 308 ARG B C 1
ATOM 5344 O O . ARG B 1 308 ? 30.078 17.906 -2.6 1 95.56 308 ARG B O 1
ATOM 5351 N N . PHE B 1 309 ? 30.562 18.688 -0.514 1 95.44 309 PHE B N 1
ATOM 5352 C CA . PHE B 1 309 ? 29.188 19.016 -0.18 1 95.44 309 PHE B CA 1
ATOM 5353 C C . PHE B 1 309 ? 29.031 20.516 0.1 1 95.44 309 PHE B C 1
ATOM 5355 O O . PHE B 1 309 ? 29.922 21.125 0.682 1 95.44 309 PHE B O 1
ATOM 5362 N N . THR B 1 310 ? 27.938 21.016 -0.336 1 94.38 310 THR B N 1
ATOM 5363 C CA . THR B 1 310 ? 27.609 22.422 -0.077 1 94.38 310 THR B CA 1
ATOM 5364 C C . THR B 1 310 ? 26.312 22.531 0.7 1 94.38 310 THR B C 1
ATOM 5366 O O . THR B 1 310 ? 25.469 21.625 0.67 1 94.38 310 THR B O 1
ATOM 5369 N N . ALA B 1 311 ? 26.078 23.656 1.394 1 93.62 311 ALA B N 1
ATOM 5370 C CA . ALA B 1 311 ? 24.906 23.859 2.24 1 93.62 311 ALA B CA 1
ATOM 5371 C C . ALA B 1 311 ? 23.672 24.109 1.398 1 93.62 311 ALA B C 1
ATOM 5373 O O . ALA B 1 311 ? 23.734 24.812 0.387 1 93.62 311 ALA B O 1
ATOM 5374 N N . ASN B 1 312 ? 22.562 23.531 1.801 1 94.81 312 ASN B N 1
ATOM 5375 C CA . ASN B 1 312 ? 21.25 23.844 1.222 1 94.81 312 ASN B CA 1
ATOM 5376 C C . ASN B 1 312 ? 20.578 25 1.95 1 94.81 312 ASN B C 1
ATOM 5378 O O . ASN B 1 312 ? 20.906 25.297 3.1 1 94.81 312 ASN B O 1
ATOM 5382 N N . PRO B 1 313 ? 19.703 25.656 1.256 1 94.12 313 PRO B N 1
ATOM 5383 C CA . PRO B 1 313 ? 18.969 26.719 1.955 1 94.12 313 PRO B CA 1
ATOM 5384 C C . PRO B 1 313 ? 18.125 26.203 3.113 1 94.12 313 PRO B C 1
ATOM 5386 O O . PRO B 1 313 ? 17.594 25.094 3.037 1 94.12 313 PRO B O 1
ATOM 5389 N N . ASP B 1 314 ? 18.062 27 4.148 1 94.38 314 ASP B N 1
ATOM 5390 C CA . ASP B 1 314 ? 17.156 26.703 5.258 1 94.38 314 ASP B CA 1
ATOM 5391 C C . ASP B 1 314 ? 15.742 27.188 4.957 1 94.38 314 ASP B C 1
ATOM 5393 O O . ASP B 1 314 ? 15.438 28.375 5.133 1 94.38 314 ASP B O 1
ATOM 5397 N N . ILE B 1 315 ? 14.93 26.297 4.551 1 97.19 315 ILE B N 1
ATOM 5398 C CA . ILE B 1 315 ? 13.602 26.625 4.051 1 97.19 315 ILE B CA 1
ATOM 5399 C C . ILE B 1 315 ? 12.758 27.234 5.176 1 97.19 315 ILE B C 1
ATOM 5401 O O . ILE B 1 315 ? 12.164 28.297 5.012 1 97.19 315 ILE B O 1
ATOM 5405 N N . LEU B 1 316 ? 12.695 26.562 6.344 1 97.25 316 LEU B N 1
ATOM 5406 C CA . LEU B 1 316 ? 11.891 26.984 7.48 1 97.25 316 LEU B CA 1
ATOM 5407 C C . LEU B 1 316 ? 12.297 28.391 7.945 1 97.25 316 LEU B C 1
ATOM 5409 O O . LEU B 1 316 ? 11.453 29.281 8.047 1 97.25 316 LEU B O 1
ATOM 5413 N N . ARG B 1 317 ? 13.586 28.547 8.195 1 95.56 317 ARG B N 1
ATOM 5414 C CA . ARG B 1 317 ? 14.07 29.828 8.703 1 95.56 317 ARG B CA 1
ATOM 5415 C C . ARG B 1 317 ? 13.773 30.953 7.715 1 95.56 317 ARG B C 1
ATOM 5417 O O . ARG B 1 317 ? 13.273 32 8.109 1 95.56 317 ARG B O 1
ATOM 5424 N N . THR B 1 318 ? 14.07 30.719 6.43 1 96.56 318 THR B N 1
ATOM 5425 C CA . THR B 1 318 ? 13.898 31.75 5.406 1 96.56 318 THR B CA 1
ATOM 5426 C C . THR B 1 318 ? 12.43 32.125 5.277 1 96.56 318 THR B C 1
ATOM 5428 O O . THR B 1 318 ? 12.102 33.312 5.285 1 96.56 318 THR B O 1
ATOM 5431 N N . LEU B 1 319 ? 11.547 31.172 5.219 1 97.12 319 LEU B N 1
ATOM 5432 C CA . LEU B 1 319 ? 10.141 31.469 4.973 1 97.12 319 LEU B CA 1
ATOM 5433 C C . LEU B 1 319 ? 9.469 32.031 6.227 1 97.12 319 LEU B C 1
ATOM 5435 O O . LEU B 1 319 ? 8.578 32.875 6.145 1 97.12 319 LEU B O 1
ATOM 5439 N N . SER B 1 320 ? 9.883 31.531 7.371 1 96.62 320 SER B N 1
ATOM 5440 C CA . SER B 1 320 ? 9.367 32.094 8.617 1 96.62 320 SER B CA 1
ATOM 5441 C C . SER B 1 320 ? 9.688 33.562 8.734 1 96.62 320 SER B C 1
ATOM 5443 O O . SER B 1 320 ? 8.867 34.344 9.234 1 96.62 320 SER B O 1
ATOM 5445 N N . GLN B 1 321 ? 10.82 33.969 8.273 1 94.88 321 GLN B N 1
ATOM 5446 C CA . GLN B 1 321 ? 11.25 35.375 8.344 1 94.88 321 GLN B CA 1
ATOM 5447 C C . GLN B 1 321 ? 10.508 36.219 7.316 1 94.88 321 GLN B C 1
ATOM 5449 O O . GLN B 1 321 ? 10.461 37.469 7.441 1 94.88 321 GLN B O 1
ATOM 5454 N N . GLN B 1 322 ? 10.016 35.594 6.355 1 94.81 322 GLN B N 1
ATOM 5455 C CA . GLN B 1 322 ? 9.32 36.312 5.293 1 94.81 322 GLN B CA 1
ATOM 5456 C C . GLN B 1 322 ? 7.809 36.312 5.52 1 94.81 322 GLN B C 1
ATOM 5458 O O . GLN B 1 322 ? 7.043 36.719 4.641 1 94.81 322 GLN B O 1
ATOM 5463 N N . ARG B 1 323 ? 7.391 35.938 6.637 1 93.56 323 ARG B N 1
ATOM 5464 C CA . ARG B 1 323 ? 5.957 35.75 6.852 1 93.56 323 ARG B CA 1
ATOM 5465 C C . ARG B 1 323 ? 5.242 37.094 6.93 1 93.56 323 ARG B C 1
ATOM 5467 O O . ARG B 1 323 ? 5.785 38.062 7.465 1 93.56 323 ARG B O 1
ATOM 5474 N N . ARG B 1 324 ? 4.105 37.125 6.465 1 94.19 324 ARG B N 1
ATOM 5475 C CA . ARG B 1 324 ? 3.195 38.25 6.633 1 94.19 324 ARG B CA 1
ATOM 5476 C C . ARG B 1 324 ? 2.551 38.25 8.016 1 94.19 324 ARG B C 1
ATOM 5478 O O . ARG B 1 324 ? 2.586 37.219 8.711 1 94.19 324 ARG B O 1
ATOM 5485 N N . GLU B 1 325 ? 1.938 39.406 8.32 1 92.75 325 GLU B N 1
ATOM 5486 C CA . GLU B 1 325 ? 1.19 39.469 9.57 1 92.75 325 GLU B CA 1
ATOM 5487 C C . GLU B 1 325 ? 0.042 38.469 9.586 1 92.75 325 GLU B C 1
ATOM 5489 O O . GLU B 1 325 ? -0.674 38.312 8.594 1 92.75 325 GLU B O 1
ATOM 5494 N N . GLY B 1 326 ? -0.005 37.75 10.57 1 93.81 326 GLY B N 1
ATOM 5495 C CA . GLY B 1 326 ? -1.125 36.844 10.75 1 93.81 326 GLY B CA 1
ATOM 5496 C C . GLY B 1 326 ? -0.799 35.406 10.352 1 93.81 326 GLY B C 1
ATOM 5497 O O . GLY B 1 326 ? -1.506 34.469 10.734 1 93.81 326 GLY B O 1
ATOM 5498 N N . GLN B 1 327 ? 0.25 35.219 9.562 1 97.38 327 GLN B N 1
ATOM 5499 C CA . GLN B 1 327 ? 0.645 33.875 9.148 1 97.38 327 GLN B CA 1
ATOM 5500 C C . GLN B 1 327 ? 1.232 33.094 10.32 1 97.38 327 GLN B C 1
ATOM 5502 O O . GLN B 1 327 ? 1.981 33.656 11.133 1 97.38 327 GLN B O 1
ATOM 5507 N N . LYS B 1 328 ? 0.859 31.875 10.406 1 98.12 328 LYS B N 1
ATOM 5508 C CA . LYS B 1 328 ? 1.352 31.016 11.484 1 98.12 328 LYS B CA 1
ATOM 5509 C C . LYS B 1 328 ? 2.27 29.922 10.938 1 98.12 328 LYS B C 1
ATOM 5511 O O . LYS B 1 328 ? 2.039 29.391 9.844 1 98.12 328 LYS B O 1
ATOM 5516 N N . VAL B 1 329 ? 3.254 29.578 11.75 1 98.44 329 VAL B N 1
ATOM 5517 C CA . VAL B 1 329 ? 4.273 28.641 11.281 1 98.44 329 VAL B CA 1
ATOM 5518 C C . VAL B 1 329 ? 4.465 27.531 12.305 1 98.44 329 VAL B C 1
ATOM 5520 O O . VAL B 1 329 ? 4.648 27.797 13.5 1 98.44 329 VAL B O 1
ATOM 5523 N N . LEU B 1 330 ? 4.34 26.312 11.859 1 98.62 330 LEU B N 1
ATOM 5524 C CA . LEU B 1 330 ? 4.707 25.125 12.617 1 98.62 330 LEU B CA 1
ATOM 5525 C C . LEU B 1 330 ? 5.988 24.5 12.07 1 98.62 330 LEU B C 1
ATOM 5527 O O . LEU B 1 330 ? 6.066 24.188 10.883 1 98.62 330 LEU B O 1
ATOM 5531 N N . GLY B 1 331 ? 6.992 24.406 12.906 1 98 331 GLY B N 1
ATOM 5532 C CA . GLY B 1 331 ? 8.234 23.75 12.539 1 98 331 GLY B CA 1
ATOM 5533 C C . GLY B 1 331 ? 8.414 22.406 13.203 1 98 331 GLY B C 1
ATOM 5534 O O . GLY B 1 331 ? 7.793 22.125 14.234 1 98 331 GLY B O 1
ATOM 5535 N N . PHE B 1 332 ? 9.211 21.594 12.602 1 96.31 332 PHE B N 1
ATOM 5536 C CA . PHE B 1 332 ? 9.531 20.281 13.141 1 96.31 332 PHE B CA 1
ATOM 5537 C C . PHE B 1 332 ? 11.031 20.141 13.367 1 96.31 332 PHE B C 1
ATOM 5539 O O . PHE B 1 332 ? 11.828 20.781 12.68 1 96.31 332 PHE B O 1
ATOM 5546 N N . ALA B 1 333 ? 11.375 19.328 14.336 1 90.38 333 ALA B N 1
ATOM 5547 C CA . ALA B 1 333 ? 12.766 18.984 14.602 1 90.38 333 ALA B CA 1
ATOM 5548 C C . ALA B 1 333 ? 12.914 17.484 14.867 1 90.38 333 ALA B C 1
ATOM 5550 O O . ALA B 1 333 ? 12.203 16.906 15.695 1 90.38 333 ALA B O 1
ATOM 5551 N N . ALA B 1 334 ? 13.695 16.828 14.078 1 88.06 334 ALA B N 1
ATOM 5552 C CA . ALA B 1 334 ? 14.102 15.453 14.336 1 88.06 334 ALA B CA 1
ATOM 5553 C C . ALA B 1 334 ? 15.492 15.398 14.945 1 88.06 334 ALA B C 1
ATOM 5555 O O . ALA B 1 334 ? 16.469 15.844 14.328 1 88.06 334 ALA B O 1
ATOM 5556 N N . GLU B 1 335 ? 15.609 14.883 16.188 1 87.75 335 GLU B N 1
ATOM 5557 C CA . GLU B 1 335 ? 16.875 14.961 16.922 1 87.75 335 GLU B CA 1
ATOM 5558 C C . GLU B 1 335 ? 17.25 13.602 17.5 1 87.75 335 GLU B C 1
ATOM 5560 O O . GLU B 1 335 ? 16.391 12.742 17.719 1 87.75 335 GLU B O 1
ATOM 5565 N N . THR B 1 336 ? 18.578 13.422 17.562 1 86.06 336 THR B N 1
ATOM 5566 C CA . THR B 1 336 ? 19.094 12.242 18.25 1 86.06 336 THR B CA 1
ATOM 5567 C C . THR B 1 336 ? 19.453 12.562 19.688 1 86.06 336 THR B C 1
ATOM 5569 O O . THR B 1 336 ? 20.469 13.203 19.953 1 86.06 336 THR B O 1
ATOM 5572 N N . THR B 1 337 ? 18.516 12.531 20.547 1 86.56 337 THR B N 1
ATOM 5573 C CA . THR B 1 337 ? 18.734 12.828 21.953 1 86.56 337 THR B CA 1
ATOM 5574 C C . THR B 1 337 ? 18.406 11.617 22.828 1 86.56 337 THR B C 1
ATOM 5576 O O . THR B 1 337 ? 17.641 10.75 22.422 1 86.56 337 THR B O 1
ATOM 5579 N N . PRO B 1 338 ? 19.047 11.594 23.953 1 85.38 338 PRO B N 1
ATOM 5580 C CA . PRO B 1 338 ? 18.844 10.414 24.781 1 85.38 338 PRO B CA 1
ATOM 5581 C C . PRO B 1 338 ? 17.469 10.367 25.438 1 85.38 338 PRO B C 1
ATOM 5583 O O . PRO B 1 338 ? 16.969 9.289 25.766 1 85.38 338 PRO B O 1
ATOM 5586 N N . ASP B 1 339 ? 16.906 11.594 25.766 1 89.25 339 ASP B N 1
ATOM 5587 C CA . ASP B 1 339 ? 15.633 11.609 26.453 1 89.25 339 ASP B CA 1
ATOM 5588 C C . ASP B 1 339 ? 14.781 12.797 26.016 1 89.25 339 ASP B C 1
ATOM 5590 O O . ASP B 1 339 ? 15.25 13.664 25.281 1 89.25 339 ASP B O 1
ATOM 5594 N N . MET B 1 340 ? 13.586 12.836 26.578 1 90.12 340 MET B N 1
ATOM 5595 C CA . MET B 1 340 ? 12.602 13.812 26.125 1 90.12 340 MET B CA 1
ATOM 5596 C C . MET B 1 340 ? 12.906 15.195 26.719 1 90.12 340 MET B C 1
ATOM 5598 O O . MET B 1 340 ? 12.594 16.219 26.094 1 90.12 340 MET B O 1
ATOM 5602 N N . GLU B 1 341 ? 13.508 15.234 27.781 1 91.81 341 GLU B N 1
ATOM 5603 C CA . GLU B 1 341 ? 13.867 16.516 28.375 1 91.81 341 GLU B CA 1
ATOM 5604 C C . GLU B 1 341 ? 14.914 17.234 27.531 1 91.81 341 GLU B C 1
ATOM 5606 O O . GLU B 1 341 ? 14.812 18.453 27.297 1 91.81 341 GLU B O 1
ATOM 5611 N N . SER B 1 342 ? 15.844 16.453 27.156 1 92.56 342 SER B N 1
ATOM 5612 C CA . SER B 1 342 ? 16.844 17.016 26.266 1 92.56 342 SER B CA 1
ATOM 5613 C C . SER B 1 342 ? 16.234 17.469 24.938 1 92.56 342 SER B C 1
ATOM 5615 O O . SER B 1 342 ? 16.641 18.484 24.375 1 92.56 342 SER B O 1
ATOM 5617 N N . LEU B 1 343 ? 15.305 16.703 24.547 1 92.81 343 LEU B N 1
ATOM 5618 C CA . LEU B 1 343 ? 14.609 17.062 23.328 1 92.81 343 LEU B CA 1
ATOM 5619 C C . LEU B 1 343 ? 13.867 18.375 23.484 1 92.81 343 LEU B C 1
ATOM 5621 O O . LEU B 1 343 ? 13.875 19.219 22.578 1 92.81 343 LEU B O 1
ATOM 5625 N N . LEU B 1 344 ? 13.234 18.531 24.594 1 95.19 344 LEU B N 1
ATOM 5626 C CA . LEU B 1 344 ? 12.492 19.75 24.875 1 95.19 344 LEU B CA 1
ATOM 5627 C C . LEU B 1 344 ? 13.406 20.969 24.844 1 95.19 344 LEU B C 1
ATOM 5629 O O . LEU B 1 344 ? 13.039 22.016 24.281 1 95.19 344 LEU B O 1
ATOM 5633 N N . GLU B 1 345 ? 14.547 20.859 25.375 1 94.12 345 GLU B N 1
ATOM 5634 C CA . GLU B 1 345 ? 15.523 21.938 25.375 1 94.12 345 GLU B CA 1
ATOM 5635 C C . GLU B 1 345 ? 15.945 22.297 23.953 1 94.12 345 GLU B C 1
ATOM 5637 O O . GLU B 1 345 ? 16.031 23.484 23.594 1 94.12 345 GLU B O 1
ATOM 5642 N N . LEU B 1 346 ? 16.172 21.297 23.219 1 92.5 346 LEU B N 1
ATOM 5643 C CA . LEU B 1 346 ? 16.547 21.516 21.812 1 92.5 346 LEU B CA 1
ATOM 5644 C C . LEU B 1 346 ? 15.414 22.188 21.047 1 92.5 346 LEU B C 1
ATOM 5646 O O . LEU B 1 346 ? 15.648 23.078 20.234 1 92.5 346 LEU B O 1
ATOM 5650 N N . ALA B 1 347 ? 14.25 21.734 21.344 1 94.56 347 ALA B N 1
ATOM 5651 C CA . ALA B 1 347 ? 13.078 22.281 20.688 1 94.56 347 ALA B CA 1
ATOM 5652 C C . ALA B 1 347 ? 12.898 23.766 21 1 94.56 347 ALA B C 1
ATOM 5654 O O . ALA B 1 347 ? 12.594 24.578 20.109 1 94.56 347 ALA B O 1
ATOM 5655 N N . ARG B 1 348 ? 13.148 24.156 22.234 1 95.44 348 ARG B N 1
ATOM 5656 C CA . ARG B 1 348 ? 13.078 25.562 22.641 1 95.44 348 ARG B CA 1
ATOM 5657 C C . ARG B 1 348 ? 14.07 26.406 21.844 1 95.44 348 ARG B C 1
ATOM 5659 O O . ARG B 1 348 ? 13.703 27.453 21.312 1 95.44 348 ARG B O 1
ATOM 5666 N N . GLY B 1 349 ? 15.258 25.875 21.859 1 94.19 349 GLY B N 1
ATOM 5667 C CA . GLY B 1 349 ? 16.297 26.594 21.141 1 94.19 349 GLY B CA 1
ATOM 5668 C C . GLY B 1 349 ? 16 26.766 19.656 1 94.19 349 GLY B C 1
ATOM 5669 O O . GLY B 1 349 ? 16.156 27.844 19.094 1 94.19 349 GLY B O 1
ATOM 5670 N N . LYS B 1 350 ? 15.57 25.719 19.062 1 94.25 350 LYS B N 1
ATOM 5671 C CA . LYS B 1 350 ? 15.281 25.75 17.625 1 94.25 350 LYS B CA 1
ATOM 5672 C C . LYS B 1 350 ? 14.094 26.656 17.328 1 94.25 350 LYS B C 1
ATOM 5674 O O . LYS B 1 350 ? 14.086 27.375 16.328 1 94.25 350 LYS B O 1
ATOM 5679 N N . ARG B 1 351 ? 13.039 26.562 18.141 1 96 351 ARG B N 1
ATOM 5680 C CA . ARG B 1 351 ? 11.883 27.422 17.953 1 96 351 ARG B CA 1
ATOM 5681 C C . ARG B 1 351 ? 12.297 28.891 17.906 1 96 351 ARG B C 1
ATOM 5683 O O . ARG B 1 351 ? 11.859 29.625 17.016 1 96 351 ARG B O 1
ATOM 5690 N N . ALA B 1 352 ? 13.141 29.281 18.844 1 94.94 352 ALA B N 1
ATOM 5691 C CA . ALA B 1 352 ? 13.602 30.656 18.906 1 94.94 352 ALA B CA 1
ATOM 5692 C C . ALA B 1 352 ? 14.453 31.016 17.688 1 94.94 352 ALA B C 1
ATOM 5694 O O . ALA B 1 352 ? 14.25 32.062 17.062 1 94.94 352 ALA B O 1
ATOM 5695 N N . ARG B 1 353 ? 15.367 30.141 17.328 1 93.62 353 ARG B N 1
ATOM 5696 C CA . ARG B 1 353 ? 16.297 30.375 16.234 1 93.62 353 ARG B CA 1
ATOM 5697 C C . ARG B 1 353 ? 15.547 30.469 14.898 1 93.62 353 ARG B C 1
ATOM 5699 O O . ARG B 1 353 ? 15.898 31.297 14.047 1 93.62 353 ARG B O 1
ATOM 5706 N N . LYS B 1 354 ? 14.539 29.641 14.734 1 95.12 354 LYS B N 1
ATOM 5707 C CA . LYS B 1 354 ? 13.805 29.594 13.469 1 95.12 354 LYS B CA 1
ATOM 5708 C C . LYS B 1 354 ? 12.625 30.547 13.477 1 95.12 354 LYS B C 1
ATOM 5710 O O . LYS B 1 354 ? 11.977 30.766 12.445 1 95.12 354 LYS B O 1
ATOM 5715 N N . ASP B 1 355 ? 12.289 31.156 14.594 1 94.12 355 ASP B N 1
ATOM 5716 C CA . ASP B 1 355 ? 11.211 32.125 14.758 1 94.12 355 ASP B CA 1
ATOM 5717 C C . ASP B 1 355 ? 9.875 31.562 14.273 1 94.12 355 ASP B C 1
ATOM 5719 O O . ASP B 1 355 ? 9.219 32.156 13.422 1 94.12 355 ASP B O 1
ATOM 5723 N N . VAL B 1 356 ? 9.453 30.438 14.852 1 97.25 356 VAL B N 1
ATOM 5724 C CA . VAL B 1 356 ? 8.195 29.812 14.461 1 97.25 356 VAL B CA 1
ATOM 5725 C C . VAL B 1 356 ? 7.184 29.922 15.602 1 97.25 356 VAL B C 1
ATOM 5727 O O . VAL B 1 356 ? 7.559 30.203 16.75 1 97.25 356 VAL B O 1
ATOM 5730 N N . ASP B 1 357 ? 5.953 29.812 15.336 1 98 357 ASP B N 1
ATOM 5731 C CA . ASP B 1 357 ? 4.895 29.938 16.344 1 98 357 ASP B CA 1
ATOM 5732 C C . ASP B 1 357 ? 4.812 28.672 17.203 1 98 357 ASP B C 1
ATOM 5734 O O . ASP B 1 357 ? 4.516 28.766 18.391 1 98 357 ASP B O 1
ATOM 5738 N N . LEU B 1 358 ? 5.02 27.547 16.594 1 98.31 358 LEU B N 1
ATOM 5739 C CA . LEU B 1 358 ? 4.945 26.234 17.219 1 98.31 358 LEU B CA 1
ATOM 5740 C C . LEU B 1 358 ? 6.047 25.312 16.688 1 98.31 358 LEU B C 1
ATOM 5742 O O . LEU B 1 358 ? 6.305 25.281 15.484 1 98.31 358 LEU B O 1
ATOM 5746 N N . LEU B 1 359 ? 6.77 24.688 17.562 1 98.31 359 LEU B N 1
ATOM 5747 C CA . LEU B 1 359 ? 7.805 23.719 17.188 1 98.31 359 LEU B CA 1
ATOM 5748 C C . LEU B 1 359 ? 7.539 22.359 17.797 1 98.31 359 LEU B C 1
ATOM 5750 O O . LEU B 1 359 ? 7.301 22.25 19.016 1 98.31 359 LEU B O 1
ATOM 5754 N N . ALA B 1 360 ? 7.5 21.359 16.969 1 97.75 360 ALA B N 1
ATOM 5755 C CA . ALA B 1 360 ? 7.34 19.969 17.406 1 97.75 360 ALA B CA 1
ATOM 5756 C C . ALA B 1 360 ? 8.617 19.172 17.172 1 97.75 360 ALA B C 1
ATOM 5758 O O . ALA B 1 360 ? 9.125 19.094 16.062 1 97.75 360 ALA B O 1
ATOM 5759 N N . GLY B 1 361 ? 9.156 18.609 18.234 1 95.31 361 GLY B N 1
ATOM 5760 C CA . GLY B 1 361 ? 10.367 17.812 18.141 1 95.31 361 GLY B CA 1
ATOM 5761 C C . GLY B 1 361 ? 10.133 16.344 18.453 1 95.31 361 GLY B C 1
ATOM 5762 O O . GLY B 1 361 ? 9.352 16 19.344 1 95.31 361 GLY B O 1
ATOM 5763 N N . ASN B 1 362 ? 10.758 15.453 17.656 1 91.88 362 ASN B N 1
ATOM 5764 C CA . ASN B 1 362 ? 10.695 14.016 17.938 1 91.88 362 ASN B CA 1
ATOM 5765 C C . ASN B 1 362 ? 12.086 13.383 17.922 1 91.88 362 ASN B C 1
ATOM 5767 O O . ASN B 1 362 ? 13.023 13.945 17.359 1 91.88 362 ASN B O 1
ATOM 5771 N N . ARG B 1 363 ? 12.164 12.234 18.531 1 87.94 363 ARG B N 1
ATOM 5772 C CA . ARG B 1 363 ? 13.406 11.469 18.562 1 87.94 363 ARG B CA 1
ATOM 5773 C C . ARG B 1 363 ? 13.445 10.453 17.422 1 87.94 363 ARG B C 1
ATOM 5775 O O . ARG B 1 363 ? 12.477 9.727 17.188 1 87.94 363 ARG B O 1
ATOM 5782 N N . VAL B 1 364 ? 14.547 10.391 16.734 1 82.31 364 VAL B N 1
ATOM 5783 C CA . VAL B 1 364 ? 14.617 9.5 15.586 1 82.31 364 VAL B CA 1
ATOM 5784 C C . VAL B 1 364 ? 15.438 8.258 15.938 1 82.31 364 VAL B C 1
ATOM 5786 O O . VAL B 1 364 ? 15.508 7.312 15.148 1 82.31 364 VAL B O 1
ATOM 5789 N N . ASN B 1 365 ? 16.094 8.219 16.984 1 73.88 365 ASN B N 1
ATOM 5790 C CA . ASN B 1 365 ? 16.891 7.059 17.375 1 73.88 365 ASN B CA 1
ATOM 5791 C C . ASN B 1 365 ? 16.078 6.102 18.25 1 73.88 365 ASN B C 1
ATOM 5793 O O . ASN B 1 365 ? 16.656 5.258 18.953 1 73.88 365 ASN B O 1
ATOM 5797 N N . SER B 1 366 ? 14.797 6.273 18.172 1 70.56 366 SER B N 1
ATOM 5798 C CA . SER B 1 366 ? 13.938 5.379 18.938 1 70.56 366 SER B CA 1
ATOM 5799 C C . SER B 1 366 ? 13.102 4.488 18.031 1 70.56 366 SER B C 1
ATOM 5801 O O . SER B 1 366 ? 12.594 4.941 17 1 70.56 366 SER B O 1
ATOM 5803 N N . GLY B 1 367 ? 13.188 3.17 18.234 1 69.75 367 GLY B N 1
ATOM 5804 C CA . GLY B 1 367 ? 12.531 2.189 17.375 1 69.75 367 GLY B CA 1
ATOM 5805 C C . GLY B 1 367 ? 11.047 2.436 17.219 1 69.75 367 GLY B C 1
ATOM 5806 O O . GLY B 1 367 ? 10.469 2.129 16.172 1 69.75 367 GLY B O 1
ATOM 5807 N N . ASP B 1 368 ? 10.406 3.02 18.141 1 74 368 ASP B N 1
ATOM 5808 C CA . ASP B 1 368 ? 8.953 3.131 18.109 1 74 368 ASP B CA 1
ATOM 5809 C C . ASP B 1 368 ? 8.516 4.562 17.812 1 74 368 ASP B C 1
ATOM 5811 O O . ASP B 1 368 ? 7.34 4.902 17.953 1 74 368 ASP B O 1
ATOM 5815 N N . SER B 1 369 ? 9.477 5.32 17.406 1 76.38 369 SER B N 1
ATOM 5816 C CA . SER B 1 369 ? 9.164 6.727 17.172 1 76.38 369 SER B CA 1
ATOM 5817 C C . SER B 1 369 ? 10.055 7.32 16.078 1 76.38 369 SER B C 1
ATOM 5819 O O . SER B 1 369 ? 11.219 6.93 15.945 1 76.38 369 SER B O 1
ATOM 5821 N N . GLY B 1 370 ? 9.359 8.219 15.391 1 76.44 370 GLY B N 1
ATOM 5822 C CA . GLY B 1 370 ? 10.148 8.93 14.398 1 76.44 370 GLY B CA 1
ATOM 5823 C C . GLY B 1 370 ? 10.023 8.352 13 1 76.44 370 GLY B C 1
ATOM 5824 O O . GLY B 1 370 ? 8.906 8.117 12.523 1 76.44 370 GLY B O 1
ATOM 5825 N N . PHE B 1 371 ? 11.125 8.258 12.406 1 79.06 371 PHE B N 1
ATOM 5826 C CA . PHE B 1 371 ? 11.102 7.914 10.984 1 79.06 371 PHE B CA 1
ATOM 5827 C C . PHE B 1 371 ? 10.641 6.477 10.781 1 79.06 371 PHE B C 1
ATOM 5829 O O . PHE B 1 371 ? 11.117 5.566 11.461 1 79.06 371 PHE B O 1
ATOM 5836 N N . GLY B 1 372 ? 9.688 6.293 9.859 1 76.12 372 GLY B N 1
ATOM 5837 C CA . GLY B 1 372 ? 9.273 4.957 9.461 1 76.12 372 GLY B CA 1
ATOM 5838 C C . GLY B 1 372 ? 8.289 4.324 10.422 1 76.12 372 GLY B C 1
ATOM 5839 O O . GLY B 1 372 ? 7.715 3.273 10.133 1 76.12 372 GLY B O 1
ATOM 5840 N N . ALA B 1 373 ? 8.102 4.973 11.602 1 79.38 373 ALA B N 1
ATOM 5841 C CA . ALA B 1 373 ? 7.164 4.438 12.594 1 79.38 373 ALA B CA 1
ATOM 5842 C C . ALA B 1 373 ? 5.77 5.02 12.398 1 79.38 373 ALA B C 1
ATOM 5844 O O . ALA B 1 373 ? 5.613 6.098 11.82 1 79.38 373 ALA B O 1
ATOM 5845 N N . ALA B 1 374 ? 4.824 4.242 12.945 1 84 374 ALA B N 1
ATOM 5846 C CA . ALA B 1 374 ? 3.438 4.691 12.836 1 84 374 ALA B CA 1
ATOM 5847 C C . ALA B 1 374 ? 3.072 5.629 13.984 1 84 374 ALA B C 1
ATOM 5849 O O . ALA B 1 374 ? 2.051 6.316 13.93 1 84 374 ALA B O 1
ATOM 5850 N N . THR B 1 375 ? 3.916 5.664 15.008 1 87.25 375 THR B N 1
ATOM 5851 C CA . THR B 1 375 ? 3.67 6.457 16.203 1 87.25 375 THR B CA 1
ATOM 5852 C C . THR B 1 375 ? 4.785 7.48 16.422 1 87.25 375 THR B C 1
ATOM 5854 O O . THR B 1 375 ? 5.797 7.453 15.711 1 87.25 375 THR B O 1
ATOM 5857 N N . ASN B 1 376 ? 4.426 8.391 17.219 1 89 376 ASN B N 1
ATOM 5858 C CA . ASN B 1 376 ? 5.41 9.43 17.5 1 89 376 ASN B CA 1
ATOM 5859 C C . ASN B 1 376 ? 5.25 9.977 18.922 1 89 376 ASN B C 1
ATOM 5861 O O . ASN B 1 376 ? 4.129 10.18 19.391 1 89 376 ASN B O 1
ATOM 5865 N N . SER B 1 377 ? 6.371 10.141 19.594 1 90.31 377 SER B N 1
ATOM 5866 C CA . SER B 1 377 ? 6.457 10.938 20.812 1 90.31 377 SER B CA 1
ATOM 5867 C C . SER B 1 377 ? 7.023 12.328 20.516 1 90.31 377 SER B C 1
ATOM 5869 O O . SER B 1 377 ? 7.949 12.469 19.719 1 90.31 377 SER B O 1
ATOM 5871 N N . MET B 1 378 ? 6.348 13.336 21.172 1 93.12 378 MET B N 1
ATOM 5872 C CA . MET B 1 378 ? 6.688 14.688 20.734 1 93.12 378 MET B CA 1
ATOM 5873 C C . MET B 1 378 ? 7.008 15.57 21.938 1 93.12 378 MET B C 1
ATOM 5875 O O . MET B 1 378 ? 6.391 15.445 23 1 93.12 378 MET B O 1
ATOM 5879 N N . ALA B 1 379 ? 8.016 16.422 21.812 1 96.12 379 ALA B N 1
ATOM 5880 C CA . ALA B 1 379 ? 8.156 17.641 22.594 1 96.12 379 ALA B CA 1
ATOM 5881 C C . ALA B 1 379 ? 7.641 18.844 21.812 1 96.12 379 ALA B C 1
ATOM 5883 O O . ALA B 1 379 ? 8.102 19.125 20.703 1 96.12 379 ALA B O 1
ATOM 5884 N N . VAL B 1 380 ? 6.664 19.562 22.359 1 97.88 380 VAL B N 1
ATOM 5885 C CA . VAL B 1 380 ? 6.047 20.656 21.625 1 97.88 380 VAL B CA 1
ATOM 5886 C C . VAL B 1 380 ? 6.203 21.953 22.422 1 97.88 380 VAL B C 1
ATOM 5888 O O . VAL B 1 380 ? 5.945 21.984 23.625 1 97.88 380 VAL B O 1
ATOM 5891 N N . VAL B 1 381 ? 6.676 23 21.766 1 97.94 381 VAL B N 1
ATOM 5892 C CA . VAL B 1 381 ? 6.891 24.297 22.375 1 97.94 381 VAL B CA 1
ATOM 5893 C C . VAL B 1 381 ? 6.293 25.391 21.5 1 97.94 381 VAL B C 1
ATOM 5895 O O . VAL B 1 381 ? 6.398 25.344 20.281 1 97.94 381 VAL B O 1
ATOM 5898 N N . ASP B 1 382 ? 5.621 26.359 22.109 1 97.94 382 ASP B N 1
ATOM 5899 C CA . ASP B 1 382 ? 5.07 27.438 21.281 1 97.94 382 ASP B CA 1
ATOM 5900 C C . ASP B 1 382 ? 5.719 28.781 21.625 1 97.94 382 ASP B C 1
ATOM 5902 O O . ASP B 1 382 ? 6.598 28.844 22.5 1 97.94 382 ASP B O 1
ATOM 5906 N N . ARG B 1 383 ? 5.379 29.875 20.969 1 95.75 383 ARG B N 1
ATOM 5907 C CA . ARG B 1 383 ? 6.016 31.188 21.047 1 95.75 383 ARG B CA 1
ATOM 5908 C C . ARG B 1 383 ? 5.68 31.859 22.375 1 95.75 383 ARG B C 1
ATOM 5910 O O . ARG B 1 383 ? 6.34 32.844 22.766 1 95.75 383 ARG B O 1
ATOM 5917 N N . THR B 1 384 ? 4.652 31.422 23.078 1 96.06 384 THR B N 1
ATOM 5918 C CA . THR B 1 384 ? 4.273 32.031 24.344 1 96.06 384 THR B CA 1
ATOM 5919 C C . THR B 1 384 ? 5.074 31.422 25.5 1 96.06 384 THR B C 1
ATOM 5921 O O . THR B 1 384 ? 5.004 31.891 26.625 1 96.06 384 THR B O 1
ATOM 5924 N N . GLY B 1 385 ? 5.746 30.359 25.203 1 94.69 385 GLY B N 1
ATOM 5925 C CA . GLY B 1 385 ? 6.527 29.688 26.234 1 94.69 385 GLY B CA 1
ATOM 5926 C C . GLY B 1 385 ? 5.855 28.438 26.766 1 94.69 385 GLY B C 1
ATOM 5927 O O . GLY B 1 385 ? 6.441 27.719 27.562 1 94.69 385 GLY B O 1
ATOM 5928 N N . HIS B 1 386 ? 4.652 28.219 26.297 1 96.94 386 HIS B N 1
ATOM 5929 C CA . HIS B 1 386 ? 3.979 26.984 26.672 1 96.94 386 HIS B CA 1
ATOM 5930 C C . HIS B 1 386 ? 4.625 25.766 26.016 1 96.94 386 HIS B C 1
ATOM 5932 O O . HIS B 1 386 ? 4.996 25.828 24.844 1 96.94 386 HIS B O 1
ATOM 5938 N N . GLU B 1 387 ? 4.836 24.719 26.781 1 97.12 387 GLU B N 1
ATOM 5939 C CA . GLU B 1 387 ? 5.477 23.516 26.25 1 97.12 387 GLU B CA 1
ATOM 5940 C C . GLU B 1 387 ? 4.824 22.25 26.812 1 97.12 387 GLU B C 1
ATOM 5942 O O . GLU B 1 387 ? 4.309 22.266 27.938 1 97.12 387 GLU B O 1
ATOM 5947 N N . GLU B 1 388 ? 4.781 21.25 26.031 1 96.81 388 GLU B N 1
ATOM 5948 C CA . GLU B 1 388 ? 4.23 19.953 26.422 1 96.81 388 GLU B CA 1
ATOM 5949 C C . GLU B 1 388 ? 5.098 18.797 25.906 1 96.81 388 GLU B C 1
ATOM 5951 O O . GLU B 1 388 ? 5.773 18.938 24.891 1 96.81 388 GLU B O 1
ATOM 5956 N N . ILE B 1 389 ? 5.09 17.719 26.641 1 95.81 389 ILE B N 1
ATOM 5957 C CA . ILE B 1 389 ? 5.629 16.438 26.188 1 95.81 389 ILE B CA 1
ATOM 5958 C C . ILE B 1 389 ? 4.488 15.445 25.984 1 95.81 389 ILE B C 1
ATOM 5960 O O . ILE B 1 389 ? 3.705 15.188 26.891 1 95.81 389 ILE B O 1
ATOM 5964 N N . TRP B 1 390 ? 4.375 15 24.797 1 94.81 390 TRP B N 1
ATOM 5965 C CA . TRP B 1 390 ? 3.314 14.055 24.453 1 94.81 390 TRP B CA 1
ATOM 5966 C C . TRP B 1 390 ? 3.842 12.625 24.438 1 94.81 390 TRP B C 1
ATOM 5968 O O . TRP B 1 390 ? 4.918 12.359 23.906 1 94.81 390 TRP B O 1
ATOM 5978 N N . PRO B 1 391 ? 3.123 11.711 25.078 1 91.12 391 PRO B N 1
ATOM 5979 C CA . PRO B 1 391 ? 3.498 10.297 24.984 1 91.12 391 PRO B CA 1
ATOM 5980 C C . PRO B 1 391 ? 3.346 9.734 23.578 1 91.12 391 PRO B C 1
ATOM 5982 O O . PRO B 1 391 ? 2.84 10.414 22.688 1 91.12 391 PRO B O 1
ATOM 5985 N N . ASN B 1 392 ? 3.84 8.547 23.406 1 91.5 392 ASN B N 1
ATOM 5986 C CA . ASN B 1 392 ? 3.748 7.875 22.125 1 91.5 392 ASN B CA 1
ATOM 5987 C C . ASN B 1 392 ? 2.295 7.668 21.703 1 91.5 392 ASN B C 1
ATOM 5989 O O . ASN B 1 392 ? 1.494 7.121 22.453 1 91.5 392 ASN B O 1
ATOM 5993 N N . GLN B 1 393 ? 1.929 8.195 20.578 1 92.5 393 GLN B N 1
ATOM 5994 C CA . GLN B 1 393 ? 0.592 8.086 20.016 1 92.5 393 GLN B CA 1
ATOM 5995 C C . GLN B 1 393 ? 0.65 8.023 18.484 1 92.5 393 GLN B C 1
ATOM 5997 O O . GLN B 1 393 ? 1.72 8.18 17.891 1 92.5 393 GLN B O 1
ATOM 6002 N N . SER B 1 394 ? -0.524 7.805 17.875 1 94.75 394 SER B N 1
ATOM 6003 C CA . SER B 1 394 ? -0.54 7.715 16.406 1 94.75 394 SER B CA 1
ATOM 6004 C C . SER B 1 394 ? -0.141 9.039 15.773 1 94.75 394 SER B C 1
ATOM 6006 O O . SER B 1 394 ? -0.495 10.109 16.281 1 94.75 394 SER B O 1
ATOM 6008 N N . LYS B 1 395 ? 0.542 9 14.695 1 95.94 395 LYS B N 1
ATOM 6009 C CA . LYS B 1 395 ? 0.948 10.219 13.992 1 95.94 395 LYS B CA 1
ATOM 6010 C C . LYS B 1 395 ? -0.266 11.031 13.555 1 95.94 395 LYS B C 1
ATOM 6012 O O . LYS B 1 395 ? -0.211 12.258 13.508 1 95.94 395 LYS B O 1
ATOM 6017 N N . ALA B 1 396 ? -1.384 10.344 13.297 1 96.75 396 ALA B N 1
ATOM 6018 C CA . ALA B 1 396 ? -2.631 11.031 12.977 1 96.75 396 ALA B CA 1
ATOM 6019 C C . ALA B 1 396 ? -3.102 11.883 14.156 1 96.75 396 ALA B C 1
ATOM 6021 O O . ALA B 1 396 ? -3.488 13.039 13.977 1 96.75 396 ALA B O 1
ATOM 6022 N N . ASP B 1 397 ? -3.074 11.328 15.344 1 97.38 397 ASP B N 1
ATOM 6023 C CA . ASP B 1 397 ? -3.521 12.055 16.531 1 97.38 397 ASP B CA 1
ATOM 6024 C C . ASP B 1 397 ? -2.562 13.188 16.875 1 97.38 397 ASP B C 1
ATOM 6026 O O . ASP B 1 397 ? -2.994 1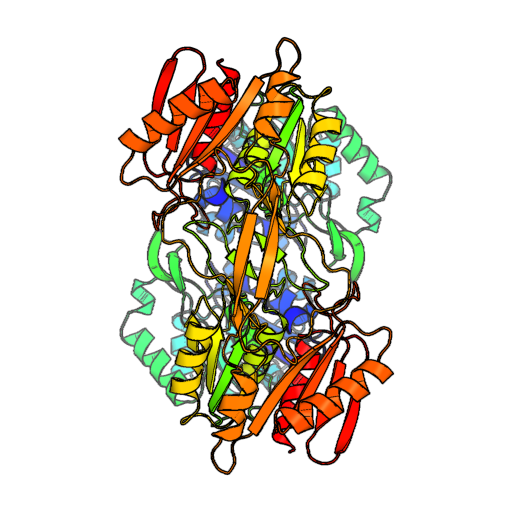4.273 17.281 1 97.38 397 ASP B O 1
ATOM 6030 N N . VAL B 1 398 ? -1.259 12.914 16.719 1 97.12 398 VAL B N 1
ATOM 6031 C CA . VAL B 1 398 ? -0.26 13.969 16.891 1 97.12 398 VAL B CA 1
ATOM 6032 C C . VAL B 1 398 ? -0.571 15.133 15.945 1 97.12 398 VAL B C 1
ATOM 6034 O O . VAL B 1 398 ? -0.601 16.281 16.375 1 97.12 398 VAL B O 1
ATOM 6037 N N . ALA B 1 399 ? -0.818 14.805 14.688 1 98 399 ALA B N 1
ATOM 6038 C CA . ALA B 1 399 ? -1.106 15.82 13.672 1 98 399 ALA B CA 1
ATOM 6039 C C . ALA B 1 399 ? -2.35 16.625 14.039 1 98 399 ALA B C 1
ATOM 6041 O O . ALA B 1 399 ? -2.361 17.859 13.922 1 98 399 ALA B O 1
ATOM 6042 N N . TRP B 1 400 ? -3.383 15.906 14.484 1 98.19 400 TRP B N 1
ATOM 6043 C CA . TRP B 1 400 ? -4.633 16.547 14.883 1 98.19 400 TRP B CA 1
ATOM 6044 C C . TRP B 1 400 ? -4.398 17.562 16 1 98.19 400 TRP B C 1
ATOM 6046 O O . TRP B 1 400 ? -4.863 18.703 15.922 1 98.19 400 TRP B O 1
ATOM 6056 N N . ASP B 1 401 ? -3.648 17.172 16.984 1 97.81 401 ASP B N 1
ATOM 6057 C CA . ASP B 1 401 ? -3.396 18.016 18.156 1 97.81 401 ASP B CA 1
ATOM 6058 C C . ASP B 1 401 ? -2.506 19.203 17.797 1 97.81 401 ASP B C 1
ATOM 6060 O O . ASP B 1 401 ? -2.688 20.297 18.328 1 97.81 401 ASP B O 1
ATOM 6064 N N . LEU B 1 402 ? -1.549 18.984 16.953 1 98.38 402 LEU B N 1
ATOM 6065 C CA . LEU B 1 402 ? -0.688 20.078 16.531 1 98.38 402 LEU B CA 1
ATOM 6066 C C . LEU B 1 402 ? -1.493 21.141 15.797 1 98.38 402 LEU B C 1
ATOM 6068 O O . LEU B 1 402 ? -1.291 22.344 16.016 1 98.38 402 LEU B O 1
ATOM 6072 N N . CYS B 1 403 ? -2.408 20.75 14.914 1 98.31 403 CYS B N 1
ATOM 6073 C CA . CYS B 1 403 ? -3.271 21.703 14.227 1 98.31 403 CYS B CA 1
ATOM 6074 C C . CYS B 1 403 ? -4.129 22.484 15.211 1 98.31 403 CYS B C 1
ATOM 6076 O O . CYS B 1 403 ? -4.289 23.688 15.078 1 98.31 403 CYS B O 1
ATOM 6078 N N . SER B 1 404 ? -4.676 21.766 16.219 1 98.19 404 SER B N 1
ATOM 6079 C CA . SER B 1 404 ? -5.492 22.422 17.234 1 98.19 404 SER B CA 1
ATOM 6080 C C . SER B 1 404 ? -4.691 23.484 17.984 1 98.19 404 SER B C 1
ATOM 6082 O O . SER B 1 404 ? -5.18 24.594 18.219 1 98.19 404 SER B O 1
ATOM 6084 N N . TRP B 1 405 ? -3.492 23.062 18.359 1 98.19 405 TRP B N 1
ATOM 6085 C CA . TRP B 1 405 ? -2.621 23.984 19.078 1 98.19 405 TRP B CA 1
ATOM 6086 C C . TRP B 1 405 ? -2.291 25.203 18.234 1 98.19 405 TRP B C 1
ATOM 6088 O O . TRP B 1 405 ? -2.4 26.344 18.703 1 98.19 405 TRP B O 1
ATOM 6098 N N . LEU B 1 406 ? -1.969 25.016 17 1 97.56 406 LEU B N 1
ATOM 6099 C CA . LEU B 1 406 ? -1.623 26.094 16.078 1 97.56 406 LEU B CA 1
ATOM 6100 C C . LEU B 1 406 ? -2.797 27.047 15.906 1 97.56 406 LEU B C 1
ATOM 6102 O O . LEU B 1 406 ? -2.609 28.266 15.875 1 97.56 406 LEU B O 1
ATOM 6106 N N . LEU B 1 407 ? -4.062 26.547 15.836 1 96.25 407 LEU B N 1
ATOM 6107 C CA . LEU B 1 407 ? -5.273 27.344 15.68 1 96.25 407 LEU B CA 1
ATOM 6108 C C . LEU B 1 407 ? -5.488 28.25 16.891 1 96.25 407 LEU B C 1
ATOM 6110 O O . LEU B 1 407 ? -5.977 29.375 16.75 1 96.25 407 LEU B O 1
ATOM 6114 N N . ARG B 1 408 ? -5.098 27.75 18.031 1 95.19 408 ARG B N 1
ATOM 6115 C CA . ARG B 1 408 ? -5.336 28.484 19.266 1 95.19 408 ARG B CA 1
ATOM 6116 C C . ARG B 1 408 ? -4.336 29.625 19.438 1 95.19 408 ARG B C 1
ATOM 6118 O O . ARG B 1 408 ? -4.562 30.547 20.219 1 95.19 408 ARG B O 1
ATOM 6125 N N . LEU B 1 409 ? -3.209 29.5 18.859 1 95.12 409 LEU B N 1
ATOM 6126 C CA . LEU B 1 409 ? -2.189 30.531 18.938 1 95.12 409 LEU B CA 1
ATOM 6127 C C . LEU B 1 409 ? -2.594 31.766 18.141 1 95.12 409 LEU B C 1
ATOM 6129 O O . LEU B 1 409 ? -2.273 32.906 18.531 1 95.12 409 LEU B O 1
#

Organism: NCBI:txid901

InterPro domains:
  IPR003382 Flavoprotein [PF02441] (16-178)
  IPR005252 Coenzyme A biosynthesis bifunctional protein CoaBC [MF_02225] (15-409)
  IPR005252 Coenzyme A biosynthesis bifunctional protein CoaBC [TIGR00521] (14-403)
  IPR007085 DNA/pantothenate metabolism flavoprotein, C-terminal [PF04127] (192-407)
  IPR035929 CoaB-like superfamily [G3DSA:3.40.50.10300] (189-409)
  IPR035929 CoaB-like superfamily [SSF102645] (190-408)
  IPR036551 Flavin prenyltransferase-like [G3DSA:3.40.50.1950] (8-188)
  IPR036551 Flavin prenyltransferase-like [SSF52507] (12-187)

Sequence (818 aa):
MSASPFRSSRRFAGRRLHLGVCGSIACYKALDLLRALHALDIHVSVTLTDGARRFVTPLLFEALGAMPVYGRMFEGDEVFDHLEPGQRAQAMLVAPASADALSRLAAGAASDMLSAQALAFDGPLVVAPAMNPRMWRHPATQDNVATLRRRGAEIVVPGCGGTACGDTGQGRLAPVEDLFLAALRALSPQDMAGQRVMLTMGPTREKWDGVRYWTNPSSGTMGAALATAAWLRGAGVTAVCGPGCPDLPAGVERIGVGSAREMFEAASDCWPHMDMGLFCAAVADFSPEPLGPQKFKKEGRQDGFSIRFTANPDILRTLSQQRREGQKVLGFAAETTPDMESLLELARGKRARKDVDLLAGNRVNSGDSGFGAATNSMAVVDRTGHEEIWPNQSKADVAWDLCSWLLRLMSASPFRSSRRFAGRRLHLGVCGSIACYKALDLLRALHALDIHVSVTLTDGARRFVTPLLFEALGAMPVYGRMFEGDEVFDHLEPGQRAQAMLVAPASADALSRLAAGAASDMLSAQALAFDGPLVVAPAMNPRMWRHPATQDNVATLRRRGAEIVVPGCGGTACGDTGQGRLAPVEDLFLAALRALSPQDMAGQRVMLTMGPTREKWDGVRYWTNPSSGTMGAALATAAWLRGAGVTAVCGPGCPDLPAGVERIGVGSAREMFEAASDCWPHMDMGLFCAAVADFSPEPLGPQKFKKEGRQDGFSIRFTANPDILRTLSQQRREGQKVLGFAAETTPDMESLLELARGKRARKDVDLLAGNRVNSGDSGFGAATNSMAVVDRTGHEEIWPNQSKADVAWDLCSWLLRL

Secondary structure (DSSP, 8-state):
-PPPGGGG-STTTT-EEEEEE-SSGGGGHHHHHHHHHHTTT-EEEEEE-HHHHTTB-HHHHHHTT-SSEE-STTTSS-TTTTTHHHHH-SEEEEEEEPHHHHHHHHHT---SHHHHHHHH--S-EEEEE---HHHHHSHHHHHHHHHHHHTTPEE-PPEEEE-TTS-EEEEEPPPHHHHHHHHHHHTS--TTTT-EEEEEESB--EE-SSS-EEE----SHHHHHHHHHHHHTT-EEEEEE-TTPPP--TTSEEEE--SHHHHHHHHHHHGGG-SEEEE--B--SEEEPP--SSPPP-TT-TT-EEEEEEEPP-HHHHHHHTPPTT-EEEEEEEE--SSHHHHHHHHHHHHHHHT-SEEEEEESSBTTBSTT-SEEEEEEEETTS-EEEEEEEEHHHHHHHHHHHHHH-/-PPPGGGG-STTTT-EEEEEE-SSGGGGHHHHHHHHHHTTT-EEEEEE-HHHHTTB-HHHHHHTT-SSEE-STTTSS-TTTTTHHHHH-SEEEEEEEPHHHHHHHHHT---SHHHHHHHH--S-EEEEE---HHHHHSHHHHHHHHHHHHTTPEE-PPEEEE-TTS-EEEEEPPPHHHHHHHHHHHTS--TTTT-EEEEEESB--EE-SSS-EEE----SHHHHHHHHHHHHTT-EEEEEE-TTPPP--TTSEEEE--SHHHHHHHHHHHGGG-SEEEE--B--SEEEPP--SSPPP-TT-TT-EEEEEEEPP-HHHHHHHTPPTT-EEEEEEEE--SSHHHHHHHHHHHHHHHT-SEEEEEESSBTTBSTT-SEEEEEEEETTS-EEEEEEEEHHHHHHHHHHHHHH-

Nearest PDB structures (foldseek):
  6tgv-assembly1_C  TM=6.870E-01  e=2.422E-35  Mycolicibacterium smegmatis MC2 155
  6tgv-assembly1_D  TM=6.702E-01  e=1.120E-32  Mycolicibacterium smegmatis MC2 155
  1u7z-assembly2_C  TM=9.455E-01  e=2.133E-21  Escherichia coli
  1u80-assembly1_B  TM=9.497E-01  e=7.520E-21  Escherichia coli
  1u80-assembly2_C-2  TM=9.552E-01  e=1.166E-20  Escherichia coli

Radius of gyration: 28.69 Å; Cα contacts (8 Å, |Δi|>4): 2025; chains: 2; bounding box: 84×77×57 Å